Protein AF-0000000077172370 (afdb_homodimer)

pLDDT: mean 85.39, std 20.03, range [26.56, 98.88]

Organism: Gloeobacter violaceus (strain ATCC 29082 / PCC 7421) (NCBI:txid251221)

Solvent-accessible surface area (backbone atoms only — not comparable to full-atom values): 40874 Å² total; per-residue (Å²): 137,80,80,74,76,76,78,78,65,69,78,76,73,75,60,56,34,38,36,34,31,32,61,48,20,48,68,47,71,79,43,68,52,31,49,47,50,48,52,46,46,59,57,41,42,80,74,31,45,45,37,29,37,13,44,24,74,64,54,94,43,40,41,53,48,62,49,55,48,74,72,51,24,41,52,58,56,60,31,72,86,60,20,70,80,44,50,88,77,34,91,63,52,40,59,54,52,28,35,56,54,32,36,49,43,50,42,49,51,43,68,77,50,72,47,51,29,37,36,27,51,43,66,70,51,34,47,52,40,46,40,53,47,15,15,74,70,64,34,45,34,42,34,57,56,74,56,35,52,38,86,80,21,52,64,45,52,26,56,54,44,64,58,51,70,30,36,33,19,49,35,67,70,48,40,50,52,43,43,70,76,36,67,84,55,49,68,48,72,51,56,76,48,31,60,65,84,69,22,29,64,73,76,67,58,48,86,80,83,60,43,66,56,28,36,36,29,72,47,67,29,44,84,92,42,49,42,36,62,68,46,56,50,57,14,47,49,72,40,84,71,46,14,42,38,37,38,45,53,49,91,33,41,69,59,52,50,52,52,33,39,72,59,52,28,77,56,23,36,47,78,42,76,73,60,69,90,49,43,42,23,47,50,40,50,35,46,23,32,38,53,51,37,51,65,61,54,75,59,56,63,59,38,42,33,12,25,19,24,21,15,36,37,32,35,68,45,76,65,45,50,69,57,35,55,73,12,41,47,65,38,60,48,86,39,48,66,59,34,28,50,50,47,52,50,35,61,72,51,87,29,38,69,42,3,28,58,34,28,65,77,27,32,40,68,60,41,37,52,56,50,49,52,55,49,51,52,52,41,50,52,46,50,51,55,51,51,59,55,57,58,62,66,74,106,136,81,80,77,77,78,79,77,65,68,80,78,73,76,60,57,34,39,34,34,31,31,62,49,22,48,67,48,71,79,43,66,51,30,48,46,50,48,50,46,46,58,56,41,43,80,74,29,45,46,36,30,38,13,44,25,72,63,53,93,43,40,41,54,49,59,50,53,48,72,69,48,23,40,52,58,56,60,31,73,88,60,21,69,81,44,51,86,77,34,89,64,52,38,59,55,50,27,36,57,52,32,36,48,44,49,41,49,50,42,68,77,51,72,47,52,28,38,37,29,50,42,67,69,51,36,48,52,40,46,40,53,48,15,15,74,71,65,35,43,34,42,34,57,54,74,55,36,51,38,87,80,22,54,63,45,52,27,56,55,44,65,57,53,69,30,35,34,19,50,36,66,69,49,40,50,50,43,44,69,75,37,68,83,54,48,70,46,72,52,55,76,48,31,60,66,84,69,21,29,63,71,77,67,57,48,87,79,84,58,44,66,57,28,35,35,27,74,45,67,29,43,84,91,42,50,42,35,64,69,46,56,49,57,15,46,48,72,40,86,71,45,14,42,38,37,39,44,55,51,91,33,40,67,59,53,51,52,52,32,40,72,60,51,27,77,55,22,37,47,79,41,76,74,60,68,91,49,43,41,22,47,50,41,50,36,46,23,33,37,53,49,38,52,66,61,54,74,59,58,64,61,38,42,32,12,26,18,23,22,17,35,37,31,35,67,46,74,64,46,52,66,56,36,56,73,12,40,46,67,38,60,46,86,39,47,66,59,32,28,50,50,46,51,48,33,61,72,50,88,28,39,68,42,2,29,58,34,28,63,78,27,31,39,70,62,42,37,52,55,49,48,53,53,49,52,52,53,42,50,53,48,50,52,54,52,49,58,54,55,56,61,67,72,105

Radius of gyration: 32.87 Å; Cα contacts (8 Å, |Δi|>4): 1564; chains: 2; bounding box: 121×103×63 Å

Foldseek 3Di:
DPPPPPPVPDPPPAFFEEEEEDAAQPVDPQDPLNVQQLLLQVLCVVRGLYAYAYCDDDDPRYDNLDFQPLVVLVVVCPPVVNVVVCVVPDVSSSVVRRLVRSLVSVLVVCVVPPGLEYEYSDADSSLVSRLVSCVVPVRAYEYEDQQQCFPHCPRVVVSCVSQGQEYEAQDVVSVVVCCVVPVVRHYYYFHAADALVLAALDDAADDPQAWAAEEEEEDEDDCPGQQPVLLVLLLCLVDPRYAYEYEYYYDCVVVVVVSNCVRPNPRRYDYYYDPPSCVNNHLNNHAAYETAGDSRRADVVLLSNLSNFAAYEYADDDRCCLQCPQQYDHDHSVPSPGSNVRVVVSNVDGRRVVSNVSNVVGHSNVSSVVVVVVSVVSSVVSVVVVVVVVVVVVD/DPPPPDCVPDPPPAFFEEEEEDAAQPVDPQDPLNVQQLLLQVLCVVRGLYAYAYCDDDDPRYDNLDFQDLVVLVVVCPPVVNVVVCVVPDPSSSVVRRLVRSLVSVLVVCVVPPGLEYEYSDADRSLVSRLVSCVVPVRAYEYEDQQQCFPHCPSVVVSCVSQGQEYEAQDVVSVVVCCVVPVVRHYYYFHAADALVLQALDDAADDPQAWAAEEEEEDEDDCPGQQPVLLVLLLQLVDPGYAYEYEYYYDCVVVVVVSNCVRPNPRRYYYYYDDPSCVNNHLNNHAAYETAGDRRRADVVLLSNLSNFAAYEYADDDRCCLQCPQQYDHDHSVPSPGSNVRVVVRNVDGRRVVSNVSNVVGHSNVSSVVVVVVSVVSSVVSVVVVVVVVVVVVD

Structure (mmCIF, N/CA/C/O backbone):
data_AF-0000000077172370-model_v1
#
loop_
_entity.id
_entity.type
_entity.pdbx_description
1 polymer 'Gll1791 protein'
#
loop_
_atom_site.group_PDB
_atom_site.id
_atom_site.type_symbol
_atom_site.label_atom_id
_atom_site.label_alt_id
_atom_site.label_comp_id
_atom_site.label_asym_id
_atom_site.label_entity_id
_atom_site.label_seq_id
_atom_site.pdbx_PDB_ins_code
_atom_site.Cartn_x
_atom_site.Cartn_y
_atom_site.Cartn_z
_atom_site.occupancy
_atom_site.B_iso_or_equiv
_atom_site.auth_seq_id
_atom_site.auth_comp_id
_atom_site.auth_asym_id
_atom_site.auth_atom_id
_atom_site.pdbx_PDB_model_num
ATOM 1 N N . MET A 1 1 ? 59.344 -2.107 -27.328 1 28.47 1 MET A N 1
ATOM 2 C CA . MET A 1 1 ? 58.5 -0.98 -26.984 1 28.47 1 MET A CA 1
ATOM 3 C C . MET A 1 1 ? 57.062 -1.44 -26.75 1 28.47 1 MET A C 1
ATOM 5 O O . MET A 1 1 ? 56.281 -1.614 -27.719 1 28.47 1 MET A O 1
ATOM 9 N N . LEU A 1 2 ? 56.781 -2.402 -25.922 1 30.44 2 LEU A N 1
ATOM 10 C CA . LEU A 1 2 ? 55.625 -3.258 -25.656 1 30.44 2 LEU A CA 1
ATOM 11 C C . LEU A 1 2 ? 54.469 -2.439 -25.109 1 30.44 2 LEU A C 1
ATOM 13 O O . LEU A 1 2 ? 54.594 -1.76 -24.094 1 30.44 2 LEU A O 1
ATOM 17 N N . PHE A 1 3 ? 53.562 -1.905 -26.094 1 30.38 3 PHE A N 1
ATOM 18 C CA . PHE A 1 3 ? 52.406 -1.067 -25.828 1 30.38 3 PHE A CA 1
ATOM 19 C C . PHE A 1 3 ? 51.531 -1.689 -24.734 1 30.38 3 PHE A C 1
ATOM 21 O O . PHE A 1 3 ? 51.094 -2.828 -24.875 1 30.38 3 PHE A O 1
ATOM 28 N N . HIS A 1 4 ? 51.75 -1.386 -23.453 1 29.91 4 HIS A N 1
ATOM 29 C CA . HIS A 1 4 ? 50.906 -1.676 -22.297 1 29.91 4 HIS A CA 1
ATOM 30 C C . HIS A 1 4 ? 49.469 -1.204 -22.531 1 29.91 4 HIS A C 1
ATOM 32 O O . HIS A 1 4 ? 49.219 0 -22.578 1 29.91 4 HIS A O 1
ATOM 38 N N . GLN A 1 5 ? 48.781 -1.825 -23.469 1 28.08 5 GLN A N 1
ATOM 39 C CA . GLN A 1 5 ? 47.406 -1.41 -23.688 1 28.08 5 GLN A CA 1
ATOM 40 C C . GLN A 1 5 ? 46.656 -1.222 -22.359 1 28.08 5 GLN A C 1
ATOM 42 O O . GLN A 1 5 ? 46.688 -2.111 -21.5 1 28.08 5 GLN A O 1
ATOM 47 N N . ALA A 1 6 ? 46.469 0.046 -21.906 1 34.47 6 ALA A N 1
ATOM 48 C CA . ALA A 1 6 ? 45.625 0.564 -20.844 1 34.47 6 ALA A CA 1
ATOM 49 C C . ALA A 1 6 ? 44.312 -0.196 -20.781 1 34.47 6 ALA A C 1
ATOM 51 O O . ALA A 1 6 ? 43.562 -0.264 -21.781 1 34.47 6 ALA A O 1
ATOM 52 N N . ALA A 1 7 ? 44.188 -1.339 -20.062 1 34.72 7 ALA A N 1
ATOM 53 C CA . ALA A 1 7 ? 42.969 -2.104 -19.75 1 34.72 7 ALA A CA 1
ATOM 54 C C . ALA A 1 7 ? 41.781 -1.177 -19.5 1 34.72 7 ALA A C 1
ATOM 56 O O . ALA A 1 7 ? 41.688 -0.567 -18.422 1 34.72 7 ALA A O 1
ATOM 57 N N . THR A 1 8 ? 41.406 -0.188 -20.312 1 36.62 8 THR A N 1
ATOM 58 C CA . THR A 1 8 ? 40.281 0.711 -20.156 1 36.62 8 THR A CA 1
ATOM 59 C C . THR A 1 8 ? 39.031 -0.062 -19.75 1 36.62 8 THR A C 1
ATOM 61 O O . THR A 1 8 ? 38.312 -0.611 -20.594 1 36.62 8 THR A O 1
ATOM 64 N N . GLY A 1 9 ? 39.094 -0.993 -18.797 1 36.78 9 GLY A N 1
ATOM 65 C CA . GLY A 1 9 ? 38 -1.809 -18.297 1 36.78 9 GLY A CA 1
ATOM 66 C C . GLY A 1 9 ? 36.75 -1.008 -17.984 1 36.78 9 GLY A C 1
ATOM 67 O O . GLY A 1 9 ? 36.812 0.003 -17.281 1 36.78 9 GLY A O 1
ATOM 68 N N . ALA A 1 10 ? 35.875 -0.849 -18.844 1 39.06 10 ALA A N 1
ATOM 69 C CA . ALA A 1 10 ? 34.594 -0.212 -18.578 1 39.06 10 ALA A CA 1
ATOM 70 C C . ALA A 1 10 ? 34.094 -0.539 -17.172 1 39.06 10 ALA A C 1
ATOM 72 O O . ALA A 1 10 ? 34.281 -1.661 -16.688 1 39.06 10 ALA A O 1
ATOM 73 N N . PRO A 1 11 ? 34 0.328 -16.266 1 40.69 11 PRO A N 1
ATOM 74 C CA . PRO A 1 11 ? 33.594 0.006 -14.906 1 40.69 11 PRO A CA 1
ATOM 75 C C . PRO A 1 11 ? 32.469 -1.03 -14.875 1 40.69 11 PRO A C 1
ATOM 77 O O . PRO A 1 11 ? 31.516 -0.956 -15.672 1 40.69 11 PRO A O 1
ATOM 80 N N . VAL A 1 12 ? 32.562 -2.27 -14.781 1 44 12 VAL A N 1
ATOM 81 C CA . VAL A 1 12 ? 31.641 -3.377 -14.625 1 44 12 VAL A CA 1
ATOM 82 C C . VAL A 1 12 ? 30.469 -2.941 -13.75 1 44 12 VAL A C 1
ATOM 84 O O . VAL A 1 12 ? 30.641 -2.658 -12.562 1 44 12 VAL A O 1
ATOM 87 N N . LEU A 1 13 ? 29.516 -2.145 -14.18 1 54.72 13 LEU A N 1
ATOM 88 C CA . LEU A 1 13 ? 28.312 -1.695 -13.477 1 54.72 13 LEU A CA 1
ATOM 89 C C . LEU A 1 13 ? 27.703 -2.828 -12.656 1 54.72 13 LEU A C 1
ATOM 91 O O . LEU A 1 13 ? 27.594 -3.957 -13.133 1 54.72 13 LEU A O 1
ATOM 95 N N . SER A 1 14 ? 27.875 -2.82 -11.367 1 68.12 14 SER A N 1
ATOM 96 C CA . SER A 1 14 ? 27.297 -3.801 -10.453 1 68.12 14 SER A CA 1
ATOM 97 C C . SER A 1 14 ? 25.906 -4.215 -10.891 1 68.12 14 SER A C 1
ATOM 99 O O . SER A 1 14 ? 25.125 -3.389 -11.367 1 68.12 14 SER A O 1
ATOM 101 N N . PRO A 1 15 ? 25.719 -5.535 -11.055 1 87.94 15 PRO A N 1
ATOM 102 C CA . PRO A 1 15 ? 24.391 -6.008 -11.477 1 87.94 15 PRO A CA 1
ATOM 103 C C . PRO A 1 15 ? 23.281 -5.477 -10.586 1 87.94 15 PRO A C 1
ATOM 105 O O . PRO A 1 15 ? 23.484 -5.238 -9.398 1 87.94 15 PRO A O 1
ATOM 108 N N . TYR A 1 16 ? 22.219 -5.145 -11.25 1 95.88 16 TYR A N 1
ATOM 109 C CA . TYR A 1 16 ? 21.047 -4.719 -10.492 1 95.88 16 TYR A CA 1
ATOM 110 C C . TYR A 1 16 ? 20.641 -5.777 -9.484 1 95.88 16 TYR A C 1
ATOM 112 O O . TYR A 1 16 ? 20.703 -6.977 -9.766 1 95.88 16 TYR A O 1
ATOM 120 N N . ARG A 1 17 ? 20.219 -5.395 -8.336 1 97.44 17 ARG A N 1
ATOM 121 C CA . ARG A 1 17 ? 19.75 -6.285 -7.277 1 97.44 17 ARG A CA 1
ATOM 122 C C . ARG A 1 17 ? 18.234 -6.461 -7.336 1 97.44 17 ARG A C 1
ATOM 124 O O . ARG A 1 17 ? 17.484 -5.488 -7.199 1 97.44 17 ARG A O 1
ATOM 131 N N . VAL A 1 18 ? 17.766 -7.645 -7.543 1 98.25 18 VAL A N 1
ATOM 132 C CA . VAL A 1 18 ? 16.344 -7.988 -7.613 1 98.25 18 VAL A CA 1
ATOM 133 C C . VAL A 1 18 ? 15.984 -8.922 -6.461 1 98.25 18 VAL A C 1
ATOM 135 O O . VAL A 1 18 ? 16.625 -9.961 -6.266 1 98.25 18 VAL A O 1
ATOM 138 N N . VAL A 1 19 ? 14.984 -8.57 -5.691 1 97.81 19 VAL A N 1
ATOM 139 C CA . VAL A 1 19 ? 14.602 -9.383 -4.543 1 97.81 19 VAL A CA 1
ATOM 140 C C . VAL A 1 19 ? 13.195 -9.938 -4.742 1 97.81 19 VAL A C 1
ATOM 142 O O . VAL A 1 19 ? 12.242 -9.172 -4.914 1 97.81 19 VAL A O 1
ATOM 145 N N . LEU A 1 20 ? 13.07 -11.234 -4.738 1 97.62 20 LEU A N 1
ATOM 146 C CA . LEU A 1 20 ? 11.789 -11.922 -4.762 1 97.62 20 LEU A CA 1
ATOM 147 C C . LEU A 1 20 ? 11.312 -12.227 -3.344 1 97.62 20 LEU A C 1
ATOM 149 O O . LEU A 1 20 ? 12.125 -12.453 -2.445 1 97.62 20 LEU A O 1
ATOM 153 N N . ILE A 1 21 ? 9.953 -12.211 -3.215 1 93.44 21 ILE A N 1
ATOM 154 C CA . ILE A 1 21 ? 9.383 -12.5 -1.904 1 93.44 21 ILE A CA 1
ATOM 155 C C . ILE A 1 21 ? 8.383 -13.648 -2.021 1 93.44 21 ILE A C 1
ATOM 157 O O . ILE A 1 21 ? 7.379 -13.539 -2.729 1 93.44 21 ILE A O 1
ATOM 161 N N . HIS A 1 22 ? 8.586 -14.711 -1.344 1 90.06 22 HIS A N 1
ATOM 162 C CA . HIS A 1 22 ? 7.645 -15.805 -1.168 1 90.06 22 HIS A CA 1
ATOM 163 C C . HIS A 1 22 ? 7.945 -16.594 0.1 1 90.06 22 HIS A C 1
ATOM 165 O O . HIS A 1 22 ? 8.633 -17.625 0.05 1 90.06 22 HIS A O 1
ATOM 171 N N . PRO A 1 23 ? 7.383 -16.266 1.127 1 78.75 23 PRO A N 1
ATOM 172 C CA . PRO A 1 23 ? 7.77 -16.812 2.428 1 78.75 23 PRO A CA 1
ATOM 173 C C . PRO A 1 23 ? 7.422 -18.297 2.568 1 78.75 23 PRO A C 1
ATOM 175 O O . PRO A 1 23 ? 7.816 -18.938 3.547 1 78.75 23 PRO A O 1
ATOM 178 N N . SER A 1 24 ? 6.754 -18.891 1.635 1 78.19 24 SER A N 1
ATOM 179 C CA . SER A 1 24 ? 6.473 -20.312 1.707 1 78.19 24 SER A CA 1
ATOM 180 C C . SER A 1 24 ? 7.387 -21.109 0.782 1 78.19 24 SER A C 1
ATOM 182 O O . SER A 1 24 ? 7.359 -22.344 0.78 1 78.19 24 SER A O 1
ATOM 184 N N . ALA A 1 25 ? 8.109 -20.438 0.008 1 82.69 25 ALA A N 1
ATOM 185 C CA . ALA A 1 25 ? 9.055 -21.125 -0.856 1 82.69 25 ALA A CA 1
ATOM 186 C C . ALA A 1 25 ? 10.086 -21.906 -0.032 1 82.69 25 ALA A C 1
ATOM 188 O O . ALA A 1 25 ? 10.609 -21.391 0.958 1 82.69 25 ALA A O 1
ATOM 189 N N . GLY A 1 26 ? 10.281 -23.125 -0.438 1 77.06 26 GLY A N 1
ATOM 190 C CA . GLY A 1 26 ? 11.234 -23.969 0.27 1 77.06 26 GLY A CA 1
ATOM 191 C C . GLY A 1 26 ? 10.586 -24.812 1.345 1 77.06 26 GLY A C 1
ATOM 192 O O . GLY A 1 26 ? 11.18 -25.797 1.814 1 77.06 26 GLY A O 1
ATOM 193 N N . VAL A 1 27 ? 9.438 -24.328 1.832 1 71 27 VAL A N 1
ATOM 194 C CA . VAL A 1 27 ? 8.719 -25.094 2.838 1 71 27 VAL A CA 1
ATOM 195 C C . VAL A 1 27 ? 7.762 -26.078 2.152 1 71 27 VAL A C 1
ATOM 197 O O . VAL A 1 27 ? 7.82 -27.281 2.395 1 71 27 VAL A O 1
ATOM 200 N N . ASN A 1 28 ? 6.875 -25.328 1.444 1 62.59 28 ASN A N 1
ATOM 201 C CA . ASN A 1 28 ? 5.961 -26.094 0.6 1 62.59 28 ASN A CA 1
ATOM 202 C C . ASN A 1 28 ? 6.391 -26.047 -0.864 1 62.59 28 ASN A C 1
ATOM 204 O O . ASN A 1 28 ? 6.613 -24.984 -1.425 1 62.59 28 ASN A O 1
ATOM 208 N N . LEU A 1 29 ? 6.645 -27.203 -1.385 1 57.16 29 LEU A N 1
ATOM 209 C CA . LEU A 1 29 ? 7.145 -27.203 -2.756 1 57.16 29 LEU A CA 1
ATOM 210 C C . LEU A 1 29 ? 6.055 -27.609 -3.736 1 57.16 29 LEU A C 1
ATOM 212 O O . LEU A 1 29 ? 6.348 -27.969 -4.879 1 57.16 29 LEU A O 1
ATOM 216 N N . SER A 1 30 ? 4.875 -27.484 -3.295 1 61.72 30 SER A N 1
ATOM 217 C CA . SER A 1 30 ? 3.852 -28.047 -4.18 1 61.72 30 SER A CA 1
ATOM 218 C C . SER A 1 30 ? 3.004 -26.938 -4.801 1 61.72 30 SER A C 1
ATOM 220 O O . SER A 1 30 ? 2.26 -27.188 -5.754 1 61.72 30 SER A O 1
ATOM 222 N N . GLY A 1 31 ? 3.213 -25.766 -4.422 1 80.19 31 GLY A N 1
ATOM 223 C CA . GLY A 1 31 ? 2.381 -24.719 -4.996 1 80.19 31 GLY A CA 1
ATOM 224 C C . GLY A 1 31 ? 2.99 -24.078 -6.23 1 80.19 31 GLY A C 1
ATOM 225 O O . GLY A 1 31 ? 4.215 -24.031 -6.367 1 80.19 31 GLY A O 1
ATOM 226 N N . GLY A 1 32 ? 2.146 -23.75 -7.164 1 86.25 32 GLY A N 1
ATOM 227 C CA . GLY A 1 32 ? 2.574 -23.141 -8.414 1 86.25 32 GLY A CA 1
ATOM 228 C C . GLY A 1 32 ? 3.373 -21.859 -8.219 1 86.25 32 GLY A C 1
ATOM 229 O O . GLY A 1 32 ? 4.395 -21.656 -8.875 1 86.25 32 GLY A O 1
ATOM 230 N N . ALA A 1 33 ? 2.955 -21.078 -7.277 1 89.06 33 ALA A N 1
ATOM 231 C CA . ALA A 1 33 ? 3.637 -19.812 -7.043 1 89.06 33 ALA A CA 1
ATOM 232 C C . ALA A 1 33 ? 5 -20.031 -6.391 1 89.06 33 ALA A C 1
ATOM 234 O O . ALA A 1 33 ? 5.945 -19.281 -6.648 1 89.06 33 ALA A O 1
ATOM 235 N N . GLU A 1 34 ? 5.094 -21.031 -5.57 1 88.75 34 GLU A N 1
ATOM 236 C CA . GLU A 1 34 ? 6.371 -21.375 -4.953 1 88.75 34 GLU A CA 1
ATOM 237 C C . GLU A 1 34 ? 7.383 -21.844 -6 1 88.75 34 GLU A C 1
ATOM 239 O O . GLU A 1 34 ? 8.516 -21.359 -6.023 1 88.75 34 GLU A O 1
ATOM 244 N N . VAL A 1 35 ? 6.945 -22.75 -6.82 1 90.12 35 VAL A N 1
ATOM 245 C CA . VAL A 1 35 ? 7.809 -23.266 -7.879 1 90.12 35 VAL A CA 1
ATOM 246 C C . VAL A 1 35 ? 8.227 -22.141 -8.812 1 90.12 35 VAL A C 1
ATOM 248 O O . VAL A 1 35 ? 9.398 -22.031 -9.172 1 90.12 35 VAL A O 1
ATOM 251 N N . PHE A 1 36 ? 7.281 -21.328 -9.117 1 94.44 36 PHE A N 1
ATOM 252 C CA . PHE A 1 36 ? 7.555 -20.172 -9.961 1 94.44 36 PHE A CA 1
ATOM 253 C C . PHE A 1 36 ? 8.648 -19.297 -9.352 1 94.44 36 PHE A C 1
ATOM 255 O O . PHE A 1 36 ? 9.609 -18.938 -10.039 1 94.44 36 PHE A O 1
ATOM 262 N N . SER A 1 37 ? 8.492 -19 -8.117 1 94.5 37 SER A N 1
ATOM 263 C CA . SER A 1 37 ? 9.438 -18.109 -7.441 1 94.5 37 SER A CA 1
ATOM 264 C C . SER A 1 37 ? 10.844 -18.703 -7.445 1 94.5 37 SER A C 1
ATOM 266 O O . SER A 1 37 ? 11.828 -17.984 -7.668 1 94.5 37 SER A O 1
ATOM 268 N N . ILE A 1 38 ? 10.93 -19.938 -7.219 1 93.25 38 ILE A N 1
ATOM 269 C CA . ILE A 1 38 ? 12.219 -20.625 -7.168 1 93.25 38 ILE A CA 1
ATOM 270 C C . ILE A 1 38 ? 12.852 -20.656 -8.562 1 93.25 38 ILE A C 1
ATOM 272 O O . ILE A 1 38 ? 14.023 -20.312 -8.727 1 93.25 38 ILE A O 1
ATOM 276 N N . GLU A 1 39 ? 12.062 -21 -9.555 1 94.19 39 GLU A N 1
ATOM 277 C CA . GLU A 1 39 ? 12.57 -21.062 -10.922 1 94.19 39 GLU A CA 1
ATOM 278 C C . GLU A 1 39 ? 12.977 -19.672 -11.43 1 94.19 39 GLU A C 1
ATOM 280 O O . GLU A 1 39 ? 14 -19.531 -12.094 1 94.19 39 GLU A O 1
ATOM 285 N N . MET A 1 40 ? 12.164 -18.734 -11.086 1 96.25 40 MET A N 1
ATOM 286 C CA . MET A 1 40 ? 12.477 -17.375 -11.492 1 96.25 40 MET A CA 1
ATOM 287 C C . MET A 1 40 ? 13.766 -16.891 -10.828 1 96.25 40 MET A C 1
ATOM 289 O O . MET A 1 40 ? 14.602 -16.25 -11.477 1 96.25 40 MET A O 1
ATOM 293 N N . ALA A 1 41 ? 13.883 -17.188 -9.547 1 96.94 41 ALA A N 1
ATOM 294 C CA . ALA A 1 41 ? 15.117 -16.812 -8.867 1 96.94 41 ALA A CA 1
ATOM 295 C C . ALA A 1 41 ? 16.328 -17.453 -9.539 1 96.94 41 ALA A C 1
ATOM 297 O O . ALA A 1 41 ? 17.344 -16.781 -9.773 1 96.94 41 ALA A O 1
ATOM 298 N N . ARG A 1 42 ? 16.234 -18.656 -9.883 1 95.88 42 ARG A N 1
ATOM 299 C CA . ARG A 1 42 ? 17.328 -19.391 -10.516 1 95.88 42 ARG A CA 1
ATOM 300 C C . ARG A 1 42 ? 17.672 -18.797 -11.875 1 95.88 42 ARG A C 1
ATOM 302 O O . ARG A 1 42 ? 18.828 -18.469 -12.141 1 95.88 42 ARG A O 1
ATOM 309 N N . GLN A 1 43 ? 16.672 -18.594 -12.711 1 96.44 43 GLN A N 1
ATOM 310 C CA . GLN A 1 43 ? 16.875 -18.125 -14.078 1 96.44 43 GLN A CA 1
ATOM 311 C C . GLN A 1 43 ? 17.375 -16.688 -14.094 1 96.44 43 GLN A C 1
ATOM 313 O O . GLN A 1 43 ? 18.281 -16.344 -14.852 1 96.44 43 GLN A O 1
ATOM 318 N N . LEU A 1 44 ? 16.812 -15.898 -13.258 1 97.38 44 LEU A N 1
ATOM 319 C CA . LEU A 1 44 ? 17.125 -14.469 -13.258 1 97.38 44 LEU A CA 1
ATOM 320 C C . LEU A 1 44 ? 18.5 -14.211 -12.648 1 97.38 44 LEU A C 1
ATOM 322 O O . LEU A 1 44 ? 19.094 -13.148 -12.859 1 97.38 44 LEU A O 1
ATOM 326 N N . SER A 1 45 ? 19.031 -15.164 -11.891 1 96.75 45 SER A N 1
ATOM 327 C CA . SER A 1 45 ? 20.344 -15.023 -11.273 1 96.75 45 SER A CA 1
ATOM 328 C C . SER A 1 45 ? 21.453 -14.938 -12.328 1 96.75 45 SER A C 1
ATOM 330 O O . SER A 1 45 ? 22.562 -14.492 -12.031 1 96.75 45 SER A O 1
ATOM 332 N N . GLU A 1 46 ? 21.172 -15.344 -13.516 1 94.69 46 GLU A N 1
ATOM 333 C CA . GLU A 1 46 ? 22.109 -15.234 -14.617 1 94.69 46 GLU A CA 1
ATOM 334 C C . GLU A 1 46 ? 22.234 -13.789 -15.102 1 94.69 46 GLU A C 1
ATOM 336 O O . GLU A 1 46 ? 23.172 -13.445 -15.82 1 94.69 46 GLU A O 1
ATOM 341 N N . HIS A 1 47 ? 21.312 -12.984 -14.68 1 95.5 47 HIS A N 1
ATOM 342 C CA . HIS A 1 47 ? 21.25 -11.641 -15.25 1 95.5 47 HIS A CA 1
ATOM 343 C C . HIS A 1 47 ? 21.344 -10.578 -14.164 1 95.5 47 HIS A C 1
ATOM 345 O O . HIS A 1 47 ? 21.703 -9.43 -14.445 1 95.5 47 HIS A O 1
ATOM 351 N N . PHE A 1 48 ? 20.969 -10.945 -12.922 1 97.5 48 PHE A N 1
ATOM 352 C CA . PHE A 1 48 ? 20.891 -10.008 -11.805 1 97.5 48 PHE A CA 1
ATOM 353 C C . PHE A 1 48 ? 21.531 -10.594 -10.555 1 97.5 48 PHE A C 1
ATOM 355 O O . PHE A 1 48 ? 21.828 -11.797 -10.516 1 97.5 48 PHE A O 1
ATOM 362 N N . GLU A 1 49 ? 21.859 -9.727 -9.602 1 97.56 49 GLU A N 1
ATOM 363 C CA . GLU A 1 49 ? 22.031 -10.195 -8.227 1 97.56 49 GLU A CA 1
ATOM 364 C C . GLU A 1 49 ? 20.672 -10.484 -7.582 1 97.56 49 GLU A C 1
ATOM 366 O O . GLU A 1 49 ? 19.938 -9.562 -7.238 1 97.56 49 GLU A O 1
ATOM 371 N N . VAL A 1 50 ? 20.391 -11.758 -7.379 1 97.94 50 VAL A N 1
ATOM 372 C CA . VAL A 1 50 ? 19.031 -12.133 -7 1 97.94 50 VAL A CA 1
ATOM 373 C C . VAL A 1 50 ? 19.031 -12.664 -5.566 1 97.94 50 VAL A C 1
ATOM 375 O O . VAL A 1 50 ? 19.922 -13.414 -5.168 1 97.94 50 VAL A O 1
ATOM 378 N N . GLU A 1 51 ? 18.062 -12.234 -4.809 1 97.31 51 GLU A N 1
ATOM 379 C CA . GLU A 1 51 ? 17.703 -12.844 -3.531 1 97.31 51 GLU A CA 1
ATOM 380 C C . GLU A 1 51 ? 16.234 -13.266 -3.512 1 97.31 51 GLU A C 1
ATOM 382 O O . GLU A 1 51 ? 15.375 -12.555 -4.023 1 97.31 51 GLU A O 1
ATOM 387 N N . LEU A 1 52 ? 16.031 -14.406 -2.994 1 96.5 52 LEU A N 1
ATOM 388 C CA . LEU A 1 52 ? 14.672 -14.883 -2.723 1 96.5 52 LEU A CA 1
ATOM 389 C C . LEU A 1 52 ? 14.422 -14.969 -1.223 1 96.5 52 LEU A C 1
ATOM 391 O O . LEU A 1 52 ? 14.992 -15.828 -0.544 1 96.5 52 LEU A O 1
ATOM 395 N N . LEU A 1 53 ? 13.633 -14.062 -0.721 1 93 53 LEU A N 1
ATOM 396 C CA . LEU A 1 53 ? 13.195 -14.18 0.666 1 93 53 LEU A CA 1
ATOM 397 C C . LEU A 1 53 ? 12.188 -15.312 0.824 1 93 53 LEU A C 1
ATOM 399 O O . LEU A 1 53 ? 11.031 -15.18 0.415 1 93 53 LEU A O 1
ATOM 403 N N . SER A 1 54 ? 12.648 -16.406 1.382 1 89.38 54 SER A N 1
ATOM 404 C CA . SER A 1 54 ? 11.898 -17.656 1.393 1 89.38 54 SER A CA 1
ATOM 405 C C . SER A 1 54 ? 11.617 -18.125 2.818 1 89.38 54 SER A C 1
ATOM 407 O O . SER A 1 54 ? 12.078 -17.5 3.779 1 89.38 54 SER A O 1
ATOM 409 N N . GLY A 1 55 ? 10.75 -19.109 2.854 1 81.88 55 GLY A N 1
ATOM 410 C CA . GLY A 1 55 ? 10.484 -19.703 4.148 1 81.88 55 GLY A CA 1
ATOM 411 C C . GLY A 1 55 ? 11.586 -20.641 4.609 1 81.88 55 GLY A C 1
ATOM 412 O O . GLY A 1 55 ? 11.836 -20.781 5.812 1 81.88 55 GLY A O 1
ATOM 413 N N . ALA A 1 56 ? 12.156 -21.359 3.699 1 83.44 56 ALA A N 1
ATOM 414 C CA . ALA A 1 56 ? 13.273 -22.281 3.936 1 83.44 56 ALA A CA 1
ATOM 415 C C . ALA A 1 56 ? 14.273 -22.219 2.783 1 83.44 56 ALA A C 1
ATOM 417 O O . ALA A 1 56 ? 14.023 -21.594 1.76 1 83.44 56 ALA A O 1
ATOM 418 N N . ASP A 1 57 ? 15.398 -22.875 3.004 1 88.69 57 ASP A N 1
ATOM 419 C CA . ASP A 1 57 ? 16.422 -22.891 1.972 1 88.69 57 ASP A CA 1
ATOM 420 C C . ASP A 1 57 ? 15.938 -23.625 0.721 1 88.69 57 ASP A C 1
ATOM 422 O O . ASP A 1 57 ? 15.445 -24.75 0.805 1 88.69 57 ASP A O 1
ATOM 426 N N . CYS A 1 58 ? 16.094 -22.953 -0.391 1 88.75 58 CYS A N 1
ATOM 427 C CA . CYS A 1 58 ? 15.625 -23.578 -1.63 1 88.75 58 CYS A CA 1
ATOM 428 C C . CYS A 1 58 ? 16.562 -23.234 -2.787 1 88.75 58 CYS A C 1
ATOM 430 O O . CYS A 1 58 ? 16.141 -23.266 -3.947 1 88.75 58 CYS A O 1
ATOM 432 N N . GLY A 1 59 ? 17.797 -22.875 -2.512 1 91.44 59 GLY A N 1
ATOM 433 C CA . GLY A 1 59 ? 18.797 -22.562 -3.516 1 91.44 59 GLY A CA 1
ATOM 434 C C . GLY A 1 59 ? 19.828 -21.562 -3.043 1 91.44 59 GLY A C 1
ATOM 435 O O . GLY A 1 59 ? 19.688 -20.969 -1.967 1 91.44 59 GLY A O 1
ATOM 436 N N . PRO A 1 60 ? 20.828 -21.328 -3.812 1 93.75 60 PRO A N 1
ATOM 437 C CA . PRO A 1 60 ? 21.922 -20.438 -3.396 1 93.75 60 PRO A CA 1
ATOM 438 C C . PRO A 1 60 ? 21.469 -18.984 -3.246 1 93.75 60 PRO A C 1
ATOM 440 O O . PRO A 1 60 ? 22.109 -18.203 -2.539 1 93.75 60 PRO A O 1
ATOM 443 N N . TRP A 1 61 ? 20.406 -18.656 -3.846 1 93.69 61 TRP A N 1
ATOM 444 C CA . TRP A 1 61 ? 19.891 -17.297 -3.818 1 93.69 61 TRP A CA 1
ATOM 445 C C . TRP A 1 61 ? 18.875 -17.109 -2.697 1 93.69 61 TRP A C 1
ATOM 447 O O . TRP A 1 61 ? 18.328 -16.031 -2.514 1 93.69 61 TRP A O 1
ATOM 457 N N . SER A 1 62 ? 18.531 -18.156 -1.966 1 93.94 62 SER A N 1
ATOM 458 C CA . SER A 1 62 ? 17.469 -18.094 -0.969 1 93.94 62 SER A CA 1
ATOM 459 C C . SER A 1 62 ? 17.969 -17.484 0.336 1 93.94 62 SER A C 1
ATOM 461 O O . SER A 1 62 ? 19.109 -17.734 0.748 1 93.94 62 SER A O 1
ATOM 463 N N . ILE A 1 63 ? 17.188 -16.625 0.927 1 92.25 63 ILE A N 1
ATOM 464 C CA . ILE A 1 63 ? 17.391 -16.078 2.262 1 92.25 63 ILE A CA 1
ATOM 465 C C . ILE A 1 63 ? 16.188 -16.406 3.139 1 92.25 63 ILE A C 1
ATOM 467 O O . ILE A 1 63 ? 15.156 -15.727 3.08 1 92.25 63 ILE A O 1
ATOM 471 N N . PRO A 1 64 ? 16.344 -17.484 3.93 1 87.12 64 PRO A N 1
ATOM 472 C CA . PRO A 1 64 ? 15.219 -17.812 4.809 1 87.12 64 PRO A CA 1
ATOM 473 C C . PRO A 1 64 ? 14.93 -16.703 5.824 1 87.12 64 PRO A C 1
ATOM 475 O O . PRO A 1 64 ? 15.828 -16.266 6.547 1 87.12 64 PRO A O 1
ATOM 478 N N . THR A 1 65 ? 13.93 -15.852 5.816 1 72.06 65 THR A N 1
ATOM 479 C CA . THR A 1 65 ? 13.602 -14.719 6.676 1 72.06 65 THR A CA 1
ATOM 480 C C . THR A 1 65 ? 12.883 -15.18 7.938 1 72.06 65 THR A C 1
ATOM 482 O O . THR A 1 65 ? 12.664 -14.398 8.859 1 72.06 65 THR A O 1
ATOM 485 N N . GLY A 1 66 ? 12.961 -16.359 8.508 1 53.91 66 GLY A N 1
ATOM 486 C CA . GLY A 1 66 ? 12.453 -16.766 9.812 1 53.91 66 GLY A CA 1
ATOM 487 C C . GLY A 1 66 ? 11.023 -16.328 10.055 1 53.91 66 GLY A C 1
ATOM 488 O O . GLY A 1 66 ? 10.5 -15.469 9.336 1 53.91 66 GLY A O 1
ATOM 489 N N . GLY A 1 67 ? 9.914 -17.047 10.039 1 52.03 67 GLY A N 1
ATOM 490 C CA . GLY A 1 67 ? 8.531 -16.859 10.453 1 52.03 67 GLY A CA 1
ATOM 491 C C . GLY A 1 67 ? 7.898 -18.109 11.016 1 52.03 67 GLY A C 1
ATOM 492 O O . GLY A 1 67 ? 8.5 -19.188 10.977 1 52.03 67 GLY A O 1
ATOM 493 N N . ILE A 1 68 ? 7.066 -17.828 12.07 1 43.44 68 ILE A N 1
ATOM 494 C CA . ILE A 1 68 ? 6.402 -18.969 12.695 1 43.44 68 ILE A CA 1
ATOM 495 C C . ILE A 1 68 ? 5.805 -19.859 11.617 1 43.44 68 ILE A C 1
ATOM 497 O O . ILE A 1 68 ? 5.008 -19.406 10.789 1 43.44 68 ILE A O 1
ATOM 501 N N . PRO A 1 69 ? 6.453 -21 11.445 1 42.62 69 PRO A N 1
ATOM 502 C CA . PRO A 1 69 ? 5.859 -21.984 10.539 1 42.62 69 PRO A CA 1
ATOM 503 C C . PRO A 1 69 ? 4.332 -22 10.602 1 42.62 69 PRO A C 1
ATOM 505 O O . PRO A 1 69 ? 3.752 -21.625 11.625 1 42.62 69 PRO A O 1
ATOM 508 N N . ARG A 1 70 ? 3.621 -22.188 9.469 1 41.28 70 ARG A N 1
ATOM 509 C CA . ARG A 1 70 ? 2.166 -22.297 9.469 1 41.28 70 ARG A CA 1
ATOM 510 C C . ARG A 1 70 ? 1.672 -23.062 10.688 1 41.28 70 ARG A C 1
ATOM 512 O O . ARG A 1 70 ? 0.649 -22.719 11.281 1 41.28 70 ARG A O 1
ATOM 519 N N . THR A 1 71 ? 2.445 -24.078 11.039 1 39.19 71 THR A N 1
ATOM 520 C CA . THR A 1 71 ? 2.051 -24.953 12.133 1 39.19 71 THR A CA 1
ATOM 521 C C . THR A 1 71 ? 2.154 -24.219 13.469 1 39.19 71 THR A C 1
ATOM 523 O O . THR A 1 71 ? 1.306 -24.391 14.344 1 39.19 71 THR A O 1
ATOM 526 N N . ARG A 1 72 ? 3.145 -23.531 13.672 1 40.59 72 ARG A N 1
ATOM 527 C CA . ARG A 1 72 ? 3.346 -22.922 14.984 1 40.59 72 ARG A CA 1
ATOM 528 C C . ARG A 1 72 ? 2.539 -21.625 15.117 1 40.59 72 ARG A C 1
ATOM 530 O O . ARG A 1 72 ? 2.125 -21.266 16.219 1 40.59 72 ARG A O 1
ATOM 537 N N . ALA A 1 73 ? 2.383 -20.984 14.109 1 40.28 73 ALA A N 1
ATOM 538 C CA . ALA A 1 73 ? 1.501 -19.812 14.125 1 40.28 73 ALA A CA 1
ATOM 539 C C . ALA A 1 73 ? 0.093 -20.203 14.57 1 40.28 73 ALA A C 1
ATOM 541 O O . ALA A 1 73 ? -0.564 -19.453 15.289 1 40.28 73 ALA A O 1
ATOM 542 N N . ARG A 1 74 ? -0.312 -21.406 14.156 1 41.22 74 ARG A N 1
ATOM 543 C CA . ARG A 1 74 ? -1.544 -21.969 14.695 1 41.22 74 ARG A CA 1
ATOM 544 C C . ARG A 1 74 ? -1.5 -22.047 16.219 1 41.22 74 ARG A C 1
ATOM 546 O O . ARG A 1 74 ? -2.494 -21.75 16.891 1 41.22 74 ARG A O 1
ATOM 553 N N . GLU A 1 75 ? -0.415 -22.406 16.75 1 41.5 75 GLU A N 1
ATOM 554 C CA . GLU A 1 75 ? -0.319 -22.547 18.188 1 41.5 75 GLU A CA 1
ATOM 555 C C . GLU A 1 75 ? -0.35 -21.188 18.891 1 41.5 75 GLU A C 1
ATOM 557 O O . GLU A 1 75 ? -0.92 -21.047 19.969 1 41.5 75 GLU A O 1
ATOM 562 N N . PHE A 1 76 ? 0.282 -20.281 18.422 1 38.72 76 PHE A N 1
ATOM 563 C CA . PHE A 1 76 ? 0.317 -18.953 19.031 1 38.72 76 PHE A CA 1
ATOM 564 C C . PHE A 1 76 ? -1.052 -18.297 18.953 1 38.72 76 PHE A C 1
ATOM 566 O O . PHE A 1 76 ? -1.507 -17.688 19.938 1 38.72 76 PHE A O 1
ATOM 573 N N . PHE A 1 77 ? -1.677 -18.328 17.906 1 41.44 77 PHE A N 1
ATOM 574 C CA . PHE A 1 77 ? -2.979 -17.688 17.797 1 41.44 77 PHE A CA 1
ATOM 575 C C . PHE A 1 77 ? -4.055 -18.516 18.484 1 41.44 77 PHE A C 1
ATOM 577 O O . PHE A 1 77 ? -5.152 -18.031 18.75 1 41.44 77 PHE A O 1
ATOM 584 N N . GLU A 1 78 ? -3.789 -19.766 18.719 1 41.78 78 GLU A N 1
ATOM 585 C CA . GLU A 1 78 ? -4.641 -20.531 19.625 1 41.78 78 GLU A CA 1
ATOM 586 C C . GLU A 1 78 ? -4.305 -20.25 21.078 1 41.78 78 GLU A C 1
ATOM 588 O O . GLU A 1 78 ? -4.801 -20.938 21.984 1 41.78 78 GLU A O 1
ATOM 593 N N . HIS A 1 79 ? -3.438 -19.406 21.234 1 39.16 79 HIS A N 1
ATOM 594 C CA . HIS A 1 79 ? -3.262 -19.109 22.656 1 39.16 79 HIS A CA 1
ATOM 595 C C . HIS A 1 79 ? -4.504 -18.453 23.25 1 39.16 79 HIS A C 1
ATOM 597 O O . HIS A 1 79 ? -5.059 -17.531 22.641 1 39.16 79 HIS A O 1
ATOM 603 N N . PRO A 1 80 ? -5.145 -18.891 24.266 1 38 80 PRO A N 1
ATOM 604 C CA . PRO A 1 80 ? -6.414 -18.5 24.875 1 38 80 PRO A CA 1
ATOM 605 C C . PRO A 1 80 ? -6.52 -16.984 25.094 1 38 80 PRO A C 1
ATOM 607 O O . PRO A 1 80 ? -7.625 -16.438 25.062 1 38 80 PRO A O 1
ATOM 610 N N . LYS A 1 81 ? -5.457 -16.375 25.609 1 39.91 81 LYS A N 1
ATOM 611 C CA . LYS A 1 81 ? -5.617 -14.977 25.984 1 39.91 81 LYS A CA 1
ATOM 612 C C . LYS A 1 81 ? -5.645 -14.078 24.75 1 39.91 81 LYS A C 1
ATOM 614 O O . LYS A 1 81 ? -6.047 -12.914 24.844 1 39.91 81 LYS A O 1
ATOM 619 N N . LEU A 1 82 ? -4.961 -14.469 23.719 1 39.62 82 LEU A N 1
ATOM 620 C CA . LEU A 1 82 ? -4.953 -13.625 22.531 1 39.62 82 LEU A CA 1
ATOM 621 C C . LEU A 1 82 ? -6.031 -14.062 21.547 1 39.62 82 LEU A C 1
ATOM 623 O O . LEU A 1 82 ? -6.461 -13.281 20.688 1 39.62 82 LEU A O 1
ATOM 627 N N . ALA A 1 83 ? -6.539 -15.305 21.688 1 41.66 83 ALA A N 1
ATOM 628 C CA . ALA A 1 83 ? -7.512 -15.992 20.844 1 41.66 83 ALA A CA 1
ATOM 629 C C . ALA A 1 83 ? -8.828 -15.211 20.781 1 41.66 83 ALA A C 1
ATOM 631 O O . ALA A 1 83 ? -9.414 -15.07 19.703 1 41.66 83 ALA A O 1
ATOM 632 N N . PRO A 1 84 ? -9.352 -14.836 21.969 1 39.66 84 PRO A N 1
ATOM 633 C CA . PRO A 1 84 ? -10.641 -14.148 21.891 1 39.66 84 PRO A CA 1
ATOM 634 C C . PRO A 1 84 ? -10.578 -12.852 21.094 1 39.66 84 PRO A C 1
ATOM 636 O O . PRO A 1 84 ? -11.609 -12.359 20.625 1 39.66 84 PRO A O 1
ATOM 639 N N . LEU A 1 85 ? -9.539 -12.25 21.078 1 38.25 85 LEU A N 1
ATOM 640 C CA . LEU A 1 85 ? -9.461 -10.922 20.484 1 38.25 85 LEU A CA 1
ATOM 641 C C . LEU A 1 85 ? -9.523 -11.008 18.969 1 38.25 85 LEU A C 1
ATOM 643 O O . LEU A 1 85 ? -9.953 -10.055 18.297 1 38.25 85 LEU A O 1
ATOM 647 N N . TRP A 1 86 ? -9.109 -12.234 18.422 1 37.47 86 TRP A N 1
ATOM 648 C CA . TRP A 1 86 ? -9.078 -12.375 16.969 1 37.47 86 TRP A CA 1
ATOM 649 C C . TRP A 1 86 ? -10.102 -13.406 16.5 1 37.47 86 TRP A C 1
ATOM 651 O O . TRP A 1 86 ? -10.367 -13.523 15.305 1 37.47 86 TRP A O 1
ATOM 661 N N . LYS A 1 87 ? -10.609 -14.289 17.312 1 42.31 87 LYS A N 1
ATOM 662 C CA . LYS A 1 87 ? -11.5 -15.398 16.984 1 42.31 87 LYS A CA 1
ATOM 663 C C . LYS A 1 87 ? -12.664 -14.922 16.125 1 42.31 87 LYS A C 1
ATOM 665 O O . LYS A 1 87 ? -13.055 -15.594 15.164 1 42.31 87 LYS A O 1
ATOM 670 N N . PRO A 1 88 ? -13.422 -14.023 16.688 1 35.41 88 PRO A N 1
ATOM 671 C CA . PRO A 1 88 ? -14.641 -13.805 15.914 1 35.41 88 PRO A CA 1
ATOM 672 C C . PRO A 1 88 ? -14.367 -13.367 14.477 1 35.41 88 PRO A C 1
ATOM 674 O O . PRO A 1 88 ? -15.234 -13.484 13.609 1 35.41 88 PRO A O 1
ATOM 677 N N . PHE A 1 89 ? -13.352 -12.711 14.172 1 34.94 89 PHE A N 1
ATOM 678 C CA . PHE A 1 89 ? -13.242 -11.969 12.922 1 34.94 89 PHE A CA 1
ATOM 679 C C . PHE A 1 89 ? -12.406 -12.742 11.906 1 34.94 89 PHE A C 1
ATOM 681 O O . PHE A 1 89 ? -12.406 -12.422 10.719 1 34.94 89 PHE A O 1
ATOM 688 N N . ILE A 1 90 ? -11.383 -13.516 12.391 1 37.19 90 ILE A N 1
ATOM 689 C CA . ILE A 1 90 ? -10.523 -14.203 11.438 1 37.19 90 ILE A CA 1
ATOM 690 C C . ILE A 1 90 ? -10.961 -15.656 11.305 1 37.19 90 ILE A C 1
ATOM 692 O O . ILE A 1 90 ? -10.898 -16.422 12.266 1 37.19 90 ILE A O 1
ATOM 696 N N . ASP A 1 91 ? -11.82 -15.953 10.523 1 35.66 91 ASP A N 1
ATOM 697 C CA . ASP A 1 91 ? -12.07 -17.375 10.328 1 35.66 91 ASP A CA 1
ATOM 698 C C . ASP A 1 91 ? -10.766 -18.172 10.266 1 35.66 91 ASP A C 1
ATOM 700 O O . ASP A 1 91 ? -10.742 -19.359 10.547 1 35.66 91 ASP A O 1
ATOM 704 N N . ALA A 1 92 ? -9.648 -17.641 9.516 1 34.06 92 ALA A N 1
ATOM 705 C CA . ALA A 1 92 ? -8.367 -18.344 9.461 1 34.06 92 ALA A CA 1
ATOM 706 C C . ALA A 1 92 ? -7.266 -17.5 10.109 1 34.06 92 ALA A C 1
ATOM 708 O O . ALA A 1 92 ? -6.539 -16.781 9.422 1 34.06 92 ALA A O 1
ATOM 709 N N . PRO A 1 93 ? -7.285 -17.125 11.297 1 38.75 93 PRO A N 1
ATOM 710 C CA . PRO A 1 93 ? -6.348 -16.312 12.078 1 38.75 93 PRO A CA 1
ATOM 711 C C . PRO A 1 93 ? -4.891 -16.703 11.828 1 38.75 93 PRO A C 1
ATOM 713 O O . PRO A 1 93 ? -3.992 -15.875 12.016 1 38.75 93 PRO A O 1
ATOM 716 N N . GLU A 1 94 ? -4.699 -17.906 11.562 1 37.53 94 GLU A N 1
ATOM 717 C CA . GLU A 1 94 ? -3.381 -18.469 11.305 1 37.53 94 GLU A CA 1
ATOM 718 C C . GLU A 1 94 ? -2.678 -17.75 10.156 1 37.53 94 GLU A C 1
ATOM 720 O O . GLU A 1 94 ? -1.456 -17.594 10.18 1 37.53 94 GLU A O 1
ATOM 725 N N . ILE A 1 95 ? -3.355 -17.406 9.211 1 39.16 95 ILE A N 1
ATOM 726 C CA . ILE A 1 95 ? -2.791 -16.797 8.008 1 39.16 95 ILE A CA 1
ATOM 727 C C . ILE A 1 95 ? -2.287 -15.391 8.32 1 39.16 95 ILE A C 1
ATOM 729 O O . ILE A 1 95 ? -1.204 -15 7.875 1 39.16 95 ILE A O 1
ATOM 733 N N . TRP A 1 96 ? -3.037 -14.703 9.156 1 40.41 96 TRP A N 1
ATOM 734 C CA . TRP A 1 96 ? -2.691 -13.297 9.375 1 40.41 96 TRP A CA 1
ATOM 735 C C . TRP A 1 96 ? -1.45 -13.18 10.258 1 40.41 96 TRP A C 1
ATOM 737 O O . TRP A 1 96 ? -0.595 -12.32 10.016 1 40.41 96 TRP A O 1
ATOM 747 N N . SER A 1 97 ? -1.429 -14 11.242 1 40.28 97 SER A N 1
ATOM 748 C CA . SER A 1 97 ? -0.264 -13.969 12.125 1 40.28 97 SER A CA 1
ATOM 749 C C . SER A 1 97 ? 1.007 -14.352 11.375 1 40.28 97 SER A C 1
ATOM 751 O O . SER A 1 97 ? 2.068 -13.773 11.609 1 40.28 97 SER A O 1
ATOM 753 N N . GLU A 1 98 ? 0.812 -15.445 10.633 1 42.59 98 GLU A N 1
ATOM 754 C CA . GLU A 1 98 ? 1.945 -15.852 9.812 1 42.59 98 GLU A CA 1
ATOM 755 C C . GLU A 1 98 ? 2.443 -14.703 8.945 1 42.59 98 GLU A C 1
ATOM 757 O O . GLU A 1 98 ? 3.652 -14.523 8.773 1 42.59 98 GLU A O 1
ATOM 762 N N . HIS A 1 99 ? 1.458 -14.008 8.492 1 44.97 99 HIS A N 1
ATOM 763 C CA . HIS A 1 99 ? 1.782 -12.977 7.512 1 44.97 99 HIS A CA 1
ATOM 764 C C . HIS A 1 99 ? 2.459 -11.781 8.164 1 44.97 99 HIS A C 1
ATOM 766 O O . HIS A 1 99 ? 3.469 -11.281 7.664 1 44.97 99 HIS A O 1
ATOM 772 N N . LEU A 1 100 ? 1.832 -11.461 9.32 1 49.16 100 LEU A N 1
ATOM 773 C CA . LEU A 1 100 ? 2.414 -10.258 9.906 1 49.16 100 LEU A CA 1
ATOM 774 C C . LEU A 1 100 ? 3.828 -10.523 10.406 1 49.16 100 LEU A C 1
ATOM 776 O O . LEU A 1 100 ? 4.73 -9.711 10.195 1 49.16 100 LEU A O 1
ATOM 780 N N . THR A 1 101 ? 4 -11.773 10.953 1 51.41 101 THR A N 1
ATOM 781 C CA . THR A 1 101 ? 5.297 -12.047 11.555 1 51.41 101 THR A CA 1
ATOM 782 C C . THR A 1 101 ? 6.336 -12.359 10.484 1 51.41 101 THR A C 1
ATOM 784 O O . THR A 1 101 ? 7.531 -12.141 10.688 1 51.41 101 THR A O 1
ATOM 787 N N . ASN A 1 102 ? 5.859 -12.914 9.367 1 58.56 102 ASN A N 1
ATOM 788 C CA . ASN A 1 102 ? 6.836 -13.273 8.344 1 58.56 102 ASN A CA 1
ATOM 789 C C . ASN A 1 102 ? 7.168 -12.078 7.449 1 58.56 102 ASN A C 1
ATOM 791 O O . ASN A 1 102 ? 8.219 -12.055 6.812 1 58.56 102 ASN A O 1
ATOM 795 N N . PHE A 1 103 ? 6.34 -11.141 7.531 1 68.62 103 PHE A N 1
ATOM 796 C CA . PHE A 1 103 ? 6.566 -10.07 6.566 1 68.62 103 PHE A CA 1
ATOM 797 C C . PHE A 1 103 ? 7.383 -8.945 7.188 1 68.62 103 PHE A C 1
ATOM 799 O O . PHE A 1 103 ? 8.055 -8.195 6.473 1 68.62 103 PHE A O 1
ATOM 806 N N . LEU A 1 104 ? 7.461 -8.992 8.469 1 69.88 104 LEU A N 1
ATOM 807 C CA . LEU A 1 104 ? 8.266 -7.961 9.125 1 69.88 104 LEU A CA 1
ATOM 808 C C . LEU A 1 104 ? 9.75 -8.164 8.844 1 69.88 104 LEU A C 1
ATOM 810 O O . LEU A 1 104 ? 10.453 -7.211 8.516 1 69.88 104 LEU A O 1
ATOM 814 N N . PRO A 1 105 ? 10.188 -9.445 8.898 1 74.75 105 PRO A N 1
ATOM 815 C CA . PRO A 1 105 ? 11.594 -9.648 8.547 1 74.75 105 PRO A CA 1
ATOM 816 C C . PRO A 1 105 ? 11.898 -9.273 7.098 1 74.75 105 PRO A C 1
ATOM 818 O O . PRO A 1 105 ? 13 -8.781 6.805 1 74.75 105 PRO A O 1
ATOM 821 N N . CYS A 1 106 ? 10.977 -9.539 6.223 1 84.88 106 CYS A N 1
ATOM 822 C CA . CYS A 1 106 ? 11.172 -9.148 4.832 1 84.88 106 CYS A CA 1
ATOM 823 C C . CYS A 1 106 ? 11.312 -7.637 4.699 1 84.88 106 CYS A C 1
ATOM 825 O O . CYS A 1 106 ? 12.18 -7.152 3.975 1 84.88 106 CYS A O 1
ATOM 827 N N . LEU A 1 107 ? 10.422 -6.996 5.422 1 83.5 107 LEU A N 1
ATOM 828 C CA . LEU A 1 107 ? 10.453 -5.539 5.41 1 83.5 107 LEU A CA 1
ATOM 829 C C . LEU A 1 107 ? 11.805 -5.016 5.883 1 83.5 107 LEU A C 1
ATOM 831 O O . LEU A 1 107 ? 12.422 -4.184 5.215 1 83.5 107 LEU A O 1
ATOM 835 N N . TRP A 1 108 ? 12.25 -5.535 6.914 1 77.88 108 TRP A N 1
ATOM 836 C CA . TRP A 1 108 ? 13.508 -5.094 7.504 1 77.88 108 TRP A CA 1
ATOM 837 C C . TRP A 1 108 ? 14.68 -5.402 6.578 1 77.88 108 TRP A C 1
ATOM 839 O O . TRP A 1 108 ? 15.578 -4.57 6.398 1 77.88 108 TRP A O 1
ATOM 849 N N . HIS A 1 109 ? 14.68 -6.555 6.09 1 85.88 109 HIS A N 1
ATOM 850 C CA . HIS A 1 109 ? 15.734 -6.953 5.164 1 85.88 109 HIS A CA 1
ATOM 851 C C . HIS A 1 109 ? 15.828 -5.984 3.988 1 85.88 109 HIS A C 1
ATOM 853 O O . HIS A 1 109 ? 16.922 -5.562 3.609 1 85.88 109 HIS A O 1
ATOM 859 N N . LEU A 1 110 ? 14.727 -5.555 3.479 1 91 110 LEU A N 1
ATOM 860 C CA . LEU A 1 110 ? 14.68 -4.719 2.283 1 91 110 LEU A CA 1
ATOM 861 C C . LEU A 1 110 ? 15.055 -3.279 2.611 1 91 110 LEU A C 1
ATOM 863 O O . LEU A 1 110 ? 15.562 -2.555 1.755 1 91 110 LEU A O 1
ATOM 867 N N . ILE A 1 111 ? 14.758 -2.885 3.811 1 83.62 111 ILE A N 1
ATOM 868 C CA . ILE A 1 111 ? 15.125 -1.534 4.223 1 83.62 111 ILE A CA 1
ATOM 869 C C . ILE A 1 111 ? 16.625 -1.458 4.457 1 83.62 111 ILE A C 1
ATOM 871 O O . ILE A 1 111 ? 17.281 -0.479 4.074 1 83.62 111 ILE A O 1
ATOM 875 N N . LYS A 1 112 ? 17.203 -2.484 5.051 1 82.94 112 LYS A N 1
ATOM 876 C CA . LYS A 1 112 ? 18.625 -2.525 5.359 1 82.94 112 LYS A CA 1
ATOM 877 C C . LYS A 1 112 ? 19.469 -2.699 4.094 1 82.94 112 LYS A C 1
ATOM 879 O O . LYS A 1 112 ? 20.578 -2.18 4 1 82.94 112 LYS A O 1
ATOM 884 N N . ARG A 1 113 ? 18.922 -3.432 3.195 1 90.62 113 ARG A N 1
ATOM 885 C CA . ARG A 1 113 ? 19.578 -3.684 1.923 1 90.62 113 ARG A CA 1
ATOM 886 C C . ARG A 1 113 ? 18.672 -3.377 0.748 1 90.62 113 ARG A C 1
ATOM 888 O O . ARG A 1 113 ? 18.016 -4.273 0.212 1 90.62 113 ARG A O 1
ATOM 895 N N . PRO A 1 114 ? 18.703 -2.162 0.344 1 91.5 114 PRO A N 1
ATOM 896 C CA . PRO A 1 114 ? 17.766 -1.736 -0.696 1 91.5 114 PRO A CA 1
ATOM 897 C C . PRO A 1 114 ? 17.953 -2.498 -2.006 1 91.5 114 PRO A C 1
ATOM 899 O O . PRO A 1 114 ? 19.078 -2.814 -2.385 1 91.5 114 PRO A O 1
ATOM 902 N N . ALA A 1 115 ? 16.891 -2.84 -2.646 1 96.38 115 ALA A N 1
ATOM 903 C CA . ALA A 1 115 ? 16.875 -3.49 -3.955 1 96.38 115 ALA A CA 1
ATOM 904 C C . ALA A 1 115 ? 16.594 -2.484 -5.062 1 96.38 115 ALA A C 1
ATOM 906 O O . ALA A 1 115 ? 16.094 -1.384 -4.801 1 96.38 115 ALA A O 1
ATOM 907 N N . ASP A 1 116 ? 16.953 -2.877 -6.227 1 96.44 116 ASP A N 1
ATOM 908 C CA . ASP A 1 116 ? 16.594 -2.068 -7.383 1 96.44 116 ASP A CA 1
ATOM 909 C C . ASP A 1 116 ? 15.18 -2.391 -7.859 1 96.44 116 ASP A C 1
ATOM 911 O O . ASP A 1 116 ? 14.547 -1.582 -8.547 1 96.44 116 ASP A O 1
ATOM 915 N N . LEU A 1 117 ? 14.719 -3.549 -7.512 1 98.06 117 LEU A N 1
ATOM 916 C CA . LEU A 1 117 ? 13.375 -4 -7.848 1 98.06 117 LEU A CA 1
ATOM 917 C C . LEU A 1 117 ? 12.898 -5.066 -6.871 1 98.06 117 LEU A C 1
ATOM 919 O O . LEU A 1 117 ? 13.664 -5.961 -6.5 1 98.06 117 LEU A O 1
ATOM 923 N N . ILE A 1 118 ? 11.688 -4.953 -6.445 1 98.06 118 ILE A N 1
ATOM 924 C CA . ILE A 1 118 ? 11.078 -5.961 -5.59 1 98.06 118 ILE A CA 1
ATOM 925 C C . ILE A 1 118 ? 10.016 -6.727 -6.375 1 98.06 118 ILE A C 1
ATOM 927 O O . ILE A 1 118 ? 9.188 -6.121 -7.062 1 98.06 118 ILE A O 1
ATOM 931 N N . PHE A 1 119 ? 10.008 -8.055 -6.277 1 98.12 119 PHE A N 1
ATOM 932 C CA . PHE A 1 119 ? 9.148 -8.945 -7.051 1 98.12 119 PHE A CA 1
ATOM 933 C C . PHE A 1 119 ? 8.414 -9.922 -6.133 1 98.12 119 PHE A C 1
ATOM 935 O O . PHE A 1 119 ? 8.789 -11.086 -6.031 1 98.12 119 PHE A O 1
ATOM 942 N N . PRO A 1 120 ? 7.328 -9.414 -5.5 1 95.62 120 PRO A N 1
ATOM 943 C CA . PRO A 1 120 ? 6.551 -10.312 -4.637 1 95.62 120 PRO A CA 1
ATOM 944 C C . PRO A 1 120 ? 5.746 -11.344 -5.43 1 95.62 120 PRO A C 1
ATOM 946 O O . PRO A 1 120 ? 5.191 -11.023 -6.48 1 95.62 120 PRO A O 1
ATOM 949 N N . ASN A 1 121 ? 5.777 -12.539 -4.949 1 90.69 121 ASN A N 1
ATOM 950 C CA . ASN A 1 121 ? 5.086 -13.625 -5.637 1 90.69 121 ASN A CA 1
ATOM 951 C C . ASN A 1 121 ? 4.121 -14.352 -4.703 1 90.69 121 ASN A C 1
ATOM 953 O O . ASN A 1 121 ? 3.789 -15.516 -4.934 1 90.69 121 ASN A O 1
ATOM 957 N N . ASN A 1 122 ? 3.879 -13.688 -3.631 1 74.38 122 ASN A N 1
ATOM 958 C CA . ASN A 1 122 ? 2.865 -14.211 -2.723 1 74.38 122 ASN A CA 1
ATOM 959 C C . ASN A 1 122 ? 1.682 -13.258 -2.594 1 74.38 122 ASN A C 1
ATOM 961 O O . ASN A 1 122 ? 1.659 -12.203 -3.229 1 74.38 122 ASN A O 1
ATOM 965 N N . ASP A 1 123 ? 0.693 -13.602 -1.933 1 70.5 123 ASP A N 1
ATOM 966 C CA . ASP A 1 123 ? -0.576 -12.883 -1.904 1 70.5 123 ASP A CA 1
ATOM 967 C C . ASP A 1 123 ? -0.432 -11.547 -1.184 1 70.5 123 ASP A C 1
ATOM 969 O O . ASP A 1 123 ? 0.505 -10.789 -1.448 1 70.5 123 ASP A O 1
ATOM 973 N N . ILE A 1 124 ? -1.146 -11.141 -0.385 1 77.38 124 ILE A N 1
ATOM 974 C CA . ILE A 1 124 ? -1.433 -9.82 0.157 1 77.38 124 ILE A CA 1
ATOM 975 C C . ILE A 1 124 ? -0.252 -9.336 1 1 77.38 124 ILE A C 1
ATOM 977 O O . ILE A 1 124 ? 0.126 -8.164 0.939 1 77.38 124 ILE A O 1
ATOM 981 N N . GLY A 1 125 ? 0.49 -10.281 1.656 1 80.94 125 GLY A N 1
ATOM 982 C CA . GLY A 1 125 ? 1.579 -9.883 2.533 1 80.94 125 GLY A CA 1
ATOM 983 C C . GLY A 1 125 ? 2.789 -9.359 1.782 1 80.94 125 GLY A C 1
ATOM 984 O O . GLY A 1 125 ? 3.354 -8.328 2.148 1 80.94 125 GLY A O 1
ATOM 985 N N . GLY A 1 126 ? 3.227 -10.109 0.786 1 86.31 126 GLY A N 1
ATOM 986 C CA . GLY A 1 126 ? 4.359 -9.68 -0.021 1 86.31 126 GLY A CA 1
ATOM 987 C C . GLY A 1 126 ? 4.129 -8.352 -0.708 1 86.31 126 GLY A C 1
ATOM 988 O O . GLY A 1 126 ? 5.031 -7.512 -0.763 1 86.31 126 GLY A O 1
ATOM 989 N N . LEU A 1 127 ? 2.928 -8.156 -1.214 1 90.56 127 LEU A N 1
ATOM 990 C CA . LEU A 1 127 ? 2.58 -6.906 -1.88 1 90.56 127 LEU A CA 1
ATOM 991 C C . LEU A 1 127 ? 2.572 -5.746 -0.89 1 90.56 127 LEU A C 1
ATOM 993 O O . LEU A 1 127 ? 3.047 -4.652 -1.206 1 90.56 127 LEU A O 1
ATOM 997 N N . ALA A 1 128 ? 2.016 -6.008 0.288 1 87.12 128 ALA A N 1
ATOM 998 C CA . ALA A 1 128 ? 1.977 -4.965 1.312 1 87.12 128 ALA A CA 1
ATOM 999 C C . ALA A 1 128 ? 3.385 -4.512 1.688 1 87.12 128 ALA A C 1
ATOM 1001 O O . ALA A 1 128 ? 3.66 -3.312 1.756 1 87.12 128 ALA A O 1
ATOM 1002 N N . VAL A 1 129 ? 4.266 -5.449 1.883 1 87.56 129 VAL A N 1
ATOM 1003 C CA . VAL A 1 129 ? 5.652 -5.145 2.223 1 87.56 129 VAL A CA 1
ATOM 1004 C C . VAL A 1 129 ? 6.305 -4.375 1.076 1 87.56 129 VAL A C 1
ATOM 1006 O O . VAL A 1 129 ? 6.965 -3.355 1.3 1 87.56 129 VAL A O 1
ATOM 1009 N N . ALA A 1 130 ? 6.113 -4.824 -0.111 1 93.81 130 ALA A N 1
ATOM 1010 C CA . ALA A 1 130 ? 6.73 -4.203 -1.279 1 93.81 130 ALA A CA 1
ATOM 1011 C C . ALA A 1 130 ? 6.262 -2.762 -1.444 1 93.81 130 ALA A C 1
ATOM 1013 O O . ALA A 1 130 ? 7.062 -1.87 -1.735 1 93.81 130 ALA A O 1
ATOM 1014 N N . CYS A 1 131 ? 5.02 -2.555 -1.223 1 90.75 131 CYS A N 1
ATOM 1015 C CA . CYS A 1 131 ? 4.465 -1.216 -1.392 1 90.75 131 CYS A CA 1
ATOM 1016 C C . CYS A 1 131 ? 4.977 -0.273 -0.309 1 90.75 131 CYS A C 1
ATOM 1018 O O . CYS A 1 131 ? 5.219 0.907 -0.571 1 90.75 131 CYS A O 1
ATOM 1020 N N . LEU A 1 132 ? 5.047 -0.792 0.875 1 87.19 132 LEU A N 1
ATOM 1021 C CA . LEU A 1 132 ? 5.613 0.015 1.949 1 87.19 132 LEU A CA 1
ATOM 1022 C C . LEU A 1 132 ? 7.062 0.385 1.646 1 87.19 132 LEU A C 1
ATOM 1024 O O . LEU A 1 132 ? 7.461 1.54 1.812 1 87.19 132 LEU A O 1
ATOM 1028 N N . VAL A 1 133 ? 7.832 -0.58 1.187 1 91.12 133 VAL A N 1
ATOM 1029 C CA . VAL A 1 133 ? 9.227 -0.323 0.85 1 91.12 133 VAL A CA 1
ATOM 1030 C C . VAL A 1 133 ? 9.305 0.67 -0.308 1 91.12 133 VAL A C 1
ATOM 1032 O O . VAL A 1 133 ? 10.148 1.571 -0.305 1 91.12 133 VAL A O 1
ATOM 1035 N N . ARG A 1 134 ? 8.453 0.518 -1.281 1 93.06 134 ARG A N 1
ATOM 1036 C CA . ARG A 1 134 ? 8.398 1.469 -2.387 1 93.06 134 ARG A CA 1
ATOM 1037 C C . ARG A 1 134 ? 8.203 2.893 -1.875 1 93.06 134 ARG A C 1
ATOM 1039 O O . ARG A 1 134 ? 8.867 3.822 -2.344 1 93.06 134 ARG A O 1
ATOM 1046 N N . ALA A 1 135 ? 7.297 2.994 -1.003 1 87.75 135 ALA A N 1
ATOM 1047 C CA . ALA A 1 135 ? 7.008 4.316 -0.455 1 87.75 135 ALA A CA 1
ATOM 1048 C C . ALA A 1 135 ? 8.234 4.902 0.24 1 87.75 135 ALA A C 1
ATOM 1050 O O . ALA A 1 135 ? 8.469 6.109 0.182 1 87.75 135 ALA A O 1
ATOM 1051 N N . LEU A 1 136 ? 8.953 4.086 0.81 1 83.31 136 LEU A N 1
ATOM 1052 C CA . LEU A 1 136 ? 10.086 4.535 1.614 1 83.31 136 LEU A CA 1
ATOM 1053 C C . LEU A 1 136 ? 11.312 4.77 0.742 1 83.31 136 LEU A C 1
ATOM 1055 O O . LEU A 1 136 ? 12.086 5.695 0.994 1 83.31 136 LEU A O 1
ATOM 1059 N N . THR A 1 137 ? 11.492 3.951 -0.305 1 87.44 137 THR A N 1
ATOM 1060 C CA . THR A 1 137 ? 12.773 3.959 -0.995 1 87.44 137 THR A CA 1
ATOM 1061 C C . THR A 1 137 ? 12.594 4.289 -2.475 1 87.44 137 THR A C 1
ATOM 1063 O O . THR A 1 137 ? 13.57 4.512 -3.189 1 87.44 137 THR A O 1
ATOM 1066 N N . GLY A 1 138 ? 11.367 4.258 -2.936 1 88.25 138 GLY A N 1
ATOM 1067 C CA . GLY A 1 138 ? 11.109 4.508 -4.344 1 88.25 138 GLY A CA 1
ATOM 1068 C C . GLY A 1 138 ? 11.352 3.289 -5.219 1 88.25 138 GLY A C 1
ATOM 1069 O O . GLY A 1 138 ? 11.312 3.383 -6.445 1 88.25 138 GLY A O 1
ATOM 1070 N N . THR A 1 139 ? 11.625 2.137 -4.574 1 94.44 139 THR A N 1
ATOM 1071 C CA . THR A 1 139 ? 11.945 0.913 -5.305 1 94.44 139 THR A CA 1
ATOM 1072 C C . THR A 1 139 ? 10.727 0.421 -6.086 1 94.44 139 THR A C 1
ATOM 1074 O O . THR A 1 139 ? 9.641 0.273 -5.523 1 94.44 139 THR A O 1
ATOM 1077 N N . PRO A 1 140 ? 10.82 0.143 -7.402 1 96.62 140 PRO A N 1
ATOM 1078 C CA . PRO A 1 140 ? 9.672 -0.328 -8.18 1 96.62 140 PRO A CA 1
ATOM 1079 C C . PRO A 1 140 ? 9.25 -1.746 -7.809 1 96.62 140 PRO A C 1
ATOM 1081 O O . PRO A 1 140 ? 10.086 -2.562 -7.418 1 96.62 140 PRO A O 1
ATOM 1084 N N . VAL A 1 141 ? 7.926 -2.012 -7.992 1 97.56 141 VAL A N 1
ATOM 1085 C CA . VAL A 1 141 ? 7.324 -3.295 -7.637 1 97.56 141 VAL A CA 1
ATOM 1086 C C . VAL A 1 141 ? 6.781 -3.975 -8.891 1 97.56 141 VAL A C 1
ATOM 1088 O O . VAL A 1 141 ? 5.961 -3.4 -9.609 1 97.56 141 VAL A O 1
ATOM 1091 N N . LEU A 1 142 ? 7.254 -5.152 -9.195 1 98.38 142 LEU A N 1
ATOM 1092 C CA . LEU A 1 142 ? 6.719 -6.043 -10.219 1 98.38 142 LEU A CA 1
ATOM 1093 C C . LEU A 1 142 ? 5.902 -7.168 -9.586 1 98.38 142 LEU A C 1
ATOM 1095 O O . LEU A 1 142 ? 6.344 -7.797 -8.617 1 98.38 142 LEU A O 1
ATOM 1099 N N . PHE A 1 143 ? 4.703 -7.453 -10.094 1 97.56 143 PHE A N 1
ATOM 1100 C CA . PHE A 1 143 ? 3.85 -8.484 -9.508 1 97.56 143 PHE A CA 1
ATOM 1101 C C . PHE A 1 143 ? 3.266 -9.383 -10.594 1 97.56 143 PHE A C 1
ATOM 1103 O O . PHE A 1 143 ? 2.787 -8.891 -11.625 1 97.56 143 PHE A O 1
ATOM 1110 N N . THR A 1 144 ? 3.4 -10.609 -10.359 1 97.06 144 THR A N 1
ATOM 1111 C CA . THR A 1 144 ? 2.721 -11.57 -11.219 1 97.06 144 THR A CA 1
ATOM 1112 C C . THR A 1 144 ? 1.433 -12.062 -10.57 1 97.06 144 THR A C 1
ATOM 1114 O O . THR A 1 144 ? 1.444 -12.508 -9.422 1 97.06 144 THR A O 1
ATOM 1117 N N . GLU A 1 145 ? 0.347 -12.008 -11.273 1 94.44 145 GLU A N 1
ATOM 1118 C CA . GLU A 1 145 ? -0.936 -12.5 -10.781 1 94.44 145 GLU A CA 1
ATOM 1119 C C . GLU A 1 145 ? -1.042 -14.016 -10.945 1 94.44 145 GLU A C 1
ATOM 1121 O O . GLU A 1 145 ? -1.218 -14.516 -12.062 1 94.44 145 GLU A O 1
ATOM 1126 N N . HIS A 1 146 ? -0.994 -14.695 -9.781 1 92.06 146 HIS A N 1
ATOM 1127 C CA . HIS A 1 146 ? -0.96 -16.156 -9.828 1 92.06 146 HIS A CA 1
ATOM 1128 C C . HIS A 1 146 ? -2.352 -16.75 -9.617 1 92.06 146 HIS A C 1
ATOM 1130 O O . HIS A 1 146 ? -2.588 -17.906 -9.93 1 92.06 146 HIS A O 1
ATOM 1136 N N . CYS A 1 147 ? -3.277 -16.031 -9.141 1 86.75 147 CYS A N 1
ATOM 1137 C CA . CYS A 1 147 ? -4.586 -16.562 -8.797 1 86.75 147 CYS A CA 1
ATOM 1138 C C . CYS A 1 147 ? -5.574 -16.375 -9.938 1 86.75 147 CYS A C 1
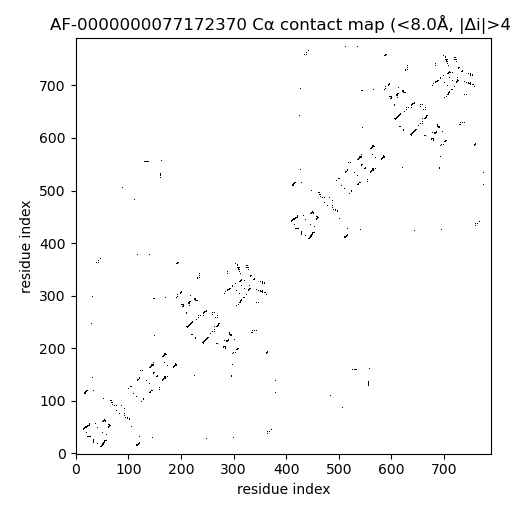ATOM 1140 O O . CYS A 1 147 ? -6.574 -17.094 -10.023 1 86.75 147 CYS A O 1
ATOM 1142 N N . GLY A 1 148 ? -5.309 -15.414 -10.734 1 86.12 148 GLY A N 1
ATOM 1143 C CA . GLY A 1 148 ? -6.137 -15.195 -11.914 1 86.12 148 GLY A CA 1
ATOM 1144 C C . GLY A 1 148 ? -7.586 -14.906 -11.57 1 86.12 148 GLY A C 1
ATOM 1145 O O . GLY A 1 148 ? -7.879 -14.031 -10.75 1 86.12 148 GLY A O 1
ATOM 1146 N N . LEU A 1 149 ? -8.484 -15.727 -12.156 1 83.69 149 LEU A N 1
ATOM 1147 C CA . LEU A 1 149 ? -9.906 -15.43 -12.055 1 83.69 149 LEU A CA 1
ATOM 1148 C C . LEU A 1 149 ? -10.594 -16.406 -11.109 1 83.69 149 LEU A C 1
ATOM 1150 O O . LEU A 1 149 ? -11.828 -16.484 -11.07 1 83.69 149 LEU A O 1
ATOM 1154 N N . VAL A 1 150 ? -9.766 -17.156 -10.375 1 81 150 VAL A N 1
ATOM 1155 C CA . VAL A 1 150 ? -10.32 -18.078 -9.383 1 81 150 VAL A CA 1
ATOM 1156 C C . VAL A 1 150 ? -11.234 -17.312 -8.43 1 81 150 VAL A C 1
ATOM 1158 O O . VAL A 1 150 ? -10.906 -16.203 -7.992 1 81 150 VAL A O 1
ATOM 1161 N N . GLY A 1 151 ? -12.391 -17.875 -8.172 1 77.69 151 GLY A N 1
ATOM 1162 C CA . GLY A 1 151 ? -13.328 -17.234 -7.27 1 77.69 151 GLY A CA 1
ATOM 1163 C C . GLY A 1 151 ? -13.914 -15.953 -7.828 1 77.69 151 GLY A C 1
ATOM 1164 O O . GLY A 1 151 ? -14.219 -15.023 -7.078 1 77.69 151 GLY A O 1
ATOM 1165 N N . GLY A 1 152 ? -13.922 -15.828 -9.133 1 82.75 152 GLY A N 1
ATOM 1166 C CA . GLY A 1 152 ? -14.5 -14.656 -9.773 1 82.75 152 GLY A CA 1
ATOM 1167 C C . GLY A 1 152 ? -13.523 -13.5 -9.914 1 82.75 152 GLY A C 1
ATOM 1168 O O . GLY A 1 152 ? -13.93 -12.375 -10.18 1 82.75 152 GLY A O 1
ATOM 1169 N N . GLY A 1 153 ? -12.328 -13.781 -9.57 1 87.69 153 GLY A N 1
ATOM 1170 C CA . GLY A 1 153 ? -11.312 -12.758 -9.727 1 87.69 153 GLY A CA 1
ATOM 1171 C C . GLY A 1 153 ? -11.172 -11.867 -8.508 1 87.69 153 GLY A C 1
ATOM 1172 O O . GLY A 1 153 ? -10.617 -10.766 -8.602 1 87.69 153 GLY A O 1
ATOM 1173 N N . ARG A 1 154 ? -11.695 -12.297 -7.398 1 85.69 154 ARG A N 1
ATOM 1174 C CA . ARG A 1 154 ? -11.672 -11.5 -6.18 1 85.69 154 ARG A CA 1
ATOM 1175 C C . ARG A 1 154 ? -10.242 -11.211 -5.738 1 85.69 154 ARG A C 1
ATOM 1177 O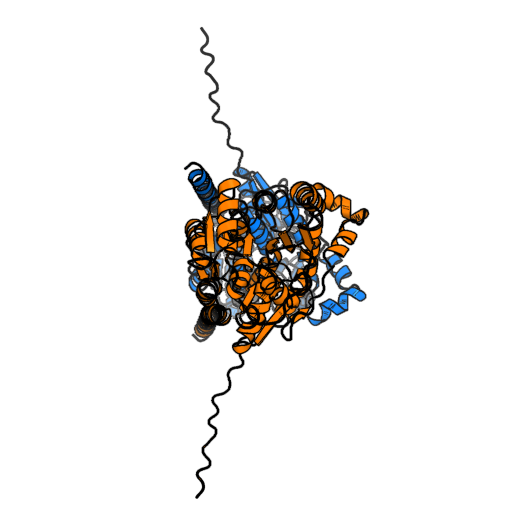 O . ARG A 1 154 ? -9.93 -10.094 -5.32 1 85.69 154 ARG A O 1
ATOM 1184 N N . LEU A 1 155 ? -9.406 -12.188 -5.848 1 88.5 155 LEU A N 1
ATOM 1185 C CA . LEU A 1 155 ? -8.023 -12 -5.43 1 88.5 155 LEU A CA 1
ATOM 1186 C C . LEU A 1 155 ? -7.281 -11.078 -6.387 1 88.5 155 LEU A C 1
ATOM 1188 O O . LEU A 1 155 ? -6.426 -10.289 -5.965 1 88.5 155 LEU A O 1
ATOM 1192 N N . LEU A 1 156 ? -7.609 -11.18 -7.648 1 91.69 156 LEU A N 1
ATOM 1193 C CA . LEU A 1 156 ? -7.055 -10.25 -8.625 1 91.69 156 LEU A CA 1
ATOM 1194 C C . LEU A 1 156 ? -7.422 -8.812 -8.281 1 91.69 156 LEU A C 1
ATOM 1196 O O . LEU A 1 156 ? -6.566 -7.926 -8.297 1 91.69 156 LEU A O 1
ATOM 1200 N N . GLU A 1 157 ? -8.648 -8.648 -7.953 1 90.06 157 GLU A N 1
ATOM 1201 C CA . GLU A 1 157 ? -9.125 -7.316 -7.594 1 90.06 157 GLU A CA 1
ATOM 1202 C C . GLU A 1 157 ? -8.383 -6.781 -6.367 1 90.06 157 GLU A C 1
ATOM 1204 O O . GLU A 1 157 ? -7.992 -5.613 -6.332 1 90.06 157 GLU A O 1
ATOM 1209 N N . ARG A 1 158 ? -8.273 -7.598 -5.422 1 89.06 158 ARG A N 1
ATOM 1210 C CA . ARG A 1 158 ? -7.551 -7.238 -4.207 1 89.06 158 ARG A CA 1
ATOM 1211 C C . ARG A 1 158 ? -6.117 -6.82 -4.523 1 89.06 158 ARG A C 1
ATOM 1213 O O . ARG A 1 158 ? -5.656 -5.77 -4.07 1 89.06 158 ARG A O 1
ATOM 1220 N N . ASN A 1 159 ? -5.457 -7.602 -5.301 1 91.81 159 ASN A N 1
ATOM 1221 C CA . ASN A 1 159 ? -4.059 -7.34 -5.625 1 91.81 159 ASN A CA 1
ATOM 1222 C C . ASN A 1 159 ? -3.9 -6.051 -6.426 1 91.81 159 ASN A C 1
ATOM 1224 O O . ASN A 1 159 ? -2.918 -5.324 -6.262 1 91.81 159 ASN A O 1
ATOM 1228 N N . LEU A 1 160 ? -4.852 -5.762 -7.289 1 92.81 160 LEU A N 1
ATOM 1229 C CA . LEU A 1 160 ? -4.844 -4.531 -8.07 1 92.81 160 LEU A CA 1
ATOM 1230 C C . LEU A 1 160 ? -4.953 -3.311 -7.164 1 92.81 160 LEU A C 1
ATOM 1232 O O . LEU A 1 160 ? -4.504 -2.221 -7.523 1 92.81 160 LEU A O 1
ATOM 1236 N N . GLY A 1 161 ? -5.527 -3.537 -6.035 1 91.94 161 GLY A N 1
ATOM 1237 C CA . GLY A 1 161 ? -5.691 -2.453 -5.082 1 91.94 161 GLY A CA 1
ATOM 1238 C C . GLY A 1 161 ? -4.375 -1.912 -4.559 1 91.94 161 GLY A C 1
ATOM 1239 O O . GLY A 1 161 ? -4.312 -0.787 -4.059 1 91.94 161 GLY A O 1
ATOM 1240 N N . PHE A 1 162 ? -3.279 -2.688 -4.68 1 93.12 162 PHE A N 1
ATOM 1241 C CA . PHE A 1 162 ? -1.955 -2.258 -4.242 1 93.12 162 PHE A CA 1
ATOM 1242 C C . PHE A 1 162 ? -1.255 -1.466 -5.344 1 93.12 162 PHE A C 1
ATOM 1244 O O . PHE A 1 162 ? -0.246 -0.805 -5.09 1 93.12 162 PHE A O 1
ATOM 1251 N N . ARG A 1 163 ? -1.739 -1.56 -6.602 1 93.38 163 ARG A N 1
ATOM 1252 C CA . ARG A 1 163 ? -1.268 -0.797 -7.75 1 93.38 163 ARG A CA 1
ATOM 1253 C C . ARG A 1 163 ? 0.227 -1.004 -7.973 1 93.38 163 ARG A C 1
ATOM 1255 O O . ARG A 1 163 ? 0.996 -0.04 -7.992 1 93.38 163 ARG A O 1
ATOM 1262 N N . PRO A 1 164 ? 0.679 -2.238 -8.203 1 95.88 164 PRO A N 1
ATOM 1263 C CA . PRO A 1 164 ? 2.096 -2.436 -8.516 1 95.88 164 PRO A CA 1
ATOM 1264 C C . PRO A 1 164 ? 2.547 -1.616 -9.727 1 95.88 164 PRO A C 1
ATOM 1266 O O . PRO A 1 164 ? 1.717 -1.178 -10.523 1 95.88 164 PRO A O 1
ATOM 1269 N N . ASP A 1 165 ? 3.869 -1.303 -9.789 1 96.31 165 ASP A N 1
ATOM 1270 C CA . ASP A 1 165 ? 4.383 -0.503 -10.898 1 96.31 165 ASP A CA 1
ATOM 1271 C C . ASP A 1 165 ? 4.148 -1.202 -12.234 1 96.31 165 ASP A C 1
ATOM 1273 O O . ASP A 1 165 ? 4.004 -0.544 -13.266 1 96.31 165 ASP A O 1
ATOM 1277 N N . HIS A 1 166 ? 4.129 -2.516 -12.203 1 97.81 166 HIS A N 1
ATOM 1278 C CA . HIS A 1 166 ? 3.812 -3.344 -13.359 1 97.81 166 HIS A CA 1
ATOM 1279 C C . HIS A 1 166 ? 3.236 -4.691 -12.938 1 97.81 166 HIS A C 1
ATOM 1281 O O . HIS A 1 166 ? 3.676 -5.273 -11.945 1 97.81 166 HIS A O 1
ATOM 1287 N N . LEU A 1 167 ? 2.215 -5.105 -13.672 1 97.88 167 LEU A N 1
ATOM 1288 C CA . LEU A 1 167 ? 1.594 -6.398 -13.414 1 97.88 167 LEU A CA 1
ATOM 1289 C C . LEU A 1 167 ? 1.81 -7.352 -14.586 1 97.88 167 LEU A C 1
ATOM 1291 O O . LEU A 1 167 ? 1.688 -6.949 -15.742 1 97.88 167 LEU A O 1
ATOM 1295 N N . VAL A 1 168 ? 2.16 -8.547 -14.266 1 98.12 168 VAL A N 1
ATOM 1296 C CA . VAL A 1 168 ? 2.25 -9.586 -15.289 1 98.12 168 VAL A CA 1
ATOM 1297 C C . VAL A 1 168 ? 1.066 -10.547 -15.156 1 98.12 168 VAL A C 1
ATOM 1299 O O . VAL A 1 168 ? 0.799 -11.07 -14.07 1 98.12 168 VAL A O 1
ATOM 1302 N N . ALA A 1 169 ? 0.344 -10.703 -16.203 1 97.19 169 ALA A N 1
ATOM 1303 C CA . ALA A 1 169 ? -0.733 -11.688 -16.312 1 97.19 169 ALA A CA 1
ATOM 1304 C C . ALA A 1 169 ? -0.256 -12.961 -17 1 97.19 169 ALA A C 1
ATOM 1306 O O . ALA A 1 169 ? 0.534 -12.898 -17.953 1 97.19 169 ALA A O 1
ATOM 1307 N N . LEU A 1 170 ? -0.781 -14.062 -16.609 1 96.25 170 LEU A N 1
ATOM 1308 C CA . LEU A 1 170 ? -0.361 -15.336 -17.172 1 96.25 170 LEU A CA 1
ATOM 1309 C C . LEU A 1 170 ? -1.038 -15.586 -18.516 1 96.25 170 LEU A C 1
ATOM 1311 O O . LEU A 1 170 ? -0.594 -16.438 -19.297 1 96.25 170 LEU A O 1
ATOM 1315 N N . SER A 1 171 ? -2.105 -14.922 -18.766 1 94.81 171 SER A N 1
ATOM 1316 C CA . SER A 1 171 ? -2.859 -15.102 -20.016 1 94.81 171 SER A CA 1
ATOM 1317 C C . SER A 1 171 ? -3.52 -13.797 -20.453 1 94.81 171 SER A C 1
ATOM 1319 O O . SER A 1 171 ? -3.641 -12.859 -19.656 1 94.81 171 SER A O 1
ATOM 1321 N N . GLU A 1 172 ? -3.938 -13.797 -21.703 1 94.94 172 GLU A N 1
ATOM 1322 C CA . GLU A 1 172 ? -4.629 -12.625 -22.234 1 94.94 172 GLU A CA 1
ATOM 1323 C C . GLU A 1 172 ? -5.965 -12.406 -21.531 1 94.94 172 GLU A C 1
ATOM 1325 O O . GLU A 1 172 ? -6.395 -11.273 -21.328 1 94.94 172 GLU A O 1
ATOM 1330 N N . GLU A 1 173 ? -6.555 -13.477 -21.156 1 92.75 173 GLU A N 1
ATOM 1331 C CA . GLU A 1 173 ? -7.828 -13.367 -20.453 1 92.75 173 GLU A CA 1
ATOM 1332 C C . GLU A 1 173 ? -7.668 -12.578 -19.156 1 92.75 173 GLU A C 1
ATOM 1334 O O . GLU A 1 173 ? -8.477 -11.695 -18.859 1 92.75 173 GLU A O 1
ATOM 1339 N N . ILE A 1 174 ? -6.684 -12.898 -18.453 1 94 174 ILE A N 1
ATOM 1340 C CA . ILE A 1 174 ? -6.418 -12.203 -17.203 1 94 174 ILE A CA 1
ATOM 1341 C C . ILE A 1 174 ? -6.047 -10.75 -17.484 1 94 174 ILE A C 1
ATOM 1343 O O . ILE A 1 174 ? -6.52 -9.836 -16.797 1 94 174 ILE A O 1
ATOM 1347 N N . ALA A 1 175 ? -5.238 -10.508 -18.516 1 97 175 ALA A N 1
ATOM 1348 C CA . ALA A 1 175 ? -4.816 -9.164 -18.875 1 97 175 ALA A CA 1
ATOM 1349 C C . ALA A 1 175 ? -6.016 -8.297 -19.25 1 97 175 ALA A C 1
ATOM 1351 O O . ALA A 1 175 ? -6.078 -7.121 -18.891 1 97 175 ALA A O 1
ATOM 1352 N N . GLU A 1 176 ? -6.852 -8.852 -19.969 1 95.62 176 GLU A N 1
ATOM 1353 C CA . GLU A 1 176 ? -8.047 -8.117 -20.375 1 95.62 176 GLU A CA 1
ATOM 1354 C C . GLU A 1 176 ? -8.875 -7.707 -19.172 1 95.62 176 GLU A C 1
ATOM 1356 O O . GLU A 1 176 ? -9.422 -6.602 -19.125 1 95.62 176 GLU A O 1
ATOM 1361 N N . ARG A 1 177 ? -8.992 -8.664 -18.25 1 93.94 177 ARG A N 1
ATOM 1362 C CA . ARG A 1 177 ? -9.695 -8.336 -17.016 1 93.94 177 ARG A CA 1
ATOM 1363 C C . ARG A 1 177 ? -9.016 -7.191 -16.281 1 93.94 177 ARG A C 1
ATOM 1365 O O . ARG A 1 177 ? -9.68 -6.297 -15.758 1 93.94 177 ARG A O 1
ATOM 1372 N N . VAL A 1 178 ? -7.738 -7.176 -16.234 1 95.81 178 VAL A N 1
ATOM 1373 C CA . VAL A 1 178 ? -6.965 -6.117 -15.594 1 95.81 178 VAL A CA 1
ATOM 1374 C C . VAL A 1 178 ? -7.23 -4.785 -16.297 1 95.81 178 VAL A C 1
ATOM 1376 O O . VAL A 1 178 ? -7.535 -3.783 -15.648 1 95.81 178 VAL A O 1
ATOM 1379 N N . ARG A 1 179 ? -7.148 -4.758 -17.609 1 95.81 179 ARG A N 1
ATOM 1380 C CA . ARG A 1 179 ? -7.332 -3.545 -18.406 1 95.81 179 ARG A CA 1
ATOM 1381 C C . ARG A 1 179 ? -8.742 -2.986 -18.219 1 95.81 179 ARG A C 1
ATOM 1383 O O . ARG A 1 179 ? -8.938 -1.771 -18.234 1 95.81 179 ARG A O 1
ATOM 1390 N N . SER A 1 180 ? -9.633 -3.883 -18.094 1 92.44 180 SER A N 1
ATOM 1391 C CA . SER A 1 180 ? -11.023 -3.463 -17.906 1 92.44 180 SER A CA 1
ATOM 1392 C C . SER A 1 180 ? -11.242 -2.861 -16.516 1 92.44 180 SER A C 1
ATOM 1394 O O . SER A 1 180 ? -11.945 -1.861 -16.375 1 92.44 180 SER A O 1
ATOM 1396 N N . ARG A 1 181 ? -10.641 -3.459 -15.523 1 89.81 181 ARG A N 1
ATOM 1397 C CA . ARG A 1 181 ? -10.883 -3.064 -14.141 1 89.81 181 ARG A CA 1
ATOM 1398 C C . ARG A 1 181 ? -9.992 -1.894 -13.734 1 89.81 181 ARG A C 1
ATOM 1400 O O . ARG A 1 181 ? -10.383 -1.058 -12.922 1 89.81 181 ARG A O 1
ATOM 1407 N N . SER A 1 182 ? -8.852 -1.886 -14.211 1 92.25 182 SER A N 1
ATOM 1408 C CA . SER A 1 182 ? -7.855 -0.858 -13.922 1 92.25 182 SER A CA 1
ATOM 1409 C C . SER A 1 182 ? -7.098 -0.458 -15.188 1 92.25 182 SER A C 1
ATOM 1411 O O . SER A 1 182 ? -5.938 -0.832 -15.367 1 92.25 182 SER A O 1
ATOM 1413 N N . PRO A 1 183 ? -7.668 0.431 -15.969 1 91.12 183 PRO A N 1
ATOM 1414 C CA . PRO A 1 183 ? -7.102 0.761 -17.281 1 91.12 183 PRO A CA 1
ATOM 1415 C C . PRO A 1 183 ? -5.723 1.408 -17.172 1 91.12 183 PRO A C 1
ATOM 1417 O O . PRO A 1 183 ? -4.934 1.341 -18.125 1 91.12 183 PRO A O 1
ATOM 1420 N N . GLN A 1 184 ? -5.438 2.014 -16.109 1 89.88 184 GLN A N 1
ATOM 1421 C CA . GLN A 1 184 ? -4.16 2.705 -15.977 1 89.88 184 GLN A CA 1
ATOM 1422 C C . GLN A 1 184 ? -3.07 1.755 -15.484 1 89.88 184 GLN A C 1
ATOM 1424 O O . GLN A 1 184 ? -1.894 2.119 -15.445 1 89.88 184 GLN A O 1
ATOM 1429 N N . GLN A 1 185 ? -3.406 0.556 -15.062 1 95 185 GLN A N 1
ATOM 1430 C CA . GLN A 1 185 ? -2.43 -0.42 -14.594 1 95 185 GLN A CA 1
ATOM 1431 C C . GLN A 1 185 ? -1.605 -0.979 -15.75 1 95 185 GLN A C 1
ATOM 1433 O O . GLN A 1 185 ? -2.145 -1.633 -16.641 1 95 185 GLN A O 1
ATOM 1438 N N . PRO A 1 186 ? -0.254 -0.714 -15.758 1 96.69 186 PRO A N 1
ATOM 1439 C CA . PRO A 1 186 ? 0.577 -1.382 -16.766 1 96.69 186 PRO A CA 1
ATOM 1440 C C . PRO A 1 186 ? 0.56 -2.902 -16.625 1 96.69 186 PRO A C 1
ATOM 1442 O O . PRO A 1 186 ? 0.793 -3.43 -15.531 1 96.69 186 PRO A O 1
ATOM 1445 N N . VAL A 1 187 ? 0.226 -3.586 -17.75 1 98.12 187 VAL A N 1
ATOM 1446 C CA . VAL A 1 187 ? 0.099 -5.039 -17.688 1 98.12 187 VAL A CA 1
ATOM 1447 C C . VAL A 1 187 ? 0.721 -5.656 -18.938 1 98.12 187 VAL A C 1
ATOM 1449 O O . VAL A 1 187 ? 0.578 -5.125 -20.047 1 98.12 187 VAL A O 1
ATOM 1452 N N . THR A 1 188 ? 1.491 -6.699 -18.812 1 98.25 188 THR A N 1
ATOM 1453 C CA . THR A 1 188 ? 2.008 -7.52 -19.906 1 98.25 188 THR A CA 1
ATOM 1454 C C . THR A 1 188 ? 1.686 -8.992 -19.672 1 98.25 188 THR A C 1
ATOM 1456 O O . THR A 1 188 ? 1.498 -9.422 -18.531 1 98.25 188 THR A O 1
ATOM 1459 N N . VAL A 1 189 ? 1.559 -9.695 -20.75 1 98 189 VAL A N 1
ATOM 1460 C CA . VAL A 1 189 ? 1.268 -11.125 -20.656 1 98 189 VAL A CA 1
ATOM 1461 C C . VAL A 1 189 ? 2.562 -11.922 -20.797 1 98 189 VAL A C 1
ATOM 1463 O O . VAL A 1 189 ? 3.266 -11.82 -21.797 1 98 189 VAL A O 1
ATOM 1466 N N . ILE A 1 190 ? 2.936 -12.641 -19.766 1 98.12 190 ILE A N 1
ATOM 1467 C CA . ILE A 1 190 ? 4.035 -13.594 -19.781 1 98.12 190 ILE A CA 1
ATOM 1468 C C . ILE A 1 190 ? 3.566 -14.93 -19.203 1 98.12 190 ILE A C 1
ATOM 1470 O O . ILE A 1 190 ? 3.141 -15.008 -18.047 1 98.12 190 ILE A O 1
ATOM 1474 N N . PRO A 1 191 ? 3.621 -15.977 -19.938 1 96.56 191 PRO A N 1
ATOM 1475 C CA . PRO A 1 191 ? 3.182 -17.281 -19.453 1 96.56 191 PRO A CA 1
ATOM 1476 C C . PRO A 1 191 ? 4.141 -17.875 -18.422 1 96.56 191 PRO A C 1
ATOM 1478 O O . PRO A 1 191 ? 5.215 -17.312 -18.172 1 96.56 191 PRO A O 1
ATOM 1481 N N . ASN A 1 192 ? 3.697 -18.938 -17.75 1 96.44 192 ASN A N 1
ATOM 1482 C CA . ASN A 1 192 ? 4.617 -19.734 -16.938 1 96.44 192 ASN A CA 1
ATOM 1483 C C . ASN A 1 192 ? 5.387 -20.734 -17.797 1 96.44 192 ASN A C 1
ATOM 1485 O O . ASN A 1 192 ? 5.113 -20.891 -18.984 1 96.44 192 ASN A O 1
ATOM 1489 N N . GLY A 1 193 ? 6.426 -21.375 -17.141 1 96.62 193 GLY A N 1
ATOM 1490 C CA . GLY A 1 193 ? 7.293 -22.234 -17.938 1 96.62 193 GLY A CA 1
ATOM 1491 C C . GLY A 1 193 ? 7.473 -23.609 -17.328 1 96.62 193 GLY A C 1
ATOM 1492 O O . GLY A 1 193 ? 6.754 -23.984 -16.391 1 96.62 193 GLY A O 1
ATOM 1493 N N . VAL A 1 194 ? 8.312 -24.328 -17.969 1 97.5 194 VAL A N 1
ATOM 1494 C CA . VAL A 1 194 ? 8.703 -25.672 -17.531 1 97.5 194 VAL A CA 1
ATOM 1495 C C . VAL A 1 194 ? 10.188 -25.891 -17.812 1 97.5 194 VAL A C 1
ATOM 1497 O O . VAL A 1 194 ? 10.727 -25.359 -18.781 1 97.5 194 VAL A O 1
ATOM 1500 N N . ASP A 1 195 ? 10.789 -26.594 -16.906 1 96.75 195 ASP A N 1
ATOM 1501 C CA . ASP A 1 195 ? 12.172 -27 -17.109 1 96.75 195 ASP A CA 1
ATOM 1502 C C . ASP A 1 195 ? 12.258 -28.203 -18.062 1 96.75 195 ASP A C 1
ATOM 1504 O O . ASP A 1 195 ? 12.117 -29.344 -17.641 1 96.75 195 ASP A O 1
ATOM 1508 N N . LEU A 1 196 ? 12.641 -27.984 -19.281 1 96.56 196 LEU A N 1
ATOM 1509 C CA . LEU A 1 196 ? 12.609 -28.984 -20.344 1 96.56 196 LEU A CA 1
ATOM 1510 C C . LEU A 1 196 ? 13.742 -29.984 -20.172 1 96.56 196 LEU A C 1
ATOM 1512 O O . LEU A 1 196 ? 13.703 -31.078 -20.75 1 96.56 196 LEU A O 1
ATOM 1516 N N . ALA A 1 197 ? 14.758 -29.594 -19.453 1 95.44 197 ALA A N 1
ATOM 1517 C CA . ALA A 1 197 ? 15.859 -30.516 -19.172 1 95.44 197 ALA A CA 1
ATOM 1518 C C . ALA A 1 197 ? 15.477 -31.516 -18.094 1 95.44 197 ALA A C 1
ATOM 1520 O O . ALA A 1 197 ? 15.875 -32.688 -18.141 1 95.44 197 ALA A O 1
ATOM 1521 N N . ARG A 1 198 ? 14.719 -31.031 -17.156 1 95.5 198 ARG A N 1
ATOM 1522 C CA . ARG A 1 198 ? 14.312 -31.859 -16.016 1 95.5 198 ARG A CA 1
ATOM 1523 C C . ARG A 1 198 ? 13.141 -32.75 -16.375 1 95.5 198 ARG A C 1
ATOM 1525 O O . ARG A 1 198 ? 13.141 -33.938 -16.062 1 95.5 198 ARG A O 1
ATOM 1532 N N . PHE A 1 199 ? 12.18 -32.219 -17.016 1 97.94 199 PHE A N 1
ATOM 1533 C CA . PHE A 1 199 ? 11.016 -32.969 -17.453 1 97.94 199 PHE A CA 1
ATOM 1534 C C . PHE A 1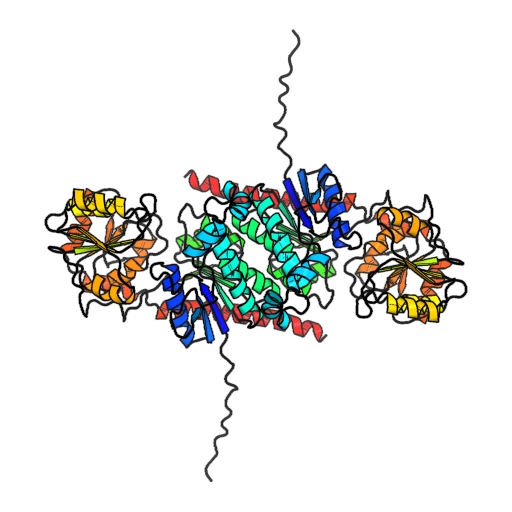 199 ? 11.172 -33.375 -18.922 1 97.94 199 PHE A C 1
ATOM 1536 O O . PHE A 1 199 ? 11.117 -32.531 -19.812 1 97.94 199 PHE A O 1
ATOM 1543 N N . SER A 1 200 ? 11.352 -34.625 -19.094 1 97.5 200 SER A N 1
ATOM 1544 C CA . SER A 1 200 ? 11.57 -35.25 -20.391 1 97.5 200 SER A CA 1
ATOM 1545 C C . SER A 1 200 ? 11.125 -36.688 -20.422 1 97.5 200 SER A C 1
ATOM 1547 O O . SER A 1 200 ? 10.977 -37.312 -19.359 1 97.5 200 SER A O 1
ATOM 1549 N N . PRO A 1 201 ? 10.883 -37.188 -21.609 1 97.12 201 PRO A N 1
ATOM 1550 C CA . PRO A 1 201 ? 10.398 -38.594 -21.703 1 97.12 201 PRO A CA 1
ATOM 1551 C C . PRO A 1 201 ? 11.484 -39.594 -21.359 1 97.12 201 PRO A C 1
ATOM 1553 O O . PRO A 1 201 ? 11.18 -40.781 -21.141 1 97.12 201 PRO A O 1
ATOM 1556 N N . GLU A 1 202 ? 12.711 -39.188 -21.328 1 96.44 202 GLU A N 1
ATOM 1557 C CA . GLU A 1 202 ? 13.82 -40.125 -21.078 1 96.44 202 GLU A CA 1
ATOM 1558 C C . GLU A 1 202 ? 14.273 -40.062 -19.625 1 96.44 202 GLU A C 1
ATOM 1560 O O . GLU A 1 202 ? 14.234 -39 -19 1 96.44 202 GLU A O 1
ATOM 1565 N N . GLY A 1 203 ? 14.664 -41.25 -19.094 1 96.06 203 GLY A N 1
ATOM 1566 C CA . GLY A 1 203 ? 15.18 -41.281 -17.734 1 96.06 203 GLY A CA 1
ATOM 1567 C C . GLY A 1 203 ? 14.547 -42.375 -16.891 1 96.06 203 GLY A C 1
ATOM 1568 O O . GLY A 1 203 ? 13.82 -43.219 -17.406 1 96.06 203 GLY A O 1
ATOM 1569 N N . GLU A 1 204 ? 14.789 -42.25 -15.594 1 97 204 GLU A N 1
ATOM 1570 C CA . GLU A 1 204 ? 14.273 -43.219 -14.641 1 97 204 GLU A CA 1
ATOM 1571 C C . GLU A 1 204 ? 12.766 -43.094 -14.469 1 97 204 GLU A C 1
ATOM 1573 O O . GLU A 1 204 ? 1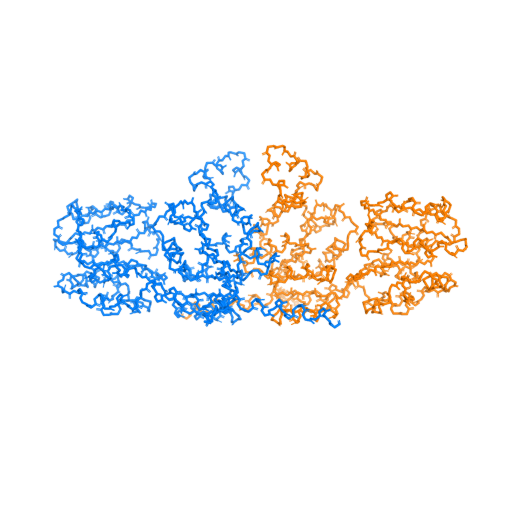2.234 -41.969 -14.523 1 97 204 GLU A O 1
ATOM 1578 N N . ARG A 1 205 ? 12.156 -44.219 -14.32 1 97.69 205 ARG A N 1
ATOM 1579 C CA . ARG A 1 205 ? 10.727 -44.25 -14.055 1 97.69 205 ARG A CA 1
ATOM 1580 C C . ARG A 1 205 ? 10.453 -44.719 -12.625 1 97.69 205 ARG A C 1
ATOM 1582 O O . ARG A 1 205 ? 11.109 -45.625 -12.117 1 97.69 205 ARG A O 1
ATOM 1589 N N . ALA A 1 206 ? 9.562 -44.062 -12 1 97.69 206 ALA A N 1
ATOM 1590 C CA . ALA A 1 206 ? 9.211 -44.438 -10.633 1 97.69 206 ALA A CA 1
ATOM 1591 C C . ALA A 1 206 ? 8.383 -45.719 -10.594 1 97.69 206 ALA A C 1
ATOM 1593 O O . ALA A 1 206 ? 7.652 -46 -11.539 1 97.69 206 ALA A O 1
ATOM 1594 N N . ASP A 1 207 ? 8.555 -46.469 -9.508 1 96.81 207 ASP A N 1
ATOM 1595 C CA . ASP A 1 207 ? 7.629 -47.531 -9.227 1 96.81 207 ASP A CA 1
ATOM 1596 C C . ASP A 1 207 ? 6.371 -47.031 -8.531 1 96.81 207 ASP A C 1
ATOM 1598 O O . ASP A 1 207 ? 6.422 -46.625 -7.371 1 96.81 207 ASP A O 1
ATOM 1602 N N . LEU A 1 208 ? 5.246 -47.156 -9.234 1 96.81 208 LEU A N 1
ATOM 1603 C CA . LEU A 1 208 ? 4.023 -46.531 -8.734 1 96.81 208 LEU A CA 1
ATOM 1604 C C . LEU A 1 208 ? 3.203 -47.531 -7.93 1 96.81 208 LEU A C 1
ATOM 1606 O O . LEU A 1 208 ? 2.283 -47.156 -7.207 1 96.81 208 LEU A O 1
ATOM 1610 N N . GLY A 1 209 ? 3.471 -48.812 -8.023 1 96.31 209 GLY A N 1
ATOM 1611 C CA . GLY A 1 209 ? 2.744 -49.844 -7.32 1 96.31 209 GLY A CA 1
ATOM 1612 C C . GLY A 1 209 ? 1.315 -50 -7.801 1 96.31 209 GLY A C 1
ATOM 1613 O O . GLY A 1 209 ? 0.415 -50.312 -7.012 1 96.31 209 GLY A O 1
ATOM 1614 N N . LEU A 1 210 ? 1.076 -49.75 -9.086 1 97.75 210 LEU A N 1
ATOM 1615 C CA . LEU A 1 210 ? -0.268 -49.812 -9.648 1 97.75 210 LEU A CA 1
ATOM 1616 C C . LEU A 1 210 ? -0.305 -50.75 -10.844 1 97.75 210 LEU A C 1
ATOM 1618 O O . LEU A 1 210 ? 0.719 -51 -11.492 1 97.75 210 LEU A O 1
ATOM 1622 N N . GLU A 1 211 ? -1.461 -51.188 -11.141 1 96.25 211 GLU A N 1
ATOM 1623 C CA . GLU A 1 211 ? -1.648 -52.156 -12.234 1 96.25 211 GLU A CA 1
ATOM 1624 C C . GLU A 1 211 ? -1.992 -51.438 -13.539 1 96.25 211 GLU A C 1
ATOM 1626 O O . GLU A 1 211 ? -2.666 -50.406 -13.531 1 96.25 211 GLU A O 1
ATOM 1631 N N . GLY A 1 212 ? -1.468 -52.031 -14.609 1 96.12 212 GLY A N 1
ATOM 1632 C CA . GLY A 1 212 ? -1.859 -51.5 -15.906 1 96.12 212 GLY A CA 1
ATOM 1633 C C . GLY A 1 212 ? -1.347 -50.094 -16.172 1 96.12 212 GLY A C 1
ATOM 1634 O O . GLY A 1 212 ? -0.452 -49.625 -15.469 1 96.12 212 GLY A O 1
ATOM 1635 N N . PRO A 1 213 ? -1.835 -49.531 -17.297 1 97.94 213 PRO A N 1
ATOM 1636 C CA . PRO A 1 213 ? -1.459 -48.125 -17.562 1 97.94 213 PRO A CA 1
ATOM 1637 C C . PRO A 1 213 ? -1.998 -47.156 -16.516 1 97.94 213 PRO A C 1
ATOM 1639 O O . PRO A 1 213 ? -3.119 -47.312 -16.031 1 97.94 213 PRO A O 1
ATOM 1642 N N . VAL A 1 214 ? -1.193 -46.156 -16.203 1 98.69 214 VAL A N 1
ATOM 1643 C CA . VAL A 1 214 ? -1.541 -45.25 -15.117 1 98.69 214 VAL A CA 1
ATOM 1644 C C . VAL A 1 214 ? -1.836 -43.844 -15.688 1 98.69 214 VAL A C 1
ATOM 1646 O O . VAL A 1 214 ? -1.05 -43.312 -16.469 1 98.69 214 VAL A O 1
ATOM 1649 N N . VAL A 1 215 ? -2.992 -43.25 -15.32 1 98.88 215 VAL A N 1
ATOM 1650 C CA . VAL A 1 215 ? -3.307 -41.844 -15.516 1 98.88 215 VAL A CA 1
ATOM 1651 C C . VAL A 1 215 ? -2.896 -41.062 -14.281 1 98.88 215 VAL A C 1
ATOM 1653 O O . VAL A 1 215 ? -3.232 -41.406 -13.156 1 98.88 215 VAL A O 1
ATOM 1656 N N . LEU A 1 216 ? -2.143 -40 -14.539 1 98.88 216 LEU A N 1
ATOM 1657 C CA . LEU A 1 216 ? -1.657 -39.156 -13.453 1 98.88 216 LEU A CA 1
ATOM 1658 C C . LEU A 1 216 ? -2.52 -37.906 -13.305 1 98.88 216 LEU A C 1
ATOM 1660 O O . LEU A 1 216 ? -2.885 -37.281 -14.305 1 98.88 216 LEU A O 1
ATOM 1664 N N . CYS A 1 217 ? -2.855 -37.562 -12.055 1 98.62 217 CYS A N 1
ATOM 1665 C CA . CYS A 1 217 ? -3.463 -36.281 -11.68 1 98.62 217 CYS A CA 1
ATOM 1666 C C . CYS A 1 217 ? -2.688 -35.625 -10.539 1 98.62 217 CYS A C 1
ATOM 1668 O O . CYS A 1 217 ? -2.496 -36.219 -9.484 1 98.62 217 CYS A O 1
ATOM 1670 N N . VAL A 1 218 ? -2.213 -34.375 -10.773 1 96.75 218 VAL A N 1
ATOM 1671 C CA . VAL A 1 218 ? -1.488 -33.625 -9.758 1 96.75 218 VAL A CA 1
ATOM 1672 C C . VAL A 1 218 ? -2.336 -32.469 -9.281 1 96.75 218 VAL A C 1
ATOM 1674 O O . VAL A 1 218 ? -2.648 -31.562 -10.055 1 96.75 218 VAL A O 1
ATOM 1677 N N . ALA A 1 219 ? -2.752 -32.469 -8 1 94.12 219 ALA A N 1
ATOM 1678 C CA . ALA A 1 219 ? -3.672 -31.438 -7.523 1 94.12 219 ALA A CA 1
ATOM 1679 C C . ALA A 1 219 ? -3.729 -31.406 -6 1 94.12 219 ALA A C 1
ATOM 1681 O O . ALA A 1 219 ? -3.498 -32.438 -5.348 1 94.12 219 ALA A O 1
ATOM 1682 N N . SER A 1 220 ? -3.963 -30.25 -5.473 1 90.12 220 SER A N 1
ATOM 1683 C CA . SER A 1 220 ? -4.367 -30.172 -4.07 1 90.12 220 SER A CA 1
ATOM 1684 C C . SER A 1 220 ? -5.746 -30.797 -3.863 1 90.12 220 SER A C 1
ATOM 1686 O O . SER A 1 220 ? -6.609 -30.719 -4.738 1 90.12 220 SER A O 1
ATOM 1688 N N . LEU A 1 221 ? -5.918 -31.375 -2.678 1 93.62 221 LEU A N 1
ATOM 1689 C CA . LEU A 1 221 ? -7.125 -32.156 -2.434 1 93.62 221 LEU A CA 1
ATOM 1690 C C . LEU A 1 221 ? -8.109 -31.375 -1.565 1 93.62 221 LEU A C 1
ATOM 1692 O O . LEU A 1 221 ? -8.078 -31.484 -0.337 1 93.62 221 LEU A O 1
ATOM 1696 N N . TRP A 1 222 ? -8.977 -30.703 -2.322 1 91.88 222 TRP A N 1
ATOM 1697 C CA . TRP A 1 222 ? -10.062 -29.938 -1.729 1 91.88 222 TRP A CA 1
ATOM 1698 C C . TRP A 1 222 ? -11.375 -30.203 -2.451 1 91.88 222 TRP A C 1
ATOM 1700 O O . TRP A 1 222 ? -11.531 -29.844 -3.621 1 91.88 222 TRP A O 1
ATOM 1710 N N . GLN A 1 223 ? -12.344 -30.797 -1.821 1 92.44 223 GLN A N 1
ATOM 1711 C CA . GLN A 1 223 ? -13.602 -31.219 -2.432 1 92.44 223 GLN A CA 1
ATOM 1712 C C . GLN A 1 223 ? -14.336 -30.031 -3.051 1 92.44 223 GLN A C 1
ATOM 1714 O O . GLN A 1 223 ? -14.922 -30.156 -4.129 1 92.44 223 GLN A O 1
ATOM 1719 N N . GLY A 1 224 ? -14.336 -28.891 -2.455 1 87.94 224 GLY A N 1
ATOM 1720 C CA . GLY A 1 224 ? -15.023 -27.703 -2.955 1 87.94 224 GLY A CA 1
ATOM 1721 C C . GLY A 1 224 ? -14.117 -26.781 -3.748 1 87.94 224 GLY A C 1
ATOM 1722 O O . GLY A 1 224 ? -14.508 -25.656 -4.094 1 87.94 224 GLY A O 1
ATOM 1723 N N . GLY A 1 225 ? -13.047 -27.391 -4.207 1 88.69 225 GLY A N 1
ATOM 1724 C CA . GLY A 1 225 ? -12.078 -26.547 -4.887 1 88.69 225 GLY A CA 1
ATOM 1725 C C . GLY A 1 225 ? -12.203 -26.594 -6.398 1 88.69 225 GLY A C 1
ATOM 1726 O O . GLY A 1 225 ? -13.062 -27.297 -6.934 1 88.69 225 GLY A O 1
ATOM 1727 N N . HIS A 1 226 ? -11.297 -25.859 -7.027 1 90.88 226 HIS A N 1
ATOM 1728 C CA . HIS A 1 226 ? -11.406 -25.688 -8.469 1 90.88 226 HIS A CA 1
ATOM 1729 C C . HIS A 1 226 ? -10.719 -26.812 -9.219 1 90.88 226 HIS A C 1
ATOM 1731 O O . HIS A 1 226 ? -10.844 -26.938 -10.438 1 90.88 226 HIS A O 1
ATOM 1737 N N . LYS A 1 227 ? -10.055 -27.719 -8.492 1 94.44 227 LYS A N 1
ATOM 1738 C CA . LYS A 1 227 ? -9.328 -28.797 -9.172 1 94.44 227 LYS A CA 1
ATOM 1739 C C . LYS A 1 227 ? -10.281 -29.906 -9.602 1 94.44 227 LYS A C 1
ATOM 1741 O O . LYS A 1 227 ? -10.016 -30.625 -10.578 1 94.44 227 LYS A O 1
ATOM 1746 N N . ARG A 1 228 ? -11.289 -30.188 -8.898 1 96.81 228 ARG A N 1
ATOM 1747 C CA . ARG A 1 228 ? -12.383 -31.109 -9.203 1 96.81 228 ARG A CA 1
ATOM 1748 C C . ARG A 1 228 ? -11.859 -32.531 -9.438 1 96.81 228 ARG A C 1
ATOM 1750 O O . ARG A 1 228 ? -12.234 -33.156 -10.422 1 96.81 228 ARG A O 1
ATOM 1757 N N . VAL A 1 229 ? -11.109 -33 -8.508 1 97.81 229 VAL A N 1
ATOM 1758 C CA . VAL A 1 229 ? -10.406 -34.281 -8.609 1 97.81 229 VAL A CA 1
ATOM 1759 C C . VAL A 1 229 ? -11.414 -35.406 -8.68 1 97.81 229 VAL A C 1
ATOM 1761 O O . VAL A 1 229 ? -11.156 -36.438 -9.305 1 97.81 229 VAL A O 1
ATOM 1764 N N . HIS A 1 230 ? -12.625 -35.219 -8.133 1 98.38 230 HIS A N 1
ATOM 1765 C CA . HIS A 1 230 ? -13.664 -36.25 -8.148 1 98.38 230 HIS A CA 1
ATOM 1766 C C . HIS A 1 230 ? -14.062 -36.625 -9.578 1 98.38 230 HIS A C 1
ATOM 1768 O O . HIS A 1 230 ? -14.438 -37.75 -9.852 1 98.38 230 HIS A O 1
ATOM 1774 N N . LEU A 1 231 ? -13.953 -35.719 -10.492 1 98.62 231 LEU A N 1
ATOM 1775 C CA . LEU A 1 231 ? -14.312 -35.969 -11.891 1 98.62 231 LEU A CA 1
ATOM 1776 C C . LEU A 1 231 ? -13.32 -36.906 -12.539 1 98.62 231 LEU A C 1
ATOM 1778 O O . LEU A 1 231 ? -13.711 -37.781 -13.328 1 98.62 231 LEU A O 1
ATOM 1782 N N . ALA A 1 232 ? -12.062 -36.781 -12.234 1 98.75 232 ALA A N 1
ATOM 1783 C CA . ALA A 1 232 ? -11.039 -37.688 -12.766 1 98.75 232 ALA A CA 1
ATOM 1784 C C . ALA A 1 232 ? -11.25 -39.094 -12.258 1 98.75 232 ALA A C 1
ATOM 1786 O O . ALA A 1 232 ? -11.133 -40.062 -13.023 1 98.75 232 ALA A O 1
ATOM 1787 N N . ILE A 1 233 ? -11.562 -39.188 -10.969 1 98.69 233 ILE A N 1
ATOM 1788 C CA . ILE A 1 233 ? -11.812 -40.5 -10.375 1 98.69 233 ILE A CA 1
ATOM 1789 C C . ILE A 1 233 ? -12.977 -41.188 -11.102 1 98.69 233 ILE A C 1
ATOM 1791 O O . ILE A 1 233 ? -12.875 -42.344 -11.492 1 98.69 233 ILE A O 1
ATOM 1795 N N . GLU A 1 234 ? -14.016 -40.469 -11.297 1 98.62 234 GLU A N 1
ATOM 1796 C CA . GLU A 1 234 ? -15.195 -41 -11.969 1 98.62 234 GLU A CA 1
ATOM 1797 C C . GLU A 1 234 ? -14.875 -41.406 -13.391 1 98.62 234 GLU A C 1
ATOM 1799 O O . GLU A 1 234 ? -15.273 -42.5 -13.828 1 98.62 234 GLU A O 1
ATOM 1804 N N . ALA A 1 235 ? -14.188 -40.594 -14.102 1 98.81 235 ALA A N 1
ATOM 1805 C CA . ALA A 1 235 ? -13.891 -40.875 -15.508 1 98.81 235 ALA A CA 1
ATOM 1806 C C . ALA A 1 235 ? -13 -42.125 -15.648 1 98.81 235 ALA A C 1
ATOM 1808 O O . ALA A 1 235 ? -13.258 -42.969 -16.484 1 98.81 235 ALA A O 1
ATOM 1809 N N . VAL A 1 236 ? -11.977 -42.25 -14.867 1 98.75 236 VAL A N 1
ATOM 1810 C CA . VAL A 1 236 ? -11.047 -43.375 -14.969 1 98.75 236 VAL A CA 1
ATOM 1811 C C . VAL A 1 236 ? -11.75 -44.688 -14.562 1 98.75 236 VAL A C 1
ATOM 1813 O O . VAL A 1 236 ? -11.453 -45.75 -15.094 1 98.75 236 VAL A O 1
ATOM 1816 N N . SER A 1 237 ? -12.664 -44.562 -13.602 1 98.25 237 SER A N 1
ATOM 1817 C CA . SER A 1 237 ? -13.391 -45.75 -13.148 1 98.25 237 SER A CA 1
ATOM 1818 C C . SER A 1 237 ? -14.164 -46.375 -14.297 1 98.25 237 SER A C 1
ATOM 1820 O O . SER A 1 237 ? -14.531 -47.562 -14.227 1 98.25 237 SER A O 1
ATOM 1822 N N . ARG A 1 238 ? -14.352 -45.688 -15.32 1 97.81 238 ARG A N 1
ATOM 1823 C CA . ARG A 1 238 ? -15.109 -46.188 -16.469 1 97.81 238 ARG A CA 1
ATOM 1824 C C . ARG A 1 238 ? -14.188 -46.875 -17.453 1 97.81 238 ARG A C 1
ATOM 1826 O O . ARG A 1 238 ? -14.656 -47.438 -18.453 1 97.81 238 ARG A O 1
ATOM 1833 N N . LEU A 1 239 ? -12.938 -46.906 -17.234 1 98.12 239 LEU A N 1
ATOM 1834 C CA . LEU A 1 239 ? -11.945 -47.531 -18.094 1 98.12 239 LEU A CA 1
ATOM 1835 C C . LEU A 1 239 ? -11.438 -48.844 -17.484 1 98.12 239 LEU A C 1
ATOM 1837 O O . LEU A 1 239 ? -10.844 -48.844 -16.406 1 98.12 239 LEU A O 1
ATOM 1841 N N . ALA A 1 240 ? -11.586 -49.875 -18.203 1 95.62 240 ALA A N 1
ATOM 1842 C CA . ALA A 1 240 ? -11.148 -51.156 -17.719 1 95.62 240 ALA A CA 1
ATOM 1843 C C . ALA A 1 240 ? -9.625 -51.281 -17.719 1 95.62 240 ALA A C 1
ATOM 1845 O O . ALA A 1 240 ? -8.977 -50.938 -18.719 1 95.62 240 ALA A O 1
ATOM 1846 N N . GLY A 1 241 ? -9.086 -51.688 -16.594 1 96.38 241 GLY A N 1
ATOM 1847 C CA . GLY A 1 241 ? -7.676 -52.031 -16.531 1 96.38 241 GLY A CA 1
ATOM 1848 C C . GLY A 1 241 ? -6.781 -50.812 -16.438 1 96.38 241 GLY A C 1
ATOM 1849 O O . GLY A 1 241 ? -5.566 -50.906 -16.609 1 96.38 241 GLY A O 1
ATOM 1850 N N . VAL A 1 242 ? -7.367 -49.656 -16.266 1 98.44 242 VAL A N 1
ATOM 1851 C CA . VAL A 1 242 ? -6.594 -48.406 -16.156 1 98.44 242 VAL A CA 1
ATOM 1852 C C . VAL A 1 242 ? -6.516 -47.969 -14.695 1 98.44 242 VAL A C 1
ATOM 1854 O O . VAL A 1 242 ? -7.508 -48.031 -13.969 1 98.44 242 VAL A O 1
ATOM 1857 N N . SER A 1 243 ? -5.34 -47.531 -14.242 1 98.75 243 SER A N 1
ATOM 1858 C CA . SER A 1 243 ? -5.133 -47.062 -12.875 1 98.75 243 SER A CA 1
ATOM 1859 C C . SER A 1 243 ? -5.059 -45.531 -12.82 1 98.75 243 SER A C 1
ATOM 1861 O O . SER A 1 243 ? -4.781 -44.875 -13.828 1 98.75 243 SER A O 1
ATOM 1863 N N . LEU A 1 244 ? -5.375 -45 -11.625 1 98.81 244 LEU A N 1
ATOM 1864 C CA . LEU A 1 244 ? -5.293 -43.562 -11.367 1 98.81 244 LEU A CA 1
ATOM 1865 C C . LEU A 1 244 ? -4.355 -43.281 -10.203 1 98.81 244 LEU A C 1
ATOM 1867 O O . LEU A 1 244 ? -4.52 -43.844 -9.117 1 98.81 244 LEU A O 1
ATOM 1871 N N . LEU A 1 245 ? -3.338 -42.469 -10.484 1 98.75 245 LEU A N 1
ATOM 1872 C CA . LEU A 1 245 ? -2.488 -41.906 -9.438 1 98.75 245 LEU A CA 1
ATOM 1873 C C . LEU A 1 245 ? -2.795 -40.438 -9.203 1 98.75 245 LEU A C 1
ATOM 1875 O O . LEU A 1 245 ? -2.711 -39.625 -10.125 1 98.75 245 LEU A O 1
ATOM 1879 N N . ILE A 1 246 ? -3.211 -40.094 -7.984 1 98.12 246 ILE A N 1
ATOM 1880 C CA . ILE A 1 246 ? -3.354 -38.688 -7.578 1 98.12 246 ILE A CA 1
ATOM 1881 C C . ILE A 1 246 ? -2.137 -38.281 -6.758 1 98.12 246 ILE A C 1
ATOM 1883 O O . ILE A 1 246 ? -1.88 -38.812 -5.684 1 98.12 246 ILE A O 1
ATOM 1887 N N . CYS A 1 247 ? -1.388 -37.375 -7.332 1 96.44 247 CYS A N 1
ATOM 1888 C CA . CYS A 1 247 ? -0.267 -36.781 -6.598 1 96.44 247 CYS A CA 1
ATOM 1889 C C . CYS A 1 247 ? -0.659 -35.469 -5.965 1 96.44 247 CYS A C 1
ATOM 1891 O O . CYS A 1 247 ? -0.905 -34.469 -6.668 1 96.44 247 CYS A O 1
ATOM 1893 N N . GLY A 1 248 ? -0.729 -35.375 -4.68 1 93 248 GLY A N 1
ATOM 1894 C CA . GLY A 1 248 ? -1.097 -34.156 -3.961 1 93 248 GLY A CA 1
ATOM 1895 C C . GLY A 1 248 ? -1.565 -34.438 -2.543 1 93 248 GLY A C 1
ATOM 1896 O O . GLY A 1 248 ? -1.556 -35.562 -2.084 1 93 248 GLY A O 1
ATOM 1897 N N . ASP A 1 249 ? -1.855 -33.375 -1.86 1 89.06 249 ASP A N 1
ATOM 1898 C CA . ASP A 1 249 ? -2.367 -33.406 -0.495 1 89.06 249 ASP A CA 1
ATOM 1899 C C . ASP A 1 249 ? -3.396 -32.312 -0.266 1 89.06 249 ASP A C 1
ATOM 1901 O O . ASP A 1 249 ? -3.641 -31.5 -1.154 1 89.06 249 ASP A O 1
ATOM 1905 N N . GLY A 1 250 ? -4.086 -32.438 0.863 1 87.88 250 GLY A N 1
ATOM 1906 C CA . GLY A 1 250 ? -5.09 -31.438 1.19 1 87.88 250 GLY A CA 1
ATOM 1907 C C . GLY A 1 250 ? -6.051 -31.891 2.275 1 87.88 250 GLY A C 1
ATOM 1908 O O . GLY A 1 250 ? -5.984 -33.031 2.736 1 87.88 250 GLY A O 1
ATOM 1909 N N . ARG A 1 251 ? -6.914 -31 2.629 1 86.44 251 ARG A N 1
ATOM 1910 C CA . ARG A 1 251 ? -7.801 -31.188 3.773 1 86.44 251 ARG A CA 1
ATOM 1911 C C . ARG A 1 251 ? -8.797 -32.312 3.512 1 86.44 251 ARG A C 1
ATOM 1913 O O . ARG A 1 251 ? -9.234 -33 4.441 1 86.44 251 ARG A O 1
ATOM 1920 N N . ASP A 1 252 ? -9.055 -32.625 2.26 1 94.69 252 ASP A N 1
ATOM 1921 C CA . ASP A 1 252 ? -10.086 -33.594 1.94 1 94.69 252 ASP A CA 1
ATOM 1922 C C . ASP A 1 252 ? -9.461 -34.875 1.373 1 94.69 252 ASP A C 1
ATOM 1924 O O . ASP A 1 252 ? -10.094 -35.594 0.59 1 94.69 252 ASP A O 1
ATOM 1928 N N . ARG A 1 253 ? -8.242 -35.125 1.666 1 95.5 253 ARG A N 1
ATOM 1929 C CA . ARG A 1 253 ? -7.562 -36.312 1.223 1 95.5 253 ARG A CA 1
ATOM 1930 C C . ARG A 1 253 ? -8.375 -37.562 1.575 1 95.5 253 ARG A C 1
ATOM 1932 O O . ARG A 1 253 ? -8.555 -38.469 0.74 1 95.5 253 ARG A O 1
ATOM 1939 N N . PRO A 1 254 ? -8.945 -37.688 2.836 1 96.5 254 PRO A N 1
ATOM 1940 C CA . PRO A 1 254 ? -9.727 -38.875 3.178 1 96.5 254 PRO A CA 1
ATOM 1941 C C . PRO A 1 254 ? -10.938 -39.094 2.262 1 96.5 254 PRO A C 1
ATOM 1943 O O . PRO A 1 254 ? -11.258 -40.219 1.894 1 96.5 254 PRO A O 1
ATOM 1946 N N . TYR A 1 255 ? -11.523 -38 1.951 1 96.94 255 TYR A N 1
ATOM 1947 C CA . TYR A 1 255 ? -12.68 -38.062 1.067 1 96.94 255 TYR A CA 1
ATOM 1948 C C . TYR A 1 255 ? -12.305 -38.656 -0.281 1 96.94 255 TYR A C 1
ATOM 1950 O O . TYR A 1 255 ? -12.977 -39.562 -0.769 1 96.94 255 TYR A O 1
ATOM 1958 N N . PHE A 1 256 ? -11.289 -38.281 -0.873 1 98.06 256 PHE A N 1
ATOM 1959 C CA . PHE A 1 256 ? -10.891 -38.719 -2.201 1 98.06 256 PHE A CA 1
ATOM 1960 C C . PHE A 1 256 ? -10.344 -40.156 -2.152 1 98.06 256 PHE A C 1
ATOM 1962 O O . PHE A 1 256 ? -10.523 -40.906 -3.1 1 98.06 256 PHE A O 1
ATOM 1969 N N . ALA A 1 257 ? -9.68 -40.406 -1.068 1 97.62 257 ALA A N 1
ATOM 1970 C CA . ALA A 1 257 ? -9.195 -41.781 -0.889 1 97.62 257 ALA A CA 1
ATOM 1971 C C . ALA A 1 257 ? -10.359 -42.781 -0.872 1 97.62 257 ALA A C 1
ATOM 1973 O O . ALA A 1 257 ? -10.305 -43.812 -1.533 1 97.62 257 ALA A O 1
ATOM 1974 N N . ALA A 1 258 ? -11.352 -42.438 -0.129 1 97.69 258 ALA A N 1
ATOM 1975 C CA . ALA A 1 258 ? -12.523 -43.312 -0.034 1 97.69 258 ALA A CA 1
ATOM 1976 C C . ALA A 1 258 ? -13.219 -43.438 -1.387 1 97.69 258 ALA A C 1
ATOM 1978 O O . ALA A 1 258 ? -13.609 -44.531 -1.786 1 97.69 258 ALA A O 1
ATOM 1979 N N . LEU A 1 259 ? -13.328 -42.344 -2.029 1 98.06 259 LEU A N 1
ATOM 1980 C CA . LEU A 1 259 ? -13.992 -42.344 -3.328 1 98.06 259 LEU A CA 1
ATOM 1981 C C . LEU A 1 259 ? -13.219 -43.188 -4.336 1 98.06 259 LEU A C 1
ATOM 1983 O O . LEU A 1 259 ? -13.812 -43.969 -5.086 1 98.06 259 LEU A O 1
ATOM 1987 N N . GLY A 1 260 ? -11.93 -43.031 -4.43 1 98.06 260 GLY A N 1
ATOM 1988 C CA . GLY A 1 260 ? -11.086 -43.781 -5.34 1 98.06 260 GLY A CA 1
ATOM 1989 C C . GLY A 1 260 ? -11.117 -45.281 -5.074 1 98.06 260 GLY A C 1
ATOM 1990 O O . GLY A 1 260 ? -11.219 -46.094 -6.008 1 98.06 260 GLY A O 1
ATOM 1991 N N . GLU A 1 261 ? -11.031 -45.594 -3.814 1 96.88 261 GLU A N 1
ATOM 1992 C CA . GLU A 1 261 ? -11.078 -47 -3.443 1 96.88 261 GLU A CA 1
ATOM 1993 C C . GLU A 1 261 ? -12.422 -47.625 -3.82 1 96.88 261 GLU A C 1
ATOM 1995 O O . GLU A 1 261 ? -12.477 -48.75 -4.297 1 96.88 261 GLU A O 1
ATOM 2000 N N . GLN A 1 262 ? -13.445 -46.906 -3.551 1 97.62 262 GLN A N 1
ATOM 2001 C CA . GLN A 1 262 ? -14.789 -47.406 -3.863 1 97.62 262 GLN A CA 1
ATOM 2002 C C . GLN A 1 262 ? -14.961 -47.594 -5.367 1 97.62 262 GLN A C 1
ATOM 2004 O O . GLN A 1 262 ? -15.523 -48.625 -5.797 1 97.62 262 GLN A O 1
ATOM 2009 N N . LYS A 1 263 ? -14.438 -46.75 -6.133 1 97.88 263 LYS A N 1
ATOM 2010 C CA . LYS A 1 263 ? -14.734 -46.719 -7.562 1 97.88 263 LYS A CA 1
ATOM 2011 C C . LYS A 1 263 ? -13.711 -47.562 -8.344 1 97.88 263 LYS A C 1
ATOM 2013 O O . LYS A 1 263 ? -14.055 -48.156 -9.359 1 97.88 263 LYS A O 1
ATOM 2018 N N . LEU A 1 264 ? -12.461 -47.531 -7.91 1 97.44 264 LEU A N 1
ATOM 2019 C CA . LEU A 1 264 ? -11.406 -48.156 -8.711 1 97.44 264 LEU A CA 1
ATOM 2020 C C . LEU A 1 264 ? -10.82 -49.375 -7.992 1 97.44 264 LEU A C 1
ATOM 2022 O O . LEU A 1 264 ? -10.289 -50.281 -8.633 1 97.44 264 LEU A O 1
ATOM 2026 N N . GLY A 1 265 ? -10.836 -49.344 -6.664 1 93.12 265 GLY A N 1
ATOM 2027 C CA . GLY A 1 265 ? -10.281 -50.438 -5.887 1 93.12 265 GLY A CA 1
ATOM 2028 C C . GLY A 1 265 ? -8.805 -50.281 -5.602 1 93.12 265 GLY A C 1
ATOM 2029 O O . GLY A 1 265 ? -8.133 -49.438 -6.207 1 93.12 265 GLY A O 1
ATOM 2030 N N . ALA A 1 266 ? -8.148 -51.031 -4.672 1 85.19 266 ALA A N 1
ATOM 2031 C CA . ALA A 1 266 ? -6.809 -50.875 -4.117 1 85.19 266 ALA A CA 1
ATOM 2032 C C . ALA A 1 266 ? -5.742 -51.094 -5.184 1 85.19 266 ALA A C 1
ATOM 2034 O O . ALA A 1 266 ? -4.711 -50.438 -5.191 1 85.19 266 ALA A O 1
ATOM 2035 N N . GLY A 1 267 ? -5.914 -51.812 -6.23 1 93.81 267 GLY A N 1
ATOM 2036 C CA . GLY A 1 267 ? -4.918 -52.125 -7.246 1 93.81 267 GLY A CA 1
ATOM 2037 C C . GLY A 1 267 ? -4.883 -51.094 -8.375 1 93.81 267 GLY A C 1
ATOM 2038 O O . GLY A 1 267 ? -3.895 -51.031 -9.109 1 93.81 267 GLY A O 1
ATOM 2039 N N . ARG A 1 268 ? -5.777 -50.281 -8.367 1 97.81 268 ARG A N 1
ATOM 2040 C CA . ARG A 1 268 ? -5.871 -49.375 -9.516 1 97.81 268 ARG A CA 1
ATOM 2041 C C . ARG A 1 268 ? -5.938 -47.938 -9.062 1 97.81 268 ARG A C 1
ATOM 2043 O O . ARG A 1 268 ? -6.094 -47.031 -9.891 1 97.81 268 ARG A O 1
ATOM 2050 N N . PHE A 1 269 ? -5.828 -47.719 -7.715 1 98.31 269 PHE A N 1
ATOM 2051 C CA . PHE A 1 269 ? -5.957 -46.344 -7.223 1 98.31 269 PHE A CA 1
ATOM 2052 C C . PHE A 1 269 ? -4.949 -46.094 -6.109 1 98.31 269 PHE A C 1
ATOM 2054 O O . PHE A 1 269 ? -4.762 -46.906 -5.219 1 98.31 269 PHE A O 1
ATOM 2061 N N . ARG A 1 270 ? -4.32 -44.844 -6.238 1 97.94 270 ARG A N 1
ATOM 2062 C CA . ARG A 1 270 ? -3.363 -44.438 -5.211 1 97.94 270 ARG A CA 1
ATOM 2063 C C . ARG A 1 270 ? -3.275 -42.906 -5.102 1 97.94 270 ARG A C 1
ATOM 2065 O O . ARG A 1 270 ? -3.27 -42.219 -6.113 1 97.94 270 ARG A O 1
ATOM 2072 N N . ILE A 1 271 ? -3.332 -42.438 -3.838 1 97.5 271 ILE A N 1
ATOM 2073 C CA . ILE A 1 271 ? -2.953 -41.062 -3.555 1 97.5 271 ILE A CA 1
ATOM 2074 C C . ILE A 1 271 ? -1.566 -41.031 -2.918 1 97.5 271 ILE A C 1
ATOM 2076 O O . ILE A 1 271 ? -1.296 -41.75 -1.966 1 97.5 271 ILE A O 1
ATOM 2080 N N . ALA A 1 272 ? -0.693 -40.188 -3.469 1 96.06 272 ALA A N 1
ATOM 2081 C CA . ALA A 1 272 ? 0.662 -40.125 -2.932 1 96.06 272 ALA A CA 1
ATOM 2082 C C . ALA A 1 272 ? 1.22 -38.719 -3.059 1 96.06 272 ALA A C 1
ATOM 2084 O O . ALA A 1 272 ? 0.667 -37.875 -3.785 1 96.06 272 ALA A O 1
ATOM 2085 N N . THR A 1 273 ? 2.158 -38.438 -2.256 1 92.81 273 THR A N 1
ATOM 2086 C CA . THR A 1 273 ? 2.955 -37.219 -2.375 1 92.81 273 THR A CA 1
ATOM 2087 C C . THR A 1 273 ? 4.414 -37.562 -2.666 1 92.81 273 THR A C 1
ATOM 2089 O O . THR A 1 273 ? 4.957 -38.531 -2.121 1 92.81 273 THR A O 1
ATOM 2092 N N . PHE A 1 274 ? 5.023 -36.781 -3.543 1 90.81 274 PHE A N 1
ATOM 2093 C CA . PHE A 1 274 ? 6.434 -36.938 -3.883 1 90.81 274 PHE A CA 1
ATOM 2094 C C . PHE A 1 274 ? 7.168 -35.594 -3.742 1 90.81 274 PHE A C 1
ATOM 2096 O O . PHE A 1 274 ? 6.594 -34.531 -3.992 1 90.81 274 PHE A O 1
ATOM 2103 N N . PRO A 1 275 ? 8.414 -35.656 -3.322 1 86.5 275 PRO A N 1
ATOM 2104 C CA . PRO A 1 275 ? 9.219 -34.438 -3.479 1 86.5 275 PRO A CA 1
ATOM 2105 C C . PRO A 1 275 ? 9.305 -33.969 -4.93 1 86.5 275 PRO A C 1
ATOM 2107 O O . PRO A 1 275 ? 9.328 -34.812 -5.848 1 86.5 275 PRO A O 1
ATOM 2110 N N . TYR A 1 276 ? 9.375 -32.719 -5.043 1 88.12 276 TYR A N 1
ATOM 2111 C CA . TYR A 1 276 ? 9.367 -32.125 -6.379 1 88.12 276 TYR A CA 1
ATOM 2112 C C . TYR A 1 276 ? 10.484 -32.719 -7.234 1 88.12 276 TYR A C 1
ATOM 2114 O O . TYR A 1 276 ? 10.305 -32.938 -8.43 1 88.12 276 TYR A O 1
ATOM 2122 N N . ALA A 1 277 ? 11.602 -33.031 -6.676 1 88.06 277 ALA A N 1
ATOM 2123 C CA . ALA A 1 277 ? 12.766 -33.562 -7.395 1 88.06 277 ALA A CA 1
ATOM 2124 C C . ALA A 1 277 ? 12.469 -34.938 -7.984 1 88.06 277 ALA A C 1
ATOM 2126 O O . ALA A 1 277 ? 13.125 -35.344 -8.938 1 88.06 277 ALA A O 1
ATOM 2127 N N . GLN A 1 278 ? 11.43 -35.562 -7.547 1 93.62 278 GLN A N 1
ATOM 2128 C CA . GLN A 1 278 ? 11.102 -36.906 -7.988 1 93.62 278 GLN A CA 1
ATOM 2129 C C . GLN A 1 278 ? 9.977 -36.875 -9.016 1 93.62 278 GLN A C 1
ATOM 2131 O O . GLN A 1 278 ? 9.703 -37.906 -9.664 1 93.62 278 GLN A O 1
ATOM 2136 N N . MET A 1 279 ? 9.461 -35.781 -9.211 1 95.31 279 MET A N 1
ATOM 2137 C CA . MET A 1 279 ? 8.25 -35.688 -10.031 1 95.31 279 MET A CA 1
ATOM 2138 C C . MET A 1 279 ? 8.555 -36.094 -11.477 1 95.31 279 MET A C 1
ATOM 2140 O O . MET A 1 279 ? 7.738 -36.75 -12.133 1 95.31 279 MET A O 1
ATOM 2144 N N . PRO A 1 280 ? 9.719 -35.75 -12.047 1 97.56 280 PRO A N 1
ATOM 2145 C CA . PRO A 1 280 ? 9.992 -36.188 -13.422 1 97.56 280 PRO A CA 1
ATOM 2146 C C . PRO A 1 280 ? 9.891 -37.688 -13.602 1 97.56 280 PRO A C 1
ATOM 2148 O O . PRO A 1 280 ? 9.32 -38.156 -14.586 1 97.56 280 PRO A O 1
ATOM 2151 N N . ALA A 1 281 ? 10.352 -38.406 -12.641 1 98.44 281 ALA A N 1
ATOM 2152 C CA . ALA A 1 281 ? 10.289 -39.875 -12.695 1 98.44 281 ALA A CA 1
ATOM 2153 C C . ALA A 1 281 ? 8.844 -40.375 -12.594 1 98.44 281 ALA A C 1
ATOM 2155 O O . ALA A 1 281 ? 8.484 -41.375 -13.195 1 98.44 281 ALA A O 1
ATOM 2156 N N . VAL A 1 282 ? 8.078 -39.625 -11.828 1 98.38 282 VAL A N 1
ATOM 2157 C CA . VAL A 1 282 ? 6.668 -39.969 -11.656 1 98.38 282 VAL A CA 1
ATOM 2158 C C . VAL A 1 282 ? 5.918 -39.75 -12.969 1 98.38 282 VAL A C 1
ATOM 2160 O O . VAL A 1 282 ? 5.184 -40.656 -13.43 1 98.38 282 VAL A O 1
ATOM 2163 N N . TYR A 1 283 ? 6.152 -38.656 -13.555 1 98.69 283 TYR A N 1
ATOM 2164 C CA . TYR A 1 283 ? 5.52 -38.375 -14.836 1 98.69 283 TYR A CA 1
ATOM 2165 C C . TYR A 1 283 ? 5.883 -39.438 -15.867 1 98.69 283 TYR A C 1
ATOM 2167 O O . TYR A 1 283 ? 5.012 -39.969 -16.562 1 98.69 283 TYR A O 1
ATOM 2175 N N . ARG A 1 284 ? 7.145 -39.875 -15.914 1 98.12 284 ARG A N 1
ATOM 2176 C CA . ARG A 1 284 ? 7.645 -40.844 -16.906 1 98.12 284 ARG A CA 1
ATOM 2177 C C . ARG A 1 284 ? 7.004 -42.219 -16.703 1 98.12 284 ARG A C 1
ATOM 2179 O O . ARG A 1 284 ? 6.938 -43 -17.656 1 98.12 284 ARG A O 1
ATOM 2186 N N . ALA A 1 285 ? 6.582 -42.438 -15.508 1 98.38 285 ALA A N 1
ATOM 2187 C CA . ALA A 1 285 ? 6.039 -43.75 -15.18 1 98.38 285 ALA A CA 1
ATOM 2188 C C . ALA A 1 285 ? 4.562 -43.844 -15.547 1 98.38 285 ALA A C 1
ATOM 2190 O O . ALA A 1 285 ? 3.971 -44.938 -15.5 1 98.38 285 ALA A O 1
ATOM 2191 N N . CYS A 1 286 ? 3.984 -42.781 -15.961 1 98.56 286 CYS A N 1
ATOM 2192 C CA . CYS A 1 286 ? 2.564 -42.75 -16.297 1 98.56 286 CYS A CA 1
ATOM 2193 C C . CYS A 1 286 ? 2.359 -42.719 -17.797 1 98.56 286 CYS A C 1
ATOM 2195 O O . CYS A 1 286 ? 3.316 -42.594 -18.562 1 98.56 286 CYS A O 1
ATOM 2197 N N . ARG A 1 287 ? 1.079 -42.906 -18.188 1 98.25 287 ARG A N 1
ATOM 2198 C CA . ARG A 1 287 ? 0.793 -43.031 -19.609 1 98.25 287 ARG A CA 1
ATOM 2199 C C . ARG A 1 287 ? 0.001 -41.844 -20.125 1 98.25 287 ARG A C 1
ATOM 2201 O O . ARG A 1 287 ? 0.055 -41.531 -21.312 1 98.25 287 ARG A O 1
ATOM 2208 N N . ALA A 1 288 ? -0.671 -41.219 -19.266 1 98.75 288 ALA A N 1
ATOM 2209 C CA . ALA A 1 288 ? -1.455 -40 -19.578 1 98.75 288 ALA A CA 1
ATOM 2210 C C . ALA A 1 288 ? -1.599 -39.094 -18.359 1 98.75 288 ALA A C 1
ATOM 2212 O O . ALA A 1 288 ? -1.358 -39.531 -17.234 1 98.75 288 ALA A O 1
ATOM 2213 N N . PHE A 1 289 ? -1.878 -37.875 -18.625 1 98.88 289 PHE A N 1
ATOM 2214 C CA . PHE A 1 289 ? -2.08 -36.906 -17.562 1 98.88 289 PHE A CA 1
ATOM 2215 C C . PHE A 1 289 ? -3.453 -36.25 -17.688 1 98.88 289 PHE A C 1
ATOM 2217 O O . PHE A 1 289 ? -3.93 -36 -18.781 1 98.88 289 PHE A O 1
ATOM 2224 N N . THR A 1 290 ? -3.984 -35.938 -16.5 1 98.88 290 THR A N 1
ATOM 2225 C CA . THR A 1 290 ? -5.23 -35.156 -16.516 1 98.88 290 THR A CA 1
ATOM 2226 C C . THR A 1 290 ? -5.348 -34.281 -15.273 1 98.88 290 THR A C 1
ATOM 2228 O O . THR A 1 290 ? -4.82 -34.625 -14.219 1 98.88 290 THR A O 1
ATOM 2231 N N . LEU A 1 291 ? -5.961 -33.219 -15.422 1 98.12 291 LEU A N 1
ATOM 2232 C CA . LEU A 1 291 ? -6.41 -32.312 -14.359 1 98.12 291 LEU A CA 1
ATOM 2233 C C . LEU A 1 291 ? -7.66 -31.547 -14.781 1 98.12 291 LEU A C 1
ATOM 2235 O O . LEU A 1 291 ? -7.586 -30.656 -15.633 1 98.12 291 LEU A O 1
ATOM 2239 N N . PRO A 1 292 ? -8.766 -31.891 -14.219 1 97.88 292 PRO A N 1
ATOM 2240 C CA . PRO A 1 292 ? -10.039 -31.312 -14.664 1 97.88 292 PRO A CA 1
ATOM 2241 C C . PRO A 1 292 ? -10.406 -30.047 -13.914 1 97.88 292 PRO A C 1
ATOM 2243 O O . PRO A 1 292 ? -11.555 -29.875 -13.492 1 97.88 292 PRO A O 1
ATOM 2246 N N . SER A 1 293 ? -9.516 -29.156 -13.812 1 94.88 293 SER A N 1
ATOM 2247 C CA . SER A 1 293 ? -9.727 -27.922 -13.062 1 94.88 293 SER A CA 1
ATOM 2248 C C . SER A 1 293 ? -10.688 -26.984 -13.789 1 94.88 293 SER A C 1
ATOM 2250 O O . SER A 1 293 ? -10.773 -27.016 -15.016 1 94.88 293 SER A O 1
ATOM 2252 N N . ILE A 1 294 ? -11.391 -26.234 -12.914 1 91.31 294 ILE A N 1
ATOM 2253 C CA . ILE A 1 294 ? -12.148 -25.109 -13.422 1 91.31 294 ILE A CA 1
ATOM 2254 C C . ILE A 1 294 ? -11.438 -23.797 -13.062 1 91.31 294 ILE A C 1
ATOM 2256 O O . ILE A 1 294 ? -10.867 -23.688 -11.969 1 91.31 294 ILE A O 1
ATOM 2260 N N . ASP A 1 295 ? -11.289 -22.859 -13.898 1 86.56 295 ASP A N 1
ATOM 2261 C CA . ASP A 1 295 ? -10.68 -21.562 -13.664 1 86.56 295 ASP A CA 1
ATOM 2262 C C . ASP A 1 295 ? -9.227 -21.703 -13.211 1 86.56 295 ASP A C 1
ATOM 2264 O O . ASP A 1 295 ? -8.805 -21.047 -12.25 1 86.56 295 ASP A O 1
ATOM 2268 N N . GLU A 1 296 ? -8.508 -22.656 -13.734 1 88 296 GLU A N 1
ATOM 2269 C CA . GLU A 1 296 ? -7.086 -22.797 -13.461 1 88 296 GLU A CA 1
ATOM 2270 C C . GLU A 1 296 ? -6.277 -21.672 -14.086 1 88 296 GLU A C 1
ATOM 2272 O O . GLU A 1 296 ? -6.309 -21.484 -15.305 1 88 296 GLU A O 1
ATOM 2277 N N . PRO A 1 297 ? -5.598 -20.953 -13.258 1 87.81 297 PRO A N 1
ATOM 2278 C CA . PRO A 1 297 ? -4.898 -19.797 -13.836 1 87.81 297 PRO A CA 1
ATOM 2279 C C . PRO A 1 297 ? -3.855 -20.203 -14.875 1 87.81 297 PRO A C 1
ATOM 2281 O O . PRO A 1 297 ? -3.682 -19.516 -15.883 1 87.81 297 PRO A O 1
ATOM 2284 N N . TRP A 1 298 ? -3.141 -21.203 -14.672 1 90.69 298 TRP A N 1
ATOM 2285 C CA . TRP A 1 298 ? -2.141 -21.688 -15.617 1 90.69 298 TRP A CA 1
ATOM 2286 C C . TRP A 1 298 ? -1.946 -23.203 -15.477 1 90.69 298 TRP A C 1
ATOM 2288 O O . TRP A 1 298 ? -2.467 -23.984 -16.281 1 90.69 298 TRP A O 1
ATOM 2298 N N . GLY A 1 299 ? -1.456 -23.688 -14.375 1 90.44 299 GLY A N 1
ATOM 2299 C CA . GLY A 1 299 ? -1.23 -25.109 -14.156 1 90.44 299 GLY A CA 1
ATOM 2300 C C . GLY A 1 299 ? 0.113 -25.594 -14.672 1 90.44 299 GLY A C 1
ATOM 2301 O O . GLY A 1 299 ? 0.205 -26.109 -15.789 1 90.44 299 GLY A O 1
ATOM 2302 N N . LEU A 1 300 ? 1.078 -25.547 -13.898 1 95.06 300 LEU A N 1
ATOM 2303 C CA . LEU A 1 300 ? 2.428 -25.969 -14.242 1 95.06 300 LEU A CA 1
ATOM 2304 C C . LEU A 1 300 ? 2.459 -27.469 -14.578 1 95.06 300 LEU A C 1
ATOM 2306 O O . LEU A 1 300 ? 3.258 -27.906 -15.406 1 95.06 300 LEU A O 1
ATOM 2310 N N . CYS A 1 301 ? 1.596 -28.141 -13.992 1 96.5 301 CYS A N 1
ATOM 2311 C CA . CYS A 1 301 ? 1.59 -29.594 -14.109 1 96.5 301 CYS A CA 1
ATOM 2312 C C . CYS A 1 301 ? 1.245 -30.031 -15.531 1 96.5 301 CYS A C 1
ATOM 2314 O O . CYS A 1 301 ? 1.708 -31.078 -15.992 1 96.5 301 CYS A O 1
ATOM 2316 N N . TYR A 1 302 ? 0.445 -29.266 -16.234 1 97.88 302 TYR A N 1
ATOM 2317 C CA . TYR A 1 302 ? 0.176 -29.578 -17.625 1 97.88 302 TYR A CA 1
ATOM 2318 C C . TYR A 1 302 ? 1.457 -29.547 -18.453 1 97.88 302 TYR A C 1
ATOM 2320 O O . TYR A 1 302 ? 1.698 -30.422 -19.281 1 97.88 302 TYR A O 1
ATOM 2328 N N . LEU A 1 303 ? 2.211 -28.531 -18.219 1 97.94 303 LEU A N 1
ATOM 2329 C CA . LEU A 1 303 ? 3.465 -28.375 -18.938 1 97.94 303 LEU A CA 1
ATOM 2330 C C . LEU A 1 303 ? 4.449 -29.484 -18.594 1 97.94 303 LEU A C 1
ATOM 2332 O O . LEU A 1 303 ? 5.121 -30.016 -19.469 1 97.94 303 LEU A O 1
ATOM 2336 N N . GLU A 1 304 ? 4.539 -29.75 -17.359 1 98 304 GLU A N 1
ATOM 2337 C CA . GLU A 1 304 ? 5.426 -30.828 -16.891 1 98 304 GLU A CA 1
ATOM 2338 C C . GLU A 1 304 ? 5.047 -32.156 -17.516 1 98 304 GLU A C 1
ATOM 2340 O O . GLU A 1 304 ? 5.918 -32.906 -17.953 1 98 304 GLU A O 1
ATOM 2345 N N . ALA A 1 305 ? 3.814 -32.375 -17.594 1 98.69 305 ALA A N 1
ATOM 2346 C CA . ALA A 1 305 ? 3.312 -33.625 -18.203 1 98.69 305 ALA A CA 1
ATOM 2347 C C . ALA A 1 305 ? 3.668 -33.688 -19.672 1 98.69 305 ALA A C 1
ATOM 2349 O O . ALA A 1 305 ? 4.219 -34.688 -20.141 1 98.69 305 ALA A O 1
ATOM 2350 N N . MET A 1 306 ? 3.365 -32.625 -20.375 1 98.75 306 MET A N 1
ATOM 2351 C CA . MET A 1 306 ? 3.646 -32.625 -21.812 1 98.75 306 MET A CA 1
ATOM 2352 C C . MET A 1 306 ? 5.145 -32.719 -22.078 1 98.75 306 MET A C 1
ATOM 2354 O O . MET A 1 306 ? 5.578 -33.438 -22.969 1 98.75 306 MET A O 1
ATOM 2358 N N . ALA A 1 307 ? 5.918 -32.031 -21.297 1 98.56 307 ALA A N 1
ATOM 2359 C CA . ALA A 1 307 ? 7.371 -32.094 -21.438 1 98.56 307 ALA A CA 1
ATOM 2360 C C . ALA A 1 307 ? 7.875 -33.531 -21.234 1 98.56 307 ALA A C 1
ATOM 2362 O O . ALA A 1 307 ? 8.875 -33.938 -21.828 1 98.56 307 ALA A O 1
ATOM 2363 N N . SER A 1 308 ? 7.191 -34.25 -20.438 1 98.62 308 SER A N 1
ATOM 2364 C CA . SER A 1 308 ? 7.566 -35.625 -20.141 1 98.62 308 SER A CA 1
ATOM 2365 C C . SER A 1 308 ? 7.004 -36.594 -21.172 1 98.62 308 SER A C 1
ATOM 2367 O O . SER A 1 308 ? 7.168 -37.812 -21.047 1 98.62 308 SER A O 1
ATOM 2369 N N . GLY A 1 309 ? 6.25 -36.094 -22.094 1 98.19 309 GLY A N 1
ATOM 2370 C CA . GLY A 1 309 ? 5.789 -36.875 -23.219 1 98.19 309 GLY A CA 1
ATOM 2371 C C . GLY A 1 309 ? 4.391 -37.438 -23.031 1 98.19 309 GLY A C 1
ATOM 2372 O O . GLY A 1 309 ? 3.947 -38.312 -23.797 1 98.19 309 GLY A O 1
ATOM 2373 N N . LEU A 1 310 ? 3.723 -37 -22.062 1 98.56 310 LEU A N 1
ATOM 2374 C CA . LEU A 1 310 ? 2.395 -37.531 -21.781 1 98.56 310 LEU A CA 1
ATOM 2375 C C . LEU A 1 310 ? 1.324 -36.75 -22.531 1 98.56 310 LEU A C 1
ATOM 2377 O O . LEU A 1 310 ? 1.408 -35.531 -22.656 1 98.56 310 LEU A O 1
ATOM 2381 N N . GLY A 1 311 ? 0.35 -37.5 -23.078 1 98.44 311 GLY A N 1
ATOM 2382 C CA . GLY A 1 311 ? -0.861 -36.844 -23.547 1 98.44 311 GLY A CA 1
ATOM 2383 C C . GLY A 1 311 ? -1.703 -36.281 -22.422 1 98.44 311 GLY A C 1
ATOM 2384 O O . GLY A 1 311 ? -1.942 -36.938 -21.422 1 98.44 311 GLY A O 1
ATOM 2385 N N . VAL A 1 312 ? -2.178 -35.062 -22.594 1 98.75 312 VAL A N 1
ATOM 2386 C CA . VAL A 1 312 ? -2.934 -34.344 -21.547 1 98.75 312 VAL A CA 1
ATOM 2387 C C . VAL A 1 312 ? -4.418 -34.344 -21.906 1 98.75 312 VAL A C 1
ATOM 2389 O O . VAL A 1 312 ? -4.785 -34.094 -23.062 1 98.75 312 VAL A O 1
ATOM 2392 N N . VAL A 1 313 ? -5.242 -34.719 -20.969 1 98.88 313 VAL A N 1
ATOM 2393 C CA . VAL A 1 313 ? -6.684 -34.531 -21.094 1 98.88 313 VAL A CA 1
ATOM 2394 C C . VAL A 1 313 ? -7.168 -33.5 -20.062 1 98.88 313 VAL A C 1
ATOM 2396 O O . VAL A 1 313 ? -6.965 -33.688 -18.859 1 98.88 313 VAL A O 1
ATOM 2399 N N . ALA A 1 314 ? -7.789 -32.469 -20.516 1 98.38 314 ALA A N 1
ATOM 2400 C CA . ALA A 1 314 ? -8.133 -31.375 -19.609 1 98.38 314 ALA A CA 1
ATOM 2401 C C . ALA A 1 314 ? -9.406 -30.672 -20.047 1 98.38 314 ALA A C 1
ATOM 2403 O O . ALA A 1 314 ? -9.977 -31 -21.094 1 98.38 314 ALA A O 1
ATOM 2404 N N . THR A 1 315 ? -9.852 -29.766 -19.188 1 97.56 315 THR A N 1
ATOM 2405 C CA . THR A 1 315 ? -11.016 -28.922 -19.453 1 97.56 315 THR A CA 1
ATOM 2406 C C . THR A 1 315 ? -10.805 -28.109 -20.734 1 97.56 315 THR A C 1
ATOM 2408 O O . THR A 1 315 ? -9.719 -27.578 -20.969 1 97.56 315 THR A O 1
ATOM 2411 N N . ASP A 1 316 ? -11.914 -27.984 -21.531 1 96.94 316 ASP A N 1
ATOM 2412 C CA . ASP A 1 316 ? -11.852 -27.156 -22.734 1 96.94 316 ASP A CA 1
ATOM 2413 C C . ASP A 1 316 ? -12.117 -25.688 -22.422 1 96.94 316 ASP A C 1
ATOM 2415 O O . ASP A 1 316 ? -13.273 -25.25 -22.422 1 96.94 316 ASP A O 1
ATOM 2419 N N . ASP A 1 317 ? -11.102 -24.953 -22.188 1 93.94 317 ASP A N 1
ATOM 2420 C CA . ASP A 1 317 ? -11.172 -23.516 -21.984 1 93.94 317 ASP A CA 1
ATOM 2421 C C . ASP A 1 317 ? -10.023 -22.797 -22.688 1 93.94 317 ASP A C 1
ATOM 2423 O O . ASP A 1 317 ? -9.156 -23.438 -23.281 1 93.94 317 ASP A O 1
ATOM 2427 N N . ALA A 1 318 ? -9.992 -21.5 -22.688 1 92 318 ALA A N 1
ATOM 2428 C CA . ALA A 1 318 ? -9.07 -20.703 -23.484 1 92 318 ALA A CA 1
ATOM 2429 C C . ALA A 1 318 ? -7.625 -20.922 -23.031 1 92 318 ALA A C 1
ATOM 2431 O O . ALA A 1 318 ? -6.715 -21.016 -23.859 1 92 318 ALA A O 1
ATOM 2432 N N . VAL A 1 319 ? -7.371 -21.047 -21.828 1 93.12 319 VAL A N 1
ATOM 2433 C CA . VAL A 1 319 ? -6.016 -21.172 -21.297 1 93.12 319 VAL A CA 1
ATOM 2434 C C . VAL A 1 319 ? -5.473 -22.562 -21.625 1 93.12 319 VAL A C 1
ATOM 2436 O O . VAL A 1 319 ? -4.32 -22.703 -22.047 1 93.12 319 VAL A O 1
ATOM 2439 N N . ARG A 1 320 ? -6.285 -23.531 -21.453 1 96.12 320 ARG A N 1
ATOM 2440 C CA . ARG A 1 320 ? -5.844 -24.891 -21.781 1 96.12 320 ARG A CA 1
ATOM 2441 C C . ARG A 1 320 ? -5.629 -25.047 -23.281 1 96.12 320 ARG A C 1
ATOM 2443 O O . ARG A 1 320 ? -4.73 -25.766 -23.719 1 96.12 320 ARG A O 1
ATOM 2450 N N . GLN A 1 321 ? -6.461 -24.406 -24.062 1 96.5 321 GLN A N 1
ATOM 2451 C CA . GLN A 1 321 ? -6.223 -24.422 -25.5 1 96.5 321 GLN A CA 1
ATOM 2452 C C . GLN A 1 321 ? -4.84 -23.891 -25.844 1 96.5 321 GLN A C 1
ATOM 2454 O O . GLN A 1 321 ? -4.137 -24.453 -26.672 1 96.5 321 GLN A O 1
ATOM 2459 N N . LEU A 1 322 ? -4.52 -22.859 -25.156 1 94.81 322 LEU A N 1
ATOM 2460 C CA . LEU A 1 322 ? -3.215 -22.234 -25.375 1 94.81 322 LEU A CA 1
ATOM 2461 C C . LEU A 1 322 ? -2.094 -23.156 -24.906 1 94.81 322 LEU A C 1
ATOM 2463 O O . LEU A 1 322 ? -1.098 -23.344 -25.609 1 94.81 322 LEU A O 1
ATOM 2467 N N . ILE A 1 323 ? -2.23 -23.797 -23.812 1 96.38 323 ILE A N 1
ATOM 2468 C CA . ILE A 1 323 ? -1.183 -24.594 -23.172 1 96.38 323 ILE A CA 1
ATOM 2469 C C . ILE A 1 323 ? -1.036 -25.938 -23.891 1 96.38 323 ILE A C 1
ATOM 2471 O O . ILE A 1 323 ? 0.062 -26.297 -24.312 1 96.38 323 ILE A O 1
ATOM 2475 N N . VAL A 1 324 ? -2.119 -26.609 -24.094 1 97.88 324 VAL A N 1
ATOM 2476 C CA . VAL A 1 324 ? -2.1 -28 -24.531 1 97.88 324 VAL A CA 1
ATOM 2477 C C . VAL A 1 324 ? -1.826 -28.062 -26.031 1 97.88 324 VAL A C 1
ATOM 2479 O O . VAL A 1 324 ? -1.007 -28.859 -26.484 1 97.88 324 VAL A O 1
ATOM 2482 N N . GLY A 1 325 ? -2.484 -27.188 -26.781 1 96.62 325 GLY A N 1
ATOM 2483 C CA . GLY A 1 325 ? -2.334 -27.25 -28.234 1 96.62 325 GLY A CA 1
ATOM 2484 C C . GLY A 1 325 ? -2.578 -28.641 -28.797 1 96.62 325 GLY A C 1
ATOM 2485 O O . GLY A 1 325 ? -3.607 -29.266 -28.5 1 96.62 325 GLY A O 1
ATOM 2486 N N . ASP A 1 326 ? -1.529 -29.172 -29.438 1 96.56 326 ASP A N 1
ATOM 2487 C CA . ASP A 1 326 ? -1.652 -30.484 -30.047 1 96.56 326 ASP A CA 1
ATOM 2488 C C . ASP A 1 326 ? -1.163 -31.578 -29.094 1 96.56 326 ASP A C 1
ATOM 2490 O O . ASP A 1 326 ? -1.13 -32.75 -29.469 1 96.56 326 ASP A O 1
ATOM 2494 N N . GLY A 1 327 ? -0.847 -31.219 -27.938 1 98.12 327 GLY A N 1
ATOM 2495 C CA . GLY A 1 327 ? -0.216 -32.156 -27.016 1 98.12 327 GLY A CA 1
ATOM 2496 C C . GLY A 1 327 ? -1.212 -32.938 -26.188 1 98.12 327 GLY A C 1
ATOM 2497 O O . GLY A 1 327 ? -0.825 -33.688 -25.297 1 98.12 327 GLY A O 1
ATOM 2498 N N . GLY A 1 328 ? -2.484 -32.75 -26.516 1 98.25 328 GLY A N 1
ATOM 2499 C CA . GLY A 1 328 ? -3.502 -33.438 -25.734 1 98.25 328 GLY A CA 1
ATOM 2500 C C . GLY A 1 328 ? -4.902 -33.219 -26.281 1 98.25 328 GLY A C 1
ATOM 2501 O O . GLY A 1 328 ? -5.082 -32.906 -27.453 1 98.25 328 GLY A O 1
ATOM 2502 N N . LEU A 1 329 ? -5.84 -33.562 -25.391 1 98.56 329 LEU A N 1
ATOM 2503 C CA . LEU A 1 329 ? -7.254 -33.469 -25.75 1 98.56 329 LEU A CA 1
ATOM 2504 C C . LEU A 1 329 ? -8.023 -32.625 -24.734 1 98.56 329 LEU A C 1
ATOM 2506 O O . LEU A 1 329 ? -7.859 -32.812 -23.531 1 98.56 329 LEU A O 1
ATOM 2510 N N . LEU A 1 330 ? -8.766 -31.766 -25.281 1 98.5 330 LEU A N 1
ATOM 2511 C CA . LEU A 1 330 ? -9.664 -30.984 -24.438 1 98.5 330 LEU A CA 1
ATOM 2512 C C . LEU A 1 330 ? -11.109 -31.453 -24.594 1 98.5 330 LEU A C 1
ATOM 2514 O O . LEU A 1 330 ? -11.531 -31.828 -25.688 1 98.5 330 LEU A O 1
ATOM 2518 N N . CYS A 1 331 ? -11.844 -31.438 -23.469 1 98.31 331 CYS A N 1
ATOM 2519 C CA . CYS A 1 331 ? -13.211 -31.938 -23.5 1 98.31 331 CYS A CA 1
ATOM 2520 C C . CYS A 1 331 ? -14.039 -31.344 -22.359 1 98.31 331 CYS A C 1
ATOM 2522 O O . CYS A 1 331 ? -13.531 -30.547 -21.578 1 98.31 331 CYS A O 1
ATOM 2524 N N . ASP A 1 332 ? -15.336 -31.641 -22.406 1 98.25 332 ASP A N 1
ATOM 2525 C CA . ASP A 1 332 ? -16.188 -31.344 -21.266 1 98.25 332 ASP A CA 1
ATOM 2526 C C . ASP A 1 332 ? -15.969 -32.344 -20.141 1 98.25 332 ASP A C 1
ATOM 2528 O O . ASP A 1 332 ? -16.562 -33.438 -20.141 1 98.25 332 ASP A O 1
ATOM 2532 N N . VAL A 1 333 ? -15.242 -31.969 -19.172 1 98.25 333 VAL A N 1
ATOM 2533 C CA . VAL A 1 333 ? -14.82 -32.875 -18.125 1 98.25 333 VAL A CA 1
ATOM 2534 C C . VAL A 1 333 ? -15.977 -33.156 -17.172 1 98.25 333 VAL A C 1
ATOM 2536 O O . VAL A 1 333 ? -15.914 -34.062 -16.328 1 98.25 333 VAL A O 1
ATOM 2539 N N . THR A 1 334 ? -17.016 -32.406 -17.266 1 97.81 334 THR A N 1
ATOM 2540 C CA . THR A 1 334 ? -18.172 -32.625 -16.391 1 97.81 334 THR A CA 1
ATOM 2541 C C . THR A 1 334 ? -19.062 -33.719 -16.969 1 97.81 334 THR A C 1
ATOM 2543 O O . THR A 1 334 ? -19.953 -34.219 -16.281 1 97.81 334 THR A O 1
ATOM 2546 N N . ASP A 1 335 ? -18.828 -34.031 -18.234 1 98.19 335 ASP A N 1
ATOM 2547 C CA . ASP A 1 335 ? -19.438 -35.188 -18.844 1 98.19 335 ASP A CA 1
ATOM 2548 C C . ASP A 1 335 ? -18.547 -36.406 -18.703 1 98.19 335 ASP A C 1
ATOM 2550 O O . ASP A 1 335 ? -17.594 -36.594 -19.453 1 98.19 335 ASP A O 1
ATOM 2554 N N . ALA A 1 336 ? -18.938 -37.312 -17.828 1 97.56 336 ALA A N 1
ATOM 2555 C CA . ALA A 1 336 ? -18.078 -38.438 -17.453 1 97.56 336 ALA A CA 1
ATOM 2556 C C . ALA A 1 336 ? -17.766 -39.312 -18.656 1 97.56 336 ALA A C 1
ATOM 2558 O O . ALA A 1 336 ? -16.656 -39.844 -18.781 1 97.56 336 ALA A O 1
ATOM 2559 N N . ASP A 1 337 ? -18.703 -39.5 -19.516 1 98 337 ASP A N 1
ATOM 2560 C CA . ASP A 1 337 ? -18.484 -40.344 -20.688 1 98 337 ASP A CA 1
ATOM 2561 C C . ASP A 1 337 ? -17.516 -39.688 -21.672 1 98 337 ASP A C 1
ATOM 2563 O O . ASP A 1 337 ? -16.625 -40.344 -22.188 1 98 337 ASP A O 1
ATOM 2567 N N . ALA A 1 338 ? -17.75 -38.469 -21.891 1 98.56 338 ALA A N 1
ATOM 2568 C CA . ALA A 1 338 ? -16.844 -37.719 -22.781 1 98.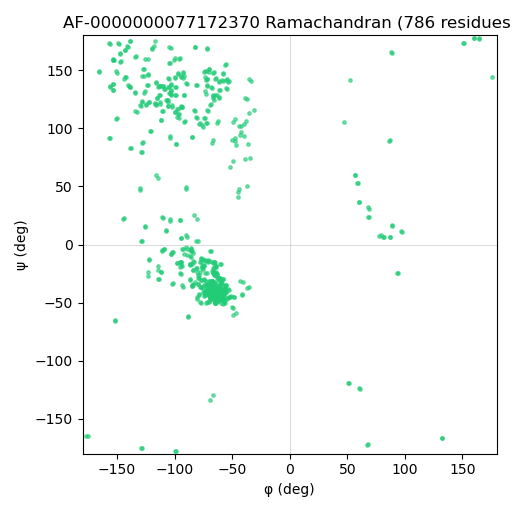56 338 ALA A CA 1
ATOM 2569 C C . ALA A 1 338 ? -15.43 -37.656 -22.203 1 98.56 338 ALA A C 1
ATOM 2571 O O . ALA A 1 338 ? -14.453 -37.812 -22.938 1 98.56 338 ALA A O 1
ATOM 2572 N N . TYR A 1 339 ? -15.383 -37.5 -20.953 1 98.69 339 TYR A N 1
ATOM 2573 C CA . TYR A 1 339 ? -14.102 -37.438 -20.25 1 98.69 339 TYR A CA 1
ATOM 2574 C C . TYR A 1 339 ? -13.383 -38.781 -20.328 1 98.69 339 TYR A C 1
ATOM 2576 O O . TYR A 1 339 ? -12.195 -38.844 -20.672 1 98.69 339 TYR A O 1
ATOM 2584 N N . ALA A 1 340 ? -14.094 -39.844 -20.109 1 98.75 340 ALA A N 1
ATOM 2585 C CA . ALA A 1 340 ? -13.531 -41.188 -20.172 1 98.75 340 ALA A CA 1
ATOM 2586 C C . ALA A 1 340 ? -13.07 -41.5 -21.594 1 98.75 340 ALA A C 1
ATOM 2588 O O . ALA A 1 340 ? -12.016 -42.125 -21.781 1 98.75 340 ALA A O 1
ATOM 2589 N N . ALA A 1 341 ? -13.828 -41.094 -22.516 1 98.75 341 ALA A N 1
ATOM 2590 C CA . ALA A 1 341 ? -13.469 -41.344 -23.922 1 98.75 341 ALA A CA 1
ATOM 2591 C C . ALA A 1 341 ? -12.172 -40.625 -24.281 1 98.75 341 ALA A C 1
ATOM 2593 O O . ALA A 1 341 ? -11.328 -41.188 -25 1 98.75 341 ALA A O 1
ATOM 2594 N N . ALA A 1 342 ? -12.055 -39.438 -23.875 1 98.75 342 ALA A N 1
ATOM 2595 C CA . ALA A 1 342 ? -10.836 -38.688 -24.141 1 98.75 342 ALA A CA 1
ATOM 2596 C C . ALA A 1 342 ? -9.625 -39.344 -23.469 1 98.75 342 ALA A C 1
ATOM 2598 O O . ALA A 1 342 ? -8.555 -39.438 -24.078 1 98.75 342 ALA A O 1
ATOM 2599 N N . LEU A 1 343 ? -9.836 -39.812 -22.297 1 98.88 343 LEU A N 1
ATOM 2600 C CA . LEU A 1 343 ? -8.758 -40.5 -21.594 1 98.88 343 LEU A CA 1
ATOM 2601 C C . LEU A 1 343 ? -8.391 -41.781 -22.312 1 98.88 343 LEU A C 1
ATOM 2603 O O . LEU A 1 343 ? -7.207 -42.125 -22.422 1 98.88 343 LEU A O 1
ATOM 2607 N N . ARG A 1 344 ? -9.328 -42.5 -22.781 1 98.62 344 ARG A N 1
ATOM 2608 C CA . ARG A 1 344 ? -9.078 -43.719 -23.531 1 98.62 344 ARG A CA 1
ATOM 2609 C C . ARG A 1 344 ? -8.211 -43.406 -24.766 1 98.62 344 ARG A C 1
ATOM 2611 O O . ARG A 1 344 ? -7.27 -44.156 -25.047 1 98.62 344 ARG A O 1
ATOM 2618 N N . GLN A 1 345 ? -8.602 -42.375 -25.391 1 98.38 345 GLN A N 1
ATOM 2619 C CA . GLN A 1 345 ? -7.836 -42 -26.578 1 98.38 345 GLN A CA 1
ATOM 2620 C C . GLN A 1 345 ? -6.41 -41.594 -26.203 1 98.38 345 GLN A C 1
ATOM 2622 O O . GLN A 1 345 ? -5.461 -41.938 -26.922 1 98.38 345 GLN A O 1
ATOM 2627 N N . ALA A 1 346 ? -6.234 -40.844 -25.156 1 98.56 346 ALA A N 1
ATOM 2628 C CA . ALA A 1 346 ? -4.914 -40.438 -24.703 1 98.56 346 ALA A CA 1
ATOM 2629 C C . ALA A 1 346 ? -4.047 -41.625 -24.359 1 98.56 346 ALA A C 1
ATOM 2631 O O . ALA A 1 346 ? -2.828 -41.625 -24.547 1 98.56 346 ALA A O 1
ATOM 2632 N N . LEU A 1 347 ? -4.664 -42.656 -23.875 1 98.25 347 LEU A N 1
ATOM 2633 C CA . LEU A 1 347 ? -3.959 -43.875 -23.469 1 98.25 347 LEU A CA 1
ATOM 2634 C C . LEU A 1 347 ? -3.6 -44.719 -24.672 1 98.25 347 LEU A C 1
ATOM 2636 O O . LEU A 1 347 ? -2.639 -45.5 -24.641 1 98.25 347 LEU A O 1
ATOM 2640 N N . ALA A 1 348 ? -4.344 -44.594 -25.703 1 96.5 348 ALA A N 1
ATOM 2641 C CA . ALA A 1 348 ? -4.195 -45.438 -26.859 1 96.5 348 ALA A CA 1
ATOM 2642 C C . ALA A 1 348 ? -3.152 -44.875 -27.828 1 96.5 348 ALA A C 1
ATOM 2644 O O . ALA A 1 348 ? -2.48 -45.656 -28.531 1 96.5 348 ALA A O 1
ATOM 2645 N N . ASP A 1 349 ? -2.98 -43.625 -27.875 1 94.06 349 ASP A N 1
ATOM 2646 C CA . ASP A 1 349 ? -2.117 -42.969 -28.844 1 94.06 349 ASP A CA 1
ATOM 2647 C C . ASP A 1 349 ? -0.733 -42.688 -28.266 1 94.06 349 ASP A C 1
ATOM 2649 O O . ASP A 1 349 ? -0.537 -42.781 -27.047 1 94.06 349 ASP A O 1
ATOM 2653 N N . ASN A 1 350 ? 0.178 -42.5 -29.188 1 95.94 350 ASN A N 1
ATOM 2654 C CA . ASN A 1 350 ? 1.491 -42 -28.797 1 95.94 350 ASN A CA 1
ATOM 2655 C C . ASN A 1 350 ? 1.568 -40.469 -28.906 1 95.94 350 ASN A C 1
ATOM 2657 O O . ASN A 1 350 ? 1.513 -39.938 -30 1 95.94 350 ASN A O 1
ATOM 2661 N N . TRP A 1 351 ? 1.797 -39.812 -27.797 1 97.5 351 TRP A N 1
ATOM 2662 C CA . TRP A 1 351 ? 1.705 -38.375 -27.75 1 97.5 351 TRP A CA 1
ATOM 2663 C C . TRP A 1 351 ? 3.088 -37.75 -27.594 1 97.5 351 TRP A C 1
ATOM 2665 O O . TRP A 1 351 ? 3.225 -36.5 -27.609 1 97.5 351 TRP A O 1
ATOM 2675 N N . ARG A 1 352 ? 4.023 -38.5 -27.469 1 97.25 352 ARG A N 1
ATOM 2676 C CA . ARG A 1 352 ? 5.344 -38.062 -27.047 1 97.25 352 ARG A CA 1
ATOM 2677 C C . ARG A 1 352 ? 5.816 -36.875 -27.859 1 97.25 352 ARG A C 1
ATOM 2679 O O . ARG A 1 352 ? 6.121 -35.812 -27.297 1 97.25 352 ARG A O 1
ATOM 2686 N N . GLU A 1 353 ? 5.824 -36.938 -29.125 1 97.25 353 GLU A N 1
ATOM 2687 C CA . GLU A 1 353 ? 6.355 -35.906 -29.984 1 97.25 353 GLU A CA 1
ATOM 2688 C C . GLU A 1 353 ? 5.477 -34.656 -29.938 1 97.25 353 GLU A C 1
ATOM 2690 O O . GLU A 1 353 ? 5.977 -33.531 -29.781 1 97.25 353 GLU A O 1
ATOM 2695 N N . ARG A 1 354 ? 4.211 -34.781 -30.031 1 97.94 354 ARG A N 1
ATOM 2696 C CA . ARG A 1 354 ? 3.281 -33.656 -30.047 1 97.94 354 ARG A CA 1
ATOM 2697 C C . ARG A 1 354 ? 3.27 -32.938 -28.703 1 97.94 354 ARG A C 1
ATOM 2699 O O . ARG A 1 354 ? 3.238 -31.719 -28.641 1 97.94 354 ARG A O 1
ATOM 2706 N N . ALA A 1 355 ? 3.275 -33.781 -27.688 1 98.44 355 ALA A N 1
ATOM 2707 C CA . ALA A 1 355 ? 3.275 -33.219 -26.328 1 98.44 355 ALA A CA 1
ATOM 2708 C C . ALA A 1 355 ? 4.551 -32.406 -26.062 1 98.44 355 ALA A C 1
ATOM 2710 O O . ALA A 1 355 ? 4.492 -31.266 -25.594 1 98.44 355 ALA A O 1
ATOM 2711 N N . GLN A 1 356 ? 5.617 -32.938 -26.406 1 97.81 356 GLN A N 1
ATOM 2712 C CA . GLN A 1 356 ? 6.887 -32.25 -26.203 1 97.81 356 GLN A CA 1
ATOM 2713 C C . GLN A 1 356 ? 6.945 -30.953 -27.016 1 97.81 356 GLN A C 1
ATOM 2715 O O . GLN A 1 356 ? 7.422 -29.922 -26.547 1 97.81 356 GLN A O 1
ATOM 2720 N N . LYS A 1 357 ? 6.512 -31.078 -28.266 1 97.31 357 LYS A N 1
ATOM 2721 C CA . LYS A 1 357 ? 6.488 -29.891 -29.125 1 97.31 357 LYS A CA 1
ATOM 2722 C C . LYS A 1 357 ? 5.66 -28.766 -28.484 1 97.31 357 LYS A C 1
ATOM 2724 O O . LYS A 1 357 ? 6.066 -27.609 -28.5 1 97.31 357 LYS A O 1
ATOM 2729 N N . SER A 1 358 ? 4.598 -29.109 -27.922 1 97.44 358 SER A N 1
ATOM 2730 C CA . SER A 1 358 ? 3.748 -28.125 -27.266 1 97.44 358 SER A CA 1
ATOM 2731 C C . SER A 1 358 ? 4.438 -27.531 -26.031 1 97.44 358 SER A C 1
ATOM 2733 O O . SER A 1 358 ? 4.348 -26.328 -25.781 1 97.44 358 SER A O 1
ATOM 2735 N N . ALA A 1 359 ? 5.09 -28.359 -25.266 1 97.81 359 ALA A N 1
ATOM 2736 C CA . ALA A 1 359 ? 5.75 -27.922 -24.031 1 97.81 359 ALA A CA 1
ATOM 2737 C C . ALA A 1 359 ? 6.918 -26.984 -24.344 1 97.81 359 ALA A C 1
ATOM 2739 O O . ALA A 1 359 ? 7.211 -26.078 -23.578 1 97.81 359 ALA A O 1
ATOM 2740 N N . THR A 1 360 ? 7.59 -27.172 -25.469 1 96.75 360 THR A N 1
ATOM 2741 C CA . THR A 1 360 ? 8.797 -26.422 -25.812 1 96.75 360 THR A CA 1
ATOM 2742 C C . THR A 1 360 ? 8.469 -24.953 -26.031 1 96.75 360 THR A C 1
ATOM 2744 O O . THR A 1 360 ? 9.359 -24.109 -26 1 96.75 360 THR A O 1
ATOM 2747 N N . ARG A 1 361 ? 7.234 -24.625 -26.188 1 95.88 361 ARG A N 1
ATOM 2748 C CA . ARG A 1 361 ? 6.797 -23.234 -26.359 1 95.88 361 ARG A CA 1
ATOM 2749 C C . ARG A 1 361 ? 6.941 -22.453 -25.062 1 95.88 361 ARG A C 1
ATOM 2751 O O . ARG A 1 361 ? 6.879 -21.234 -25.047 1 95.88 361 ARG A O 1
ATOM 2758 N N . PHE A 1 362 ? 7.164 -23.234 -23.938 1 97.38 362 PHE A N 1
ATOM 2759 C CA . PHE A 1 362 ? 7.074 -22.594 -22.641 1 97.38 362 PHE A CA 1
ATOM 2760 C C . PHE A 1 362 ? 8.297 -22.906 -21.781 1 97.38 362 PHE A C 1
ATOM 2762 O O . PHE A 1 362 ? 8.172 -23.203 -20.594 1 97.38 362 PHE A O 1
ATOM 2769 N N . GLY A 1 363 ? 9.406 -22.797 -22.312 1 97.19 363 GLY A N 1
ATOM 2770 C CA . GLY A 1 363 ? 10.609 -23 -21.516 1 97.19 363 GLY A CA 1
ATOM 2771 C C . GLY A 1 363 ? 10.875 -21.875 -20.531 1 97.19 363 GLY A C 1
ATOM 2772 O O . GLY A 1 363 ? 10.664 -20.703 -20.859 1 97.19 363 GLY A O 1
ATOM 2773 N N . TRP A 1 364 ? 11.344 -22.188 -19.375 1 96.69 364 TRP A N 1
ATOM 2774 C CA . TRP A 1 364 ? 11.617 -21.188 -18.344 1 96.69 364 TRP A CA 1
ATOM 2775 C C . TRP A 1 364 ? 12.641 -20.172 -18.844 1 96.69 364 TRP A C 1
ATOM 2777 O O . TRP A 1 364 ? 12.609 -19 -18.438 1 96.69 364 TRP A O 1
ATOM 2787 N N . ASP A 1 365 ? 13.539 -20.594 -19.641 1 95.06 365 ASP A N 1
ATOM 2788 C CA . ASP A 1 365 ? 14.57 -19.703 -20.156 1 95.06 365 ASP A CA 1
ATOM 2789 C C . ASP A 1 365 ? 13.953 -18.531 -20.922 1 95.06 365 ASP A C 1
ATOM 2791 O O . ASP A 1 365 ? 14.32 -17.375 -20.703 1 95.06 365 ASP A O 1
ATOM 2795 N N . ARG A 1 366 ? 12.977 -18.844 -21.75 1 95.44 366 ARG A N 1
ATOM 2796 C CA . ARG A 1 366 ? 12.281 -17.812 -22.5 1 95.44 366 ARG A CA 1
ATOM 2797 C C . ARG A 1 366 ? 11.43 -16.938 -21.578 1 95.44 366 ARG A C 1
ATOM 2799 O O . ARG A 1 366 ? 11.367 -15.727 -21.75 1 95.44 366 ARG A O 1
ATOM 2806 N N . VAL A 1 367 ? 10.812 -17.562 -20.672 1 97.5 367 VAL A N 1
ATOM 2807 C CA . VAL A 1 367 ? 9.977 -16.844 -19.719 1 97.5 367 VAL A CA 1
ATOM 2808 C C . VAL A 1 367 ? 10.828 -15.867 -18.906 1 97.5 367 VAL A C 1
ATOM 2810 O O . VAL A 1 367 ? 10.477 -14.695 -18.766 1 97.5 367 VAL A O 1
ATOM 2813 N N . ALA A 1 368 ? 11.961 -16.312 -18.469 1 97.81 368 ALA A N 1
ATOM 2814 C CA . ALA A 1 368 ? 12.859 -15.492 -17.656 1 97.81 368 ALA A CA 1
ATOM 2815 C C . ALA A 1 368 ? 13.367 -14.297 -18.453 1 97.81 368 ALA A C 1
ATOM 2817 O O . ALA A 1 368 ? 13.523 -13.203 -17.906 1 97.81 368 ALA A O 1
ATOM 2818 N N . LEU A 1 369 ? 13.648 -14.5 -19.703 1 97.56 369 LEU A N 1
ATOM 2819 C CA . LEU A 1 369 ? 14.117 -13.414 -20.547 1 97.56 369 LEU A CA 1
ATOM 2820 C C . LEU A 1 369 ? 13.047 -12.336 -20.688 1 97.56 369 LEU A C 1
ATOM 2822 O O . LEU A 1 369 ? 13.352 -11.141 -20.688 1 97.56 369 LEU A O 1
ATOM 2826 N N . ALA A 1 370 ? 11.828 -12.75 -20.828 1 98.19 370 ALA A N 1
ATOM 2827 C CA . ALA A 1 370 ? 10.734 -11.789 -20.891 1 98.19 370 ALA A CA 1
ATOM 2828 C C . ALA A 1 370 ? 10.641 -10.969 -19.594 1 98.19 370 ALA A C 1
ATOM 2830 O O . ALA A 1 370 ? 10.461 -9.75 -19.641 1 98.19 370 ALA A O 1
ATOM 2831 N N . TYR A 1 371 ? 10.781 -11.617 -18.469 1 98.56 371 TYR A N 1
ATOM 2832 C CA . TYR A 1 371 ? 10.758 -10.922 -17.188 1 98.56 371 TYR A CA 1
ATOM 2833 C C . TYR A 1 371 ? 11.953 -9.984 -17.047 1 98.56 371 TYR A C 1
ATOM 2835 O O . TYR A 1 371 ? 11.812 -8.859 -16.562 1 98.56 371 TYR A O 1
ATOM 2843 N N . ARG A 1 372 ? 13.117 -10.5 -17.469 1 98.12 372 ARG A N 1
ATOM 2844 C CA . ARG A 1 372 ? 14.32 -9.672 -17.438 1 98.12 372 ARG A CA 1
ATOM 2845 C C . ARG A 1 372 ? 14.078 -8.344 -18.156 1 98.12 372 ARG A C 1
ATOM 2847 O O . ARG A 1 372 ? 14.453 -7.285 -17.641 1 98.12 372 ARG A O 1
ATOM 2854 N N . ASN A 1 373 ? 13.477 -8.398 -19.281 1 98.06 373 ASN A N 1
ATOM 2855 C CA . ASN A 1 373 ? 13.234 -7.191 -20.062 1 98.06 373 ASN A CA 1
ATOM 2856 C C . ASN A 1 373 ? 12.297 -6.227 -19.328 1 98.06 373 ASN A C 1
ATOM 2858 O O . ASN A 1 373 ? 12.547 -5.023 -19.297 1 98.06 373 ASN A O 1
ATOM 2862 N N . VAL A 1 374 ? 11.227 -6.75 -18.734 1 98.19 374 VAL A N 1
ATOM 2863 C CA . VAL A 1 374 ? 10.289 -5.926 -17.984 1 98.19 374 VAL A CA 1
ATOM 2864 C C . VAL A 1 374 ? 11.008 -5.285 -16.797 1 98.19 374 VAL A C 1
ATOM 2866 O O . VAL A 1 374 ? 10.812 -4.102 -16.516 1 98.19 374 VAL A O 1
ATOM 2869 N N . MET A 1 375 ? 11.844 -6.039 -16.125 1 98.12 375 MET A N 1
ATOM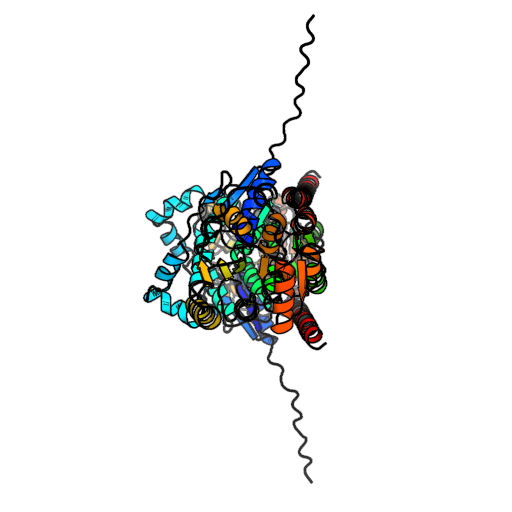 2870 C CA . MET A 1 375 ? 12.562 -5.566 -14.945 1 98.12 375 MET A CA 1
ATOM 2871 C C . MET A 1 375 ? 13.531 -4.445 -15.312 1 98.12 375 MET A C 1
ATOM 2873 O O . MET A 1 375 ? 13.617 -3.439 -14.602 1 98.12 375 MET A O 1
ATOM 2877 N N . LEU A 1 376 ? 14.242 -4.617 -16.406 1 97.19 376 LEU A N 1
ATOM 2878 C CA . LEU A 1 376 ? 15.188 -3.6 -16.844 1 97.19 376 LEU A CA 1
ATOM 2879 C C . LEU A 1 376 ? 14.469 -2.297 -17.172 1 97.19 376 LEU A C 1
ATOM 2881 O O . LEU A 1 376 ? 14.953 -1.213 -16.828 1 97.19 376 LEU A O 1
ATOM 2885 N N . ASP A 1 377 ? 13.305 -2.408 -17.797 1 96.38 377 ASP A N 1
ATOM 2886 C CA . ASP A 1 377 ? 12.5 -1.226 -18.109 1 96.38 377 ASP A CA 1
ATOM 2887 C C . ASP A 1 377 ? 12.07 -0.508 -16.828 1 96.38 377 ASP A C 1
ATOM 2889 O O . ASP A 1 377 ? 12.141 0.72 -16.75 1 96.38 377 ASP A O 1
ATOM 2893 N N . LEU A 1 378 ? 11.617 -1.247 -15.836 1 96.5 378 LEU A N 1
ATOM 2894 C CA . LEU A 1 378 ? 11.141 -0.672 -14.586 1 96.5 378 LEU A CA 1
ATOM 2895 C C . LEU A 1 378 ? 12.281 0.007 -13.836 1 96.5 378 LEU A C 1
ATOM 2897 O O . LEU A 1 378 ? 12.109 1.096 -13.281 1 96.5 378 LEU A O 1
ATOM 2901 N N . ILE A 1 379 ? 13.477 -0.669 -13.812 1 95.19 379 ILE A N 1
ATOM 2902 C CA . ILE A 1 379 ? 14.641 -0.136 -13.109 1 95.19 379 ILE A CA 1
ATOM 2903 C C . ILE A 1 379 ? 15.117 1.14 -13.805 1 95.19 379 ILE A C 1
ATOM 2905 O O . ILE A 1 379 ? 15.453 2.123 -13.141 1 95.19 379 ILE A O 1
ATOM 2909 N N . ALA A 1 380 ? 15.117 1.156 -15.102 1 91.56 380 ALA A N 1
ATOM 2910 C CA . ALA A 1 380 ? 15.547 2.318 -15.883 1 91.56 380 ALA A CA 1
ATOM 2911 C C . ALA A 1 380 ? 14.625 3.51 -15.641 1 91.56 380 ALA A C 1
ATOM 2913 O O . ALA A 1 380 ? 15.086 4.648 -15.539 1 91.56 380 ALA A O 1
ATOM 2914 N N . ASN A 1 381 ? 13.352 3.264 -15.617 1 87.12 381 ASN A N 1
ATOM 2915 C CA . ASN A 1 381 ? 12.383 4.328 -15.383 1 87.12 381 ASN A CA 1
ATOM 2916 C C . ASN A 1 381 ? 12.57 4.969 -14.016 1 87.12 381 ASN A C 1
ATOM 2918 O O . ASN A 1 381 ? 12.391 6.176 -13.852 1 87.12 381 ASN A O 1
ATOM 2922 N N . LYS A 1 382 ? 12.859 4.195 -13.039 1 80.62 382 LYS A N 1
ATOM 2923 C CA . LYS A 1 382 ? 13.156 4.73 -11.711 1 80.62 382 LYS A CA 1
ATOM 2924 C C . LYS A 1 382 ? 14.359 5.676 -11.758 1 80.62 382 LYS A C 1
ATOM 2926 O O . LYS A 1 382 ? 14.328 6.754 -11.164 1 80.62 382 LYS A O 1
ATOM 2931 N N . THR A 1 383 ? 15.352 5.285 -12.398 1 72.44 383 THR A N 1
ATOM 2932 C CA . THR A 1 383 ? 16.578 6.066 -12.492 1 72.44 383 THR A CA 1
ATOM 2933 C C . THR A 1 383 ? 16.312 7.398 -13.195 1 72.44 383 THR A C 1
ATOM 2935 O O . THR A 1 383 ? 16.844 8.438 -12.781 1 72.44 383 THR A O 1
ATOM 2938 N N . LEU A 1 384 ? 15.492 7.344 -14.172 1 68.62 384 LEU A N 1
ATOM 2939 C CA . LEU A 1 384 ? 15.148 8.562 -14.891 1 68.62 384 LEU A CA 1
ATOM 2940 C C . LEU A 1 384 ? 14.375 9.523 -14 1 68.62 384 LEU A C 1
ATOM 2942 O O . LEU A 1 384 ? 14.586 10.734 -14.055 1 68.62 384 LEU A O 1
ATOM 2946 N N . ARG A 1 385 ? 13.602 8.969 -13.18 1 68.44 385 ARG A N 1
ATOM 2947 C CA . ARG A 1 385 ? 12.836 9.805 -12.258 1 68.44 385 ARG A CA 1
ATOM 2948 C C . ARG A 1 385 ? 13.742 10.453 -11.227 1 68.44 385 ARG A C 1
ATOM 2950 O O . ARG A 1 385 ? 13.539 11.617 -10.852 1 68.44 385 ARG A O 1
ATOM 2957 N N . LEU A 1 386 ? 14.734 9.75 -10.789 1 66.31 386 LEU A N 1
ATOM 2958 C CA . LEU A 1 386 ? 15.672 10.258 -9.797 1 66.31 386 LEU A CA 1
ATOM 2959 C C . LEU A 1 386 ? 16.594 11.312 -10.406 1 66.31 386 LEU A C 1
ATOM 2961 O O . LEU A 1 386 ? 16.938 12.297 -9.742 1 66.31 386 LEU A O 1
ATOM 2965 N N . LEU A 1 387 ? 17.016 11.062 -11.664 1 60.09 387 LEU A N 1
ATOM 2966 C CA . LEU A 1 387 ? 17.875 12.023 -12.359 1 60.09 387 LEU A CA 1
ATOM 2967 C C . LEU A 1 387 ? 17.109 13.305 -12.664 1 60.09 387 LEU A C 1
ATOM 2969 O O . LEU A 1 387 ? 17.688 14.398 -12.625 1 60.09 387 LEU A O 1
ATOM 2973 N N . GLY A 1 388 ? 15.938 13.133 -12.977 1 52.47 388 GLY A N 1
ATOM 2974 C CA . GLY A 1 388 ? 15.156 14.344 -13.148 1 52.47 388 GLY A CA 1
ATOM 2975 C C . GLY A 1 388 ? 15.008 15.141 -11.867 1 52.47 388 GLY A C 1
ATOM 2976 O O . GLY A 1 388 ? 14.906 16.375 -11.906 1 52.47 388 GLY A O 1
ATOM 2977 N N . ARG A 1 389 ? 15.133 14.5 -10.734 1 55.16 389 ARG A N 1
ATOM 2978 C CA . ARG A 1 389 ? 15.109 15.109 -9.406 1 55.16 389 ARG A CA 1
ATOM 2979 C C . ARG A 1 389 ? 16.375 15.93 -9.164 1 55.16 389 ARG A C 1
ATOM 2981 O O . ARG A 1 389 ? 16.312 17 -8.547 1 55.16 389 ARG A O 1
ATOM 2988 N N . SER A 1 390 ? 17.578 15.367 -9.43 1 50.59 390 SER A N 1
ATOM 2989 C CA . SER A 1 390 ? 18.859 16.016 -9.188 1 50.59 390 SER A CA 1
ATOM 2990 C C . SER A 1 390 ? 19.062 17.203 -10.125 1 50.59 390 SER A C 1
ATOM 2992 O O . SER A 1 390 ? 19.703 18.188 -9.758 1 50.59 390 SER A O 1
ATOM 2994 N N . GLY A 1 391 ? 18.609 17.172 -11.258 1 46.09 391 GLY A N 1
ATOM 2995 C CA . GLY A 1 391 ? 18.797 18.297 -12.148 1 46.09 391 GLY A CA 1
ATOM 2996 C C . GLY A 1 391 ? 18.016 19.531 -11.727 1 46.09 391 GLY A C 1
ATOM 2997 O O . GLY A 1 391 ? 18.344 20.641 -12.117 1 46.09 391 GLY A O 1
ATOM 2998 N N . SER A 1 392 ? 16.953 19.406 -11.148 1 41.28 392 SER A N 1
ATOM 2999 C CA . SER A 1 392 ? 16.234 20.609 -10.75 1 41.28 392 SER A CA 1
ATOM 3000 C C . SER A 1 392 ? 16.859 21.25 -9.508 1 41.28 392 SER A C 1
ATOM 3002 O O . SER A 1 392 ? 16.5 22.359 -9.125 1 41.28 392 SER A O 1
ATOM 3004 N N . GLN A 1 393 ? 17.734 20.656 -8.781 1 37.62 393 GLN A N 1
ATOM 3005 C CA . GLN A 1 393 ? 18.469 21.312 -7.711 1 37.62 393 GLN A CA 1
ATOM 3006 C C . GLN A 1 393 ? 19.625 22.125 -8.266 1 37.62 393 GLN A C 1
ATOM 3008 O O . GLN A 1 393 ? 20.25 22.906 -7.531 1 37.62 393 GLN A O 1
ATOM 3013 N N . GLY A 1 394 ? 20.203 21.906 -9.43 1 30.98 394 GLY A N 1
ATOM 3014 C CA . GLY A 1 394 ? 21.328 22.688 -9.898 1 30.98 394 GLY A CA 1
ATOM 3015 C C . GLY A 1 394 ? 20.922 24.047 -10.438 1 30.98 394 GLY A C 1
ATOM 3016 O O . GLY A 1 394 ? 21.766 24.812 -10.906 1 30.98 394 GLY A O 1
ATOM 3017 N N . VAL A 1 395 ? 19.625 24.297 -10.734 1 26.56 395 VAL A N 1
ATOM 3018 C CA . VAL A 1 395 ? 19.531 25.734 -11.016 1 26.56 395 VAL A CA 1
ATOM 3019 C C . VAL A 1 395 ? 19.156 26.484 -9.734 1 26.56 395 VAL A C 1
ATOM 3021 O O . VAL A 1 395 ? 18.359 26 -8.93 1 26.56 395 VAL A O 1
ATOM 3024 N N . MET B 1 1 ? -63.281 15.375 2.824 1 28.48 1 MET B N 1
ATOM 3025 C CA . MET B 1 1 ? -62.594 14.477 1.902 1 28.48 1 MET B CA 1
ATOM 3026 C C . MET B 1 1 ? -61.094 14.711 1.95 1 28.48 1 MET B C 1
ATOM 3028 O O . MET B 1 1 ? -60.562 15.625 1.304 1 28.48 1 MET B O 1
ATOM 3032 N N . LEU B 1 2 ? -60.406 14.711 3.086 1 30.94 2 LEU B N 1
ATOM 3033 C CA . LEU B 1 2 ? -59.094 15.164 3.545 1 30.94 2 LEU B CA 1
ATOM 3034 C C . LEU B 1 2 ? -58 14.344 2.891 1 30.94 2 LEU B C 1
ATOM 3036 O O . LEU B 1 2 ? -57.969 13.117 3.012 1 30.94 2 LEU B O 1
ATOM 3040 N N . PHE B 1 3 ? -57.5 14.773 1.616 1 29.97 3 PHE B N 1
ATOM 3041 C CA . PHE B 1 3 ? -56.469 14.133 0.808 1 29.97 3 PHE B CA 1
ATOM 3042 C C . PHE B 1 3 ? -55.25 13.797 1.654 1 29.97 3 PHE B C 1
ATOM 3044 O O . PHE B 1 3 ? -54.656 14.688 2.275 1 29.97 3 PHE B O 1
ATOM 3051 N N . HIS B 1 4 ? -55.156 12.609 2.309 1 32.25 4 HIS B N 1
ATOM 3052 C CA . HIS B 1 4 ? -54 12.008 2.943 1 32.25 4 HIS B CA 1
ATOM 3053 C C . HIS B 1 4 ? -52.781 12.023 2.014 1 32.25 4 HIS B C 1
ATOM 3055 O O . HIS B 1 4 ? -52.75 11.312 1.01 1 32.25 4 HIS B O 1
ATOM 3061 N N . GLN B 1 5 ? -52.219 13.211 1.8 1 31.66 5 GLN B N 1
ATOM 3062 C CA . GLN B 1 5 ? -51 13.297 0.976 1 31.66 5 GLN B CA 1
ATOM 3063 C C . GLN B 1 5 ? -50.031 12.188 1.322 1 31.66 5 GLN B C 1
ATOM 3065 O O . GLN B 1 5 ? -49.656 12.008 2.49 1 31.66 5 GLN B O 1
ATOM 3070 N N . ALA B 1 6 ? -49.875 11.047 0.551 1 32.06 6 ALA B N 1
ATOM 3071 C CA . ALA B 1 6 ? -49 9.898 0.488 1 32.06 6 ALA B CA 1
ATOM 3072 C C . ALA B 1 6 ? -47.531 10.32 0.695 1 32.06 6 ALA B C 1
ATOM 3074 O O . ALA B 1 6 ? -47.031 11.156 -0.045 1 32.06 6 ALA B O 1
ATOM 3075 N N . ALA B 1 7 ? -46.969 10.273 1.903 1 35.53 7 ALA B N 1
ATOM 3076 C CA . ALA B 1 7 ? -45.594 10.469 2.373 1 35.53 7 ALA B CA 1
ATOM 3077 C C . ALA B 1 7 ? -44.594 9.742 1.476 1 35.53 7 ALA B C 1
ATOM 3079 O O . ALA B 1 7 ? -44.406 8.531 1.606 1 35.53 7 ALA B O 1
ATOM 3080 N N . THR B 1 8 ? -44.719 9.727 0.135 1 37.28 8 THR B N 1
ATOM 3081 C CA . THR B 1 8 ? -43.75 9.055 -0.741 1 37.28 8 THR B CA 1
ATOM 3082 C C . THR B 1 8 ? -42.312 9.359 -0.313 1 37.28 8 THR B C 1
ATOM 3084 O O . THR B 1 8 ? -41.781 10.406 -0.659 1 37.28 8 THR B O 1
ATOM 3087 N N . GLY B 1 9 ? -41.969 9.258 0.941 1 36.59 9 GLY B N 1
ATOM 3088 C CA . GLY B 1 9 ? -40.656 9.516 1.54 1 36.59 9 GLY B CA 1
ATOM 3089 C C . GLY B 1 9 ? -39.531 8.875 0.786 1 36.59 9 GLY B C 1
ATOM 3090 O O . GLY B 1 9 ? -39.531 7.664 0.545 1 36.59 9 GLY B O 1
ATOM 3091 N N . ALA B 1 10 ? -39.031 9.438 -0.141 1 38.72 10 ALA B N 1
ATOM 3092 C CA . ALA B 1 10 ? -37.812 8.922 -0.793 1 38.72 10 ALA B CA 1
ATOM 3093 C C . ALA B 1 10 ? -36.938 8.188 0.204 1 38.72 10 ALA B C 1
ATOM 3095 O O . ALA B 1 10 ? -36.75 8.641 1.34 1 38.72 10 ALA B O 1
ATOM 3096 N N . PRO B 1 11 ? -36.656 6.965 0.164 1 40.09 11 PRO B N 1
ATOM 3097 C CA . PRO B 1 11 ? -35.844 6.246 1.135 1 40.09 11 PRO B CA 1
ATOM 3098 C C . PRO B 1 11 ? -34.594 7.043 1.565 1 40.09 11 PRO B C 1
ATOM 3100 O O . PRO B 1 11 ? -33.938 7.672 0.73 1 40.09 11 PRO B O 1
ATOM 3103 N N . VAL B 1 12 ? -34.469 7.742 2.57 1 43.59 12 VAL B N 1
ATOM 3104 C CA . VAL B 1 12 ? -33.375 8.508 3.172 1 43.59 12 VAL B CA 1
ATOM 3105 C C . VAL B 1 12 ? -32.062 7.742 3.035 1 43.59 12 VAL B C 1
ATOM 3107 O O . VAL B 1 12 ? -31.891 6.668 3.621 1 43.59 12 VAL B O 1
ATOM 3110 N N . LEU B 1 13 ? -31.375 7.598 1.909 1 54.16 13 LEU B N 1
ATOM 3111 C CA . LEU B 1 13 ? -30.094 6.945 1.636 1 54.16 13 LEU B CA 1
ATOM 3112 C C . LEU B 1 13 ? -29.109 7.188 2.771 1 54.16 13 LEU B C 1
ATOM 3114 O O . LEU B 1 13 ? -28.984 8.312 3.266 1 54.16 13 LEU B O 1
ATOM 3118 N N . SER B 1 14 ? -28.844 6.211 3.588 1 68.25 14 SER B N 1
ATOM 3119 C CA . SER B 1 14 ? -27.891 6.281 4.688 1 68.25 14 SER B CA 1
ATOM 3120 C C . SER B 1 14 ? -26.641 7.074 4.289 1 68.25 14 SER B C 1
ATOM 3122 O O . SER B 1 14 ? -26.172 6.969 3.158 1 68.25 14 SER B O 1
ATOM 3124 N N . PRO B 1 15 ? -26.328 8.078 5.086 1 87.94 15 PRO B N 1
ATOM 3125 C CA . PRO B 1 15 ? -25.156 8.883 4.766 1 87.94 15 PRO B CA 1
ATOM 3126 C C . PRO B 1 15 ? -23.891 8.031 4.582 1 87.94 15 PRO B C 1
ATOM 3128 O O . PRO B 1 15 ? -23.766 6.973 5.199 1 87.94 15 PRO B O 1
ATOM 3131 N N . TYR B 1 16 ? -23.156 8.43 3.602 1 95.88 16 TYR B N 1
ATOM 3132 C CA . TYR B 1 16 ? -21.875 7.758 3.391 1 95.88 16 TYR B CA 1
ATOM 3133 C C . TYR B 1 16 ? -21.031 7.789 4.656 1 95.88 16 TYR B C 1
ATOM 3135 O O . TYR B 1 16 ? -21.016 8.789 5.379 1 95.88 16 TYR B O 1
ATOM 3143 N N . ARG B 1 17 ? -20.312 6.754 4.953 1 97.5 17 ARG B N 1
ATOM 3144 C CA . ARG B 1 17 ? -19.422 6.648 6.105 1 97.5 17 ARG B CA 1
ATOM 3145 C C . ARG B 1 17 ? -18 7.023 5.727 1 97.5 17 ARG B C 1
ATOM 3147 O O . ARG B 1 17 ? -17.391 6.375 4.875 1 97.5 17 ARG B O 1
ATOM 3154 N N . VAL B 1 18 ? -17.469 8.031 6.32 1 98.25 18 VAL B N 1
ATOM 3155 C CA . VAL B 1 18 ? -16.109 8.508 6.09 1 98.25 18 VAL B CA 1
ATOM 3156 C C . VAL B 1 18 ? -15.273 8.336 7.359 1 98.25 18 VAL B C 1
ATOM 3158 O O . VAL B 1 18 ? -15.672 8.805 8.438 1 98.25 18 VAL B O 1
ATOM 3161 N N . VAL B 1 19 ? -14.141 7.684 7.266 1 97.88 19 VAL B N 1
ATOM 3162 C CA . VAL B 1 19 ? -13.312 7.438 8.445 1 97.88 19 VAL B CA 1
ATOM 3163 C C . VAL B 1 19 ? -11.977 8.156 8.297 1 97.88 19 VAL B C 1
ATOM 3165 O O . VAL B 1 19 ? -11.234 7.906 7.34 1 97.88 19 VAL B O 1
ATOM 3168 N N . LEU B 1 20 ? -11.688 9.031 9.203 1 97.69 20 LEU B N 1
ATOM 3169 C CA . LEU B 1 20 ? -10.391 9.695 9.297 1 97.69 20 LEU B CA 1
ATOM 3170 C C . LEU B 1 20 ? -9.461 8.938 10.242 1 97.69 20 LEU B C 1
ATOM 3172 O O . LEU B 1 20 ? -9.914 8.312 11.203 1 97.69 20 LEU B O 1
ATOM 3176 N N . ILE B 1 21 ? -8.148 9.016 9.883 1 93.56 21 ILE B N 1
ATOM 3177 C CA . ILE B 1 21 ? -7.164 8.336 10.719 1 93.56 21 ILE B CA 1
ATOM 3178 C C . ILE B 1 21 ? -6.098 9.328 11.18 1 93.56 21 ILE B C 1
ATOM 3180 O O . ILE B 1 21 ? -5.391 9.914 10.359 1 93.56 21 ILE B O 1
ATOM 3184 N N . HIS B 1 22 ? -5.934 9.508 12.43 1 90 22 HIS B N 1
ATOM 3185 C CA . HIS B 1 22 ? -4.832 10.242 13.039 1 90 22 HIS B CA 1
ATOM 3186 C C . HIS B 1 22 ? -4.613 9.805 14.484 1 90 22 HIS B C 1
ATOM 3188 O O . HIS B 1 22 ? -5.137 10.43 15.414 1 90 22 HIS B O 1
ATOM 3194 N N . PRO B 1 23 ? -3.816 8.906 14.695 1 78.81 23 PRO B N 1
ATOM 3195 C CA . PRO B 1 23 ? -3.701 8.273 16.016 1 78.81 23 PRO B CA 1
ATOM 3196 C C . PRO B 1 23 ? -3.127 9.219 17.078 1 78.81 23 PRO B C 1
ATOM 3198 O O . PRO B 1 23 ? -3.117 8.883 18.266 1 78.81 23 PRO B O 1
ATOM 3201 N N . SER B 1 24 ? -2.703 10.391 16.719 1 78.44 24 SER B N 1
ATOM 3202 C CA . SER B 1 24 ? -2.217 11.336 17.719 1 78.44 24 SER B CA 1
ATOM 3203 C C . SER B 1 24 ? -3.258 12.414 18.016 1 78.44 24 SER B C 1
ATOM 3205 O O . SER B 1 24 ? -3.062 13.242 18.906 1 78.44 24 SER B O 1
ATOM 3207 N N . ALA B 1 25 ? -4.266 12.43 17.266 1 82.75 25 ALA B N 1
ATOM 3208 C CA . ALA B 1 25 ? -5.328 13.391 17.547 1 82.75 25 ALA B CA 1
ATOM 3209 C C . ALA B 1 25 ? -5.934 13.164 18.922 1 82.75 25 ALA B C 1
ATOM 3211 O O . ALA B 1 25 ? -6.191 12.023 19.328 1 82.75 25 ALA B O 1
ATOM 3212 N N . GLY B 1 26 ? -6.07 14.234 19.641 1 77.31 26 GLY B N 1
ATOM 3213 C CA . GLY B 1 26 ? -6.625 14.156 20.969 1 77.31 26 GLY B CA 1
ATOM 3214 C C . GLY B 1 26 ? -5.562 14.039 22.047 1 77.31 26 GLY B C 1
ATOM 3215 O O . GLY B 1 26 ? -5.84 14.266 23.234 1 77.31 26 GLY B O 1
ATOM 3216 N N . VAL B 1 27 ? -4.414 13.523 21.641 1 71.38 27 VAL B N 1
ATOM 3217 C CA . VAL B 1 27 ? -3.316 13.406 22.594 1 71.38 27 VAL B CA 1
ATOM 3218 C C . VAL B 1 27 ? -2.492 14.688 22.594 1 71.38 27 VAL B C 1
ATOM 3220 O O . VAL B 1 27 ? -2.301 15.312 23.641 1 71.38 27 VAL B O 1
ATOM 3223 N N . ASN B 1 28 ? -1.979 14.828 21.344 1 62.59 28 ASN B N 1
ATOM 3224 C CA . ASN B 1 28 ? -1.266 16.078 21.094 1 62.59 28 ASN B CA 1
ATOM 3225 C C . ASN B 1 28 ? -2.119 17.062 20.297 1 62.59 28 ASN B C 1
ATOM 3227 O O . ASN B 1 28 ? -2.633 16.734 19.234 1 62.59 28 ASN B O 1
ATOM 3231 N N . LEU B 1 29 ? -2.373 18.156 20.906 1 57.25 29 LEU B N 1
ATOM 3232 C CA . LEU B 1 29 ? -3.264 19.078 20.203 1 57.25 29 LEU B CA 1
ATOM 3233 C C . LEU B 1 29 ? -2.479 20.234 19.594 1 57.25 29 LEU B C 1
ATOM 3235 O O . LEU B 1 29 ? -3.053 21.281 19.25 1 57.25 29 LEU B O 1
ATOM 3239 N N . SER B 1 30 ? -1.268 20 19.406 1 61.97 30 SER B N 1
ATOM 3240 C CA . SER B 1 30 ? -0.502 21.156 18.969 1 61.97 30 SER B CA 1
ATOM 3241 C C . SER B 1 30 ? -0.042 21 17.516 1 61.97 30 SER B C 1
ATOM 3243 O O . SER B 1 30 ? 0.406 21.969 16.891 1 61.97 30 SER B O 1
ATOM 3245 N N . GLY B 1 31 ? -0.266 19.906 16.953 1 80.06 31 GLY B N 1
ATOM 3246 C CA . GLY B 1 31 ? 0.198 19.75 15.594 1 80.06 31 GLY B CA 1
ATOM 3247 C C . GLY B 1 31 ? -0.847 20.141 14.562 1 80.06 31 GLY B C 1
ATOM 3248 O O . GLY B 1 31 ? -2.047 20.031 14.82 1 80.06 31 GLY B O 1
ATOM 3249 N N . GLY B 1 32 ? -0.385 20.703 13.484 1 86.12 32 GLY B N 1
ATOM 3250 C CA . GLY B 1 32 ? -1.261 21.141 12.406 1 86.12 32 GLY B CA 1
ATOM 3251 C C . GLY B 1 32 ? -2.129 20.031 11.844 1 86.12 32 GLY B C 1
ATOM 3252 O O . GLY B 1 32 ? -3.322 20.234 11.609 1 86.12 32 GLY B O 1
ATOM 3253 N N . ALA B 1 33 ? -1.562 18.891 11.711 1 89.12 33 ALA B N 1
ATOM 3254 C CA . ALA B 1 33 ? -2.309 17.766 11.141 1 89.12 33 ALA B CA 1
ATOM 3255 C C . ALA B 1 33 ? -3.355 17.25 12.117 1 89.12 33 ALA B C 1
ATOM 3257 O O . ALA B 1 33 ? -4.43 16.812 11.703 1 89.12 33 ALA B O 1
ATOM 3258 N N . GLU B 1 34 ? -3.049 17.312 13.383 1 88.75 34 GLU B N 1
ATOM 3259 C CA . GLU B 1 34 ? -4.012 16.906 14.406 1 88.75 34 GLU B CA 1
ATOM 3260 C C . GLU B 1 34 ? -5.223 17.844 14.422 1 88.75 34 GLU B C 1
ATOM 3262 O O . GLU B 1 34 ? -6.363 17.375 14.406 1 88.75 34 GLU B O 1
ATOM 3267 N N . VAL B 1 35 ? -4.941 19.109 14.445 1 90.12 35 VAL B N 1
ATOM 3268 C CA . VAL B 1 35 ? -6.004 20.109 14.453 1 90.12 35 VAL B CA 1
ATOM 3269 C C . VAL B 1 35 ? -6.844 19.984 13.188 1 90.12 35 VAL B C 1
ATOM 3271 O O . VAL B 1 35 ? -8.078 20 13.242 1 90.12 35 VAL B O 1
ATOM 3274 N N . PHE B 1 36 ? -6.168 19.797 12.109 1 94.44 36 PHE B N 1
ATOM 3275 C CA . PHE B 1 36 ? -6.848 19.594 10.836 1 94.44 36 PHE B CA 1
ATOM 3276 C C . PHE B 1 36 ? -7.812 18.422 10.914 1 94.44 36 PHE B C 1
ATOM 3278 O O . PHE B 1 36 ? -8.969 18.531 10.516 1 94.44 36 PHE B O 1
ATOM 3285 N N . SER B 1 37 ? -7.32 17.328 11.398 1 94.62 37 SER B N 1
ATOM 3286 C CA . SER B 1 37 ? -8.125 16.109 11.461 1 94.62 37 SER B CA 1
ATOM 3287 C C . SER B 1 37 ? -9.367 16.312 12.32 1 94.62 37 SER B C 1
ATOM 3289 O O . SER B 1 37 ? -10.453 15.859 11.961 1 94.62 37 SER B O 1
ATOM 3291 N N . ILE B 1 38 ? -9.203 16.969 13.391 1 93.31 38 ILE B N 1
ATOM 3292 C CA . ILE B 1 38 ? -10.305 17.188 14.312 1 93.31 38 ILE B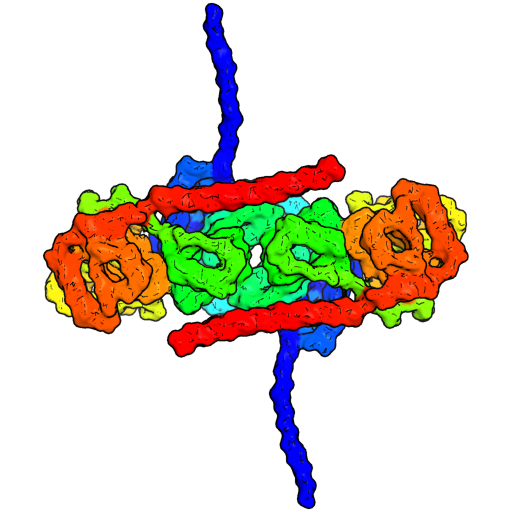 CA 1
ATOM 3293 C C . ILE B 1 38 ? -11.32 18.141 13.68 1 93.31 38 ILE B C 1
ATOM 3295 O O . ILE B 1 38 ? -12.523 17.875 13.688 1 93.31 38 ILE B O 1
ATOM 3299 N N . GLU B 1 39 ? -10.844 19.219 13.086 1 94.19 39 GLU B N 1
ATOM 3300 C CA . GLU B 1 39 ? -11.734 20.188 12.453 1 94.19 39 GLU B CA 1
ATOM 3301 C C . GLU B 1 39 ? -12.461 19.578 11.266 1 94.19 39 GLU B C 1
ATOM 3303 O O . GLU B 1 39 ? -13.656 19.828 11.062 1 94.19 39 GLU B O 1
ATOM 3308 N N . MET B 1 40 ? -11.734 18.812 10.531 1 96.25 40 MET B N 1
ATOM 3309 C CA . MET B 1 40 ? -12.344 18.141 9.383 1 96.25 40 MET B CA 1
ATOM 3310 C C . MET B 1 40 ? -13.422 17.156 9.828 1 96.25 40 MET B C 1
ATOM 3312 O O . MET B 1 40 ? -14.492 17.094 9.227 1 96.25 40 MET B O 1
ATOM 3316 N N . ALA B 1 41 ? -13.086 16.391 10.867 1 96.94 41 ALA B N 1
ATOM 3317 C CA . ALA B 1 41 ? -14.094 15.477 11.383 1 96.94 41 ALA B CA 1
ATOM 3318 C C . ALA B 1 41 ? -15.352 16.219 11.82 1 96.94 41 ALA B C 1
ATOM 3320 O O . ALA B 1 41 ? -16.469 15.805 11.492 1 96.94 41 ALA B O 1
ATOM 3321 N N . ARG B 1 42 ? -15.203 17.297 12.461 1 95.81 42 ARG B N 1
ATOM 3322 C CA . ARG B 1 42 ? -16.328 18.094 12.945 1 95.81 42 ARG B CA 1
ATOM 3323 C C . ARG B 1 42 ? -17.141 18.641 11.789 1 95.81 42 ARG B C 1
ATOM 3325 O O . ARG B 1 42 ? -18.359 18.453 11.742 1 95.81 42 ARG B O 1
ATOM 3332 N N . GLN B 1 43 ? -16.5 19.266 10.828 1 96.38 43 GLN B N 1
ATOM 3333 C CA . GLN B 1 43 ? -17.172 19.922 9.711 1 96.38 43 GLN B CA 1
ATOM 3334 C C . GLN B 1 43 ? -17.844 18.906 8.805 1 96.38 43 GLN B C 1
ATOM 3336 O O . GLN B 1 43 ? -18.984 19.109 8.367 1 96.38 43 GLN B O 1
ATOM 3341 N N . LEU B 1 44 ? -17.172 17.844 8.57 1 97.38 44 LEU B N 1
ATOM 3342 C CA . LEU B 1 44 ? -17.672 16.844 7.621 1 97.38 44 LEU B CA 1
ATOM 3343 C C . LEU B 1 44 ? -18.812 16.031 8.234 1 97.38 44 LEU B C 1
ATOM 3345 O O . LEU B 1 44 ? -19.578 15.398 7.508 1 97.38 44 LEU B O 1
ATOM 3349 N N . SER B 1 45 ? -18.938 16.047 9.547 1 96.75 45 SER B N 1
ATOM 3350 C CA . SER B 1 45 ? -20 15.32 10.227 1 96.75 45 SER B CA 1
ATOM 3351 C C . SER B 1 45 ? -21.375 15.875 9.859 1 96.75 45 SER B C 1
ATOM 3353 O O . SER B 1 45 ? -22.391 15.203 10.055 1 96.75 45 SER B O 1
ATOM 3355 N N . GLU B 1 46 ? -21.422 17.062 9.344 1 94.56 46 GLU B N 1
ATOM 3356 C CA . GLU B 1 46 ? -22.672 17.656 8.883 1 94.56 46 GLU B CA 1
ATOM 3357 C C . GLU B 1 46 ? -23.125 17.016 7.57 1 94.56 46 GLU B C 1
ATOM 3359 O O . GLU B 1 46 ? -24.281 17.188 7.168 1 94.56 46 GLU B O 1
ATOM 3364 N N . HIS B 1 47 ? -22.281 16.297 6.953 1 95.44 47 HIS B N 1
ATOM 3365 C CA . HIS B 1 47 ? -22.562 15.828 5.605 1 95.44 47 HIS B CA 1
ATOM 3366 C C . HIS B 1 47 ? -22.484 14.305 5.527 1 95.44 47 HIS B C 1
ATOM 3368 O O . HIS B 1 47 ? -23.062 13.688 4.629 1 95.44 47 HIS B O 1
ATOM 3374 N N . PHE B 1 48 ? -21.672 13.695 6.43 1 97.5 48 PHE B N 1
ATOM 3375 C CA . PHE B 1 48 ? -21.391 12.266 6.402 1 97.5 48 PHE B CA 1
ATOM 3376 C C . PHE B 1 48 ? -21.531 11.664 7.793 1 97.5 48 PHE B C 1
ATOM 3378 O O . PHE B 1 48 ? -21.625 12.391 8.789 1 97.5 48 PHE B O 1
ATOM 3385 N N . GLU B 1 49 ? -21.672 10.344 7.852 1 97.56 49 GLU B N 1
ATOM 3386 C CA . GLU B 1 49 ? -21.328 9.625 9.078 1 97.56 49 GLU B CA 1
ATOM 3387 C C . GLU B 1 49 ? -19.828 9.539 9.266 1 97.56 49 GLU B C 1
ATOM 3389 O O . GLU B 1 49 ? -19.141 8.773 8.578 1 97.56 49 GLU B O 1
ATOM 3394 N N . VAL B 1 50 ? -19.312 10.281 10.234 1 97.94 50 VAL B N 1
ATOM 3395 C CA . VAL B 1 50 ? -17.859 10.445 10.32 1 97.94 50 VAL B CA 1
ATOM 3396 C C . VAL B 1 50 ? -17.328 9.758 11.57 1 97.94 50 VAL B C 1
ATOM 3398 O O . VAL B 1 50 ? -17.938 9.852 12.641 1 97.94 50 VAL B O 1
ATOM 3401 N N . GLU B 1 51 ? -16.25 9.055 11.43 1 97.38 51 GLU B N 1
ATOM 3402 C CA . GLU B 1 51 ? -15.438 8.578 12.547 1 97.38 51 GLU B CA 1
ATOM 3403 C C . GLU B 1 51 ? -13.992 9.055 12.414 1 97.38 51 GLU B C 1
ATOM 3405 O O . GLU B 1 51 ? -13.43 9.062 11.32 1 97.38 51 GLU B O 1
ATOM 3410 N N . LEU B 1 52 ? -13.477 9.461 13.484 1 96.5 52 LEU B N 1
ATOM 3411 C CA . LEU B 1 52 ? -12.055 9.773 13.586 1 96.5 52 LEU B CA 1
ATOM 3412 C C . LEU B 1 52 ? -11.344 8.773 14.484 1 96.5 52 LEU B C 1
ATOM 3414 O O . LEU B 1 52 ? -11.555 8.773 15.703 1 96.5 52 LEU B O 1
ATOM 3418 N N . LEU B 1 53 ? -10.57 7.918 13.891 1 93.12 53 LEU B N 1
ATOM 3419 C CA . LEU B 1 53 ? -9.719 7.043 14.688 1 93.12 53 LEU B CA 1
ATOM 3420 C C . LEU B 1 53 ? -8.555 7.824 15.297 1 93.12 53 LEU B C 1
ATOM 3422 O O . LEU B 1 53 ? -7.613 8.195 14.594 1 93.12 53 LEU B O 1
ATOM 3426 N N . SER B 1 54 ? -8.68 8.086 16.578 1 89.56 54 SER B N 1
ATOM 3427 C CA . SER B 1 54 ? -7.789 9.016 17.266 1 89.56 54 SER B CA 1
ATOM 3428 C C . SER B 1 54 ? -7.027 8.328 18.391 1 89.56 54 SER B C 1
ATOM 3430 O O . SER B 1 54 ? -7.25 7.148 18.672 1 89.56 54 SER B O 1
ATOM 3432 N N . GLY B 1 55 ? -6.055 9.078 18.859 1 82 55 GLY B N 1
ATOM 3433 C CA . GLY B 1 55 ? -5.32 8.57 20 1 82 55 GLY B CA 1
ATOM 3434 C C . GLY B 1 55 ? -6.086 8.711 21.312 1 82 55 GLY B C 1
ATOM 3435 O O . GLY B 1 55 ? -5.922 7.898 22.219 1 82 55 GLY B O 1
ATOM 3436 N N . ALA B 1 56 ? -6.793 9.781 21.469 1 83.62 56 ALA B N 1
ATOM 3437 C CA . ALA B 1 56 ? -7.645 10.062 22.609 1 83.62 56 ALA B CA 1
ATOM 3438 C C . ALA B 1 56 ? -8.945 10.727 22.188 1 83.62 56 ALA B C 1
ATOM 3440 O O . ALA B 1 56 ? -9.109 11.086 21.016 1 83.62 56 ALA B O 1
ATOM 3441 N N . ASP B 1 57 ? -9.852 10.828 23.125 1 88.94 57 ASP B N 1
ATOM 3442 C CA . ASP B 1 57 ? -11.133 11.453 22.828 1 88.94 57 ASP B CA 1
ATOM 3443 C C . ASP B 1 57 ? -10.961 12.922 22.453 1 88.94 57 ASP B C 1
ATOM 3445 O O . ASP B 1 57 ? -10.3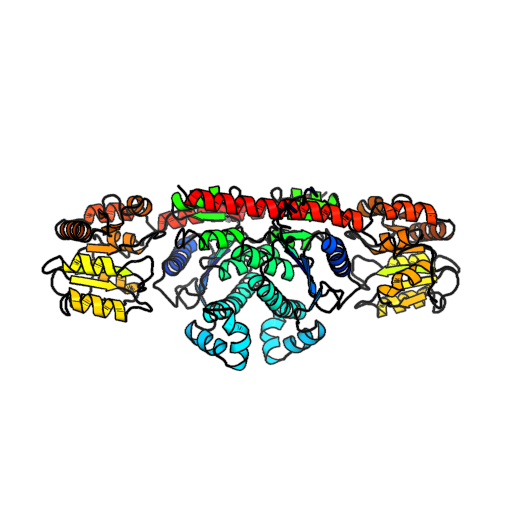12 13.68 23.172 1 88.94 57 ASP B O 1
ATOM 3449 N N . CYS B 1 58 ? -11.539 13.297 21.344 1 88.94 58 CYS B N 1
ATOM 3450 C CA . CYS B 1 58 ? -11.398 14.68 20.906 1 88.94 58 CYS B CA 1
ATOM 3451 C C . CYS B 1 58 ? -12.68 15.164 20.234 1 88.94 58 CYS B C 1
ATOM 3453 O O . CYS B 1 58 ? -12.641 16.094 19.422 1 88.94 58 CYS B O 1
ATOM 3455 N N . GLY B 1 59 ? -13.812 14.539 20.5 1 91.44 59 GLY B N 1
ATOM 3456 C CA . GLY B 1 59 ? -15.109 14.93 19.984 1 91.44 59 GLY B CA 1
ATOM 3457 C C . GLY B 1 59 ? -16.062 13.758 19.844 1 91.44 59 GLY B C 1
ATOM 3458 O O . GLY B 1 59 ? -15.68 12.602 20.031 1 91.44 59 GLY B O 1
ATOM 3459 N N . PRO B 1 60 ? -17.281 14.039 19.516 1 93.81 60 PRO B N 1
ATOM 3460 C CA . PRO B 1 60 ? -18.297 12.984 19.453 1 93.81 60 PRO B CA 1
ATOM 3461 C C . PRO B 1 60 ? -18.031 11.969 18.344 1 93.81 60 PRO B C 1
ATOM 3463 O O . PRO B 1 60 ? -18.516 10.836 18.406 1 93.81 60 PRO B O 1
ATOM 3466 N N . TRP B 1 61 ? -17.281 12.32 17.406 1 93.88 61 TRP B N 1
ATOM 3467 C CA . TRP B 1 61 ? -16.969 11.461 16.281 1 93.88 61 TRP B CA 1
ATOM 3468 C C . TRP B 1 61 ? -15.688 10.664 16.531 1 93.88 61 TRP B C 1
ATOM 3470 O O . TRP B 1 61 ? -15.266 9.875 15.68 1 93.88 61 TRP B O 1
ATOM 3480 N N . SER B 1 62 ? -14.992 10.875 17.625 1 94 62 SER B N 1
ATOM 3481 C CA . SER B 1 62 ? -13.695 10.258 17.859 1 94 62 SER B CA 1
ATOM 3482 C C . SER B 1 62 ? -13.852 8.828 18.359 1 94 62 SER B C 1
ATOM 3484 O O . SER B 1 62 ? -14.75 8.539 19.156 1 94 62 SER B O 1
ATOM 3486 N N . ILE B 1 63 ? -13.062 7.938 17.859 1 92.5 63 ILE B N 1
ATOM 3487 C CA . ILE B 1 63 ? -12.906 6.566 18.328 1 92.5 63 ILE B CA 1
ATOM 3488 C C . ILE B 1 63 ? -11.453 6.32 18.734 1 92.5 63 ILE B C 1
ATOM 3490 O O . ILE B 1 63 ? -10.602 6.047 17.891 1 92.5 63 ILE B O 1
ATOM 3494 N N . PRO B 1 64 ? -11.234 6.438 20.047 1 87.25 64 PRO B N 1
ATOM 3495 C CA . PRO B 1 64 ? -9.859 6.168 20.469 1 87.25 64 PRO B CA 1
ATOM 3496 C C . PRO B 1 64 ? -9.43 4.73 20.203 1 87.25 64 PRO B C 1
ATOM 3498 O O . PRO B 1 64 ? -10.117 3.789 20.609 1 87.25 64 PRO B O 1
ATOM 3501 N N . THR B 1 65 ? -8.648 4.32 19.25 1 72.62 65 THR B N 1
ATOM 3502 C CA . THR B 1 65 ? -8.234 2.977 18.859 1 72.62 65 THR B CA 1
ATOM 3503 C C . THR B 1 65 ? -7.102 2.479 19.75 1 72.62 65 THR B C 1
ATOM 3505 O O . THR B 1 65 ? -6.742 1.3 19.719 1 72.62 65 THR B O 1
ATOM 3508 N N . GLY B 1 66 ? -6.836 2.912 20.891 1 56.81 66 GLY B N 1
ATOM 3509 C CA . GLY B 1 66 ? -5.852 2.35 21.797 1 56.81 66 GLY B CA 1
ATOM 3510 C C . GLY B 1 66 ? -4.484 2.172 21.156 1 56.81 66 GLY B C 1
ATOM 3511 O O . GLY B 1 66 ? -4.312 2.43 19.969 1 56.81 66 GLY B O 1
ATOM 3512 N N . GLY B 1 67 ? -3.221 2.375 21.688 1 52.34 67 GLY B N 1
ATOM 3513 C CA . GLY B 1 67 ? -1.833 2.15 21.312 1 52.34 67 GLY B CA 1
ATOM 3514 C C . GLY B 1 67 ? -0.849 2.709 22.328 1 52.34 67 GLY B C 1
ATOM 3515 O O . GLY B 1 67 ? -1.246 3.381 23.281 1 52.34 67 GLY B O 1
ATOM 3516 N N . ILE B 1 68 ? 0.206 1.91 22.422 1 43.34 68 ILE B N 1
ATOM 3517 C CA . ILE B 1 68 ? 1.195 2.334 23.406 1 43.34 68 ILE B CA 1
ATOM 3518 C C . ILE B 1 68 ? 1.525 3.811 23.203 1 43.34 68 ILE B C 1
ATOM 3520 O O . ILE B 1 68 ? 1.93 4.219 22.109 1 43.34 68 ILE B O 1
ATOM 3524 N N . PRO B 1 69 ? 0.996 4.613 24.109 1 42.75 69 PRO B N 1
ATOM 3525 C CA . PRO B 1 69 ? 1.424 6.016 24.062 1 42.75 69 PRO B CA 1
ATOM 3526 C C . PRO B 1 69 ? 2.879 6.172 23.625 1 42.75 69 PRO B C 1
ATOM 3528 O O . PRO B 1 69 ? 3.684 5.25 23.797 1 42.75 69 PRO B O 1
ATOM 3531 N N . ARG B 1 70 ? 3.227 7.176 22.812 1 41.69 70 ARG B N 1
ATOM 3532 C CA . ARG B 1 70 ? 4.609 7.422 22.422 1 41.69 70 ARG B CA 1
ATOM 3533 C C . ARG B 1 70 ? 5.566 7.102 23.578 1 41.69 70 ARG B C 1
ATOM 3535 O O . ARG B 1 70 ? 6.656 6.57 23.344 1 41.69 70 ARG B O 1
ATOM 3542 N N . THR B 1 71 ? 5.109 7.41 24.797 1 37.97 71 THR B N 1
ATOM 3543 C CA . THR B 1 71 ? 5.965 7.23 25.953 1 37.97 71 THR B CA 1
ATOM 3544 C C . THR B 1 71 ? 6.141 5.75 26.281 1 37.97 71 THR B C 1
ATOM 3546 O O . THR B 1 71 ? 7.234 5.309 26.641 1 37.97 71 THR B O 1
ATOM 3549 N N . ARG B 1 72 ? 5.168 5.055 26.156 1 40.44 72 ARG B N 1
ATOM 3550 C CA . ARG B 1 72 ? 5.297 3.668 26.594 1 40.44 72 ARG B CA 1
ATOM 3551 C C . ARG B 1 72 ? 5.918 2.807 25.5 1 40.44 72 ARG B C 1
ATOM 3553 O O . ARG B 1 72 ? 6.59 1.814 25.781 1 40.44 72 ARG B O 1
ATOM 3560 N N . ALA B 1 73 ? 5.617 3.125 24.391 1 40.62 73 ALA B N 1
ATOM 3561 C CA . ALA B 1 73 ? 6.301 2.455 23.281 1 40.62 73 ALA B CA 1
ATOM 3562 C C . ALA B 1 73 ? 7.812 2.617 23.406 1 40.62 73 ALA B C 1
ATOM 3564 O O . ALA B 1 73 ? 8.57 1.69 23.094 1 40.62 73 ALA B O 1
ATOM 3565 N N . ARG B 1 74 ? 8.156 3.754 23.891 1 41.06 74 ARG B N 1
ATOM 3566 C CA . ARG B 1 74 ? 9.555 3.947 24.25 1 41.06 74 ARG B CA 1
ATOM 3567 C C . ARG B 1 74 ? 10.016 2.9 25.266 1 41.06 74 ARG B C 1
ATOM 3569 O O . ARG B 1 74 ? 11.125 2.369 25.156 1 41.06 74 ARG B O 1
ATOM 3576 N N . GLU B 1 75 ? 9.203 2.637 26.203 1 41.28 75 GLU B N 1
ATOM 3577 C CA . GLU B 1 75 ? 9.594 1.679 27.234 1 41.28 75 GLU B CA 1
ATOM 3578 C C . GLU B 1 75 ? 9.648 0.26 26.672 1 41.28 75 GLU B C 1
ATOM 3580 O O . GLU B 1 75 ? 10.508 -0.533 27.062 1 41.28 75 GLU B O 1
ATOM 3585 N N . PHE B 1 76 ? 8.773 -0.137 25.969 1 38.72 76 PHE B N 1
ATOM 3586 C CA . PHE B 1 76 ? 8.758 -1.483 25.406 1 38.72 76 PHE B CA 1
ATOM 3587 C C . PHE B 1 76 ? 9.93 -1.686 24.453 1 38.72 76 PHE B C 1
ATOM 3589 O O . PHE B 1 76 ? 10.594 -2.725 24.484 1 38.72 76 PHE B O 1
ATOM 3596 N N . PHE B 1 77 ? 10.172 -0.829 23.609 1 41.31 77 PHE B N 1
ATOM 3597 C CA . PHE B 1 77 ? 11.281 -1.007 22.672 1 41.31 77 PHE B CA 1
ATOM 3598 C C . PHE B 1 77 ? 12.617 -0.771 23.359 1 41.31 77 PHE B C 1
ATOM 3600 O O . PHE B 1 77 ? 13.664 -1.156 22.844 1 41.31 77 PHE B O 1
ATOM 3607 N N . GLU B 1 78 ? 12.586 -0.136 24.484 1 41.78 78 GLU B N 1
ATOM 3608 C CA . GLU B 1 78 ? 13.773 -0.124 25.328 1 41.78 78 GLU B CA 1
ATOM 3609 C C . GLU B 1 78 ? 13.875 -1.408 26.156 1 41.78 78 GLU B C 1
ATOM 3611 O O . GLU B 1 78 ? 14.727 -1.515 27.047 1 41.78 78 GLU B O 1
ATOM 3616 N N . HIS B 1 79 ? 12.992 -2.244 25.938 1 39.06 79 HIS B N 1
ATOM 3617 C CA . HIS B 1 79 ? 13.234 -3.471 26.688 1 39.06 79 HIS B CA 1
ATOM 3618 C C . HIS B 1 79 ? 14.492 -4.18 26.188 1 39.06 79 HIS B C 1
ATOM 3620 O O . HIS B 1 79 ? 14.688 -4.328 24.984 1 39.06 79 HIS B O 1
ATOM 3626 N N . PRO B 1 80 ? 15.453 -4.508 26.969 1 38 80 PRO B N 1
ATOM 3627 C CA . PRO B 1 80 ? 16.781 -5.047 26.688 1 38 80 PRO B CA 1
ATOM 3628 C C . PRO B 1 80 ? 16.75 -6.227 25.719 1 38 80 PRO B C 1
ATOM 3630 O O . PRO B 1 80 ? 17.703 -6.441 24.969 1 38 80 PRO B O 1
ATOM 3633 N N . LYS B 1 81 ? 15.828 -7.176 25.922 1 39.47 81 LYS B N 1
ATOM 3634 C CA . LYS B 1 81 ? 15.898 -8.391 25.125 1 39.47 81 LYS B CA 1
ATOM 3635 C C . LYS B 1 81 ? 15.422 -8.133 23.688 1 39.47 81 LYS B C 1
ATOM 3637 O O . LYS B 1 81 ? 15.664 -8.945 22.797 1 39.47 81 LYS B O 1
ATOM 3642 N N . LEU B 1 82 ? 14.531 -7.195 23.531 1 39.66 82 LEU B N 1
ATOM 3643 C CA . LEU B 1 82 ? 14.047 -6.93 22.172 1 39.66 82 LEU B CA 1
ATOM 3644 C C . LEU B 1 82 ? 14.828 -5.789 21.531 1 39.66 82 LEU B C 1
ATOM 3646 O O . LEU B 1 82 ? 14.883 -5.68 20.312 1 39.66 82 LEU B O 1
ATOM 3650 N N . ALA B 1 83 ? 15.508 -4.945 22.359 1 41.16 83 ALA B N 1
ATOM 3651 C CA . ALA B 1 83 ? 16.266 -3.75 22.016 1 41.16 83 ALA B CA 1
ATOM 3652 C C . ALA B 1 83 ? 17.375 -4.074 21.016 1 41.16 83 ALA B C 1
ATOM 3654 O O . ALA B 1 83 ? 17.609 -3.326 20.062 1 41.16 83 ALA B O 1
ATOM 3655 N N . PRO B 1 84 ? 18.188 -5.113 21.359 1 39.47 84 PRO B N 1
ATOM 3656 C CA . PRO B 1 84 ? 19.281 -5.375 20.438 1 39.47 84 PRO B CA 1
ATOM 3657 C C . PRO B 1 84 ? 18.797 -5.707 19.016 1 39.47 84 PRO B C 1
ATOM 3659 O O . PRO B 1 84 ? 19.562 -5.57 18.062 1 39.47 84 PRO B O 1
ATOM 3662 N N . LEU B 1 85 ? 17.734 -6.262 18.891 1 37.88 85 LEU B N 1
ATOM 3663 C CA . LEU B 1 85 ? 17.281 -6.75 17.594 1 37.88 85 LEU B CA 1
ATOM 3664 C C . LEU B 1 85 ? 16.891 -5.594 16.672 1 37.88 85 LEU B C 1
ATOM 3666 O O . LEU B 1 85 ? 16.969 -5.711 15.453 1 37.88 85 LEU B O 1
ATOM 3670 N N . TRP B 1 86 ? 16.516 -4.41 17.344 1 37.56 86 TRP B N 1
ATOM 3671 C CA . TRP B 1 86 ? 16.078 -3.264 16.562 1 37.56 86 TRP B CA 1
ATOM 3672 C C . TRP B 1 86 ? 17.062 -2.105 16.703 1 37.56 86 TRP B C 1
ATOM 3674 O O . TRP B 1 86 ? 16.969 -1.118 15.961 1 37.56 86 TRP B O 1
ATOM 3684 N N . LYS B 1 87 ? 17.875 -1.998 17.719 1 41.88 87 LYS B N 1
ATOM 3685 C CA . LYS B 1 87 ? 18.781 -0.891 18.016 1 41.88 87 LYS B CA 1
ATOM 3686 C C . LYS B 1 87 ? 19.578 -0.471 16.781 1 41.88 87 LYS B C 1
ATOM 3688 O O . LYS B 1 87 ? 19.781 0.722 16.547 1 41.88 87 LYS B O 1
ATOM 3693 N N . PRO B 1 88 ? 20.328 -1.424 16.25 1 35.34 88 PRO B N 1
ATOM 3694 C CA . PRO B 1 88 ? 21.219 -0.871 15.227 1 35.34 88 PRO B CA 1
ATOM 3695 C C . PRO B 1 88 ? 20.469 -0.163 14.102 1 35.34 88 PRO B C 1
ATOM 3697 O O . PRO B 1 88 ? 21.047 0.643 13.375 1 35.34 88 PRO B O 1
ATOM 3700 N N . PHE B 1 89 ? 19.328 -0.499 13.766 1 35.03 89 PHE B N 1
ATOM 3701 C CA . PHE B 1 89 ? 18.734 -0.114 12.492 1 35.03 89 PHE B CA 1
ATOM 3702 C C . PHE B 1 89 ? 17.75 1.04 12.68 1 35.03 89 PHE B C 1
ATOM 3704 O O . PHE B 1 89 ? 17.359 1.684 11.711 1 35.03 89 PHE B O 1
ATOM 3711 N N . ILE B 1 90 ? 17.031 1.072 13.844 1 36.97 90 ILE B N 1
ATOM 3712 C CA . ILE B 1 90 ? 16.016 2.121 13.992 1 36.97 90 ILE B CA 1
ATOM 3713 C C . ILE B 1 90 ? 16.594 3.27 14.82 1 36.97 90 ILE B C 1
ATOM 3715 O O . ILE B 1 90 ? 16.938 3.092 15.992 1 36.97 90 ILE B O 1
ATOM 3719 N N . ASP B 1 91 ? 17.219 4.137 14.297 1 35.47 91 ASP B N 1
ATOM 3720 C CA . ASP B 1 91 ? 17.562 5.285 15.125 1 35.47 91 ASP B CA 1
ATOM 3721 C C . ASP B 1 91 ? 16.391 5.699 16.016 1 35.47 91 ASP B C 1
ATOM 3723 O O . ASP B 1 91 ? 16.594 6.273 17.094 1 35.47 91 ASP B O 1
ATOM 3727 N N . ALA B 1 92 ? 15.078 5.758 15.484 1 33.5 92 ALA B N 1
ATOM 3728 C CA . ALA B 1 92 ? 13.93 6.125 16.297 1 33.5 92 ALA B CA 1
ATOM 3729 C C . ALA B 1 92 ? 12.961 4.953 16.453 1 33.5 92 ALA B C 1
ATOM 3731 O O . ALA B 1 92 ? 11.969 4.863 15.719 1 33.5 92 ALA B O 1
ATOM 3732 N N . PRO B 1 93 ? 13.273 3.846 16.922 1 38.72 93 PRO B N 1
ATOM 3733 C CA . PRO B 1 93 ? 12.508 2.621 17.156 1 38.72 93 PRO B CA 1
ATOM 3734 C C . PRO B 1 93 ? 11.109 2.893 17.703 1 38.72 93 PRO B C 1
ATOM 3736 O O . PRO B 1 93 ? 10.195 2.084 17.516 1 38.72 93 PRO B O 1
ATOM 3739 N N . GLU B 1 94 ? 11.016 3.896 18.438 1 37.41 94 GLU B N 1
ATOM 3740 C CA . GLU B 1 94 ? 9.781 4.332 19.078 1 37.41 94 GLU B CA 1
ATOM 3741 C C . GLU B 1 94 ? 8.672 4.562 18.062 1 37.41 94 GLU B C 1
ATOM 3743 O O . GLU B 1 94 ? 7.5 4.297 18.328 1 37.41 94 GLU B O 1
ATOM 3748 N N . ILE B 1 95 ? 8.992 5.062 16.984 1 39.16 95 ILE B N 1
ATOM 3749 C CA . ILE B 1 95 ? 8.016 5.441 15.969 1 39.16 95 ILE B CA 1
ATOM 3750 C C . ILE B 1 95 ? 7.414 4.188 15.336 1 39.16 95 ILE B C 1
ATOM 3752 O O . ILE B 1 95 ? 6.203 4.117 15.117 1 39.16 95 ILE B O 1
ATOM 3756 N N . TRP B 1 96 ? 8.25 3.178 15.156 1 40.31 96 TRP B N 1
ATOM 3757 C CA . TRP B 1 96 ? 7.773 2.004 14.43 1 40.31 96 TRP B CA 1
ATOM 3758 C C . TRP B 1 96 ? 6.844 1.165 15.305 1 40.31 96 TRP B C 1
ATOM 3760 O O . TRP B 1 96 ? 5.836 0.643 14.82 1 40.31 96 TRP B O 1
ATOM 3770 N N . SER B 1 97 ? 7.242 1.058 16.516 1 40.38 97 SER B N 1
ATOM 3771 C CA . SER B 1 97 ? 6.402 0.297 17.438 1 40.38 97 SER B CA 1
ATOM 3772 C C . SER B 1 97 ? 5.035 0.953 17.609 1 40.38 97 SER B C 1
ATOM 3774 O O . SER B 1 97 ? 4.016 0.264 17.688 1 40.38 97 SER B O 1
ATOM 3776 N N . GLU B 1 98 ? 5.16 2.264 17.828 1 42.44 98 GLU B N 1
ATOM 3777 C CA . GLU B 1 98 ? 3.906 3 17.938 1 42.44 98 GLU B CA 1
ATOM 3778 C C . GLU B 1 98 ? 3.016 2.752 16.719 1 42.44 98 GLU B C 1
ATOM 3780 O O . GLU B 1 98 ? 1.8 2.598 16.859 1 42.44 98 GLU B O 1
ATOM 3785 N N . HIS B 1 99 ? 3.725 2.695 15.641 1 44.44 99 HIS B N 1
ATOM 3786 C CA . HIS B 1 99 ? 2.982 2.641 14.391 1 44.44 99 HIS B CA 1
ATOM 3787 C C . HIS B 1 99 ? 2.365 1.263 14.172 1 44.44 99 HIS B C 1
ATOM 3789 O O . HIS B 1 99 ? 1.192 1.153 13.812 1 44.44 99 HIS B O 1
ATOM 3795 N N . LEU B 1 100 ? 3.238 0.277 14.461 1 48.91 100 LEU B N 1
ATOM 3796 C CA . LEU B 1 100 ? 2.678 -1.04 14.18 1 48.91 100 LEU B CA 1
ATOM 3797 C C . LEU B 1 100 ? 1.531 -1.356 15.133 1 48.91 100 LEU B C 1
ATOM 3799 O O . LEU B 1 100 ? 0.492 -1.87 14.719 1 48.91 100 LEU B O 1
ATOM 3803 N N . THR B 1 101 ? 1.717 -0.882 16.422 1 51.16 101 THR B N 1
ATOM 3804 C CA . THR B 1 101 ? 0.719 -1.259 17.406 1 51.16 101 THR B CA 1
ATOM 3805 C C . THR B 1 101 ? -0.53 -0.392 17.281 1 51.16 101 THR B C 1
ATOM 3807 O O . THR B 1 101 ? -1.631 -0.823 17.625 1 51.16 101 THR B O 1
ATOM 3810 N N . ASN B 1 102 ? -0.331 0.84 16.812 1 58.53 102 ASN B N 1
ATOM 3811 C CA . ASN B 1 102 ? -1.503 1.705 16.75 1 58.53 102 ASN B CA 1
ATOM 3812 C C . ASN B 1 102 ? -2.258 1.512 15.43 1 58.53 102 ASN B C 1
ATOM 3814 O O . ASN B 1 102 ? -3.447 1.817 15.344 1 58.53 102 ASN B O 1
ATOM 3818 N N . PHE B 1 103 ? -1.572 0.947 14.531 1 68.75 103 PHE B N 1
ATOM 3819 C CA . PHE B 1 103 ? -2.227 0.899 13.234 1 68.75 103 PHE B CA 1
ATOM 3820 C C . PHE B 1 103 ? -2.967 -0.42 13.047 1 68.75 103 PHE B C 1
ATOM 3822 O O . PHE B 1 103 ? -3.928 -0.495 12.281 1 68.75 103 PHE B O 1
ATOM 3829 N N . LEU B 1 104 ? -2.639 -1.338 13.898 1 69.88 104 LEU B N 1
ATOM 3830 C CA . LEU B 1 104 ? -3.336 -2.615 13.789 1 69.88 104 LEU B CA 1
ATOM 3831 C C . LEU B 1 104 ? -4.793 -2.477 14.227 1 69.88 104 LEU B C 1
ATOM 3833 O O . LEU B 1 104 ? -5.695 -2.969 13.547 1 69.88 104 LEU B O 1
ATOM 3837 N N . PRO B 1 105 ? -5.004 -1.724 15.336 1 74.94 105 PRO B N 1
ATOM 3838 C CA . PRO B 1 105 ? -6.406 -1.521 15.711 1 74.94 105 PRO B CA 1
ATOM 3839 C C . PRO B 1 105 ? -7.195 -0.763 14.641 1 74.94 105 PRO B C 1
ATOM 3841 O O . PRO B 1 105 ? -8.383 -1.026 14.445 1 74.94 105 PRO B O 1
ATOM 3844 N N . CYS B 1 106 ? -6.559 0.193 14.023 1 85 106 CYS B N 1
ATOM 3845 C CA . CYS B 1 106 ? -7.223 0.924 12.945 1 85 106 CYS B CA 1
ATOM 3846 C C . CYS B 1 106 ? -7.605 -0.011 11.805 1 85 106 CYS B C 1
ATOM 3848 O O . CYS B 1 106 ? -8.719 0.072 11.273 1 85 106 CYS B O 1
ATOM 3850 N N . LEU B 1 107 ? -6.641 -0.85 11.508 1 83.5 107 LEU B N 1
ATOM 3851 C CA . LEU B 1 107 ? -6.871 -1.819 10.445 1 83.5 107 LEU B CA 1
ATOM 3852 C C . LEU B 1 107 ? -8.07 -2.703 10.773 1 83.5 107 LEU B C 1
ATOM 3854 O O . LEU B 1 107 ? -8.977 -2.861 9.945 1 83.5 107 LEU B O 1
ATOM 3858 N N . TRP B 1 108 ? -8.102 -3.178 11.906 1 78.12 108 TRP B N 1
ATOM 3859 C CA . TRP B 1 108 ? -9.164 -4.078 12.328 1 78.12 108 TRP B CA 1
ATOM 3860 C C . TRP B 1 108 ? -10.508 -3.361 12.344 1 78.12 108 TRP B C 1
ATOM 3862 O O . TRP B 1 108 ? -11.523 -3.912 11.906 1 78.12 108 TRP B O 1
ATOM 3872 N N . HIS B 1 109 ? -10.5 -2.225 12.891 1 86.12 109 HIS B N 1
ATOM 3873 C CA . HIS B 1 109 ? -11.727 -1.432 12.938 1 86.12 109 HIS B CA 1
ATOM 3874 C C . HIS B 1 109 ? -12.312 -1.236 11.547 1 86.12 109 HIS B C 1
ATOM 3876 O O . HIS B 1 109 ? -13.516 -1.398 11.344 1 86.12 109 HIS B O 1
ATOM 3882 N N . LEU B 1 110 ? -11.5 -0.992 10.586 1 91.19 110 LEU B N 1
ATOM 3883 C CA . LEU B 1 110 ? -11.938 -0.675 9.234 1 91.19 110 LEU B CA 1
ATOM 3884 C C . LEU B 1 110 ? -12.391 -1.935 8.5 1 91.19 110 LEU B C 1
ATOM 3886 O O . LEU B 1 110 ? -13.242 -1.867 7.605 1 91.19 110 LEU B O 1
ATOM 3890 N N . ILE B 1 111 ? -11.789 -3.031 8.852 1 83.88 111 ILE B N 1
ATOM 3891 C CA . ILE B 1 111 ? -12.188 -4.289 8.227 1 83.88 111 ILE B CA 1
ATOM 3892 C C . ILE B 1 111 ? -13.547 -4.723 8.781 1 83.88 111 ILE B C 1
ATOM 3894 O O . ILE B 1 111 ? -14.406 -5.195 8.039 1 83.88 111 ILE B O 1
ATOM 3898 N N . LYS B 1 112 ? -13.75 -4.555 10.07 1 83.25 112 LYS B N 1
ATOM 3899 C CA . LYS B 1 112 ? -14.992 -4.953 10.734 1 83.25 112 LYS B CA 1
ATOM 3900 C C . LYS B 1 112 ? -16.141 -4.035 10.336 1 83.25 112 LYS B C 1
ATOM 3902 O O . LYS B 1 112 ? -17.297 -4.473 10.25 1 83.25 112 LYS B O 1
ATOM 3907 N N . ARG B 1 113 ? -15.812 -2.799 10.164 1 90.81 113 ARG B N 1
ATOM 3908 C CA . ARG B 1 113 ? -16.797 -1.798 9.781 1 90.81 113 ARG B CA 1
ATOM 3909 C C . ARG B 1 113 ? -16.344 -1.018 8.555 1 90.81 113 ARG B C 1
ATOM 3911 O O . ARG B 1 113 ? -15.773 0.068 8.68 1 90.81 113 ARG B O 1
ATOM 3918 N N . PRO B 1 114 ? -16.672 -1.541 7.422 1 91.81 114 PRO B N 1
ATOM 3919 C CA . PRO B 1 114 ? -16.172 -0.935 6.188 1 91.81 114 PRO B CA 1
ATOM 3920 C C . PRO B 1 114 ? -16.656 0.506 6.004 1 91.81 114 PRO B C 1
ATOM 3922 O O . PRO B 1 114 ? -17.781 0.837 6.355 1 91.81 114 PRO B O 1
ATOM 3925 N N . ALA B 1 115 ? -15.828 1.356 5.535 1 96.44 115 ALA B N 1
ATOM 3926 C CA . ALA B 1 115 ? -16.109 2.75 5.207 1 96.44 115 ALA B CA 1
ATOM 3927 C C . ALA B 1 115 ? -16.328 2.928 3.705 1 96.44 115 ALA B C 1
ATOM 3929 O O . ALA B 1 115 ? -15.938 2.07 2.91 1 96.44 115 ALA B O 1
ATOM 3930 N N . ASP B 1 116 ? -16.969 3.98 3.395 1 96.5 116 ASP B N 1
ATOM 3931 C CA . ASP B 1 116 ? -17.094 4.336 1.984 1 96.5 116 ASP B CA 1
ATOM 3932 C C . ASP B 1 116 ? -15.867 5.098 1.493 1 96.5 116 ASP B C 1
ATOM 3934 O O . ASP B 1 116 ? -15.602 5.148 0.291 1 96.5 116 ASP B O 1
ATOM 3938 N N . LEU B 1 117 ? -15.164 5.688 2.414 1 98 117 LEU B N 1
ATOM 3939 C CA . LEU B 1 117 ? -13.938 6.422 2.123 1 98 117 LEU B CA 1
ATOM 3940 C C . LEU B 1 117 ? -13.039 6.492 3.354 1 98 117 LEU B C 1
ATOM 3942 O O . LEU B 1 117 ? -13.523 6.715 4.465 1 98 117 LEU B O 1
ATOM 3946 N N . ILE B 1 118 ? -11.789 6.266 3.16 1 98.06 118 ILE B N 1
ATOM 3947 C CA . ILE B 1 118 ? -10.805 6.406 4.23 1 98.06 118 ILE B CA 1
ATOM 3948 C C . ILE B 1 118 ? -9.938 7.641 3.977 1 98.06 118 ILE B C 1
ATOM 3950 O O . ILE B 1 118 ? -9.461 7.852 2.861 1 98.06 118 ILE B O 1
ATOM 3954 N N . PHE B 1 119 ? -9.719 8.461 5.008 1 98.12 119 PHE B N 1
ATOM 3955 C CA . PHE B 1 119 ? -9.023 9.734 4.918 1 98.12 119 PHE B CA 1
ATOM 3956 C C . PHE B 1 119 ? -7.914 9.82 5.961 1 98.12 119 PHE B C 1
ATOM 3958 O O . PHE B 1 119 ? -8.078 10.477 6.996 1 98.12 119 PHE B O 1
ATOM 3965 N N . PRO B 1 120 ? -6.773 9.172 5.645 1 95.62 120 PRO B N 1
ATOM 3966 C CA . PRO B 1 120 ? -5.648 9.25 6.586 1 95.62 120 PRO B CA 1
ATOM 3967 C C . PRO B 1 120 ? -4.996 10.633 6.609 1 95.62 120 PRO B C 1
ATOM 3969 O O . PRO B 1 120 ? -4.836 11.258 5.562 1 95.62 120 PRO B O 1
ATOM 3972 N N . ASN B 1 121 ? -4.715 11.07 7.777 1 90.62 121 ASN B N 1
ATOM 3973 C CA . ASN B 1 121 ? -4.121 12.398 7.945 1 90.62 121 ASN B CA 1
ATOM 3974 C C . ASN B 1 121 ? -2.826 12.328 8.75 1 90.62 121 ASN B C 1
ATOM 3976 O O . ASN B 1 121 ? -2.422 13.32 9.359 1 90.62 121 ASN B O 1
ATOM 3980 N N . ASN B 1 122 ? -2.363 11.141 8.828 1 74.38 122 ASN B N 1
ATOM 3981 C CA . ASN B 1 122 ? -1.055 10.961 9.445 1 74.38 122 ASN B CA 1
ATOM 3982 C C . ASN B 1 122 ? -0.042 10.383 8.461 1 74.38 122 ASN B C 1
ATOM 3984 O O . ASN B 1 122 ? -0.378 10.117 7.305 1 74.38 122 ASN B O 1
ATOM 3988 N N . ASP B 1 123 ? 1.146 10.328 8.766 1 70.31 123 ASP B N 1
ATOM 3989 C CA . ASP B 1 123 ? 2.244 10.008 7.859 1 70.31 123 ASP B CA 1
ATOM 3990 C C . ASP B 1 123 ? 2.154 8.562 7.371 1 70.31 123 ASP B C 1
ATOM 3992 O O . ASP B 1 123 ? 1.089 8.109 6.945 1 70.31 123 ASP B O 1
ATOM 3996 N N . ILE B 1 124 ? 3.018 7.805 7.395 1 77.12 124 ILE B N 1
ATOM 3997 C CA . ILE B 1 124 ? 3.277 6.555 6.684 1 77.12 124 ILE B CA 1
ATOM 3998 C C . ILE B 1 124 ? 2.359 5.457 7.215 1 77.12 124 ILE B C 1
ATOM 4000 O O . ILE B 1 124 ? 1.823 4.66 6.441 1 77.12 124 ILE B O 1
ATOM 4004 N N . GLY B 1 125 ? 1.988 5.516 8.531 1 80.75 125 GLY B N 1
ATOM 4005 C CA . GLY B 1 125 ? 1.18 4.457 9.117 1 80.75 125 GLY B CA 1
ATOM 4006 C C . GLY B 1 125 ? -0.262 4.48 8.641 1 80.75 125 GLY B C 1
ATOM 4007 O O . GLY B 1 125 ? -0.82 3.439 8.281 1 80.75 125 GLY B O 1
ATOM 4008 N N . GLY B 1 126 ? -0.875 5.641 8.719 1 86.44 126 GLY B N 1
ATOM 4009 C CA . GLY B 1 126 ? -2.248 5.785 8.258 1 86.44 126 GLY B CA 1
ATOM 4010 C C . GLY B 1 126 ? -2.428 5.422 6.797 1 86.44 126 GLY B C 1
ATOM 4011 O O . GLY B 1 126 ? -3.408 4.766 6.434 1 86.44 126 GLY B O 1
ATOM 4012 N N . LEU B 1 127 ? -1.486 5.824 5.969 1 90.62 127 LEU B N 1
ATOM 4013 C CA . LEU B 1 127 ? -1.537 5.52 4.543 1 90.62 127 LEU B CA 1
ATOM 4014 C C . LEU B 1 127 ? -1.386 4.02 4.305 1 90.62 127 LEU B C 1
ATOM 4016 O O . LEU B 1 127 ? -2.08 3.447 3.463 1 90.62 127 LEU B O 1
ATOM 4020 N N . ALA B 1 128 ? -0.455 3.424 5.051 1 87.12 128 ALA B N 1
ATOM 4021 C CA . ALA B 1 128 ? -0.248 1.984 4.906 1 87.12 128 ALA B CA 1
ATOM 4022 C C . ALA B 1 128 ? -1.521 1.211 5.238 1 87.12 128 ALA B C 1
ATOM 4024 O O . ALA B 1 128 ? -1.925 0.318 4.492 1 87.12 128 ALA B O 1
ATOM 4025 N N . VAL B 1 129 ? -2.164 1.571 6.312 1 87.69 129 VAL B N 1
ATOM 4026 C CA . VAL B 1 129 ? -3.406 0.925 6.723 1 87.69 129 VAL B CA 1
ATOM 4027 C C . VAL B 1 129 ? -4.48 1.15 5.664 1 87.69 129 VAL B C 1
ATOM 4029 O O . VAL B 1 129 ? -5.172 0.21 5.262 1 87.69 129 VAL B O 1
ATOM 4032 N N . ALA B 1 130 ? -4.605 2.344 5.215 1 93.81 130 ALA B N 1
ATOM 4033 C CA . ALA B 1 130 ? -5.633 2.691 4.238 1 93.81 130 ALA B CA 1
ATOM 4034 C C . ALA B 1 130 ? -5.445 1.912 2.939 1 93.81 130 ALA B C 1
ATOM 4036 O O . ALA B 1 130 ? -6.41 1.414 2.359 1 93.81 130 ALA B O 1
ATOM 4037 N N . CYS B 1 131 ? -4.238 1.791 2.529 1 90.75 131 CYS B N 1
ATOM 4038 C CA . CYS B 1 131 ? -3.955 1.096 1.278 1 90.75 131 CYS B CA 1
ATOM 4039 C C . CYS B 1 131 ? -4.23 -0.398 1.411 1 90.75 131 CYS B C 1
ATOM 4041 O O . CYS B 1 131 ? -4.703 -1.032 0.466 1 90.75 131 CYS B O 1
ATOM 4043 N N . LEU B 1 132 ? -3.854 -0.922 2.537 1 87.31 132 LEU B N 1
ATOM 4044 C CA . LEU B 1 132 ? -4.168 -2.326 2.777 1 87.31 132 LEU B CA 1
ATOM 4045 C C . LEU B 1 132 ? -5.676 -2.557 2.768 1 87.31 132 LEU B C 1
ATOM 4047 O O . LEU B 1 132 ? -6.156 -3.506 2.146 1 87.31 132 LEU B O 1
ATOM 4051 N N . VAL B 1 133 ? -6.41 -1.691 3.434 1 91.31 133 VAL B N 1
ATOM 4052 C CA . VAL B 1 133 ? -7.863 -1.812 3.473 1 91.31 133 VAL B CA 1
ATOM 4053 C C . VAL B 1 133 ? -8.438 -1.642 2.066 1 91.31 133 VAL B C 1
ATOM 4055 O O . VAL B 1 133 ? -9.352 -2.363 1.67 1 91.31 133 VAL B O 1
ATOM 4058 N N . ARG B 1 134 ? -7.914 -0.703 1.315 1 93.12 134 ARG B N 1
ATOM 4059 C CA . ARG B 1 134 ? -8.344 -0.526 -0.069 1 93.12 134 ARG B CA 1
ATOM 4060 C C . ARG B 1 134 ? -8.195 -1.824 -0.856 1 93.12 134 ARG B C 1
ATOM 4062 O O . ARG B 1 134 ? -9.094 -2.195 -1.619 1 93.12 134 ARG B O 1
ATOM 4069 N N . ALA B 1 135 ? -7.082 -2.404 -0.682 1 87.75 135 ALA B N 1
ATOM 4070 C CA . ALA B 1 135 ? -6.828 -3.648 -1.403 1 87.75 135 ALA B CA 1
ATOM 4071 C C . ALA B 1 135 ? -7.852 -4.719 -1.03 1 87.75 135 ALA B C 1
ATOM 4073 O O . ALA B 1 135 ? -8.258 -5.516 -1.876 1 87.75 135 ALA B O 1
ATOM 4074 N N . LEU B 1 136 ? -8.234 -4.691 0.142 1 83.62 136 LEU B N 1
ATOM 4075 C CA . LEU B 1 136 ? -9.109 -5.742 0.65 1 83.62 136 LEU B CA 1
ATOM 4076 C C . LEU B 1 136 ? -10.57 -5.438 0.323 1 83.62 136 LEU B C 1
ATOM 4078 O O . LEU B 1 136 ? -11.352 -6.348 0.04 1 83.62 136 LEU B O 1
ATOM 4082 N N . THR B 1 137 ? -10.953 -4.152 0.341 1 87.62 137 THR B N 1
ATOM 4083 C CA . THR B 1 137 ? -12.375 -3.834 0.312 1 87.62 137 THR B CA 1
ATOM 4084 C C . THR B 1 137 ? -12.703 -2.949 -0.888 1 87.62 137 THR B C 1
ATOM 4086 O O . THR B 1 137 ? -13.875 -2.711 -1.185 1 87.62 137 THR B O 1
ATOM 4089 N N . GLY B 1 138 ? -11.688 -2.41 -1.522 1 88.38 138 GLY B N 1
ATOM 4090 C CA . GLY B 1 138 ? -11.922 -1.512 -2.643 1 88.38 138 GLY B CA 1
ATOM 4091 C C . GLY B 1 138 ? -12.25 -0.094 -2.213 1 88.38 138 GLY B C 1
ATOM 4092 O O . GLY B 1 138 ? -12.602 0.745 -3.043 1 88.38 138 GLY B O 1
ATOM 4093 N N . THR B 1 139 ? -12.148 0.167 -0.894 1 94.44 139 THR B N 1
ATOM 4094 C CA . THR B 1 139 ? -12.5 1.473 -0.349 1 94.44 139 THR B CA 1
ATOM 4095 C C . THR B 1 139 ? -11.523 2.543 -0.841 1 94.44 139 THR B C 1
ATOM 4097 O O . THR B 1 139 ? -10.312 2.385 -0.724 1 94.44 139 THR B O 1
ATOM 4100 N N . PRO B 1 140 ? -11.977 3.676 -1.407 1 96.62 140 PRO B N 1
ATOM 4101 C CA . PRO B 1 140 ? -11.07 4.719 -1.895 1 96.62 140 PRO B CA 1
ATOM 4102 C C . PRO B 1 140 ? -10.352 5.457 -0.763 1 96.62 140 PRO B C 1
ATOM 4104 O O . PRO B 1 140 ? -10.906 5.598 0.331 1 96.62 140 PRO B O 1
ATOM 4107 N N . VAL B 1 141 ? -9.133 5.953 -1.091 1 97.56 141 VAL B N 1
ATOM 4108 C CA . VAL B 1 141 ? -8.281 6.637 -0.125 1 97.56 141 VAL B CA 1
ATOM 4109 C C . VAL B 1 141 ? -8.062 8.086 -0.56 1 97.56 141 VAL B C 1
ATOM 4111 O O . VAL B 1 141 ? -7.598 8.344 -1.674 1 97.56 141 VAL B O 1
ATOM 4114 N N . LEU B 1 142 ? -8.43 9.031 0.26 1 98.38 142 LEU B N 1
ATOM 4115 C CA . LEU B 1 142 ? -8.125 10.453 0.121 1 98.38 142 LEU B CA 1
ATOM 4116 C C . LEU B 1 142 ? -7 10.859 1.073 1 98.38 142 LEU B C 1
ATOM 4118 O O . LEU B 1 142 ? -7.031 10.516 2.256 1 98.38 142 LEU B O 1
ATOM 4122 N N . PHE B 1 143 ? -5.988 11.586 0.606 1 97.56 143 PHE B N 1
ATOM 4123 C CA . PHE B 1 143 ? -4.859 11.961 1.449 1 97.56 143 PHE B CA 1
ATOM 4124 C C . PHE B 1 143 ? -4.516 13.438 1.261 1 97.56 143 PHE B C 1
ATOM 4126 O O . PHE B 1 143 ? -4.449 13.922 0.131 1 97.56 143 PHE B O 1
ATOM 4133 N N . THR B 1 144 ? -4.398 14.078 2.334 1 97.06 144 THR B N 1
ATOM 4134 C CA . THR B 1 144 ? -3.889 15.445 2.299 1 97.06 144 THR B CA 1
ATOM 4135 C C . THR B 1 144 ? -2.406 15.477 2.658 1 97.06 144 THR B C 1
ATOM 4137 O O . THR B 1 144 ? -1.998 14.938 3.689 1 97.06 144 THR B O 1
ATOM 4140 N N . GLU B 1 145 ? -1.609 16.094 1.854 1 94.5 145 GLU B N 1
ATOM 4141 C CA . GLU B 1 145 ? -0.182 16.25 2.119 1 94.5 145 GLU B CA 1
ATOM 4142 C C . GLU B 1 145 ? 0.076 17.391 3.088 1 94.5 145 GLU B C 1
ATOM 4144 O O . GLU B 1 145 ? -0.024 18.562 2.715 1 94.5 145 GLU B O 1
ATOM 4149 N N . HIS B 1 146 ? 0.483 17 4.309 1 92.06 146 HIS B N 1
ATOM 4150 C CA . HIS B 1 146 ? 0.64 18 5.355 1 92.06 146 HIS B CA 1
ATOM 4151 C C . HIS B 1 146 ? 2.094 18.438 5.484 1 92.06 146 HIS B C 1
ATOM 4153 O O . HIS B 1 146 ? 2.383 19.484 6.07 1 92.06 146 HIS B O 1
ATOM 4159 N N . CYS B 1 147 ? 3.01 17.75 4.965 1 86.81 147 CYS B N 1
ATOM 4160 C CA . CYS B 1 147 ? 4.426 18.047 5.164 1 86.81 147 CYS B CA 1
ATOM 4161 C C . CYS B 1 147 ? 4.973 18.891 4.023 1 86.81 147 CYS B C 1
ATOM 4163 O O . CYS B 1 147 ? 5.98 19.578 4.184 1 86.81 147 CYS B O 1
ATOM 4165 N N . GLY B 1 148 ? 4.344 18.797 2.914 1 85.81 148 GLY B N 1
ATOM 4166 C CA . GLY B 1 148 ? 4.73 19.609 1.778 1 85.81 148 GLY B CA 1
ATOM 4167 C C . GLY B 1 148 ? 6.156 19.375 1.326 1 85.81 148 GLY B C 1
ATOM 4168 O O . GLY B 1 148 ? 6.559 18.234 1.103 1 85.81 148 GLY B O 1
ATOM 4169 N N . LEU B 1 149 ? 6.93 20.469 1.291 1 83.38 149 LEU B N 1
ATOM 4170 C CA . LEU B 1 149 ? 8.258 20.391 0.702 1 83.38 149 LEU B CA 1
ATOM 4171 C C . LEU B 1 149 ? 9.336 20.453 1.78 1 83.38 149 LEU B C 1
ATOM 4173 O O . LEU B 1 149 ? 10.516 20.641 1.477 1 83.38 149 LEU B O 1
ATOM 4177 N N . VAL B 1 150 ? 8.883 20.297 3.029 1 80.69 150 VAL B N 1
ATOM 4178 C CA . VAL B 1 150 ? 9.836 20.281 4.133 1 80.69 150 VAL B CA 1
ATOM 4179 C C . VAL B 1 150 ? 10.891 19.203 3.885 1 80.69 150 VAL B C 1
ATOM 4181 O O . VAL B 1 150 ? 10.562 18.094 3.445 1 80.69 150 VAL B O 1
ATOM 4184 N N . GLY B 1 151 ? 12.133 19.547 4.098 1 77.69 151 GLY B N 1
ATOM 4185 C CA . GLY B 1 151 ? 13.211 18.594 3.891 1 77.69 151 GLY B CA 1
ATOM 4186 C C . GLY B 1 151 ? 13.414 18.234 2.432 1 77.69 151 GLY B C 1
ATOM 4187 O O . GLY B 1 151 ? 13.805 17.094 2.115 1 77.69 151 GLY B O 1
ATOM 4188 N N . GLY B 1 152 ? 13 19.094 1.534 1 82.56 152 GLY B N 1
ATOM 4189 C CA . GLY B 1 152 ? 13.188 18.859 0.112 1 82.56 152 GLY B CA 1
ATOM 4190 C C . GLY B 1 152 ? 12.07 18.062 -0.518 1 82.56 152 GLY B C 1
ATOM 4191 O O . GLY B 1 152 ? 12.211 17.547 -1.635 1 82.56 152 GLY B O 1
ATOM 4192 N N . GLY B 1 153 ? 11.094 17.844 0.257 1 87.56 153 GLY B N 1
ATOM 4193 C CA . GLY B 1 153 ? 9.945 17.125 -0.279 1 87.56 153 GLY B CA 1
ATOM 4194 C C . GLY B 1 153 ? 10.062 15.617 -0.139 1 87.56 153 GLY B C 1
ATOM 4195 O O . GLY B 1 153 ? 9.359 14.867 -0.821 1 87.56 153 GLY B O 1
ATOM 4196 N N . ARG B 1 154 ? 10.961 15.172 0.703 1 85.62 154 ARG B N 1
ATOM 4197 C CA . ARG B 1 154 ? 11.203 13.742 0.871 1 85.62 154 ARG B CA 1
ATOM 4198 C C . ARG B 1 154 ? 9.953 13.023 1.374 1 85.62 154 ARG B C 1
ATOM 4200 O O . ARG B 1 154 ? 9.633 11.93 0.911 1 85.62 154 ARG B O 1
ATOM 4207 N N . LEU B 1 155 ? 9.273 13.641 2.271 1 88.38 155 LEU B N 1
ATOM 4208 C CA . LEU B 1 155 ? 8.07 13.016 2.822 1 88.38 155 LEU B CA 1
ATOM 4209 C C . LEU B 1 155 ? 6.949 12.992 1.789 1 88.38 155 LEU B C 1
ATOM 4211 O O . LEU B 1 155 ? 6.168 12.039 1.742 1 88.38 155 LEU B O 1
ATOM 4215 N N . LEU B 1 156 ? 6.879 14.031 0.996 1 91.62 156 LEU B N 1
ATOM 4216 C CA . LEU B 1 156 ? 5.926 14.039 -0.108 1 91.62 156 LEU B CA 1
ATOM 4217 C C . LEU B 1 156 ? 6.176 12.875 -1.06 1 91.62 156 LEU B C 1
ATOM 4219 O O . LEU B 1 156 ? 5.242 12.172 -1.448 1 91.62 156 LEU B O 1
ATOM 4223 N N . GLU B 1 157 ? 7.414 12.703 -1.36 1 90.06 157 GLU B N 1
ATOM 4224 C CA . GLU B 1 157 ? 7.781 11.609 -2.26 1 90.06 157 GLU B CA 1
ATOM 4225 C C . GLU B 1 157 ? 7.395 10.258 -1.672 1 90.06 157 GLU B C 1
ATOM 4227 O O . GLU B 1 157 ? 6.871 9.398 -2.379 1 90.06 157 GLU B O 1
ATOM 4232 N N . ARG B 1 158 ? 7.691 10.102 -0.462 1 89.06 158 ARG B N 1
ATOM 4233 C CA . ARG B 1 158 ? 7.336 8.875 0.241 1 89.06 158 ARG B CA 1
ATOM 4234 C C . ARG B 1 158 ? 5.832 8.625 0.182 1 89.06 158 ARG B C 1
ATOM 4236 O O . ARG B 1 158 ? 5.395 7.531 -0.17 1 89.06 158 ARG B O 1
ATOM 4243 N N . ASN B 1 159 ? 5.082 9.609 0.482 1 91.81 159 ASN B N 1
ATOM 4244 C CA . ASN B 1 159 ? 3.631 9.484 0.526 1 91.81 159 ASN B CA 1
ATOM 4245 C C . ASN B 1 159 ? 3.053 9.18 -0.854 1 91.81 159 ASN B C 1
ATOM 4247 O O . ASN B 1 159 ? 2.078 8.438 -0.974 1 91.81 159 ASN B O 1
ATOM 4251 N N . LEU B 1 160 ? 3.637 9.758 -1.886 1 92.81 160 LEU B N 1
ATOM 4252 C CA . LEU B 1 160 ? 3.213 9.5 -3.258 1 92.81 160 LEU B CA 1
ATOM 4253 C C . LEU B 1 160 ? 3.424 8.031 -3.627 1 92.81 160 LEU B C 1
ATOM 4255 O O . LEU B 1 160 ? 2.736 7.508 -4.504 1 92.81 160 LEU B O 1
ATOM 4259 N N . GLY B 1 161 ? 4.348 7.441 -2.951 1 92 161 GLY B N 1
ATOM 4260 C CA . GLY B 1 161 ? 4.645 6.043 -3.211 1 92 161 GLY B CA 1
ATOM 4261 C C . GLY B 1 161 ? 3.49 5.113 -2.879 1 92 161 GLY B C 1
ATOM 4262 O O . GLY B 1 161 ? 3.43 3.988 -3.375 1 92 161 GLY B O 1
ATOM 4263 N N . PHE B 1 162 ? 2.529 5.574 -2.057 1 93.12 162 PHE B N 1
ATOM 4264 C CA . PHE B 1 162 ? 1.358 4.781 -1.694 1 93.12 162 PHE B CA 1
ATOM 4265 C C . PHE B 1 162 ? 0.25 4.957 -2.727 1 93.12 162 PHE B C 1
ATOM 4267 O O . PHE B 1 162 ? -0.714 4.188 -2.744 1 93.12 162 PHE B O 1
ATOM 4274 N N . ARG B 1 163 ? 0.324 6.004 -3.568 1 93.38 163 ARG B N 1
ATOM 4275 C CA . ARG B 1 163 ? -0.583 6.266 -4.68 1 93.38 163 ARG B CA 1
ATOM 4276 C C . ARG B 1 163 ? -2.029 6.352 -4.199 1 93.38 163 ARG B C 1
ATOM 4278 O O . ARG B 1 163 ? -2.895 5.617 -4.688 1 93.38 163 ARG B O 1
ATOM 4285 N N . PRO B 1 164 ? -2.348 7.277 -3.297 1 95.88 164 PRO B N 1
ATOM 4286 C CA . PRO B 1 164 ? -3.75 7.441 -2.908 1 95.88 164 PRO B CA 1
ATOM 4287 C C . PRO B 1 164 ? -4.664 7.707 -4.102 1 95.88 164 PRO B C 1
ATOM 4289 O O . PRO B 1 164 ? -4.191 8.109 -5.168 1 95.88 164 PRO B O 1
ATOM 4292 N N . ASP B 1 165 ? -5.973 7.359 -3.953 1 96.31 165 ASP B N 1
ATOM 4293 C CA . ASP B 1 165 ? -6.91 7.559 -5.055 1 96.31 165 ASP B CA 1
ATOM 4294 C C . ASP B 1 165 ? -7.008 9.031 -5.43 1 96.31 165 ASP B C 1
ATOM 4296 O O . ASP B 1 165 ? -7.285 9.367 -6.586 1 96.31 165 ASP B O 1
ATOM 4300 N N . HIS B 1 166 ? -6.793 9.898 -4.457 1 97.81 166 HIS B N 1
ATOM 4301 C CA . HIS B 1 166 ? -6.742 11.344 -4.66 1 97.81 166 HIS B CA 1
ATOM 4302 C C . HIS B 1 166 ? -5.879 12.016 -3.598 1 97.81 166 HIS B C 1
ATOM 4304 O O . HIS B 1 166 ? -5.906 11.625 -2.428 1 97.81 166 HIS B O 1
ATOM 4310 N N . LEU B 1 167 ? -5.094 12.953 -4.059 1 97.88 167 LEU B N 1
ATOM 4311 C CA . LEU B 1 167 ? -4.246 13.719 -3.15 1 97.88 167 LEU B CA 1
ATOM 4312 C C . LEU B 1 167 ? -4.68 15.18 -3.107 1 97.88 167 LEU B C 1
ATOM 4314 O O . LEU B 1 167 ? -4.984 15.773 -4.145 1 97.88 167 LEU B O 1
ATOM 4318 N N . VAL B 1 168 ? -4.719 15.711 -1.928 1 98.12 168 VAL B N 1
ATOM 4319 C CA . VAL B 1 168 ? -4.977 17.141 -1.765 1 98.12 168 VAL B CA 1
ATOM 4320 C C . VAL B 1 168 ? -3.689 17.844 -1.357 1 98.12 168 VAL B C 1
ATOM 4322 O O . VAL B 1 168 ? -3.025 17.453 -0.4 1 98.12 168 VAL B O 1
ATOM 4325 N N . ALA B 1 169 ? -3.32 18.812 -2.105 1 97.19 169 ALA B N 1
ATOM 4326 C CA . ALA B 1 169 ? -2.201 19.703 -1.781 1 97.19 169 ALA B CA 1
ATOM 4327 C C . ALA B 1 169 ? -2.688 20.984 -1.131 1 97.19 169 ALA B C 1
ATOM 4329 O O . ALA B 1 169 ? -3.734 21.531 -1.506 1 97.19 169 ALA B O 1
ATOM 4330 N N . LEU B 1 170 ? -1.913 21.531 -0.251 1 96.19 170 LEU B N 1
ATOM 4331 C CA . LEU B 1 170 ? -2.305 22.734 0.465 1 96.19 170 LEU B CA 1
ATOM 4332 C C . LEU B 1 170 ? -2.049 23.969 -0.383 1 96.19 170 LEU B C 1
ATOM 4334 O O . LEU B 1 170 ? -2.588 25.047 -0.1 1 96.19 170 LEU B O 1
ATOM 4338 N N . SER B 1 171 ? -1.213 23.859 -1.356 1 94.69 171 SER B N 1
ATOM 4339 C CA . SER B 1 171 ? -0.86 25 -2.209 1 94.69 171 SER B CA 1
ATOM 4340 C C . SER B 1 171 ? -0.557 24.531 -3.633 1 94.69 171 SER B C 1
ATOM 4342 O O . SER B 1 171 ? -0.333 23.344 -3.875 1 94.69 171 SER B O 1
ATOM 4344 N N . GLU B 1 172 ? -0.55 25.5 -4.539 1 95 172 GLU B N 1
ATOM 4345 C CA . GLU B 1 172 ? -0.229 25.203 -5.93 1 95 172 GLU B CA 1
ATOM 4346 C C . GLU B 1 172 ? 1.215 24.734 -6.074 1 95 172 GLU B C 1
ATOM 4348 O O . GLU B 1 172 ? 1.519 23.891 -6.926 1 95 172 GLU B O 1
ATOM 4353 N N . GLU B 1 173 ? 2.033 25.25 -5.246 1 92.81 173 GLU B N 1
ATOM 4354 C CA . GLU B 1 173 ? 3.432 24.844 -5.281 1 92.81 173 GLU B CA 1
ATOM 4355 C C . GLU B 1 173 ? 3.568 23.344 -5.02 1 92.81 173 GLU B C 1
ATOM 4357 O O . GLU B 1 173 ? 4.301 22.641 -5.727 1 92.81 173 GLU B O 1
ATOM 4362 N N . ILE B 1 174 ? 2.906 22.906 -4.055 1 94.06 174 ILE B N 1
ATOM 4363 C CA . ILE B 1 174 ? 2.943 21.5 -3.715 1 94.06 174 ILE B CA 1
ATOM 4364 C C . ILE B 1 174 ? 2.299 20.672 -4.832 1 94.06 174 ILE B C 1
ATOM 4366 O O . ILE B 1 174 ? 2.822 19.641 -5.23 1 94.06 174 ILE B O 1
ATOM 4370 N N . ALA B 1 175 ? 1.193 21.156 -5.387 1 97.06 175 ALA B N 1
ATOM 4371 C CA . ALA B 1 175 ? 0.495 20.453 -6.461 1 97.06 175 ALA B CA 1
ATOM 4372 C C . ALA B 1 175 ? 1.384 20.328 -7.695 1 97.06 175 ALA B C 1
ATOM 4374 O O . ALA B 1 175 ? 1.395 19.281 -8.344 1 97.06 175 ALA B O 1
ATOM 4375 N N . GLU B 1 176 ? 2.033 21.344 -7.984 1 95.62 176 GLU B N 1
ATOM 4376 C CA . GLU B 1 176 ? 2.93 21.312 -9.133 1 95.62 176 GLU B CA 1
ATOM 4377 C C . GLU B 1 176 ? 4.023 20.266 -8.953 1 95.62 176 GLU B C 1
ATOM 4379 O O . GLU B 1 176 ? 4.391 19.578 -9.906 1 95.62 176 GLU B O 1
ATOM 4384 N N . ARG B 1 177 ? 4.543 20.25 -7.73 1 94 177 ARG B N 1
ATOM 4385 C CA . ARG B 1 177 ? 5.543 19.234 -7.434 1 94 177 ARG B CA 1
ATOM 4386 C C . ARG B 1 177 ? 4.965 17.828 -7.617 1 94 177 ARG B C 1
ATOM 4388 O O . ARG B 1 177 ? 5.629 16.953 -8.156 1 94 177 ARG B O 1
ATOM 4395 N N . VAL B 1 178 ? 3.773 17.625 -7.203 1 95.81 178 VAL B N 1
ATOM 4396 C CA . VAL B 1 178 ? 3.096 16.328 -7.344 1 95.81 178 VAL B CA 1
ATOM 4397 C C . VAL B 1 178 ? 2.941 15.992 -8.828 1 95.81 178 VAL B C 1
ATOM 4399 O O . VAL B 1 178 ? 3.289 14.891 -9.25 1 95.81 178 VAL B O 1
ATOM 4402 N N . ARG B 1 179 ? 2.455 16.922 -9.625 1 95.81 179 ARG B N 1
ATOM 4403 C CA . ARG B 1 179 ? 2.213 16.703 -11.047 1 95.81 179 ARG B CA 1
ATOM 4404 C C . ARG B 1 179 ? 3.514 16.406 -11.781 1 95.81 179 ARG B C 1
ATOM 4406 O O . ARG B 1 179 ? 3.523 15.617 -12.734 1 95.81 179 ARG B O 1
ATOM 4413 N N . SER B 1 180 ? 4.516 17.031 -11.32 1 92.38 180 SER B N 1
ATOM 4414 C CA . SER B 1 180 ? 5.816 16.797 -11.945 1 92.38 180 SER B CA 1
ATOM 4415 C C . SER B 1 180 ? 6.367 15.422 -11.609 1 92.38 180 SER B C 1
ATOM 4417 O O . SER B 1 180 ? 6.938 14.75 -12.469 1 92.38 180 SER B O 1
ATOM 4419 N N . ARG B 1 181 ? 6.203 15.008 -10.375 1 89.81 181 ARG B N 1
ATOM 4420 C CA . ARG B 1 181 ? 6.801 13.766 -9.898 1 89.81 181 ARG B CA 1
ATOM 4421 C C . ARG B 1 181 ? 5.922 12.57 -10.227 1 89.81 181 ARG B C 1
ATOM 4423 O O . ARG B 1 181 ? 6.426 11.469 -10.461 1 89.81 181 ARG B O 1
ATOM 4430 N N . SER B 1 182 ? 4.703 12.758 -10.172 1 92.31 182 SER B N 1
ATOM 4431 C CA . SER B 1 182 ? 3.711 11.719 -10.438 1 92.31 182 SER B CA 1
ATOM 4432 C C . SER B 1 182 ? 2.553 12.266 -11.266 1 92.31 182 SER B C 1
ATOM 4434 O O . SER B 1 182 ? 1.457 12.484 -10.742 1 92.31 182 SER B O 1
ATOM 4436 N N . PRO B 1 183 ? 2.717 12.32 -12.578 1 91.06 183 PRO B N 1
ATOM 4437 C CA . PRO B 1 183 ? 1.731 12.977 -13.438 1 91.06 183 PRO B CA 1
ATOM 4438 C C . PRO B 1 183 ? 0.375 12.273 -13.422 1 91.06 183 PRO B C 1
ATOM 4440 O O . PRO B 1 183 ? -0.65 12.898 -13.711 1 91.06 183 PRO B O 1
ATOM 4443 N N . GLN B 1 184 ? 0.36 11.055 -13.125 1 89.94 184 GLN B N 1
ATOM 4444 C CA . GLN B 1 184 ? -0.895 10.312 -13.148 1 89.94 184 GLN B CA 1
ATOM 4445 C C . GLN B 1 184 ? -1.637 10.445 -11.82 1 89.94 184 GLN B C 1
ATOM 4447 O O . GLN B 1 184 ? -2.781 10 -11.695 1 89.94 184 GLN B O 1
ATOM 4452 N N . GLN B 1 185 ? -1.025 10.977 -10.797 1 95 185 GLN B N 1
ATOM 4453 C CA . GLN B 1 185 ? -1.658 11.156 -9.492 1 95 185 GLN B CA 1
ATOM 4454 C C . GLN B 1 185 ? -2.713 12.258 -9.531 1 95 185 GLN B C 1
ATOM 4456 O O . GLN B 1 185 ? -2.391 13.422 -9.773 1 95 185 GLN B O 1
ATOM 4461 N N . PRO B 1 186 ? -4.016 11.883 -9.312 1 96.69 186 PRO B N 1
ATOM 4462 C CA . PRO B 1 186 ? -5.012 12.953 -9.18 1 96.69 186 PRO B CA 1
ATOM 4463 C C . PRO B 1 186 ? -4.734 13.875 -7.992 1 96.69 186 PRO B C 1
ATOM 4465 O O . PRO B 1 186 ? -4.535 13.398 -6.871 1 96.69 186 PRO B O 1
ATOM 4468 N N . VAL B 1 187 ? -4.676 15.195 -8.273 1 98.12 187 VAL B N 1
ATOM 4469 C CA . VAL B 1 187 ? -4.34 16.141 -7.219 1 98.12 187 VAL B CA 1
ATOM 4470 C C . VAL B 1 187 ? -5.223 17.391 -7.336 1 98.12 187 VAL B C 1
ATOM 4472 O O . VAL B 1 187 ? -5.508 17.844 -8.445 1 98.12 187 VAL B O 1
ATOM 4475 N N . THR B 1 188 ? -5.758 17.891 -6.262 1 98.19 188 THR B N 1
ATOM 4476 C CA . THR B 1 188 ? -6.469 19.156 -6.168 1 98.19 188 THR B CA 1
ATOM 4477 C C . THR B 1 188 ? -5.883 20.016 -5.051 1 98.19 188 THR B C 1
ATOM 4479 O O . THR B 1 188 ? -5.297 19.5 -4.102 1 98.19 188 THR B O 1
ATOM 4482 N N . VAL B 1 189 ? -6 21.297 -5.242 1 98.06 189 VAL B N 1
ATOM 4483 C CA . VAL B 1 189 ? -5.5 22.219 -4.238 1 98.06 189 VAL B CA 1
ATOM 4484 C C . VAL B 1 189 ? -6.645 22.672 -3.332 1 98.06 189 VAL B C 1
ATOM 4486 O O . VAL B 1 189 ? -7.629 23.25 -3.805 1 98.06 189 VAL B O 1
ATOM 4489 N N . ILE B 1 190 ? -6.566 22.344 -2.064 1 98.12 190 ILE B N 1
ATOM 4490 C CA . ILE B 1 190 ? -7.473 22.844 -1.033 1 98.12 190 ILE B CA 1
ATOM 4491 C C . ILE B 1 190 ? -6.668 23.391 0.145 1 98.12 190 ILE B C 1
ATOM 4493 O O . ILE B 1 190 ? -5.898 22.656 0.772 1 98.12 190 ILE B O 1
ATOM 4497 N N . PRO B 1 191 ? -6.797 24.625 0.466 1 96.5 191 PRO B N 1
ATOM 4498 C CA . PRO B 1 191 ? -6.051 25.188 1.588 1 96.5 191 PRO B CA 1
ATOM 4499 C C . PRO B 1 191 ? -6.555 24.703 2.943 1 96.5 191 PRO B C 1
ATOM 4501 O O . PRO B 1 191 ? -7.574 24 3.014 1 96.5 191 PRO B O 1
ATOM 4504 N N . ASN B 1 192 ? -5.785 25 4 1 96.44 192 ASN B N 1
ATOM 4505 C CA . ASN B 1 192 ? -6.293 24.812 5.355 1 96.44 192 ASN B CA 1
ATOM 4506 C C . ASN B 1 192 ? -7.141 25.984 5.809 1 96.44 192 ASN B C 1
ATOM 4508 O O . ASN B 1 192 ? -7.207 27.016 5.121 1 96.44 192 ASN B O 1
ATOM 4512 N N . GLY B 1 193 ? -7.832 25.781 6.98 1 96.56 193 GLY B N 1
ATOM 4513 C CA . GLY B 1 193 ? -8.766 26.812 7.402 1 96.56 193 GLY B CA 1
ATOM 4514 C C . GLY B 1 193 ? -8.555 27.281 8.828 1 96.56 193 GLY B C 1
ATOM 4515 O O . GLY B 1 193 ? -7.531 26.953 9.445 1 96.56 193 GLY B O 1
ATOM 4516 N N . VAL B 1 194 ? -9.438 28.109 9.227 1 97.44 194 VAL B N 1
ATOM 4517 C CA . VAL B 1 194 ? -9.477 28.625 10.594 1 97.44 194 VAL B CA 1
ATOM 4518 C C . VAL B 1 194 ? -10.93 28.766 11.047 1 97.44 194 VAL B C 1
ATOM 4520 O O . VAL B 1 194 ? -11.812 29.047 10.234 1 97.44 194 VAL B O 1
ATOM 4523 N N . ASP B 1 195 ? -11.109 28.484 12.305 1 96.69 195 ASP B N 1
ATOM 4524 C CA . ASP B 1 195 ? -12.422 28.719 12.906 1 96.69 195 ASP B CA 1
ATOM 4525 C C . ASP B 1 195 ? -12.625 30.203 13.211 1 96.69 195 ASP B C 1
ATOM 4527 O O . ASP B 1 195 ? -12.211 30.688 14.266 1 96.69 195 ASP B O 1
ATOM 4531 N N . LEU B 1 196 ? -13.406 30.891 12.422 1 96.56 196 LEU B N 1
ATOM 4532 C CA . LEU B 1 196 ? -13.562 32.344 12.492 1 96.56 196 LEU B CA 1
ATOM 4533 C C . LEU B 1 196 ? -14.438 32.75 13.68 1 96.56 196 LEU B C 1
ATOM 4535 O O . LEU B 1 196 ? -14.422 33.906 14.102 1 96.56 196 LEU B O 1
ATOM 4539 N N . ALA B 1 197 ? -15.203 31.812 14.156 1 95.38 197 ALA B N 1
ATOM 4540 C CA . ALA B 1 197 ? -16.016 32.062 15.336 1 95.38 197 ALA B CA 1
ATOM 4541 C C . ALA B 1 197 ? -15.188 32 16.609 1 95.38 197 ALA B C 1
ATOM 4543 O O . ALA B 1 197 ? -15.406 32.781 17.547 1 95.38 197 ALA B O 1
ATOM 4544 N N . ARG B 1 198 ? -14.25 31.109 16.609 1 95.44 198 ARG B N 1
ATOM 4545 C CA . ARG B 1 198 ? -13.406 30.891 17.781 1 95.44 198 ARG B CA 1
ATOM 4546 C C . ARG B 1 198 ? -12.289 31.938 17.844 1 95.44 198 ARG B C 1
ATOM 4548 O O . ARG B 1 198 ? -12.016 32.5 18.906 1 95.44 198 ARG B O 1
ATOM 4555 N N . PHE B 1 199 ? -11.656 32.156 16.766 1 97.94 199 PHE B N 1
ATOM 4556 C CA . PHE B 1 199 ? -10.594 33.125 16.672 1 97.94 199 PHE B CA 1
ATOM 4557 C C . PHE B 1 199 ? -11.125 34.469 16.141 1 97.94 199 PHE B C 1
ATOM 4559 O O . PHE B 1 199 ? -11.477 34.562 14.969 1 97.94 199 PHE B O 1
ATOM 4566 N N . SER B 1 200 ? -11.172 35.406 17.016 1 97.44 200 SER B N 1
ATOM 4567 C CA . SER B 1 200 ? -11.695 36.719 16.719 1 97.44 200 SER B CA 1
ATOM 4568 C C . SER B 1 200 ? -11.078 37.781 17.641 1 97.44 200 SER B C 1
ATOM 4570 O O . SER B 1 200 ? -10.523 37.438 18.688 1 97.44 200 SER B O 1
ATOM 4572 N N . PRO B 1 201 ? -11.148 39.031 17.188 1 97.12 201 PRO B N 1
ATOM 4573 C CA . PRO B 1 201 ? -10.531 40.094 18 1 97.12 201 PRO B CA 1
ATOM 4574 C C . PRO B 1 201 ? -11.297 40.375 19.281 1 97.12 201 PRO B C 1
ATOM 4576 O O . PRO B 1 201 ? -10.773 41.031 20.188 1 97.12 201 PRO B O 1
ATOM 4579 N N . GLU B 1 202 ? -12.492 39.906 19.406 1 96.31 202 GLU B N 1
ATOM 4580 C CA . GLU B 1 202 ? -13.328 40.188 20.562 1 96.31 202 GLU B CA 1
ATOM 4581 C C . GLU B 1 202 ? -13.312 39.031 21.547 1 96.31 202 GLU B C 1
ATOM 4583 O O . GLU B 1 202 ? -13.219 37.844 21.141 1 96.31 202 GLU B O 1
ATOM 4588 N N . GLY B 1 203 ? -13.344 39.375 22.859 1 96 203 GLY B N 1
ATOM 4589 C CA . GLY B 1 203 ? -13.406 38.344 23.875 1 96 203 GLY B CA 1
ATOM 4590 C C . GLY B 1 203 ? -12.398 38.531 25 1 96 203 GLY B C 1
ATOM 4591 O O . GLY B 1 203 ? -11.758 39.594 25.078 1 96 203 GLY B O 1
ATOM 4592 N N . GLU B 1 204 ? -12.242 37.469 25.766 1 96.88 204 GLU B N 1
ATOM 4593 C CA . GLU B 1 204 ? -11.328 37.5 26.906 1 96.88 204 GLU B CA 1
ATOM 4594 C C . GLU B 1 204 ? -9.875 37.469 26.438 1 96.88 204 GLU B C 1
ATOM 4596 O O . GLU B 1 204 ? -9.547 36.875 25.422 1 96.88 204 GLU B O 1
ATOM 4601 N N . ARG B 1 205 ? -9.094 38.188 27.172 1 97.62 205 ARG B N 1
ATOM 4602 C CA . ARG B 1 205 ? -7.656 38.25 26.922 1 97.62 205 ARG B CA 1
ATOM 4603 C C . ARG B 1 205 ? -6.891 37.531 28.047 1 97.62 205 ARG B C 1
ATOM 4605 O O . ARG B 1 205 ? -7.234 37.688 29.219 1 97.62 205 ARG B O 1
ATOM 4612 N N . ALA B 1 206 ? -5.957 36.781 27.672 1 97.56 206 ALA B N 1
ATOM 4613 C CA . ALA B 1 206 ? -5.152 36.062 28.656 1 97.56 206 ALA B CA 1
ATOM 4614 C C . ALA B 1 206 ? -4.176 37 29.359 1 97.56 206 ALA B C 1
ATOM 4616 O O . ALA B 1 206 ? -3.736 38 28.781 1 97.56 206 ALA B O 1
ATOM 4617 N N . ASP B 1 207 ? -3.902 36.688 30.609 1 96.69 207 ASP B N 1
ATOM 4618 C CA . ASP B 1 207 ? -2.785 37.344 31.281 1 96.69 207 ASP B CA 1
ATOM 4619 C C . ASP B 1 207 ? -1.461 36.656 30.938 1 96.69 207 ASP B C 1
ATOM 4621 O O . ASP B 1 207 ? -1.201 35.531 31.375 1 96.69 207 ASP B O 1
ATOM 4625 N N . LEU B 1 208 ? -0.604 37.406 30.266 1 96.81 208 LEU B N 1
ATOM 4626 C CA . LEU B 1 208 ? 0.617 36.812 29.75 1 96.81 208 LEU B CA 1
ATOM 4627 C C . LEU B 1 208 ? 1.778 37 30.719 1 96.81 208 LEU B C 1
ATOM 4629 O O . LEU B 1 208 ? 2.812 36.344 30.594 1 96.81 208 LEU B O 1
ATOM 4633 N N . GLY B 1 209 ? 1.675 37.906 31.656 1 96.31 209 GLY B N 1
ATOM 4634 C CA . GLY B 1 209 ? 2.723 38.188 32.625 1 96.31 209 GLY B CA 1
ATOM 4635 C C . GLY B 1 209 ? 3.939 38.844 32 1 96.31 209 GLY B C 1
ATOM 4636 O O . GLY B 1 209 ? 5.07 38.594 32.438 1 96.31 209 GLY B O 1
ATOM 4637 N N . LEU B 1 210 ? 3.732 39.625 30.938 1 97.75 210 LEU B N 1
ATOM 4638 C CA . LEU B 1 210 ? 4.832 40.281 30.234 1 97.75 210 LEU B CA 1
ATOM 4639 C C . LEU B 1 210 ? 4.629 41.781 30.188 1 97.75 210 LEU B C 1
ATOM 4641 O O . LEU B 1 210 ? 3.5 42.281 30.281 1 97.75 210 LEU B O 1
ATOM 4645 N N . GLU B 1 211 ? 5.684 42.469 29.969 1 96.19 211 GLU B N 1
ATOM 4646 C CA . GLU B 1 211 ? 5.66 43.938 29.953 1 96.19 211 GLU B CA 1
ATOM 4647 C C . GLU B 1 211 ? 5.477 44.438 28.531 1 96.19 211 GLU B C 1
ATOM 4649 O O . GLU B 1 211 ? 5.965 43.844 27.578 1 96.19 211 GLU B O 1
ATOM 4654 N N . GLY B 1 212 ? 4.734 45.531 28.453 1 96.06 212 GLY B N 1
ATOM 4655 C CA . GLY B 1 212 ? 4.625 46.188 27.172 1 96.06 212 GLY B CA 1
ATOM 4656 C C . GLY B 1 212 ? 3.863 45.375 26.141 1 96.06 212 GLY B C 1
ATOM 4657 O O . GLY B 1 212 ? 3.18 44.406 26.5 1 96.06 212 GLY B O 1
ATOM 4658 N N . PRO B 1 213 ? 3.896 45.875 24.891 1 97.94 213 PRO B N 1
ATOM 4659 C CA . PRO B 1 213 ? 3.262 45.094 23.812 1 97.94 213 PRO B CA 1
ATOM 4660 C C . PRO B 1 213 ? 3.951 43.781 23.578 1 97.94 213 PRO B C 1
ATOM 4662 O O . PRO B 1 213 ? 5.18 43.688 23.625 1 97.94 213 PRO B O 1
ATOM 4665 N N . VAL B 1 214 ? 3.152 42.75 23.281 1 98.69 214 VAL B N 1
ATOM 4666 C CA . VAL B 1 214 ? 3.686 41.406 23.172 1 98.69 214 VAL B CA 1
ATOM 4667 C C . VAL B 1 214 ? 3.59 40.906 21.719 1 98.69 214 VAL B C 1
ATOM 4669 O O . VAL B 1 214 ? 2.531 41.031 21.094 1 98.69 214 VAL B O 1
ATOM 4672 N N . VAL B 1 215 ? 4.707 40.406 21.156 1 98.88 215 VAL B N 1
ATOM 4673 C CA . VAL B 1 215 ? 4.738 39.656 19.906 1 98.88 215 VAL B CA 1
ATOM 4674 C C . VAL B 1 215 ? 4.617 38.156 20.203 1 98.88 215 VAL B C 1
ATOM 4676 O O . VAL B 1 215 ? 5.336 37.625 21.047 1 98.88 215 VAL B O 1
ATOM 4679 N N . LEU B 1 216 ? 3.68 37.531 19.516 1 98.88 216 LEU B N 1
ATOM 4680 C CA . LEU B 1 216 ? 3.439 36.125 19.703 1 98.88 216 LEU B CA 1
ATOM 4681 C C . LEU B 1 216 ? 4.117 35.281 18.609 1 98.88 216 LEU B C 1
ATOM 4683 O O . LEU B 1 216 ? 4.07 35.656 17.438 1 98.88 216 LEU B O 1
ATOM 4687 N N . CYS B 1 217 ? 4.77 34.188 19.016 1 98.62 217 CYS B N 1
ATOM 4688 C CA . CYS B 1 217 ? 5.277 33.156 18.125 1 98.62 217 CYS B CA 1
ATOM 4689 C C . CYS B 1 217 ? 4.805 31.781 18.578 1 98.62 217 CYS B C 1
ATOM 4691 O O . CYS B 1 217 ? 5.035 31.391 19.719 1 98.62 217 CYS B O 1
ATOM 4693 N N . VAL B 1 218 ? 4.113 31.062 17.688 1 96.75 218 VAL B N 1
ATOM 4694 C CA . VAL B 1 218 ? 3.645 29.719 17.984 1 96.75 218 VAL B CA 1
ATOM 4695 C C . VAL B 1 218 ? 4.422 28.703 17.141 1 96.75 218 VAL B C 1
ATOM 4697 O O . VAL B 1 218 ? 4.344 28.703 15.914 1 96.75 218 VAL B O 1
ATOM 4700 N N . ALA B 1 219 ? 5.207 27.828 17.797 1 94.31 219 ALA B N 1
ATOM 4701 C CA . ALA B 1 219 ? 6.074 26.922 17.047 1 94.31 219 ALA B CA 1
ATOM 4702 C C . ALA B 1 219 ? 6.594 25.797 17.938 1 94.31 219 ALA B C 1
ATOM 4704 O O . ALA B 1 219 ? 6.738 25.969 19.156 1 94.31 219 ALA B O 1
ATOM 4705 N N . SER B 1 220 ? 6.809 24.656 17.344 1 90.25 220 SER B N 1
ATOM 4706 C CA . SER B 1 220 ? 7.617 23.656 18.016 1 90.25 220 SER B CA 1
ATOM 4707 C C . SER B 1 220 ? 9.062 24.109 18.172 1 90.25 220 SER B C 1
ATOM 4709 O O . SER B 1 220 ? 9.594 24.812 17.297 1 90.25 220 SER B O 1
ATOM 4711 N N . LEU B 1 221 ? 9.672 23.656 19.25 1 93.62 221 LEU B N 1
ATOM 4712 C CA . LEU B 1 221 ? 10.992 24.172 19.594 1 93.62 221 LEU B CA 1
ATOM 4713 C C . LEU B 1 221 ? 12.078 23.156 19.25 1 93.62 221 LEU B C 1
ATOM 4715 O O . LEU B 1 221 ? 12.461 22.328 20.094 1 93.62 221 LEU B O 1
ATOM 4719 N N . TRP B 1 222 ? 12.555 23.359 18.016 1 91.94 222 TRP B N 1
ATOM 4720 C CA . TRP B 1 222 ? 13.648 22.562 17.484 1 91.94 222 TRP B CA 1
ATOM 4721 C C . TRP B 1 222 ? 14.703 23.453 16.828 1 91.94 222 TRP B C 1
ATOM 4723 O O . TRP B 1 222 ? 14.438 24.094 15.805 1 91.94 222 TRP B O 1
ATOM 4733 N N . GLN B 1 223 ? 15.898 23.531 17.359 1 92.38 223 GLN B N 1
ATOM 4734 C CA . GLN B 1 223 ? 16.953 24.438 16.906 1 92.38 223 GLN B CA 1
ATOM 4735 C C . GLN B 1 223 ? 17.281 24.203 15.43 1 92.38 223 GLN B C 1
ATOM 4737 O O . GLN B 1 223 ? 17.516 25.156 14.68 1 92.38 223 GLN B O 1
ATOM 4742 N N . GLY B 1 224 ? 17.297 22.984 14.945 1 87.81 224 GLY B N 1
ATOM 4743 C CA . GLY B 1 224 ? 17.609 22.656 13.562 1 87.81 224 GLY B CA 1
ATOM 4744 C C . GLY B 1 224 ? 16.391 22.5 12.688 1 87.81 224 GLY B C 1
ATOM 4745 O O . GLY B 1 224 ? 16.5 22.062 11.539 1 87.81 224 GLY B O 1
ATOM 4746 N N . GLY B 1 225 ? 15.336 23.109 13.188 1 88.56 225 GLY B N 1
ATOM 4747 C CA . GLY B 1 225 ? 14.102 22.891 12.461 1 88.56 225 GLY B CA 1
ATOM 4748 C C . GLY B 1 225 ? 13.75 24.047 11.539 1 88.56 225 GLY B C 1
ATOM 4749 O O . GLY B 1 225 ? 14.484 25.047 11.477 1 88.56 225 GLY B O 1
ATOM 4750 N N . HIS B 1 226 ? 12.609 23.906 10.891 1 91 226 HIS B N 1
ATOM 4751 C CA . HIS B 1 226 ? 12.227 24.844 9.852 1 91 226 HIS B CA 1
ATOM 4752 C C . HIS B 1 226 ? 11.516 26.062 10.445 1 91 226 HIS B C 1
ATOM 4754 O O . HIS B 1 226 ? 11.273 27.047 9.75 1 91 226 HIS B O 1
ATOM 4760 N N . LYS B 1 227 ? 11.242 26.047 11.758 1 94.5 227 LYS B N 1
ATOM 4761 C CA . LYS B 1 227 ? 10.508 27.156 12.367 1 94.5 227 LYS B CA 1
ATOM 4762 C C . LYS B 1 227 ? 11.43 28.344 12.617 1 94.5 227 LYS B C 1
ATOM 4764 O O . LYS B 1 227 ? 10.977 29.484 12.633 1 94.5 227 LYS B O 1
ATOM 4769 N N . ARG B 1 228 ? 12.625 28.156 12.93 1 96.81 228 ARG B N 1
ATOM 4770 C CA . ARG B 1 228 ? 13.695 29.141 13.078 1 96.81 228 ARG B CA 1
ATOM 4771 C C . ARG B 1 228 ? 13.328 30.188 14.133 1 96.81 228 ARG B C 1
ATOM 4773 O O . ARG B 1 228 ? 13.461 31.391 13.883 1 96.81 228 ARG B O 1
ATOM 4780 N N . VAL B 1 229 ? 12.977 29.719 15.281 1 97.81 229 VAL B N 1
ATOM 4781 C CA . VAL B 1 229 ? 12.461 30.547 16.375 1 97.81 229 VAL B CA 1
ATOM 4782 C C . VAL B 1 229 ? 13.555 31.5 16.844 1 97.81 229 VAL B C 1
ATOM 4784 O O . VAL B 1 229 ? 13.266 32.625 17.297 1 97.81 229 VAL B O 1
ATOM 4787 N N . HIS B 1 230 ? 14.836 31.156 16.672 1 98.31 230 HIS B N 1
ATOM 4788 C CA . HIS B 1 230 ? 15.945 32 17.094 1 98.31 230 HIS B CA 1
ATOM 4789 C C . HIS B 1 230 ? 15.93 33.344 16.359 1 98.31 230 HIS B C 1
ATOM 4791 O O . HIS B 1 230 ? 16.359 34.344 16.906 1 98.31 230 HIS B O 1
ATOM 4797 N N . LEU B 1 231 ? 15.414 33.406 15.164 1 98.62 231 LEU B N 1
ATOM 4798 C CA . LEU B 1 231 ? 15.352 34.625 14.391 1 98.62 231 LEU B CA 1
ATOM 4799 C C . LEU B 1 231 ? 14.352 35.594 15.008 1 98.62 231 LEU B C 1
ATOM 4801 O O . LEU B 1 231 ? 14.594 36.812 15.023 1 98.62 231 LEU B O 1
ATOM 4805 N N . ALA B 1 232 ? 13.25 35.094 15.484 1 98.75 232 ALA B N 1
ATOM 4806 C CA . ALA B 1 232 ? 12.258 35.938 16.141 1 98.75 232 ALA B CA 1
ATOM 4807 C C . ALA B 1 232 ? 12.812 36.562 17.422 1 98.75 232 ALA B C 1
ATOM 4809 O O . ALA B 1 232 ? 12.602 37.75 17.703 1 98.75 232 ALA B O 1
ATOM 4810 N N . ILE B 1 233 ? 13.523 35.719 18.172 1 98.69 233 ILE B N 1
ATOM 4811 C CA . ILE B 1 233 ? 14.133 36.188 19.406 1 98.69 233 ILE B CA 1
ATOM 4812 C C . ILE B 1 233 ? 15.094 37.344 19.109 1 98.69 233 ILE B C 1
ATOM 4814 O O . ILE B 1 233 ? 15.047 38.375 19.75 1 98.69 233 ILE B O 1
ATOM 4818 N N . GLU B 1 234 ? 15.898 37.156 18.141 1 98.62 234 GLU B N 1
ATOM 4819 C CA . GLU B 1 234 ? 16.875 38.156 17.734 1 98.62 234 GLU B CA 1
ATOM 4820 C C . GLU B 1 234 ? 16.188 39.438 17.297 1 98.62 234 GLU B C 1
ATOM 4822 O O . GLU B 1 234 ? 16.594 40.531 17.688 1 98.62 234 GLU B O 1
ATOM 4827 N N . ALA B 1 235 ? 15.211 39.312 16.484 1 98.75 235 ALA B N 1
ATOM 4828 C CA . ALA B 1 235 ? 14.539 40.5 15.93 1 98.75 235 ALA B CA 1
ATOM 4829 C C . ALA B 1 235 ? 13.828 41.312 17.016 1 98.75 235 ALA B C 1
ATOM 4831 O O . ALA B 1 235 ? 13.93 42.531 17.062 1 98.75 235 ALA B O 1
ATOM 4832 N N . VAL B 1 236 ? 13.133 40.688 17.922 1 98.75 236 VAL B N 1
ATOM 4833 C CA . VAL B 1 236 ? 12.383 41.375 18.969 1 98.75 236 VAL B CA 1
ATOM 4834 C C . VAL B 1 236 ? 13.352 42.031 19.938 1 98.75 236 VAL B C 1
ATOM 4836 O O . VAL B 1 236 ? 13.062 43.094 20.484 1 98.75 236 VAL B O 1
ATOM 4839 N N . SER B 1 237 ? 14.492 41.375 20.156 1 98.25 237 SER B N 1
ATOM 4840 C CA . SER B 1 237 ? 15.484 41.938 21.062 1 98.25 237 SER B CA 1
ATOM 4841 C C . SER B 1 237 ? 15.953 43.312 20.594 1 98.25 237 SER B C 1
ATOM 4843 O O . SER B 1 237 ? 16.469 44.094 21.391 1 98.25 237 SER B O 1
ATOM 4845 N N . ARG B 1 238 ? 15.719 43.625 19.406 1 97.75 238 ARG B N 1
ATOM 4846 C CA . ARG B 1 238 ? 16.141 44.906 18.828 1 97.75 238 ARG B CA 1
ATOM 4847 C C . ARG B 1 238 ? 15.078 45.969 19.031 1 97.75 238 ARG B C 1
ATOM 4849 O O . ARG B 1 238 ? 15.297 47.125 18.703 1 97.75 238 ARG B O 1
ATOM 4856 N N . LEU B 1 239 ? 13.984 45.625 19.578 1 98.12 239 LEU B N 1
ATOM 4857 C CA . LEU B 1 239 ? 12.875 46.562 19.812 1 98.12 239 LEU B CA 1
ATOM 4858 C C . LEU B 1 239 ? 12.773 46.906 21.297 1 98.12 239 LEU B C 1
ATOM 4860 O O . LEU B 1 239 ? 12.562 46.031 22.141 1 98.12 239 LEU B O 1
ATOM 4864 N N . ALA B 1 240 ? 12.82 48.156 21.562 1 95.5 240 ALA B N 1
ATOM 4865 C CA . ALA B 1 240 ? 12.742 48.594 22.953 1 95.5 240 ALA B CA 1
ATOM 4866 C C . ALA B 1 240 ? 11.32 48.438 23.484 1 95.5 240 ALA B C 1
ATOM 4868 O O . ALA B 1 240 ? 10.359 48.844 22.828 1 95.5 240 ALA B O 1
ATOM 4869 N N . GLY B 1 241 ? 11.219 47.844 24.656 1 96.25 241 GLY B N 1
ATOM 4870 C CA . GLY B 1 241 ? 9.953 47.812 25.375 1 96.25 241 GLY B CA 1
ATOM 4871 C C . GLY B 1 241 ? 8.977 46.781 24.812 1 96.25 241 GLY B C 1
ATOM 4872 O O . GLY B 1 241 ? 7.789 46.812 25.156 1 96.25 241 GLY B O 1
ATOM 4873 N N . VAL B 1 242 ? 9.422 45.969 23.891 1 98.44 242 VAL B N 1
ATOM 4874 C CA . VAL B 1 242 ? 8.555 44.969 23.297 1 98.44 242 VAL B CA 1
ATOM 4875 C C . VAL B 1 242 ? 8.875 43.594 23.891 1 98.44 242 VAL B C 1
ATOM 4877 O O . VAL B 1 242 ? 10.039 43.25 24.078 1 98.44 242 VAL B O 1
ATOM 4880 N N . SER B 1 243 ? 7.852 42.812 24.188 1 98.75 243 SER B N 1
ATOM 4881 C CA . SER B 1 243 ? 8.016 41.469 24.734 1 98.75 243 SER B CA 1
ATOM 4882 C C . SER B 1 243 ? 7.746 40.406 23.688 1 98.75 243 SER B C 1
ATOM 4884 O O . SER B 1 243 ? 7.074 40.656 22.688 1 98.75 243 SER B O 1
ATOM 4886 N N . LEU B 1 244 ? 8.328 39.219 23.922 1 98.81 244 LEU B N 1
ATOM 4887 C CA . LEU B 1 244 ? 8.125 38.062 23.062 1 98.81 244 LEU B CA 1
ATOM 4888 C C . LEU B 1 244 ? 7.57 36.875 23.859 1 98.81 244 LEU B C 1
ATOM 4890 O O . LEU B 1 244 ? 8.141 36.469 24.875 1 98.81 244 LEU B O 1
ATOM 4894 N N . LEU B 1 245 ? 6.41 36.406 23.406 1 98.75 245 LEU B N 1
ATOM 4895 C CA . LEU B 1 245 ? 5.859 35.156 23.906 1 98.75 245 LEU B CA 1
ATOM 4896 C C . LEU B 1 245 ? 6.012 34.031 22.875 1 98.75 245 LEU B C 1
ATOM 4898 O O . LEU B 1 245 ? 5.527 34.156 21.75 1 98.75 245 LEU B O 1
ATOM 4902 N N . ILE B 1 246 ? 6.723 33 23.234 1 98.19 246 ILE B N 1
ATOM 4903 C CA . ILE B 1 246 ? 6.785 31.781 22.422 1 98.19 246 ILE B CA 1
ATOM 4904 C C . ILE B 1 246 ? 5.836 30.719 22.984 1 98.19 246 ILE B C 1
ATOM 4906 O O . ILE B 1 246 ? 6.008 30.266 24.125 1 98.19 246 ILE B O 1
ATOM 4910 N N . CYS B 1 247 ? 4.828 30.422 22.203 1 96.44 247 CYS B N 1
ATOM 4911 C CA . CYS B 1 247 ? 3.922 29.344 22.578 1 96.44 247 CYS B CA 1
ATOM 4912 C C . CYS B 1 247 ? 4.301 28.047 21.875 1 96.44 247 CYS B C 1
ATOM 4914 O O . CYS B 1 247 ? 4.184 27.938 20.656 1 96.44 247 CYS B O 1
ATOM 4916 N N . GLY B 1 248 ? 4.75 27.062 22.578 1 93 248 GLY B N 1
ATOM 4917 C CA . GLY B 1 248 ? 5.145 25.781 22.031 1 93 248 GLY B CA 1
ATOM 4918 C C . GLY B 1 248 ? 6.059 24.984 22.938 1 93 248 GLY B C 1
ATOM 4919 O O . GLY B 1 248 ? 6.355 25.406 24.047 1 93 248 GLY B O 1
ATOM 4920 N N . ASP B 1 249 ? 6.395 23.828 22.5 1 89.12 249 ASP B N 1
ATOM 4921 C CA . ASP B 1 249 ? 7.301 22.922 23.188 1 89.12 249 ASP B CA 1
ATOM 4922 C C . ASP B 1 249 ? 8.18 22.156 22.203 1 89.12 249 ASP B C 1
ATOM 4924 O O . ASP B 1 249 ? 8.016 22.297 20.984 1 89.12 249 ASP B O 1
ATOM 4928 N N . GLY B 1 250 ? 9.195 21.516 22.766 1 88 250 GLY B N 1
ATOM 4929 C CA . GLY B 1 250 ? 10.094 20.75 21.922 1 88 250 GLY B CA 1
ATOM 4930 C C . GLY B 1 250 ? 11.398 20.391 22.609 1 88 250 GLY B C 1
ATOM 4931 O O . GLY B 1 250 ? 11.641 20.812 23.75 1 88 250 GLY B O 1
ATOM 4932 N N . ARG B 1 251 ? 12.203 19.672 21.906 1 86.69 251 ARG B N 1
ATOM 4933 C CA . ARG B 1 251 ? 13.422 19.094 22.469 1 86.69 251 ARG B CA 1
ATOM 4934 C C . ARG B 1 251 ? 14.43 20.172 22.812 1 86.69 251 ARG B C 1
ATOM 4936 O O . ARG B 1 251 ? 15.227 20.016 23.734 1 86.69 251 ARG B O 1
ATOM 4943 N N . ASP B 1 252 ? 14.336 21.328 22.188 1 94.69 252 ASP B N 1
ATOM 4944 C CA . ASP B 1 252 ? 15.336 22.359 22.391 1 94.69 252 ASP B CA 1
ATOM 4945 C C . ASP B 1 252 ? 14.758 23.547 23.172 1 94.69 252 ASP B C 1
ATOM 4947 O O . ASP B 1 252 ? 15.211 24.672 23.016 1 94.69 252 ASP B O 1
ATOM 4951 N N . ARG B 1 253 ? 13.727 23.312 23.891 1 95.5 253 ARG B N 1
ATOM 4952 C CA . ARG B 1 253 ? 13.133 24.359 24.719 1 95.5 253 ARG B CA 1
ATOM 4953 C C . ARG B 1 253 ? 14.18 25.031 25.594 1 95.5 253 ARG B C 1
ATOM 4955 O O . ARG B 1 253 ? 14.211 26.266 25.688 1 95.5 253 ARG B O 1
ATOM 4962 N N . PRO B 1 254 ? 15.125 24.281 26.266 1 96.44 254 PRO B N 1
ATOM 4963 C CA . PRO B 1 254 ? 16.141 24.938 27.109 1 96.44 254 PRO B CA 1
ATOM 4964 C C . PRO B 1 254 ? 17.016 25.891 26.328 1 96.44 254 PRO B C 1
ATOM 4966 O O . PRO B 1 254 ? 17.375 26.969 26.828 1 96.44 254 PRO B O 1
ATOM 4969 N N . TYR B 1 255 ? 17.328 25.469 25.156 1 96.81 255 TYR B N 1
ATOM 4970 C CA . TYR B 1 255 ? 18.141 26.328 24.297 1 96.81 255 TYR B CA 1
ATOM 4971 C C . TYR B 1 255 ? 17.469 27.656 24.031 1 96.81 255 TYR B C 1
ATOM 4973 O O . TYR B 1 255 ? 18.078 28.719 24.203 1 96.81 255 TYR B O 1
ATOM 4981 N N . PHE B 1 256 ? 16.266 27.688 23.719 1 98.06 256 PHE B N 1
ATOM 4982 C CA . PHE B 1 256 ? 15.539 28.906 23.359 1 98.06 256 PHE B CA 1
ATOM 4983 C C . PHE B 1 256 ? 15.242 29.75 24.594 1 98.06 256 PHE B C 1
ATOM 4985 O O . PHE B 1 256 ? 15.219 30.984 24.531 1 98.06 256 PHE B O 1
ATOM 4992 N N . ALA B 1 257 ? 14.992 29.047 25.656 1 97.62 257 ALA B N 1
ATOM 4993 C CA . ALA B 1 257 ? 14.789 29.75 26.922 1 97.62 257 ALA B CA 1
ATOM 4994 C C . ALA B 1 257 ? 16.016 30.562 27.297 1 97.62 257 ALA B C 1
ATOM 4996 O O . ALA B 1 257 ? 15.914 31.734 27.672 1 97.62 257 ALA B O 1
ATOM 4997 N N . ALA B 1 258 ? 17.141 29.938 27.188 1 97.62 258 ALA B N 1
ATOM 4998 C CA . ALA B 1 258 ? 18.391 30.609 27.516 1 97.62 258 ALA B CA 1
ATOM 4999 C C . ALA B 1 258 ? 18.641 31.781 26.562 1 97.62 258 ALA B C 1
ATOM 5001 O O . ALA B 1 258 ? 19.062 32.875 27 1 97.62 258 ALA B O 1
ATOM 5002 N N . LEU B 1 259 ? 18.406 31.547 25.344 1 98.06 259 LEU B N 1
ATOM 5003 C CA . LEU B 1 259 ? 18.625 32.594 24.344 1 98.06 259 LEU B CA 1
ATOM 5004 C C . LEU B 1 259 ? 17.703 33.781 24.594 1 98.06 259 LEU B C 1
ATOM 5006 O O . LEU B 1 259 ? 18.141 34.938 24.516 1 98.06 259 LEU B O 1
ATOM 5010 N N . GLY B 1 260 ? 16.438 33.562 24.828 1 98.06 260 GLY B N 1
ATOM 5011 C CA . GLY B 1 260 ? 15.469 34.625 25.094 1 98.06 260 GLY B CA 1
ATOM 5012 C C . GLY B 1 260 ? 15.797 35.406 26.344 1 98.06 260 GLY B C 1
ATOM 5013 O O . GLY B 1 260 ? 15.711 36.656 26.328 1 98.06 260 GLY B O 1
ATOM 5014 N N . GLU B 1 261 ? 16.141 34.688 27.344 1 96.75 261 GLU B N 1
ATOM 5015 C CA . GLU B 1 261 ? 16.516 35.375 28.594 1 96.75 261 GLU B CA 1
ATOM 5016 C C . GLU B 1 261 ? 17.75 36.25 28.406 1 96.75 261 GLU B C 1
ATOM 5018 O O . GLU B 1 261 ? 17.812 37.375 28.938 1 96.75 261 GLU B O 1
ATOM 5023 N N . GLN B 1 262 ? 18.688 35.719 27.734 1 97.56 262 GLN B N 1
ATOM 5024 C CA . GLN B 1 262 ? 19.922 36.469 27.484 1 97.56 262 GLN B CA 1
ATOM 5025 C C . GLN B 1 262 ? 19.656 37.719 26.672 1 97.56 262 GLN B C 1
ATOM 5027 O O . GLN B 1 262 ? 20.188 38.781 26.969 1 97.56 262 GLN B O 1
ATOM 5032 N N . LYS B 1 263 ? 18.797 37.656 25.734 1 97.88 263 LYS B N 1
ATOM 5033 C CA . LYS B 1 263 ? 18.641 38.719 24.766 1 97.88 263 LYS B CA 1
ATOM 5034 C C . LYS B 1 263 ? 17.547 39.688 25.203 1 97.88 263 LYS B C 1
ATOM 5036 O O . LYS B 1 263 ? 17.625 40.906 24.922 1 97.88 263 LYS B O 1
ATOM 5041 N N . LEU B 1 264 ? 16.5 39.188 25.844 1 97.44 264 LEU B N 1
ATOM 5042 C CA . LEU B 1 264 ? 15.352 40.062 26.141 1 97.44 264 LEU B CA 1
ATOM 5043 C C . LEU B 1 264 ? 15.203 40.25 27.641 1 97.44 264 LEU B C 1
ATOM 5045 O O . LEU B 1 264 ? 14.633 41.25 28.094 1 97.44 264 LEU B O 1
ATOM 5049 N N . GLY B 1 265 ? 15.617 39.25 28.438 1 93.06 265 GLY B N 1
ATOM 5050 C CA . GLY B 1 265 ? 15.5 39.344 29.875 1 93.06 265 GLY B CA 1
ATOM 5051 C C . GLY B 1 265 ? 14.172 38.844 30.406 1 93.06 265 GLY B C 1
ATOM 5052 O O . GLY B 1 265 ? 13.234 38.625 29.641 1 93.06 265 GLY B O 1
ATOM 5053 N N . ALA B 1 266 ? 13.961 38.562 31.703 1 85.12 266 ALA B N 1
ATOM 5054 C CA . ALA B 1 266 ? 12.844 37.844 32.344 1 85.12 266 ALA B CA 1
ATOM 5055 C C . ALA B 1 266 ? 11.547 38.656 32.188 1 85.12 266 ALA B C 1
ATOM 5057 O O . ALA B 1 266 ? 10.477 38.062 32.031 1 85.12 266 ALA B O 1
ATOM 5058 N N . GLY B 1 267 ? 11.484 39.906 32 1 93.75 267 GLY B N 1
ATOM 5059 C CA . GLY B 1 267 ? 10.289 40.719 31.938 1 93.75 267 GLY B CA 1
ATOM 5060 C C . GLY B 1 267 ? 9.758 40.875 30.516 1 93.75 267 GLY B C 1
ATOM 5061 O O . GLY B 1 267 ? 8.586 41.188 30.312 1 93.75 267 GLY B O 1
ATOM 5062 N N . ARG B 1 268 ? 10.469 40.438 29.641 1 97.81 268 ARG B N 1
ATOM 5063 C CA . ARG B 1 268 ? 10.07 40.688 28.25 1 97.81 268 ARG B CA 1
ATOM 5064 C C . ARG B 1 268 ? 10.07 39.375 27.453 1 97.81 268 ARG B C 1
ATOM 5066 O O . ARG B 1 268 ? 9.828 39.406 26.234 1 97.81 268 ARG B O 1
ATOM 5073 N N . PHE B 1 269 ? 10.359 38.25 28.141 1 98.25 269 PHE B N 1
ATOM 5074 C CA . PHE B 1 269 ? 10.438 37 27.406 1 98.25 269 PHE B CA 1
ATOM 5075 C C . PHE B 1 269 ? 9.797 35.844 28.203 1 98.25 269 PHE B C 1
ATOM 5077 O O . PHE B 1 269 ? 10.016 35.719 29.406 1 98.25 269 PHE B O 1
ATOM 5084 N N . ARG B 1 270 ? 9 35.031 27.422 1 97.94 270 ARG B N 1
ATOM 5085 C CA . ARG B 1 270 ? 8.359 33.875 28.047 1 97.94 270 ARG B CA 1
ATOM 5086 C C . ARG B 1 270 ? 8.094 32.781 27.031 1 97.94 270 ARG B C 1
ATOM 5088 O O . ARG B 1 270 ? 7.68 33.031 25.906 1 97.94 270 ARG B O 1
ATOM 5095 N N . ILE B 1 271 ? 8.469 31.531 27.422 1 97.5 271 ILE B N 1
ATOM 5096 C CA . ILE B 1 271 ? 8 30.344 26.703 1 97.5 271 ILE B CA 1
ATOM 5097 C C . ILE B 1 271 ? 6.887 29.672 27.5 1 97.5 271 ILE B C 1
ATOM 5099 O O . ILE B 1 271 ? 7.031 29.422 28.703 1 97.5 271 ILE B O 1
ATOM 5103 N N . ALA B 1 272 ? 5.785 29.406 26.844 1 96.06 272 ALA B N 1
ATOM 5104 C CA . ALA B 1 272 ? 4.664 28.766 27.531 1 96.06 272 ALA B CA 1
ATOM 5105 C C . ALA B 1 272 ? 3.902 27.844 26.594 1 96.06 272 ALA B C 1
ATOM 5107 O O . ALA B 1 272 ? 4.074 27.891 25.375 1 96.06 272 ALA B O 1
ATOM 5108 N N . THR B 1 273 ? 3.225 26.938 27.188 1 92.81 273 THR B N 1
ATOM 5109 C CA . THR B 1 273 ? 2.268 26.094 26.484 1 92.81 273 THR B CA 1
ATOM 5110 C C . THR B 1 273 ? 0.853 26.328 27 1 92.81 273 THR B C 1
ATOM 5112 O O . THR B 1 273 ? 0.649 26.5 28.203 1 92.81 273 THR B O 1
ATOM 5115 N N . PHE B 1 274 ? -0.102 26.375 26.094 1 90.75 274 PHE B N 1
ATOM 5116 C CA . PHE B 1 274 ? -1.513 26.516 26.422 1 90.75 274 PHE B CA 1
ATOM 5117 C C . PHE B 1 274 ? -2.346 25.422 25.766 1 90.75 274 PHE B C 1
ATOM 5119 O O . PHE B 1 274 ? -2.033 24.969 24.672 1 90.75 274 PHE B O 1
ATOM 5126 N N . PRO B 1 275 ? -3.385 24.984 26.453 1 86.5 275 PRO B N 1
ATOM 5127 C CA . PRO B 1 275 ? -4.363 24.172 25.734 1 86.5 275 PRO B CA 1
ATOM 5128 C C . PRO B 1 275 ? -4.961 24.906 24.531 1 86.5 275 PRO B C 1
ATOM 5130 O O . PRO B 1 275 ? -5.156 26.125 24.578 1 86.5 275 PRO B O 1
ATOM 5133 N N . TYR B 1 276 ? -5.23 24.125 23.562 1 88.12 276 TYR B N 1
ATOM 5134 C CA . TYR B 1 276 ? -5.719 24.719 22.312 1 88.12 276 TYR B CA 1
ATOM 5135 C C . TYR B 1 276 ? -6.953 25.578 22.578 1 88.12 276 TYR B C 1
ATOM 5137 O O . TYR B 1 276 ? -7.133 26.625 21.953 1 88.12 276 TYR B O 1
ATOM 5145 N N . ALA B 1 277 ? -7.789 25.219 23.484 1 88.12 277 ALA B N 1
ATOM 5146 C CA . ALA B 1 277 ? -9.031 25.938 23.781 1 88.12 277 ALA B CA 1
ATOM 5147 C C . ALA B 1 277 ? -8.734 27.328 24.344 1 88.12 277 ALA B C 1
ATOM 5149 O O . ALA B 1 277 ? -9.594 28.219 24.281 1 88.12 277 ALA B O 1
ATOM 5150 N N . GLN B 1 278 ? -7.543 27.578 24.75 1 93.56 278 GLN B N 1
ATOM 5151 C CA . GLN B 1 278 ? -7.176 28.844 25.359 1 93.56 278 GLN B CA 1
ATOM 5152 C C . GLN B 1 278 ? -6.445 29.75 24.375 1 93.56 278 GLN B C 1
ATOM 5154 O O . GLN B 1 278 ? -6.25 30.938 24.625 1 93.56 278 GLN B O 1
ATOM 5159 N N . MET B 1 279 ? -6.168 29.219 23.281 1 95.31 279 MET B N 1
ATOM 5160 C CA . MET B 1 279 ? -5.301 29.938 22.344 1 95.31 279 MET B CA 1
ATOM 5161 C C . MET B 1 279 ? -5.977 31.203 21.844 1 95.31 279 MET B C 1
ATOM 5163 O O . MET B 1 279 ? -5.32 32.219 21.656 1 95.31 279 MET B O 1
ATOM 5167 N N . PRO B 1 280 ? -7.312 31.234 21.625 1 97.5 280 PRO B N 1
ATOM 5168 C CA . PRO B 1 280 ? -7.934 32.5 21.188 1 97.5 280 PRO B CA 1
ATOM 5169 C C . PRO B 1 280 ? -7.676 33.656 22.141 1 97.5 280 PRO B C 1
ATOM 5171 O O . PRO B 1 280 ? -7.379 34.75 21.719 1 97.5 280 PRO B O 1
ATOM 5174 N N . ALA B 1 281 ? -7.699 33.375 23.391 1 98.44 281 ALA B N 1
ATOM 5175 C CA . ALA B 1 281 ? -7.453 34.406 24.406 1 98.44 281 ALA B CA 1
ATOM 5176 C C . ALA B 1 281 ? -5.992 34.844 24.375 1 98.44 281 ALA B C 1
ATOM 5178 O O . ALA B 1 281 ? -5.695 36 24.625 1 98.44 281 ALA B O 1
ATOM 5179 N N . VAL B 1 282 ? -5.137 33.906 24.062 1 98.31 282 VAL B N 1
ATOM 5180 C CA . VAL B 1 282 ? -3.711 34.219 24 1 98.31 282 VAL B CA 1
ATOM 5181 C C . VAL B 1 282 ? -3.443 35.125 22.797 1 98.31 282 VAL B C 1
ATOM 5183 O O . VAL B 1 282 ? -2.762 36.156 22.938 1 98.31 282 VAL B O 1
ATOM 5186 N N . TYR B 1 283 ? -4.008 34.781 21.703 1 98.69 283 TYR B N 1
ATOM 5187 C CA . TYR B 1 283 ? -3.848 35.625 20.531 1 98.69 283 TYR B CA 1
ATOM 5188 C C . TYR B 1 283 ? -4.359 37.031 20.781 1 98.69 283 TYR B C 1
ATOM 5190 O O . TYR B 1 283 ? -3.686 38 20.469 1 98.69 283 TYR B O 1
ATOM 5198 N N . ARG B 1 284 ? -5.5 37.188 21.484 1 98.12 284 ARG B N 1
ATOM 5199 C CA . ARG B 1 284 ? -6.137 38.469 21.734 1 98.12 284 ARG B CA 1
ATOM 5200 C C . ARG B 1 284 ? -5.285 39.344 22.641 1 98.12 284 ARG B C 1
ATOM 5202 O O . ARG B 1 284 ? -5.395 40.562 22.641 1 98.12 284 ARG B O 1
ATOM 5209 N N . ALA B 1 285 ? -4.473 38.656 23.406 1 98.31 285 ALA B N 1
ATOM 5210 C CA . ALA B 1 285 ? -3.674 39.375 24.406 1 98.31 285 ALA B CA 1
ATOM 5211 C C . ALA B 1 285 ? -2.389 39.938 23.781 1 98.31 285 ALA B C 1
ATOM 5213 O O . ALA B 1 285 ? -1.672 40.719 24.406 1 98.31 285 ALA B O 1
ATOM 5214 N N . CYS B 1 286 ? -2.127 39.594 22.578 1 98.56 286 CYS B N 1
ATOM 5215 C CA . CYS B 1 286 ? -0.9 40 21.906 1 98.56 286 CYS B CA 1
ATOM 5216 C C . CYS B 1 286 ? -1.174 41.125 20.922 1 98.56 286 CYS B C 1
ATOM 5218 O O . CYS B 1 286 ? -2.33 41.469 20.641 1 98.56 286 CYS B O 1
ATOM 5220 N N . ARG B 1 287 ? -0.069 41.719 20.422 1 98.25 287 ARG B N 1
ATOM 5221 C CA . ARG B 1 287 ? -0.223 42.875 19.562 1 98.25 287 ARG B CA 1
ATOM 5222 C C . ARG B 1 287 ? 0.192 42.562 18.125 1 98.25 287 ARG B C 1
ATOM 5224 O O . ARG B 1 287 ? -0.273 43.219 17.188 1 98.25 287 ARG B O 1
ATOM 5231 N N . ALA B 1 288 ? 0.998 41.594 17.969 1 98.75 288 ALA B N 1
ATOM 5232 C CA . ALA B 1 288 ? 1.466 41.156 16.672 1 98.75 288 ALA B CA 1
ATOM 5233 C C . ALA B 1 288 ? 1.849 39.656 16.703 1 98.75 288 ALA B C 1
ATOM 5235 O O . ALA B 1 288 ? 2.035 39.094 17.781 1 98.75 288 ALA B O 1
ATOM 5236 N N . PHE B 1 289 ? 1.861 39.062 15.562 1 98.88 289 PHE B N 1
ATOM 5237 C CA . PHE B 1 289 ? 2.244 37.688 15.438 1 98.88 289 PHE B CA 1
ATOM 5238 C C . PHE B 1 289 ? 3.404 37.5 14.461 1 98.88 289 PHE B C 1
ATOM 5240 O O . PHE B 1 289 ? 3.482 38.219 13.453 1 98.88 289 PHE B O 1
ATOM 5247 N N . THR B 1 290 ? 4.23 36.531 14.781 1 98.88 290 THR B N 1
ATOM 5248 C CA . THR B 1 290 ? 5.285 36.219 13.828 1 98.88 290 THR B CA 1
ATOM 5249 C C . THR B 1 290 ? 5.66 34.719 13.906 1 98.88 290 THR B C 1
ATOM 5251 O O . THR B 1 290 ? 5.535 34.094 14.969 1 98.88 290 THR B O 1
ATOM 5254 N N . LEU B 1 291 ? 6.027 34.188 12.828 1 98.19 291 LEU B N 1
ATOM 5255 C CA . LEU B 1 291 ? 6.652 32.875 12.695 1 98.19 291 LEU B CA 1
ATOM 5256 C C . LEU B 1 291 ? 7.586 32.844 11.484 1 98.19 291 LEU B C 1
ATOM 5258 O O . LEU B 1 291 ? 7.129 32.875 10.344 1 98.19 291 LEU B O 1
ATOM 5262 N N . PRO B 1 292 ? 8.859 32.812 11.734 1 97.81 292 PRO B N 1
ATOM 5263 C CA . PRO B 1 292 ? 9.836 32.938 10.656 1 97.81 292 PRO B CA 1
ATOM 5264 C C . PRO B 1 292 ? 10.234 31.594 10.062 1 97.81 292 PRO B C 1
ATOM 5266 O O . PRO B 1 292 ? 11.422 31.344 9.836 1 97.81 292 PRO B O 1
ATOM 5269 N N . SER B 1 293 ? 9.297 30.781 9.766 1 94.94 293 SER B N 1
ATOM 5270 C CA . SER B 1 293 ? 9.547 29.453 9.25 1 94.94 293 SER B CA 1
ATOM 5271 C C . SER B 1 293 ? 10.102 29.5 7.828 1 94.94 293 SER B C 1
ATOM 5273 O O . SER B 1 293 ? 9.797 30.422 7.07 1 94.94 293 SER B O 1
ATOM 5275 N N . ILE B 1 294 ? 10.938 28.453 7.613 1 91.25 294 ILE B N 1
ATOM 5276 C CA . ILE B 1 294 ? 11.336 28.188 6.238 1 91.25 294 ILE B CA 1
ATOM 5277 C C . ILE B 1 294 ? 10.586 26.953 5.719 1 91.25 294 ILE B C 1
ATOM 5279 O O . ILE B 1 294 ? 10.344 26 6.465 1 91.25 294 ILE B O 1
ATOM 5283 N N . ASP B 1 295 ? 10.047 26.906 4.578 1 86.44 295 ASP B N 1
ATOM 5284 C CA . ASP B 1 295 ? 9.352 25.781 3.943 1 86.44 295 ASP B CA 1
ATOM 5285 C C . ASP B 1 295 ? 8.141 25.344 4.77 1 86.44 295 ASP B C 1
ATOM 5287 O O . ASP B 1 295 ? 7.961 24.156 5.031 1 86.44 295 ASP B O 1
ATOM 5291 N N . GLU B 1 296 ? 7.445 26.266 5.379 1 88.19 296 GLU B N 1
ATOM 5292 C CA . GLU B 1 296 ? 6.207 25.953 6.094 1 88.19 296 GLU B CA 1
ATOM 5293 C C . GLU B 1 296 ? 5.102 25.547 5.125 1 88.19 296 GLU B C 1
ATOM 5295 O O . GLU B 1 296 ? 4.73 26.312 4.234 1 88.19 296 GLU B O 1
ATOM 5300 N N . PRO B 1 297 ? 4.609 24.359 5.32 1 88.06 297 PRO B N 1
ATOM 5301 C CA . PRO B 1 297 ? 3.611 23.922 4.344 1 88.06 297 PRO B CA 1
ATOM 5302 C C . PRO B 1 297 ? 2.367 24.797 4.328 1 88.06 297 PRO B C 1
ATOM 5304 O O . PRO B 1 297 ? 1.794 25.047 3.262 1 88.06 297 PRO B O 1
ATOM 5307 N N . TRP B 1 298 ? 1.907 25.219 5.41 1 90.88 298 TRP B N 1
ATOM 5308 C CA . TRP B 1 298 ? 0.743 26.094 5.5 1 90.88 298 TRP B CA 1
ATOM 5309 C C . TRP B 1 298 ? 0.816 26.969 6.742 1 90.88 298 TRP B C 1
ATOM 5311 O O . TRP B 1 298 ? 1.191 28.141 6.664 1 90.88 298 TRP B O 1
ATOM 5321 N N . GLY B 1 299 ? 0.749 26.422 7.93 1 90.44 299 GLY B N 1
ATOM 5322 C CA . GLY B 1 299 ? 0.803 27.188 9.172 1 90.44 299 GLY B CA 1
ATOM 5323 C C . GLY B 1 299 ? -0.554 27.688 9.617 1 90.44 299 GLY B C 1
ATOM 5324 O O . GLY B 1 299 ? -0.916 28.844 9.344 1 90.44 299 GLY B O 1
ATOM 5325 N N . LEU B 1 300 ? -1.216 26.953 10.367 1 95 300 LEU B N 1
ATOM 5326 C CA . LEU B 1 300 ? -2.531 27.312 10.891 1 95 300 LEU B CA 1
ATOM 5327 C C . LEU B 1 300 ? -2.449 28.547 11.781 1 95 300 LEU B C 1
ATOM 5329 O O . LEU B 1 300 ? -3.396 29.328 11.852 1 95 300 LEU B O 1
ATOM 5333 N N . CYS B 1 301 ? -1.358 28.703 12.367 1 96.5 301 CYS B N 1
ATOM 5334 C CA . CYS B 1 301 ? -1.18 29.766 13.352 1 96.5 301 CYS B CA 1
ATOM 5335 C C . CYS B 1 301 ? -1.233 31.141 12.695 1 96.5 301 CYS B C 1
ATOM 5337 O O . CYS B 1 301 ? -1.671 32.125 13.312 1 96.5 301 CYS B O 1
ATOM 5339 N N . TYR B 1 302 ? -0.797 31.234 11.461 1 97.88 302 TYR B N 1
ATOM 5340 C CA . TYR B 1 302 ? -0.932 32.5 10.758 1 97.88 302 TYR B CA 1
ATOM 5341 C C . TYR B 1 302 ? -2.396 32.906 10.625 1 97.88 302 TYR B C 1
ATOM 5343 O O . TYR B 1 302 ? -2.752 34.062 10.828 1 97.88 302 TYR B O 1
ATOM 5351 N N . LEU B 1 303 ? -3.172 31.953 10.266 1 97.94 303 LEU B N 1
ATOM 5352 C CA . LEU B 1 303 ? -4.602 32.188 10.086 1 97.94 303 LEU B CA 1
ATOM 5353 C C . LEU B 1 303 ? -5.258 32.562 11.414 1 97.94 303 LEU B C 1
ATOM 5355 O O . LEU B 1 303 ? -6.098 33.438 11.477 1 97.94 303 LEU B O 1
ATOM 5359 N N . GLU B 1 304 ? -4.926 31.828 12.406 1 98 304 GLU B N 1
ATOM 5360 C CA . GLU B 1 304 ? -5.465 32.094 13.734 1 98 304 GLU B CA 1
ATOM 5361 C C . GLU B 1 304 ? -5.113 33.5 14.211 1 98 304 GLU B C 1
ATOM 5363 O O . GLU B 1 304 ? -5.961 34.188 14.781 1 98 304 GLU B O 1
ATOM 5368 N N . ALA B 1 305 ? -3.945 33.875 13.945 1 98.69 305 ALA B N 1
ATOM 5369 C CA . ALA B 1 305 ? -3.486 35.188 14.328 1 98.69 305 ALA B CA 1
ATOM 5370 C C . ALA B 1 305 ? -4.27 36.281 13.586 1 98.69 305 ALA B C 1
ATOM 5372 O O . ALA B 1 305 ? -4.793 37.219 14.203 1 98.69 305 ALA B O 1
ATOM 5373 N N . MET B 1 306 ? -4.352 36.125 12.289 1 98.75 306 MET B N 1
ATOM 5374 C CA . MET B 1 306 ? -5.062 37.125 11.484 1 98.75 306 MET B CA 1
ATOM 5375 C C . MET B 1 306 ? -6.539 37.156 11.859 1 98.75 306 MET B C 1
ATOM 5377 O O . MET B 1 306 ? -7.125 38.25 11.969 1 98.75 306 MET B O 1
ATOM 5381 N N . ALA B 1 307 ? -7.109 36.031 12.086 1 98.5 307 ALA B N 1
ATOM 5382 C CA . ALA B 1 307 ? -8.508 35.969 12.492 1 98.5 307 ALA B CA 1
ATOM 5383 C C . ALA B 1 307 ? -8.727 36.719 13.812 1 98.5 307 ALA B C 1
ATOM 5385 O O . ALA B 1 307 ? -9.797 37.281 14.055 1 98.5 307 ALA B O 1
ATOM 5386 N N . SER B 1 308 ? -7.742 36.719 14.609 1 98.56 308 SER B N 1
ATOM 5387 C CA . SER B 1 308 ? -7.805 37.344 15.922 1 98.56 308 SER B CA 1
ATOM 5388 C C . SER B 1 308 ? -7.461 38.844 15.828 1 98.56 308 SER B C 1
ATOM 5390 O O . SER B 1 308 ? -7.406 39.531 16.844 1 98.56 308 SER B O 1
ATOM 5392 N N . GLY B 1 309 ? -7.098 39.281 14.656 1 98.19 309 GLY B N 1
ATOM 5393 C CA . GLY B 1 309 ? -6.902 40.719 14.414 1 98.19 309 GLY B CA 1
ATOM 5394 C C . GLY B 1 309 ? -5.449 41.125 14.508 1 98.19 309 GLY B C 1
ATOM 5395 O O . GLY B 1 309 ? -5.145 42.312 14.523 1 98.19 309 GLY B O 1
ATOM 5396 N N . LEU B 1 310 ? -4.582 40.219 14.562 1 98.56 310 LEU B N 1
ATOM 5397 C CA . LEU B 1 310 ? -3.172 40.562 14.719 1 98.56 310 LEU B CA 1
ATOM 5398 C C . LEU B 1 310 ? -2.508 40.75 13.359 1 98.56 310 LEU B C 1
ATOM 5400 O O . LEU B 1 310 ? -2.803 40 12.414 1 98.56 310 LEU B O 1
ATOM 5404 N N . GLY B 1 311 ? -1.655 41.781 13.25 1 98.44 311 GLY B N 1
ATOM 5405 C CA . GLY B 1 311 ? -0.754 41.844 12.109 1 98.44 311 GLY B CA 1
ATOM 5406 C C . GLY B 1 311 ? 0.305 40.75 12.117 1 98.44 311 GLY B C 1
ATOM 5407 O O . GLY B 1 311 ? 0.937 40.5 13.148 1 98.44 311 GLY B O 1
ATOM 5408 N N . VAL B 1 312 ? 0.513 40.125 11 1 98.69 312 VAL B N 1
ATOM 5409 C CA . VAL B 1 312 ? 1.445 39 10.883 1 98.69 312 VAL B CA 1
ATOM 5410 C C . VAL B 1 312 ? 2.73 39.469 10.203 1 98.69 312 VAL B C 1
ATOM 5412 O O . VAL B 1 312 ? 2.686 40.188 9.203 1 98.69 312 VAL B O 1
ATOM 5415 N N . VAL B 1 313 ? 3.846 39.156 10.781 1 98.88 313 VAL B N 1
ATOM 5416 C CA . VAL B 1 313 ? 5.145 39.312 10.133 1 98.88 313 VAL B CA 1
ATOM 5417 C C . VAL B 1 313 ? 5.77 37.969 9.859 1 98.88 313 VAL B C 1
ATOM 5419 O O . VAL B 1 313 ? 5.98 37.156 10.781 1 98.88 313 VAL B O 1
ATOM 5422 N N . ALA B 1 314 ? 6.062 37.656 8.633 1 98.38 314 ALA B N 1
ATOM 5423 C CA . ALA B 1 314 ? 6.516 36.312 8.281 1 98.38 314 ALA B CA 1
ATOM 5424 C C . ALA B 1 314 ? 7.477 36.344 7.098 1 98.38 314 ALA B C 1
ATOM 5426 O O . ALA B 1 314 ? 7.742 37.406 6.535 1 98.38 314 ALA B O 1
ATOM 5427 N N . THR B 1 315 ? 8.031 35.188 6.836 1 97.56 315 THR B N 1
ATOM 5428 C CA . THR B 1 315 ? 8.922 35 5.695 1 97.56 315 THR B CA 1
ATOM 5429 C C . THR B 1 315 ? 8.211 35.344 4.391 1 97.56 315 THR B C 1
ATOM 5431 O O . THR B 1 315 ? 7.043 35 4.199 1 97.56 315 THR B O 1
ATOM 5434 N N . ASP B 1 316 ? 8.984 36 3.461 1 96.88 316 ASP B N 1
ATOM 5435 C CA . ASP B 1 316 ? 8.438 36.312 2.15 1 96.88 316 ASP B CA 1
ATOM 5436 C C . ASP B 1 316 ? 8.578 35.156 1.184 1 96.88 316 ASP B C 1
ATOM 5438 O O . ASP B 1 316 ? 9.594 35.031 0.483 1 96.88 316 ASP B O 1
ATOM 5442 N N . ASP B 1 317 ? 7.598 34.344 1.103 1 94 317 ASP B N 1
ATOM 5443 C CA . ASP B 1 317 ? 7.527 33.219 0.155 1 94 317 ASP B CA 1
ATOM 5444 C C . ASP B 1 317 ? 6.125 33.094 -0.441 1 94 317 ASP B C 1
ATOM 5446 O O . ASP B 1 317 ? 5.219 33.844 -0.069 1 94 317 ASP B O 1
ATOM 5450 N N . ALA B 1 318 ? 5.91 32.219 -1.37 1 92 318 ALA B N 1
ATOM 5451 C CA . ALA B 1 318 ? 4.68 32.156 -2.154 1 92 318 ALA B CA 1
ATOM 5452 C C . ALA B 1 318 ? 3.492 31.766 -1.276 1 92 318 ALA B C 1
ATOM 5454 O O . ALA B 1 318 ? 2.393 32.312 -1.44 1 92 318 ALA B O 1
ATOM 5455 N N . VAL B 1 319 ? 3.641 30.938 -0.376 1 93.25 319 VAL B N 1
ATOM 5456 C CA . VAL B 1 319 ? 2.545 30.453 0.458 1 93.25 319 VAL B CA 1
ATOM 5457 C C . VAL B 1 319 ? 2.131 31.531 1.446 1 93.25 319 VAL B C 1
ATOM 5459 O O . VAL B 1 319 ? 0.938 31.766 1.658 1 93.25 319 VAL B O 1
ATOM 5462 N N . ARG B 1 320 ? 3.09 32.188 2.008 1 96.06 320 ARG B N 1
ATOM 5463 C CA . ARG B 1 320 ? 2.764 33.281 2.93 1 96.06 320 ARG B CA 1
ATOM 5464 C C . ARG B 1 320 ? 2.121 34.438 2.193 1 96.06 320 ARG B C 1
ATOM 5466 O O . ARG B 1 320 ? 1.243 35.125 2.736 1 96.06 320 ARG B O 1
ATOM 5473 N N . GLN B 1 321 ? 2.578 34.688 0.996 1 96.5 321 GLN B N 1
ATOM 5474 C CA . GLN B 1 321 ? 1.918 35.719 0.208 1 96.5 321 GLN B CA 1
ATOM 5475 C C . GLN B 1 321 ? 0.433 35.406 0.032 1 96.5 321 GLN B C 1
ATOM 5477 O O . GLN B 1 321 ? -0.408 36.312 0.139 1 96.5 321 GLN B O 1
ATOM 5482 N N . LEU B 1 322 ? 0.204 34.188 -0.209 1 94.81 322 LEU B N 1
ATOM 5483 C CA . LEU B 1 322 ? -1.175 33.75 -0.385 1 94.81 322 LEU B CA 1
ATOM 5484 C C . LEU B 1 322 ? -1.955 33.844 0.919 1 94.81 322 LEU B C 1
ATOM 5486 O O . LEU B 1 322 ? -3.086 34.344 0.928 1 94.81 322 LEU B O 1
ATOM 5490 N N . ILE B 1 323 ? -1.404 33.5 2.02 1 96.38 323 ILE B N 1
ATOM 5491 C CA . ILE B 1 323 ? -2.082 33.438 3.309 1 96.38 323 ILE B CA 1
ATOM 5492 C C . ILE B 1 323 ? -2.252 34.812 3.895 1 96.38 323 ILE B C 1
ATOM 5494 O O . ILE B 1 323 ? -3.363 35.219 4.246 1 96.38 323 ILE B O 1
ATOM 5498 N N . VAL B 1 324 ? -1.195 35.562 3.932 1 97.81 324 VAL B N 1
ATOM 5499 C CA . VAL B 1 324 ? -1.158 36.812 4.68 1 97.81 324 VAL B CA 1
ATOM 5500 C C . VAL B 1 324 ? -1.867 37.938 3.891 1 97.81 324 VAL B C 1
ATOM 5502 O O . VAL B 1 324 ? -2.66 38.688 4.449 1 97.81 324 VAL B O 1
ATOM 5505 N N . GLY B 1 325 ? -1.605 37.969 2.592 1 96.56 325 GLY B N 1
ATOM 5506 C CA . GLY B 1 325 ? -2.18 39.062 1.809 1 96.56 325 GLY B CA 1
ATOM 5507 C C . GLY B 1 325 ? -1.925 40.438 2.406 1 96.56 325 GLY B C 1
ATOM 5508 O O . GLY B 1 325 ? -0.783 40.781 2.713 1 96.56 325 GLY B O 1
ATOM 5509 N N . ASP B 1 326 ? -3.031 41.094 2.721 1 96.44 326 ASP B N 1
ATOM 5510 C CA . ASP B 1 326 ? -2.918 42.438 3.271 1 96.44 326 ASP B CA 1
ATOM 5511 C C . ASP B 1 326 ? -2.936 42.406 4.797 1 96.44 326 ASP B C 1
ATOM 5513 O O . ASP B 1 326 ? -2.912 43.469 5.445 1 96.44 326 ASP B O 1
ATOM 5517 N N . GLY B 1 327 ? -2.93 41.281 5.344 1 98.06 327 GLY B N 1
ATOM 5518 C CA . GLY B 1 327 ? -3.105 41.156 6.777 1 98.06 327 GLY B CA 1
ATOM 5519 C C . GLY B 1 327 ? -1.801 41.188 7.551 1 98.06 327 GLY B C 1
ATOM 5520 O O . GLY B 1 327 ? -1.781 41 8.766 1 98.06 327 GLY B O 1
ATOM 5521 N N . GLY B 1 328 ? -0.732 41.5 6.832 1 98.25 328 GLY B N 1
ATOM 5522 C CA . GLY B 1 328 ? 0.563 41.531 7.492 1 98.25 328 GLY B CA 1
ATOM 5523 C C . GLY B 1 328 ? 1.686 41.969 6.574 1 98.25 328 GLY B C 1
ATOM 5524 O O . GLY B 1 328 ? 1.442 42.656 5.566 1 98.25 328 GLY B O 1
ATOM 5525 N N . LEU B 1 329 ? 2.889 41.688 7.059 1 98.56 329 LEU B N 1
ATOM 5526 C CA . LEU B 1 329 ? 4.094 42.094 6.344 1 98.56 329 LEU B CA 1
ATOM 5527 C C . LEU B 1 329 ? 5.012 40.906 6.113 1 98.56 329 LEU B C 1
ATOM 5529 O O . LEU B 1 329 ? 5.266 40.125 7.035 1 98.56 329 LEU B O 1
ATOM 5533 N N . LEU B 1 330 ? 5.406 40.812 4.914 1 98.5 330 LEU B N 1
ATOM 5534 C CA . LEU B 1 330 ? 6.402 39.781 4.582 1 98.5 330 LEU B CA 1
ATOM 5535 C C . LEU B 1 330 ? 7.773 40.406 4.383 1 98.5 330 LEU B C 1
ATOM 5537 O O . LEU B 1 330 ? 7.883 41.531 3.846 1 98.5 330 LEU B O 1
ATOM 5541 N N . CYS B 1 331 ? 8.812 39.719 4.828 1 98.31 331 CYS B N 1
ATOM 5542 C CA . CYS B 1 331 ? 10.164 40.25 4.742 1 98.31 331 CYS B CA 1
ATOM 5543 C C . CYS B 1 331 ? 11.203 39.156 4.75 1 98.31 331 CYS B C 1
ATOM 5545 O O . CYS B 1 331 ? 10.859 37.969 4.793 1 98.31 331 CYS B O 1
ATOM 5547 N N . ASP B 1 332 ? 12.461 39.562 4.523 1 98.25 332 ASP B N 1
ATOM 5548 C CA . ASP B 1 332 ? 13.57 38.625 4.746 1 98.25 332 ASP B CA 1
ATOM 5549 C C . ASP B 1 332 ? 13.852 38.469 6.238 1 98.25 332 ASP B C 1
ATOM 5551 O O . ASP B 1 332 ? 14.586 39.25 6.832 1 98.25 332 ASP B O 1
ATOM 5555 N N . VAL B 1 333 ? 13.422 37.406 6.77 1 98.25 333 VAL B N 1
ATOM 5556 C CA . VAL B 1 333 ? 13.477 37.188 8.211 1 98.25 333 VAL B CA 1
ATOM 5557 C C . VAL B 1 333 ? 14.898 36.812 8.625 1 98.25 333 VAL B C 1
ATOM 5559 O O . VAL B 1 333 ? 15.227 36.844 9.812 1 98.25 333 VAL B O 1
ATOM 5562 N N . THR B 1 334 ? 15.727 36.531 7.691 1 97.75 334 THR B N 1
ATOM 5563 C CA . THR B 1 334 ? 17.109 36.188 8.023 1 97.75 334 THR B CA 1
ATOM 5564 C C . THR B 1 334 ? 17.938 37.469 8.195 1 97.75 334 THR B C 1
ATOM 5566 O O . THR B 1 334 ? 19.062 37.438 8.703 1 97.75 334 THR B O 1
ATOM 5569 N N . ASP B 1 335 ? 17.375 38.594 7.738 1 98.19 335 ASP B N 1
ATOM 5570 C CA . ASP B 1 335 ? 17.922 39.906 8.031 1 98.19 335 ASP B CA 1
ATOM 5571 C C . ASP B 1 335 ? 17.297 40.5 9.289 1 98.19 335 ASP B C 1
ATOM 5573 O O . ASP B 1 335 ? 16.203 41.062 9.242 1 98.19 335 ASP B O 1
ATOM 5577 N N . ALA B 1 336 ? 18.062 40.5 10.352 1 97.56 336 ALA B N 1
ATOM 5578 C CA . ALA B 1 336 ? 17.531 40.875 11.664 1 97.56 336 ALA B CA 1
ATOM 5579 C C . ALA B 1 336 ? 17 42.281 11.672 1 97.56 336 ALA B C 1
ATOM 5581 O O . ALA B 1 336 ? 15.984 42.562 12.328 1 97.56 336 ALA B O 1
ATOM 5582 N N . ASP B 1 337 ? 17.641 43.156 10.992 1 98 337 ASP B N 1
ATOM 5583 C CA . ASP B 1 337 ? 17.203 44.562 10.961 1 98 337 ASP B CA 1
ATOM 5584 C C . ASP B 1 337 ? 15.891 44.688 10.188 1 98 337 ASP B C 1
ATOM 5586 O O . ASP B 1 337 ? 14.977 45.406 10.625 1 98 337 ASP B O 1
ATOM 5590 N N . ALA B 1 338 ? 15.852 44.062 9.07 1 98.5 338 ALA B N 1
ATOM 5591 C CA . ALA B 1 338 ? 14.625 44.094 8.273 1 98.5 338 ALA B CA 1
ATOM 5592 C C . ALA B 1 338 ? 13.469 43.438 9.031 1 98.5 338 ALA B C 1
ATOM 5594 O O . ALA B 1 338 ? 12.336 43.938 8.984 1 98.5 338 ALA B O 1
ATOM 5595 N N . TYR B 1 339 ? 13.789 42.406 9.688 1 98.69 339 TYR B N 1
ATOM 5596 C CA . TYR B 1 339 ? 12.797 41.688 10.461 1 98.69 339 TYR B CA 1
ATOM 5597 C C . TYR B 1 339 ? 12.281 42.531 11.617 1 98.69 339 TYR B C 1
ATOM 5599 O O . TYR B 1 339 ? 11.07 42.656 11.828 1 98.69 339 TYR B O 1
ATOM 5607 N N . ALA B 1 340 ? 13.172 43.188 12.305 1 98.75 340 ALA B N 1
ATOM 5608 C CA . ALA B 1 340 ? 12.805 44.062 13.422 1 98.75 340 ALA B CA 1
ATOM 5609 C C . ALA B 1 340 ? 11.984 45.25 12.938 1 98.75 340 ALA B C 1
ATOM 5611 O O . ALA B 1 340 ? 11.031 45.656 13.602 1 98.75 340 ALA B O 1
ATOM 5612 N N . ALA B 1 341 ? 12.344 45.75 11.836 1 98.75 341 ALA B N 1
ATOM 5613 C CA . ALA B 1 341 ? 11.617 46.875 11.281 1 98.75 341 ALA B CA 1
ATOM 5614 C C . ALA B 1 341 ? 10.18 46.5 10.938 1 98.75 341 ALA B C 1
ATOM 5616 O O . ALA B 1 341 ? 9.25 47.281 11.172 1 98.75 341 ALA B O 1
ATOM 5617 N N . ALA B 1 342 ? 10.023 45.375 10.359 1 98.75 342 ALA B N 1
ATOM 5618 C CA . ALA B 1 342 ? 8.688 44.875 10.031 1 98.75 342 ALA B CA 1
ATOM 5619 C C . ALA B 1 342 ? 7.852 44.688 11.289 1 98.75 342 ALA B C 1
ATOM 5621 O O . ALA B 1 342 ? 6.668 45.031 11.32 1 98.75 342 ALA B O 1
ATOM 5622 N N . LEU B 1 343 ? 8.477 44.156 12.273 1 98.81 343 LEU B N 1
ATOM 5623 C CA . LEU B 1 343 ? 7.781 43.938 13.539 1 98.81 343 LEU B CA 1
ATOM 5624 C C . LEU B 1 343 ? 7.391 45.281 14.156 1 98.81 343 LEU B C 1
ATOM 5626 O O . LEU B 1 343 ? 6.297 45.438 14.703 1 98.81 343 LEU B O 1
ATOM 5630 N N . ARG B 1 344 ? 8.242 46.219 14.102 1 98.62 344 ARG B N 1
ATOM 5631 C CA . ARG B 1 344 ? 7.938 47.562 14.602 1 98.62 344 ARG B CA 1
ATOM 5632 C C . ARG B 1 344 ? 6.707 48.156 13.914 1 98.62 344 ARG B C 1
ATOM 5634 O O . ARG B 1 344 ? 5.836 48.719 14.57 1 98.62 344 ARG B O 1
ATOM 5641 N N . GLN B 1 345 ? 6.723 47.969 12.648 1 98.38 345 GLN B N 1
ATOM 5642 C CA . GLN B 1 345 ? 5.586 48.469 11.883 1 98.38 345 GLN B CA 1
ATOM 5643 C C . GLN B 1 345 ? 4.301 47.75 12.258 1 98.38 345 GLN B C 1
ATOM 5645 O O . GLN B 1 345 ? 3.238 48.344 12.375 1 98.38 345 GLN B O 1
ATOM 5650 N N . ALA B 1 346 ? 4.363 46.438 12.414 1 98.56 346 ALA B N 1
ATOM 5651 C CA . ALA B 1 346 ? 3.199 45.656 12.797 1 98.56 346 ALA B CA 1
ATOM 5652 C C . ALA B 1 346 ? 2.664 46.062 14.156 1 98.56 346 ALA B C 1
ATOM 5654 O O . ALA B 1 346 ? 1.455 46.031 14.398 1 98.56 346 ALA B O 1
ATOM 5655 N N . LEU B 1 347 ? 3.541 46.5 15.008 1 98.25 347 LEU B N 1
ATOM 5656 C CA . LEU B 1 347 ? 3.174 46.906 16.359 1 98.25 347 LEU B CA 1
ATOM 5657 C C . LEU B 1 347 ? 2.584 48.312 16.344 1 98.25 347 LEU B C 1
ATOM 5659 O O . LEU B 1 347 ? 1.802 48.688 17.234 1 98.25 347 LEU B O 1
ATOM 5663 N N . ALA B 1 348 ? 2.955 49.062 15.391 1 96.44 348 ALA B N 1
ATOM 5664 C CA . ALA B 1 348 ? 2.576 50.5 15.352 1 96.44 348 ALA B CA 1
ATOM 5665 C C . ALA B 1 348 ? 1.219 50.656 14.68 1 96.44 348 ALA B C 1
ATOM 5667 O O . ALA B 1 348 ? 0.473 51.594 15.016 1 96.44 348 ALA B O 1
ATOM 5668 N N . ASP B 1 349 ? 0.868 49.812 13.766 1 93.94 349 ASP B N 1
ATOM 5669 C CA . ASP B 1 349 ? -0.338 49.969 12.961 1 93.94 349 ASP B CA 1
ATOM 5670 C C . ASP B 1 349 ? -1.496 49.188 13.547 1 93.94 349 ASP B C 1
ATOM 5672 O O . ASP B 1 349 ? -1.29 48.312 14.406 1 93.94 349 ASP B O 1
ATOM 5676 N N . ASN B 1 350 ? -2.674 49.594 13.117 1 95.88 350 ASN B N 1
ATOM 5677 C CA . ASN B 1 350 ? -3.857 48.781 13.398 1 95.88 350 ASN B CA 1
ATOM 5678 C C . ASN B 1 350 ? -4.176 47.844 12.25 1 95.88 350 ASN B C 1
ATOM 5680 O O . ASN B 1 350 ? -4.539 48.281 11.164 1 95.88 350 ASN B O 1
ATOM 5684 N N . TRP B 1 351 ? -4.148 46.562 12.531 1 97.5 351 TRP B N 1
ATOM 5685 C CA . TRP B 1 351 ? -4.25 45.562 11.477 1 97.5 351 TRP B CA 1
ATOM 5686 C C . TRP B 1 351 ? -5.59 44.844 11.539 1 97.5 351 TRP B C 1
ATOM 5688 O O . TRP B 1 351 ? -5.898 44 10.68 1 97.5 351 TRP B O 1
ATOM 5698 N N . ARG B 1 352 ? -6.328 45.125 12.453 1 97.25 352 ARG B N 1
ATOM 5699 C CA . ARG B 1 352 ? -7.5 44.344 12.805 1 97.25 352 ARG B CA 1
ATOM 5700 C C . ARG B 1 352 ? -8.367 44.062 11.578 1 97.25 352 ARG B C 1
ATOM 5702 O O . ARG B 1 352 ? -8.617 42.906 11.242 1 97.25 352 ARG B O 1
ATOM 5709 N N . GLU B 1 353 ? -8.758 45.062 10.867 1 97.19 353 GLU B N 1
ATOM 5710 C CA . GLU B 1 353 ? -9.672 44.906 9.742 1 97.19 353 GLU B CA 1
ATOM 5711 C C . GLU B 1 353 ? -9.008 44.156 8.586 1 97.19 353 GLU B C 1
ATOM 5713 O O . GLU B 1 353 ? -9.594 43.25 8.008 1 97.19 353 GLU B O 1
ATOM 5718 N N . ARG B 1 354 ? -7.828 44.5 8.234 1 97.88 354 ARG B N 1
ATOM 5719 C CA . ARG B 1 354 ? -7.117 43.875 7.121 1 97.88 354 ARG B CA 1
ATOM 5720 C C . ARG B 1 354 ? -6.789 42.406 7.422 1 97.88 354 ARG B C 1
ATOM 5722 O O . ARG B 1 354 ? -6.906 41.562 6.547 1 97.88 354 ARG B O 1
ATOM 5729 N N . ALA B 1 355 ? -6.367 42.219 8.648 1 98.38 355 ALA B N 1
ATOM 5730 C CA . ALA B 1 355 ? -6.027 40.844 9.055 1 98.38 355 ALA B CA 1
ATOM 5731 C C . ALA B 1 355 ? -7.258 39.969 9.023 1 98.38 355 ALA B C 1
ATOM 5733 O O . ALA B 1 355 ? -7.215 38.844 8.469 1 98.38 355 ALA B O 1
ATOM 5734 N N . GLN B 1 356 ? -8.297 40.406 9.539 1 97.81 356 GLN B N 1
ATOM 5735 C CA . GLN B 1 356 ? -9.523 39.625 9.539 1 97.81 356 GLN B CA 1
ATOM 5736 C C . GLN B 1 356 ? -10.016 39.344 8.125 1 97.81 356 GLN B C 1
ATOM 5738 O O . GLN B 1 356 ? -10.461 38.25 7.812 1 97.81 356 GLN B O 1
ATOM 5743 N N . LYS B 1 357 ? -9.984 40.406 7.312 1 97.25 357 LYS B N 1
ATOM 5744 C CA . LYS B 1 357 ? -10.391 40.219 5.922 1 97.25 357 LYS B CA 1
ATOM 5745 C C . LYS B 1 357 ? -9.578 39.125 5.238 1 97.25 357 LYS B C 1
ATOM 5747 O O . LYS B 1 357 ? -10.125 38.312 4.496 1 97.25 357 LYS B O 1
ATOM 5752 N N . SER B 1 358 ? -8.344 39.094 5.496 1 97.38 358 SER B N 1
ATOM 5753 C CA . SER B 1 358 ? -7.48 38.094 4.914 1 97.38 358 SER B CA 1
ATOM 5754 C C . SER B 1 358 ? -7.832 36.688 5.445 1 97.38 358 SER B C 1
ATOM 5756 O O . SER B 1 358 ? -7.828 35.719 4.695 1 97.38 358 SER B O 1
ATOM 5758 N N . ALA B 1 359 ? -8.102 36.594 6.723 1 97.75 359 ALA B N 1
ATOM 5759 C CA . ALA B 1 359 ? -8.398 35.312 7.355 1 97.75 359 ALA B CA 1
ATOM 5760 C C . ALA B 1 359 ? -9.727 34.75 6.848 1 97.75 359 ALA B C 1
ATOM 5762 O O . ALA B 1 359 ? -9.891 33.531 6.742 1 97.75 359 ALA B O 1
ATOM 5763 N N . THR B 1 360 ? -10.68 35.594 6.508 1 96.69 360 THR B N 1
ATOM 5764 C CA . THR B 1 360 ? -12.016 35.156 6.121 1 96.69 360 THR B CA 1
ATOM 5765 C C . THR B 1 360 ? -11.984 34.375 4.809 1 96.69 360 THR B C 1
ATOM 5767 O O . THR B 1 360 ? -12.93 33.656 4.484 1 96.69 360 THR B O 1
ATOM 5770 N N . ARG B 1 361 ? -10.922 34.469 4.09 1 95.88 361 ARG B N 1
ATOM 5771 C CA . ARG B 1 361 ? -10.758 33.719 2.844 1 95.88 361 ARG B CA 1
ATOM 5772 C C . ARG B 1 361 ? -10.602 32.219 3.115 1 95.88 361 ARG B C 1
ATOM 5774 O O . ARG B 1 361 ? -10.711 31.406 2.199 1 95.88 361 ARG B O 1
ATOM 5781 N N . PHE B 1 362 ? -10.344 31.891 4.438 1 97.38 362 PHE B N 1
ATOM 5782 C CA . PHE B 1 362 ? -9.953 30.516 4.73 1 97.38 362 PHE B CA 1
ATOM 5783 C C . PHE B 1 362 ? -10.797 29.953 5.863 1 97.38 362 PHE B C 1
ATOM 5785 O O . PHE B 1 362 ? -10.273 29.297 6.77 1 97.38 362 PHE B O 1
ATOM 5792 N N . GLY B 1 363 ? -12.023 30.094 5.801 1 97.19 363 GLY B N 1
ATOM 5793 C CA . GLY B 1 363 ? -12.883 29.484 6.805 1 97.19 363 GLY B CA 1
ATOM 5794 C C . GLY B 1 363 ? -12.992 27.984 6.668 1 97.19 363 GLY B C 1
ATOM 5795 O O . GLY B 1 363 ? -13.055 27.453 5.555 1 97.19 363 GLY B O 1
ATOM 5796 N N . TRP B 1 364 ? -13.023 27.266 7.746 1 96.69 364 TRP B N 1
ATOM 5797 C CA . TRP B 1 364 ? -13.109 25.812 7.73 1 96.69 364 TRP B CA 1
ATOM 5798 C C . TRP B 1 364 ? -14.367 25.344 7 1 96.69 364 TRP B C 1
ATOM 5800 O O . TRP B 1 364 ? -14.383 24.281 6.383 1 96.69 364 TRP B O 1
ATOM 5810 N N . ASP B 1 365 ? -15.406 26.109 7.098 1 94.94 365 ASP B N 1
ATOM 5811 C CA . ASP B 1 365 ? -16.656 25.75 6.445 1 94.94 365 ASP B CA 1
ATOM 5812 C C . ASP B 1 365 ? -16.469 25.609 4.938 1 94.94 365 ASP B C 1
ATOM 5814 O O . ASP B 1 365 ? -16.922 24.625 4.34 1 94.94 365 ASP B O 1
ATOM 5818 N N . ARG B 1 366 ? -15.773 26.547 4.363 1 95.31 366 ARG B N 1
ATOM 5819 C CA . ARG B 1 366 ? -15.5 26.516 2.93 1 95.31 366 ARG B CA 1
ATOM 5820 C C . ARG B 1 366 ? -14.539 25.375 2.592 1 95.31 366 ARG B C 1
ATOM 5822 O O . ARG B 1 366 ? -14.695 24.703 1.575 1 95.31 366 ARG B O 1
ATOM 5829 N N . VAL B 1 367 ? -13.586 25.203 3.402 1 97.56 367 VAL B N 1
ATOM 5830 C CA . VAL B 1 367 ? -12.602 24.156 3.205 1 97.56 367 VAL B CA 1
ATOM 5831 C C . VAL B 1 367 ? -13.297 22.797 3.244 1 97.56 367 VAL B C 1
ATOM 5833 O O . VAL B 1 367 ? -13.078 21.953 2.365 1 97.56 367 VAL B O 1
ATOM 5836 N N . ALA B 1 368 ? -14.164 22.594 4.195 1 97.81 368 ALA B N 1
ATOM 5837 C CA . ALA B 1 368 ? -14.883 21.328 4.363 1 97.81 368 ALA B CA 1
ATOM 5838 C C . ALA B 1 368 ? -15.766 21.047 3.156 1 97.81 368 ALA B C 1
ATOM 5840 O O . ALA B 1 368 ? -15.898 19.891 2.736 1 97.81 368 ALA B O 1
ATOM 5841 N N . LEU B 1 369 ? -16.391 22.062 2.635 1 97.56 369 LEU B N 1
ATOM 5842 C CA . LEU B 1 369 ? -17.234 21.891 1.463 1 97.56 369 LEU B CA 1
ATOM 5843 C C . LEU B 1 369 ? -16.422 21.406 0.266 1 97.56 369 LEU B C 1
ATOM 5845 O O . LEU B 1 369 ? -16.891 20.578 -0.517 1 97.56 369 LEU B O 1
ATOM 5849 N N . ALA B 1 370 ? -15.258 21.953 0.101 1 98.19 370 ALA B N 1
ATOM 5850 C CA . ALA B 1 370 ? -14.383 21.516 -0.978 1 98.19 370 ALA B CA 1
ATOM 5851 C C . ALA B 1 370 ? -14.008 20.031 -0.814 1 98.19 370 ALA B C 1
ATOM 5853 O O . ALA B 1 370 ? -14.023 19.281 -1.784 1 98.19 370 ALA B O 1
ATOM 5854 N N . TYR B 1 371 ? -13.703 19.625 0.392 1 98.56 371 TYR B N 1
ATOM 5855 C CA . TYR B 1 371 ? -13.383 18.219 0.665 1 98.56 371 TYR B CA 1
ATOM 5856 C C . TYR B 1 371 ? -14.602 17.328 0.426 1 98.56 371 TYR B C 1
ATOM 5858 O O . TYR B 1 371 ? -14.477 16.234 -0.133 1 98.56 371 TYR B O 1
ATOM 5866 N N . ARG B 1 372 ? -15.75 17.828 0.911 1 98.12 372 ARG B N 1
ATOM 5867 C CA . ARG B 1 372 ? -16.984 17.078 0.69 1 98.12 372 ARG B CA 1
ATOM 5868 C C . ARG B 1 372 ? -17.172 16.75 -0.787 1 98.12 372 ARG B C 1
ATOM 5870 O O . ARG B 1 372 ? -17.516 15.609 -1.137 1 98.12 372 ARG B O 1
ATOM 5877 N N . ASN B 1 373 ? -16.953 17.688 -1.62 1 98 373 ASN B N 1
ATOM 5878 C CA . ASN B 1 373 ? -17.125 17.484 -3.055 1 98 373 ASN B CA 1
ATOM 5879 C C . ASN B 1 373 ? -16.156 16.438 -3.6 1 98 373 ASN B C 1
ATOM 5881 O O . ASN B 1 373 ? -16.547 15.57 -4.383 1 98 373 ASN B O 1
ATOM 5885 N N . VAL B 1 374 ? -14.906 16.5 -3.188 1 98.19 374 VAL B N 1
ATOM 5886 C CA . VAL B 1 374 ? -13.906 15.531 -3.617 1 98.19 374 VAL B CA 1
ATOM 5887 C C . VAL B 1 374 ? -14.297 14.141 -3.137 1 98.19 374 VAL B C 1
ATOM 5889 O O . VAL B 1 374 ? -14.195 13.164 -3.889 1 98.19 374 VAL B O 1
ATOM 5892 N N . MET B 1 375 ? -14.773 14.031 -1.916 1 98.12 375 MET B N 1
ATOM 5893 C CA . MET B 1 375 ? -15.148 12.75 -1.319 1 98.12 375 MET B CA 1
ATOM 5894 C C . MET B 1 375 ? -16.328 12.133 -2.061 1 98.12 375 MET B C 1
ATOM 5896 O O . MET B 1 375 ? -16.328 10.93 -2.338 1 98.12 375 MET B O 1
ATOM 5900 N N . LEU B 1 376 ? -17.312 12.945 -2.373 1 97.19 376 LEU B N 1
ATOM 5901 C CA . LEU B 1 376 ? -18.484 12.453 -3.094 1 97.19 376 LEU B CA 1
ATOM 5902 C C . LEU B 1 376 ? -18.078 11.922 -4.469 1 97.19 376 LEU B C 1
ATOM 5904 O O . LEU B 1 376 ? -18.578 10.883 -4.902 1 97.19 376 LEU B O 1
ATOM 5908 N N . ASP B 1 377 ? -17.172 12.625 -5.129 1 96.38 377 ASP B N 1
ATOM 5909 C CA . ASP B 1 377 ? -16.672 12.172 -6.426 1 96.38 377 ASP B CA 1
ATOM 5910 C C . ASP B 1 377 ? -15.977 10.82 -6.301 1 96.38 377 ASP B C 1
ATOM 5912 O O . ASP B 1 377 ? -16.172 9.93 -7.129 1 96.38 377 ASP B O 1
ATOM 5916 N N . LEU B 1 378 ? -15.148 10.648 -5.297 1 96.5 378 LEU B N 1
ATOM 5917 C CA . LEU B 1 378 ? -14.391 9.414 -5.098 1 96.5 378 LEU B CA 1
ATOM 5918 C C . LEU B 1 378 ? -15.32 8.25 -4.781 1 96.5 378 LEU B C 1
ATOM 5920 O O . LEU B 1 378 ? -15.141 7.145 -5.293 1 96.5 378 LEU B O 1
ATOM 5924 N N . ILE B 1 379 ? -16.344 8.531 -3.914 1 95.25 379 ILE B N 1
ATOM 5925 C CA . ILE B 1 379 ? -17.297 7.496 -3.52 1 95.25 379 ILE B CA 1
ATOM 5926 C C . ILE B 1 379 ? -18.125 7.078 -4.727 1 95.25 379 ILE B C 1
ATOM 5928 O O . ILE B 1 379 ? -18.375 5.891 -4.934 1 95.25 379 ILE B O 1
ATOM 5932 N N . ALA B 1 380 ? -18.547 8.016 -5.531 1 91.56 380 ALA B N 1
ATOM 5933 C CA . ALA B 1 380 ? -19.344 7.746 -6.719 1 91.56 380 ALA B CA 1
ATOM 5934 C C . ALA B 1 380 ? -18.562 6.902 -7.727 1 91.56 380 ALA B C 1
ATOM 5936 O O . ALA B 1 380 ? -19.125 6.004 -8.359 1 91.56 380 ALA B O 1
ATOM 5937 N N . ASN B 1 381 ? -17.328 7.219 -7.918 1 87.12 381 ASN B N 1
ATOM 5938 C CA . ASN B 1 381 ? -16.484 6.477 -8.852 1 87.12 381 ASN B CA 1
ATOM 5939 C C . ASN B 1 381 ? -16.328 5.02 -8.422 1 87.12 381 ASN B C 1
ATOM 5941 O O . ASN B 1 381 ? -16.266 4.125 -9.266 1 87.12 381 ASN B O 1
ATOM 5945 N N . LYS B 1 382 ? -16.203 4.785 -7.176 1 80.5 382 LYS B N 1
ATOM 5946 C CA . LYS B 1 382 ? -16.141 3.418 -6.664 1 80.5 382 LYS B CA 1
ATOM 5947 C C . LYS B 1 382 ? -17.422 2.652 -7.016 1 80.5 382 LYS B C 1
ATOM 5949 O O . LYS B 1 382 ? -17.359 1.502 -7.453 1 80.5 382 LYS B O 1
ATOM 5954 N N . THR B 1 383 ? -18.5 3.234 -6.809 1 72.44 383 THR B N 1
ATOM 5955 C CA . THR B 1 383 ? -19.781 2.609 -7.059 1 72.44 383 THR B CA 1
ATOM 5956 C C . THR B 1 383 ? -19.953 2.266 -8.539 1 72.44 383 THR B C 1
ATOM 5958 O O . THR B 1 383 ? -20.453 1.197 -8.883 1 72.44 383 THR B O 1
ATOM 5961 N N . LEU B 1 384 ? -19.469 3.127 -9.359 1 68.56 384 LEU B N 1
ATOM 5962 C CA . LEU B 1 384 ? -19.547 2.885 -10.797 1 68.56 384 LEU B CA 1
ATOM 5963 C C . LEU B 1 384 ? -18.672 1.702 -11.188 1 68.56 384 LEU B C 1
ATOM 5965 O O . LEU B 1 384 ? -19.047 0.898 -12.047 1 68.56 384 LEU B O 1
ATOM 5969 N N . ARG B 1 385 ? -17.594 1.572 -10.539 1 68.5 385 ARG B N 1
ATOM 5970 C CA . ARG B 1 385 ? -16.703 0.459 -10.812 1 68.5 385 ARG B CA 1
ATOM 5971 C C . ARG B 1 385 ? -17.312 -0.866 -10.375 1 68.5 385 ARG B C 1
ATOM 5973 O O . ARG B 1 385 ? -17.172 -1.882 -11.055 1 68.5 385 ARG B O 1
ATOM 5980 N N . LEU B 1 386 ? -18.031 -0.839 -9.281 1 66.5 386 LEU B N 1
ATOM 5981 C CA . LEU B 1 386 ? -18.672 -2.039 -8.758 1 66.5 386 LEU B CA 1
ATOM 5982 C C . LEU B 1 386 ? -19.859 -2.439 -9.617 1 66.5 386 LEU B C 1
ATOM 5984 O O . LEU B 1 386 ? -20.109 -3.629 -9.828 1 66.5 386 LEU B O 1
ATOM 5988 N N . LEU B 1 387 ? -20.625 -1.423 -10.07 1 60.72 387 LEU B N 1
ATOM 5989 C CA . LEU B 1 387 ? -21.766 -1.682 -10.93 1 60.72 387 LEU B CA 1
ATOM 5990 C C . LEU B 1 387 ? -21.328 -2.211 -12.289 1 60.72 387 LEU B C 1
ATOM 5992 O O . LEU B 1 387 ? -22.016 -3.049 -12.883 1 60.72 387 LEU B O 1
ATOM 5996 N N . GLY B 1 388 ? -20.281 -1.688 -12.711 1 52.56 388 GLY B N 1
ATOM 5997 C CA . GLY B 1 388 ? -19.766 -2.258 -13.938 1 52.56 388 GLY B CA 1
ATOM 5998 C C . GLY B 1 388 ? -19.344 -3.705 -13.797 1 52.56 388 GLY B C 1
ATOM 5999 O O . GLY B 1 388 ? -19.422 -4.484 -14.742 1 52.56 388 GLY B O 1
ATOM 6000 N N . ARG B 1 389 ? -19 -4.094 -12.586 1 55.59 389 ARG B N 1
ATOM 6001 C CA . ARG B 1 389 ? -18.641 -5.465 -12.242 1 55.59 389 ARG B CA 1
ATOM 6002 C C . ARG B 1 389 ? -19.859 -6.379 -12.289 1 55.59 389 ARG B C 1
ATOM 6004 O O . ARG B 1 389 ? -19.766 -7.531 -12.711 1 55.59 389 ARG B O 1
ATOM 6011 N N . SER B 1 390 ? -20.984 -5.988 -11.672 1 51.34 390 SER B N 1
ATOM 6012 C CA . SER B 1 390 ? -22.203 -6.777 -11.602 1 51.34 390 SER B CA 1
ATOM 6013 C C . SER B 1 390 ? -22.859 -6.926 -12.977 1 51.34 390 SER B C 1
ATOM 6015 O O . SER B 1 390 ? -23.484 -7.945 -13.266 1 51.34 390 SER B O 1
ATOM 6017 N N . GLY B 1 391 ? -22.766 -5.969 -13.734 1 46.06 391 GLY B N 1
ATOM 6018 C CA . GLY B 1 391 ? -23.375 -6.094 -15.047 1 46.06 391 GLY B CA 1
ATOM 6019 C C . GLY B 1 391 ? -22.688 -7.109 -15.938 1 46.06 391 GLY B C 1
ATOM 6020 O O . GLY B 1 391 ? -23.281 -7.645 -16.875 1 46.06 391 GLY B O 1
ATOM 6021 N N . SER B 1 392 ? -21.484 -7.258 -15.773 1 42.03 392 SER B N 1
ATOM 6022 C CA . SER B 1 392 ? -20.844 -8.242 -16.641 1 42.03 392 SER B CA 1
ATOM 6023 C C . SER B 1 392 ? -21.125 -9.664 -16.172 1 42.03 392 SER B C 1
ATOM 6025 O O . SER B 1 392 ? -20.812 -10.625 -16.875 1 42.03 392 SER B O 1
ATOM 6027 N N . GLN B 1 393 ? -21.594 -9.898 -15 1 39.12 393 GLN B N 1
ATOM 6028 C CA . GLN B 1 393 ? -22.031 -11.234 -14.617 1 39.12 393 GLN B CA 1
ATOM 6029 C C . GLN B 1 393 ? -23.406 -11.562 -15.203 1 39.12 393 GLN B C 1
ATOM 6031 O O . GLN B 1 393 ? -23.844 -12.711 -15.164 1 39.12 393 GLN B O 1
ATOM 6036 N N . GLY B 1 394 ? -24.25 -10.586 -15.539 1 32.41 394 GLY B N 1
ATOM 6037 C CA . GLY B 1 394 ? -25.562 -10.945 -16.062 1 32.41 394 GLY B CA 1
ATOM 6038 C C . GLY B 1 394 ? -25.5 -11.414 -17.516 1 32.41 394 GLY B C 1
ATOM 6039 O O . GLY B 1 394 ? -26.531 -11.797 -18.078 1 32.41 394 GLY B O 1
ATOM 6040 N N . VAL B 1 395 ? -24.453 -11.102 -18.266 1 30.48 395 VAL B N 1
ATOM 6041 C CA . VAL B 1 395 ? -24.641 -11.766 -19.547 1 30.48 395 VAL B CA 1
ATOM 6042 C C . VAL B 1 395 ? -23.969 -13.141 -19.531 1 30.48 395 VAL B C 1
ATOM 6044 O O . VAL B 1 395 ? -22.906 -13.305 -18.922 1 30.48 395 VAL B O 1
#

InterPro domains:
  IPR028098 Glycosyltransferase subfamily 4-like, N-terminal domain [PF13439] (31-198)

Nearest PDB structures (foldseek):
  5e9t-assembly1_A  TM=7.329E-01  e=7.007E-15  Streptococcus gordonii
  4pqg-assembly1_A  TM=7.478E-01  e=8.555E-14  Streptococcus pneumoniae TIGR4
  8rz3-assembly3_C  TM=7.690E-01  e=1.786E-12  Variovorax paradoxus
  8rz3-assembly1_A  TM=7.574E-01  e=5.878E-12  Variovorax paradoxus
  6gnf-assembly2_B  TM=6.821E-01  e=1.411E-09  Cyanobacterium sp. CLg1

Secondary structure (DSSP, 8-state):
--------------PPEEEEEETTTTT---SHHHHHHHHHHHHHTTTSEEEEEESS--STTEEE-----HHHHHHHHT-TTTHHHHTTT-SSHHHHHHHHHHHHHHHHHHHHS--SEEEE-SSHHHHHHHHHHHHHH---BEEE--STTGGGGHHHHHHHTT--SEEEESSHHHHHHHHHH-TTS-EEE----B-TTTS-SSS--------SSEEEEE----TTSSS-HHHHHHHHHTSTT-EEEEE---TTHHHHHHHHHHHH-TTTEEEE---GGGHHHHHHH-SEEEE--SS-S--HHHHHHHHTT-EEEEE-SHHHHHHHGGGEEEE-TTSHHHHHHHHHHHHHS--HHHHHHHHGGGBHHHHHHHHHHHHHHHHHHHHHHHHHHHHTT--/--------------PPEEEEEETTTTT---SHHHHHHHHHHHHHTTTSEEEEEESS--STTEEE-----HHHHHHHHT-TTTHHHHTTT-SSHHHHHHHHHHHHHHHHHHHHS--SEEEE-SSHHHHHHHHHHHHHH---BEEE--STTGGGGHHHHHHHTT--SEEEESSHHHHHHHHHH-TTS-EEE----B-TTTS-SSS--------SSEEEEE----TTSSS-HHHHHHHHHTSTT-EEEEE---TTHHHHHHHHHHHH-TTTEEEE---GGGHHHHHHH-SEEEE--SS-S--HHHHHHHHTTPEEEEE-SHHHHHHHGGGEEEE-TTSHHHHHHHHHHHHHS--HHHHHHHHGGGBHHHHHHHHHHHHHHHHHHHHHHHHHHHHTT--

Sequence (790 aa):
MLFHQAATGAPVLSPYRVVLIHPSAGVNLSGGAEVFSIEMARQLSEHFEVELLSGADCGPWSIPTGGIPRTRAREFFEHPKLAPLWKPFIDAPEIWSEHLTNFLPCLWHLIKRPADLIFPNNDIGGLAVACLVRALTGTPVLFTEHCGLVGGGRLLERNLGFRPDHLVALSEEIAERVRSRSPQQPVTVIPNGVDLARFSPEGERADLGLEGPVVLCVASLWQGGHKRVHLAIEAVSRLAGVSLLICGDGRDRPYFAALGEQKLGAGRFRIATFPYAQMPAVYRACRAFTLPSIDEPWGLCYLEAMASGLGVVATDDAVRQLIVGDGGLLCDVTDADAYAAALRQALADNWRERAQKSATRFGWDRVALAYRNVMLDLIANKTLRLLGRSGSQGVMLFHQAATGAPVLSPYRVVLIHPSAGVNLSGGAEVFSIEMARQLSEHFEVELLSGADCGPWSIPTGGIPRTRAREFFEHPKLAPLWKPFIDAPEIWSEHLTNFLPCLWHLIKRPADLIFPNNDIGGLAVACLVRALTGTPVLFTEHCGLVGGGRLLERNLGFRPDHLVALSEEIAERVRSRSPQQPVTVIPNGVDLARFSPEGERADLGLEGPVVLCVASLWQGGHKRVHLAIEAVSRLAGVSLLICGDGRDRPYFAALGEQKLGAGRFRIATFPYAQMPAVYRACRAFTLPSIDEPWGLCYLEAMASGLGVVATDDAVRQLIVGDGGLLCDVTDADAYAAALRQALADNWRERAQKSATRFGWDRVALAYRNVMLDLIANKTLRLLGRSGSQGV